Protein AF-A0A0G4EM37-F1 (afdb_monom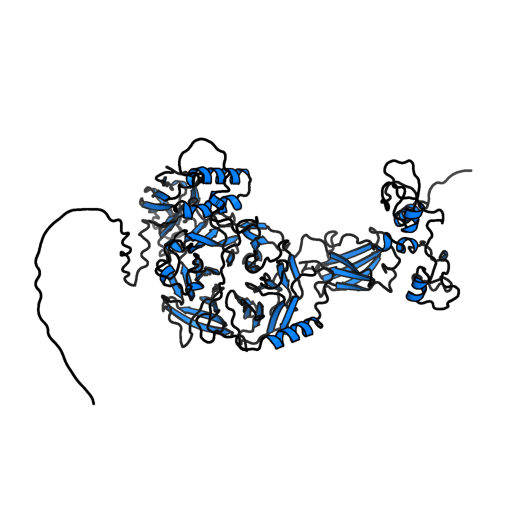er)

Structure (mmCIF, N/CA/C/O backbone):
data_AF-A0A0G4EM37-F1
#
_entry.id   AF-A0A0G4EM37-F1
#
loop_
_atom_site.group_PDB
_atom_site.id
_atom_site.type_symbol
_atom_site.label_atom_id
_atom_site.label_alt_id
_atom_site.label_comp_id
_atom_site.label_asym_id
_atom_site.label_entity_id
_atom_site.label_seq_id
_atom_site.pdbx_PDB_ins_code
_atom_site.Cartn_x
_atom_site.Cartn_y
_atom_site.Cartn_z
_atom_site.occupancy
_atom_site.B_iso_or_equiv
_atom_site.auth_seq_id
_atom_site.auth_comp_id
_atom_site.auth_asym_id
_atom_site.auth_atom_id
_atom_site.pdbx_PDB_model_num
ATOM 1 N N . MET A 1 1 ? 10.500 -39.014 54.324 1.00 30.20 1 MET A N 1
ATOM 2 C CA . MET A 1 1 ? 11.456 -38.473 55.315 1.00 30.20 1 MET A CA 1
ATOM 3 C C . MET A 1 1 ? 12.209 -37.327 54.667 1.00 30.20 1 MET A C 1
ATOM 5 O O . MET A 1 1 ? 12.635 -37.540 53.538 1.00 30.20 1 MET A O 1
ATOM 9 N N . PRO A 1 2 ? 12.468 -36.209 55.360 1.00 50.56 2 PRO A N 1
ATOM 10 C CA . PRO A 1 2 ? 11.775 -35.599 56.516 1.00 50.56 2 PRO A CA 1
ATOM 11 C C . PRO A 1 2 ? 11.210 -34.204 56.106 1.00 50.56 2 PRO A C 1
ATOM 13 O O . PRO A 1 2 ? 11.502 -33.755 55.011 1.00 50.56 2 PRO A O 1
ATOM 16 N N . GLN A 1 3 ? 10.411 -33.408 56.822 1.00 29.34 3 GLN A N 1
ATOM 17 C CA . GLN A 1 3 ? 9.728 -33.347 58.128 1.00 29.34 3 GLN A CA 1
ATOM 18 C C . GLN A 1 3 ? 8.740 -32.152 57.967 1.00 29.34 3 GLN A C 1
ATOM 20 O O . GLN A 1 3 ? 9.135 -31.122 57.437 1.00 29.34 3 GLN A O 1
ATOM 25 N N . LEU A 1 4 ? 7.421 -32.309 58.126 1.00 27.81 4 LEU A N 1
ATOM 26 C CA . LEU A 1 4 ? 6.617 -31.999 59.328 1.00 27.81 4 LEU A CA 1
ATOM 27 C C . LEU A 1 4 ? 6.839 -30.617 59.987 1.00 27.81 4 LEU A C 1
ATOM 29 O O . LEU A 1 4 ? 7.863 -30.425 60.638 1.00 27.81 4 LEU A O 1
ATOM 33 N N . ARG A 1 5 ? 5.805 -29.752 59.938 1.00 27.52 5 ARG A N 1
ATOM 34 C CA . ARG A 1 5 ? 5.007 -29.186 61.072 1.00 27.52 5 ARG A CA 1
ATOM 35 C C . ARG A 1 5 ? 4.190 -27.979 60.570 1.00 27.52 5 ARG A C 1
ATOM 37 O O . ARG A 1 5 ? 4.762 -27.049 60.024 1.00 27.52 5 ARG A O 1
ATOM 44 N N . GLU A 1 6 ? 2.866 -28.078 60.452 1.00 28.58 6 GLU A N 1
ATOM 45 C CA . GLU A 1 6 ? 1.818 -27.883 61.483 1.00 28.58 6 GLU A CA 1
ATOM 46 C C . GLU A 1 6 ? 1.680 -26.449 62.021 1.00 28.58 6 GLU A C 1
ATOM 48 O O . GLU A 1 6 ? 2.619 -25.887 62.575 1.00 28.58 6 GLU A O 1
ATOM 53 N N . GLY A 1 7 ? 0.455 -25.915 61.919 1.00 26.25 7 GLY A N 1
ATOM 54 C CA . GLY A 1 7 ? 0.021 -24.674 62.562 1.00 26.25 7 GLY A CA 1
ATOM 55 C C . GLY A 1 7 ? -1.359 -24.201 62.090 1.00 26.25 7 GLY A C 1
ATOM 56 O O . GLY A 1 7 ? -1.454 -23.221 61.363 1.00 26.25 7 GLY A O 1
ATOM 57 N N . SER A 1 8 ? -2.428 -24.907 62.477 1.00 24.12 8 SER A N 1
ATOM 58 C CA . SER A 1 8 ? -3.814 -24.405 62.405 1.00 24.12 8 SER A CA 1
ATOM 59 C C . SER A 1 8 ? -4.109 -23.473 63.579 1.00 24.12 8 SER A C 1
ATOM 61 O O . SER A 1 8 ? -3.742 -23.821 64.695 1.00 24.12 8 SER A O 1
ATOM 63 N N . LEU A 1 9 ? -4.877 -22.396 63.367 1.00 24.47 9 LEU A N 1
ATOM 64 C CA . LEU A 1 9 ? -5.863 -21.920 64.351 1.00 24.47 9 LEU A CA 1
ATOM 65 C C . LEU A 1 9 ? -6.912 -20.995 63.696 1.00 24.47 9 LEU A C 1
ATOM 67 O O . LEU A 1 9 ? -6.591 -19.928 63.183 1.00 24.47 9 LEU A O 1
ATOM 71 N N . LEU A 1 10 ? -8.175 -21.436 63.731 1.00 23.53 10 LEU A N 1
ATOM 72 C CA . LEU A 1 10 ? -9.380 -20.609 63.582 1.00 23.53 10 LEU A CA 1
ATOM 73 C C . LEU A 1 10 ? -9.532 -19.684 64.804 1.00 23.53 10 LEU A C 1
ATOM 75 O O . LEU A 1 10 ? -9.278 -20.153 65.909 1.00 23.53 10 LEU A O 1
ATOM 79 N N . LEU A 1 11 ? -10.097 -18.476 64.634 1.00 24.03 11 LEU A N 1
ATOM 80 C CA . LEU A 1 11 ? -11.342 -18.065 65.319 1.00 24.03 11 LEU A CA 1
ATOM 81 C C . LEU A 1 11 ? -11.876 -16.680 64.861 1.00 24.03 11 LEU A C 1
ATOM 83 O O . LEU A 1 11 ? -11.205 -15.666 64.992 1.00 24.03 11 LEU A O 1
ATOM 87 N N . THR A 1 12 ? -13.141 -16.699 64.419 1.00 24.22 12 THR A N 1
ATOM 88 C CA . THR A 1 12 ? -14.274 -15.782 64.716 1.00 24.22 12 THR A CA 1
ATOM 89 C C . THR A 1 12 ? -14.271 -14.277 64.396 1.00 24.22 12 THR A C 1
ATOM 91 O O . THR A 1 12 ? -13.425 -13.498 64.815 1.00 24.22 12 THR A O 1
ATOM 94 N N . MET A 1 13 ? -15.388 -13.898 63.758 1.00 24.27 13 MET A N 1
ATOM 95 C CA . MET A 1 13 ? -15.924 -12.562 63.470 1.00 24.27 13 MET A CA 1
ATOM 96 C C . MET A 1 13 ? -16.214 -11.705 64.711 1.00 24.27 13 MET A C 1
ATOM 98 O O . MET A 1 13 ? -16.702 -12.231 65.710 1.00 24.27 13 MET A O 1
ATOM 102 N N . THR A 1 14 ? -16.160 -10.373 64.567 1.00 24.59 14 THR A N 1
ATOM 103 C CA . THR A 1 14 ? -17.244 -9.476 65.029 1.00 24.59 14 THR A CA 1
ATOM 104 C C . THR A 1 14 ? -17.220 -8.139 64.274 1.00 24.59 14 THR A C 1
ATOM 106 O O . THR A 1 14 ? -16.162 -7.547 64.083 1.00 24.59 14 THR A O 1
ATOM 109 N N . ALA A 1 15 ? -18.396 -7.679 63.842 1.00 24.47 15 ALA A N 1
ATOM 110 C CA . ALA A 1 15 ? -18.655 -6.378 63.225 1.00 24.47 15 ALA A CA 1
ATOM 111 C C . ALA A 1 15 ? -19.025 -5.318 64.283 1.00 24.47 15 ALA A C 1
ATOM 113 O O . ALA A 1 15 ? -19.640 -5.666 65.289 1.00 24.47 15 ALA A O 1
ATOM 114 N N . LEU A 1 16 ? -18.734 -4.036 64.020 1.00 23.28 16 LEU A N 1
ATOM 115 C CA . LEU A 1 16 ? -19.304 -2.869 64.717 1.00 23.28 16 LEU A CA 1
ATOM 116 C C . LEU A 1 16 ? -19.434 -1.673 63.747 1.00 23.28 16 LEU A C 1
ATOM 118 O O . LEU A 1 16 ? -18.633 -1.516 62.830 1.00 23.28 16 LEU A O 1
ATOM 122 N N . LEU A 1 17 ? -20.484 -0.873 63.950 1.00 22.17 17 LEU A N 1
ATOM 123 C CA . LEU A 1 17 ? -21.086 0.125 63.050 1.00 22.17 17 LEU A CA 1
ATOM 124 C C . LEU A 1 17 ? -20.893 1.588 63.551 1.00 22.17 17 LEU A C 1
ATOM 126 O O . LEU A 1 17 ? -21.162 1.823 64.724 1.00 22.17 17 LEU A O 1
ATOM 130 N N . ILE A 1 18 ? -20.597 2.533 62.617 1.00 22.75 18 ILE A N 1
ATOM 131 C CA . ILE A 1 18 ? -21.197 3.905 62.400 1.00 22.75 18 ILE A CA 1
ATOM 132 C C . ILE A 1 18 ? -20.820 5.097 63.369 1.00 22.75 18 ILE A C 1
ATOM 134 O O . ILE A 1 18 ? -20.758 4.844 64.567 1.00 22.75 18 ILE A O 1
ATOM 138 N N . PRO A 1 19 ? -20.778 6.429 62.997 1.00 29.89 19 PRO A N 1
ATOM 139 C CA . PRO A 1 19 ? -20.265 7.251 61.848 1.00 29.89 19 PRO A CA 1
ATOM 140 C C . PRO A 1 19 ? -19.595 8.609 62.348 1.00 29.89 19 PRO A C 1
ATOM 142 O O . PRO A 1 19 ? -19.130 8.638 63.484 1.00 29.89 19 PRO A O 1
ATOM 145 N N . PRO A 1 20 ? -19.704 9.803 61.693 1.00 33.69 20 PRO A N 1
ATOM 146 C CA . PRO A 1 20 ? -19.169 10.317 60.413 1.00 33.69 20 PRO A CA 1
ATOM 147 C C . PRO A 1 20 ? -18.141 11.477 60.600 1.00 33.69 20 PRO A C 1
ATOM 149 O O . PRO A 1 20 ? -18.069 12.072 61.669 1.00 33.69 20 PRO A O 1
ATOM 152 N N . LEU A 1 21 ? -17.419 11.905 59.550 1.00 24.00 21 LEU A N 1
ATOM 153 C CA . LEU A 1 21 ? -16.926 13.295 59.423 1.00 24.00 21 LEU A CA 1
ATOM 154 C C . LEU A 1 21 ? -16.546 13.640 57.970 1.00 24.00 21 LEU A C 1
ATOM 156 O O . LEU A 1 21 ? -16.007 12.825 57.231 1.00 24.00 21 LEU A O 1
ATOM 160 N N . VAL A 1 22 ? -16.902 14.866 57.587 1.00 24.42 22 VAL A N 1
ATOM 161 C CA . VAL A 1 22 ? -16.916 15.472 56.246 1.00 24.42 22 VAL A CA 1
ATOM 162 C C . VAL A 1 22 ? -15.631 16.268 55.975 1.00 24.42 22 VAL A C 1
ATOM 164 O O . VAL A 1 22 ? -15.229 17.026 56.856 1.00 24.42 22 VAL A O 1
ATOM 167 N N . ARG A 1 23 ? -15.090 16.168 54.741 1.00 23.53 23 ARG A N 1
ATOM 168 C CA . ARG A 1 23 ? -14.238 17.110 53.943 1.00 23.53 23 ARG A CA 1
ATOM 169 C C . ARG A 1 23 ? -13.144 16.323 53.207 1.00 23.53 23 ARG A C 1
ATOM 171 O O . ARG A 1 23 ? -12.607 15.401 53.792 1.00 23.53 23 ARG A O 1
ATOM 178 N N . SER A 1 24 ? -12.649 16.658 52.020 1.00 25.20 24 SER A N 1
ATOM 179 C CA . SER A 1 24 ? -13.036 17.468 50.853 1.00 25.20 24 SER A CA 1
ATOM 180 C C . SER A 1 24 ? -11.870 17.298 49.867 1.00 25.20 24 SER A C 1
ATOM 182 O O . SER A 1 24 ? -10.740 17.392 50.328 1.00 25.20 24 SER A O 1
ATOM 184 N N . GLN A 1 25 ? -12.155 17.150 48.569 1.00 27.94 25 GLN A N 1
ATOM 185 C CA . GLN A 1 25 ? -11.222 17.266 47.430 1.00 27.94 25 GLN A CA 1
ATOM 186 C C . GLN A 1 25 ? -10.016 16.311 47.392 1.00 27.94 25 GLN A C 1
ATOM 188 O O . GLN A 1 25 ? -9.035 16.530 48.080 1.00 27.94 25 GLN A O 1
ATOM 193 N N . ASP A 1 26 ? -10.085 15.331 46.487 1.00 25.17 26 ASP A N 1
ATOM 194 C CA . ASP A 1 26 ? -8.988 14.967 45.579 1.00 25.17 26 ASP A CA 1
ATOM 195 C C . ASP A 1 26 ? -9.585 14.198 44.387 1.00 25.17 26 ASP A C 1
ATOM 197 O O . ASP A 1 26 ? -10.300 13.209 44.553 1.00 25.17 26 ASP A O 1
ATOM 201 N N . HIS A 1 27 ? -9.363 14.706 43.171 1.00 28.62 27 HIS A N 1
ATOM 202 C CA . HIS A 1 27 ? -9.716 14.029 41.924 1.00 28.62 27 HIS A CA 1
ATOM 203 C C . HIS A 1 27 ? -8.662 12.959 41.624 1.00 28.62 27 HIS A C 1
ATOM 205 O O . HIS A 1 27 ? -7.701 13.206 40.901 1.00 28.62 27 HIS A O 1
ATOM 211 N N . HIS A 1 28 ? -8.862 11.762 42.169 1.00 24.14 28 HIS A N 1
ATOM 212 C CA . HIS A 1 28 ? -8.287 10.542 41.616 1.00 24.14 28 HIS A CA 1
ATOM 213 C C . HIS A 1 28 ? -9.289 9.947 40.621 1.00 24.14 28 HIS A C 1
ATOM 215 O O . HIS A 1 28 ? -10.420 9.624 40.981 1.00 24.14 28 HIS A O 1
ATOM 221 N N . VAL A 1 29 ? -8.881 9.852 39.355 1.00 26.69 29 VAL A N 1
ATOM 222 C CA . VAL A 1 29 ? -9.582 9.067 38.335 1.00 26.69 29 VAL A CA 1
ATOM 223 C C . VAL A 1 29 ? -9.354 7.600 38.685 1.00 26.69 29 VAL A C 1
ATOM 225 O O . VAL A 1 29 ? -8.249 7.085 38.534 1.00 26.69 29 VAL A O 1
ATOM 228 N N . ASP A 1 30 ? -10.385 6.970 39.237 1.00 23.17 30 ASP A N 1
ATOM 229 C CA . ASP A 1 30 ? -10.384 5.565 39.633 1.00 23.17 30 ASP A CA 1
ATOM 230 C C . ASP A 1 30 ? -10.568 4.699 38.372 1.00 23.17 30 ASP A C 1
ATOM 232 O O . ASP A 1 30 ? -11.672 4.546 37.844 1.00 23.17 30 ASP A O 1
ATOM 236 N N . CYS A 1 31 ? -9.463 4.169 37.843 1.00 25.88 31 CYS A N 1
ATOM 237 C CA . CYS A 1 31 ? -9.454 3.138 36.805 1.00 25.88 31 CYS A CA 1
ATOM 238 C C . CYS A 1 31 ? -9.813 1.781 37.427 1.00 25.88 31 CYS A C 1
ATOM 240 O O . CYS A 1 31 ? -8.947 0.924 37.558 1.00 25.88 31 CYS A O 1
ATOM 242 N N . ASP A 1 32 ? -11.066 1.583 37.842 1.00 27.19 32 ASP A N 1
ATOM 243 C CA . ASP A 1 32 ? -11.480 0.297 38.421 1.00 27.19 32 ASP A CA 1
ATOM 244 C C . ASP A 1 32 ? -12.974 -0.017 38.198 1.00 27.19 32 ASP A C 1
ATOM 246 O O . ASP A 1 32 ? -13.730 -0.327 39.116 1.00 27.19 32 ASP A O 1
ATOM 250 N N . VAL A 1 33 ? -13.427 0.027 36.937 1.00 30.08 33 VAL A N 1
ATOM 251 C CA . VAL A 1 33 ? -14.722 -0.560 36.530 1.00 30.08 33 VAL A CA 1
ATOM 252 C C . VAL A 1 33 ? -14.602 -1.312 35.201 1.00 30.08 33 VAL A C 1
ATOM 254 O O . VAL A 1 33 ? -15.248 -0.964 34.227 1.00 30.08 33 VAL A O 1
ATOM 257 N N . LEU A 1 34 ? -13.801 -2.380 35.150 1.00 31.88 34 LEU A N 1
ATOM 258 C CA . LEU A 1 34 ? -13.911 -3.423 34.114 1.00 31.88 34 LEU A CA 1
ATOM 259 C C . LEU A 1 34 ? -13.520 -4.793 34.696 1.00 31.88 34 LEU A C 1
ATOM 261 O O . LEU A 1 34 ? -12.458 -5.344 34.418 1.00 31.88 34 LEU A O 1
ATOM 265 N N . ARG A 1 35 ? -14.395 -5.378 35.524 1.00 24.88 35 ARG A N 1
ATOM 266 C CA . ARG A 1 35 ? -14.314 -6.813 35.849 1.00 24.88 35 ARG A CA 1
ATOM 267 C C . ARG A 1 35 ? -15.068 -7.612 34.790 1.00 24.88 35 ARG A C 1
ATOM 269 O O . ARG A 1 35 ? -16.285 -7.760 34.857 1.00 24.88 35 ARG A O 1
ATOM 276 N N . CYS A 1 36 ? -14.320 -8.125 33.818 1.00 27.69 36 CYS A N 1
ATOM 277 C CA . CYS A 1 36 ? -14.807 -9.014 32.770 1.00 27.69 36 CYS A CA 1
ATOM 278 C C . CYS A 1 36 ? -15.219 -10.385 33.331 1.00 27.69 36 CYS A C 1
ATOM 280 O O . CYS A 1 36 ? -14.435 -11.052 34.007 1.00 27.69 36 CYS A O 1
ATOM 282 N N . SER A 1 37 ? -16.426 -10.833 32.981 1.00 23.69 37 SER A N 1
ATOM 283 C CA . SER A 1 37 ? -16.764 -12.260 32.900 1.00 23.69 37 SER A CA 1
ATOM 284 C C . SER A 1 37 ? -16.556 -12.731 31.452 1.00 23.69 37 SER A C 1
ATOM 286 O O . SER A 1 37 ? -16.809 -11.950 30.533 1.00 23.69 37 SER A O 1
ATOM 288 N N . PRO A 1 38 ? -16.103 -13.971 31.207 1.00 28.80 38 PRO A N 1
ATOM 289 C CA . PRO A 1 38 ? -15.884 -14.473 29.854 1.00 28.80 38 PRO A CA 1
ATOM 290 C C . PRO A 1 38 ? -17.225 -14.883 29.222 1.00 28.80 38 PRO A C 1
ATOM 292 O O . PRO A 1 38 ? -17.892 -15.774 29.747 1.00 28.80 38 PRO A O 1
ATOM 295 N N . GLY A 1 39 ? -17.631 -14.253 28.110 1.00 30.48 39 GLY A N 1
ATOM 296 C CA . GLY A 1 39 ? -18.726 -14.792 27.287 1.00 30.48 39 GLY A CA 1
ATOM 297 C C . GLY A 1 39 ? -19.575 -13.843 26.434 1.00 30.48 39 GLY A C 1
ATOM 298 O O . GLY A 1 39 ? -20.300 -14.353 25.588 1.00 30.48 39 GLY A O 1
ATOM 299 N N . SER A 1 40 ? -19.494 -12.515 26.578 1.00 27.62 40 SER A N 1
ATOM 300 C CA . SER A 1 40 ? -20.276 -11.591 25.732 1.00 27.62 40 SER A CA 1
ATOM 301 C C . SER A 1 40 ? -19.460 -10.347 25.370 1.00 27.62 40 SER A C 1
ATOM 303 O O . SER A 1 40 ? -19.039 -9.640 26.288 1.00 27.62 40 SER A O 1
ATOM 305 N N . PRO A 1 41 ? -19.242 -10.023 24.079 1.00 36.03 41 PRO A N 1
ATOM 306 C CA . PRO A 1 41 ? -18.722 -8.718 23.698 1.00 36.03 41 PRO A CA 1
ATOM 307 C C . PRO A 1 41 ? -19.869 -7.714 23.847 1.00 36.03 41 PRO A C 1
ATOM 309 O O . PRO A 1 41 ? -20.659 -7.513 22.930 1.00 36.03 41 PRO A O 1
ATOM 312 N N . LEU A 1 42 ? -20.026 -7.139 25.038 1.00 39.12 42 LEU A N 1
ATOM 313 C CA . LEU A 1 42 ? -20.996 -6.069 25.258 1.00 39.12 42 LEU A CA 1
ATOM 314 C C . LEU A 1 42 ? -20.430 -4.779 24.654 1.00 39.12 42 LEU A C 1
ATOM 316 O O . LEU A 1 42 ? -19.822 -3.971 25.350 1.00 39.12 42 LEU A O 1
ATOM 320 N N . ILE A 1 43 ? -20.627 -4.603 23.346 1.00 52.34 43 ILE A N 1
ATOM 321 C CA . ILE A 1 43 ? -20.777 -3.259 22.781 1.00 52.34 43 ILE A CA 1
ATOM 322 C C . ILE A 1 43 ? -21.969 -2.632 23.532 1.00 52.34 43 ILE A C 1
ATOM 324 O O . ILE A 1 43 ? -22.965 -3.340 23.736 1.00 52.34 43 ILE A O 1
ATOM 328 N N . PRO A 1 44 ? -21.896 -1.371 24.002 1.00 53.44 44 PRO A N 1
ATOM 329 C CA . PRO A 1 44 ? -23.054 -0.701 24.587 1.00 53.44 44 PRO A CA 1
ATOM 330 C C . PRO A 1 44 ? -24.255 -0.869 23.654 1.00 53.44 44 PRO A C 1
ATOM 332 O O . PRO A 1 44 ? -24.100 -0.730 22.443 1.00 53.44 44 PRO A O 1
ATOM 335 N N . ALA A 1 45 ? -25.428 -1.214 24.190 1.00 55.75 45 ALA A N 1
ATOM 336 C CA . ALA A 1 45 ? -26.614 -1.428 23.367 1.00 55.75 45 ALA A CA 1
ATOM 337 C C . ALA A 1 45 ? -26.881 -0.170 22.522 1.00 55.75 45 ALA A C 1
ATOM 339 O O . ALA A 1 45 ? -27.301 0.855 23.0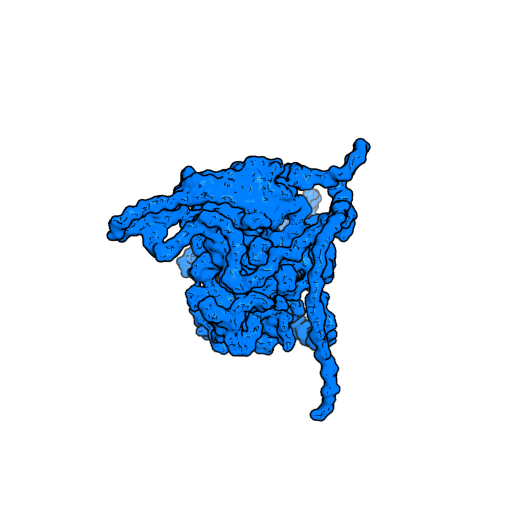58 1.00 55.75 45 ALA A O 1
ATOM 340 N N . ALA A 1 46 ? -26.636 -0.243 21.212 1.00 64.56 46 ALA A N 1
ATOM 341 C CA . ALA A 1 46 ? -26.795 0.870 20.276 1.00 64.56 46 ALA A CA 1
ATOM 342 C C . ALA A 1 46 ? -28.273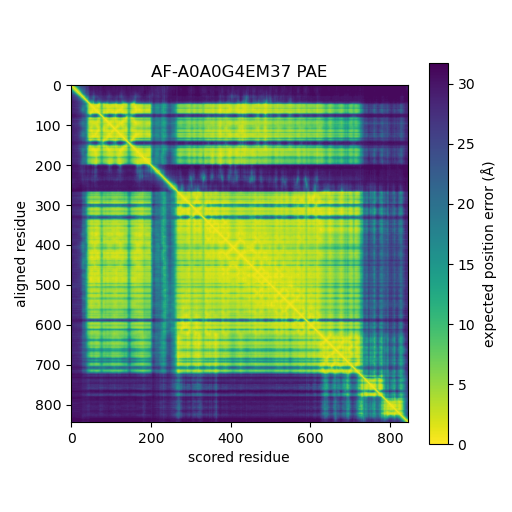 1.088 19.884 1.00 64.56 46 ALA A C 1
ATOM 344 O O . ALA A 1 46 ? -28.597 1.465 18.760 1.00 64.56 46 ALA A O 1
ATOM 345 N N . GLY A 1 47 ? -29.191 0.810 20.815 1.00 79.69 47 GLY A N 1
ATOM 346 C CA . GLY A 1 47 ? -30.629 0.844 20.578 1.00 79.69 47 GLY A CA 1
ATOM 347 C C . GLY A 1 47 ? -31.035 -0.086 19.426 1.00 79.69 47 GLY A C 1
ATOM 348 O O . GLY A 1 47 ? -30.674 -1.261 19.467 1.00 79.69 47 GLY A O 1
ATOM 349 N N . PRO A 1 48 ? -31.779 0.403 18.416 1.00 86.19 48 PRO A N 1
ATOM 350 C CA . PRO A 1 48 ? -32.223 -0.388 17.267 1.00 86.19 48 PRO A CA 1
ATOM 351 C C . PRO A 1 48 ? -31.137 -0.570 16.191 1.00 86.19 48 PRO A C 1
ATOM 353 O O . PRO A 1 48 ? -31.439 -1.036 15.096 1.00 86.19 48 PRO A O 1
ATOM 356 N N . PHE A 1 49 ? -29.895 -0.153 16.447 1.00 89.81 49 PHE A N 1
ATOM 357 C CA . PHE A 1 49 ? -28.800 -0.241 15.487 1.00 89.81 49 PHE A CA 1
ATOM 358 C C . PHE A 1 49 ? -27.857 -1.392 15.847 1.00 89.81 49 PHE A C 1
ATOM 360 O O . PHE A 1 49 ? -27.400 -1.508 16.981 1.00 89.81 49 PHE A O 1
ATOM 367 N N . ALA A 1 50 ? -27.512 -2.218 14.859 1.00 89.44 50 ALA A N 1
ATOM 368 C CA . ALA A 1 50 ? -26.475 -3.239 14.987 1.00 89.44 50 ALA A CA 1
ATOM 369 C C . ALA A 1 50 ? -25.070 -2.626 15.050 1.00 89.44 50 ALA A C 1
ATOM 371 O O . ALA A 1 50 ? -24.152 -3.233 15.600 1.00 89.44 50 ALA A O 1
ATOM 372 N N . TYR A 1 51 ? -24.896 -1.435 14.473 1.00 92.38 51 TYR A N 1
ATOM 373 C CA . TYR A 1 51 ? -23.623 -0.733 14.432 1.00 92.38 51 TYR A CA 1
ATOM 374 C C . TYR A 1 51 ? -23.826 0.775 14.458 1.00 92.38 51 TYR A C 1
ATOM 376 O O . TYR A 1 51 ? -24.685 1.302 13.751 1.00 92.38 51 TYR A O 1
ATOM 384 N N . VAL A 1 52 ? -22.990 1.460 15.234 1.00 94.50 52 VAL A N 1
ATOM 385 C CA . VAL A 1 52 ? -22.878 2.918 15.246 1.00 94.50 52 VAL A CA 1
ATOM 386 C C . VAL A 1 52 ? -21.409 3.322 15.309 1.00 94.50 52 VAL A C 1
ATOM 388 O O . VAL A 1 52 ? -20.586 2.639 15.917 1.00 94.50 52 VAL A O 1
ATOM 391 N N . HIS A 1 53 ? -21.086 4.443 14.682 1.00 94.75 53 HIS A N 1
ATOM 392 C CA . HIS A 1 53 ? -19.785 5.083 14.732 1.00 94.75 53 HIS A CA 1
ATOM 393 C C . HIS A 1 53 ? -19.965 6.606 14.833 1.00 94.75 53 HIS A C 1
ATOM 395 O O . HIS A 1 53 ? -20.753 7.154 14.057 1.00 94.75 53 HIS A O 1
ATOM 401 N N . PRO A 1 54 ? -19.212 7.301 15.703 1.00 95.56 54 PRO A N 1
ATOM 402 C CA . PRO A 1 54 ? -18.390 6.752 16.787 1.00 95.56 54 PRO A CA 1
ATOM 403 C C . PRO A 1 54 ? -19.212 5.927 17.783 1.00 95.56 54 PRO A C 1
ATOM 405 O O . PRO A 1 54 ? -20.429 6.110 17.884 1.00 95.56 54 PRO A O 1
ATOM 408 N N . LEU A 1 55 ? -18.557 5.016 18.508 1.00 93.75 55 LEU A N 1
ATOM 409 C CA . LEU A 1 55 ? -19.232 4.234 19.545 1.00 93.75 55 LEU A CA 1
ATOM 410 C C . LEU A 1 55 ? -19.715 5.136 20.700 1.00 93.75 55 LEU A C 1
ATOM 412 O O . LEU A 1 55 ? -19.113 6.185 20.952 1.00 93.75 55 LEU A O 1
ATOM 416 N N . PRO A 1 56 ? -20.777 4.742 21.430 1.00 93.56 56 PRO A N 1
ATOM 417 C CA . PRO A 1 56 ? -21.178 5.423 22.656 1.00 93.56 56 PRO A CA 1
ATOM 418 C C . PRO A 1 56 ? -20.010 5.531 23.637 1.00 93.56 56 PRO A C 1
ATOM 420 O O . PRO A 1 56 ? -19.276 4.567 23.848 1.00 93.56 56 PRO A O 1
ATOM 423 N N . ASP A 1 57 ? -19.843 6.722 24.206 1.00 92.31 57 ASP A N 1
ATOM 424 C CA . ASP A 1 57 ? -18.776 7.099 25.133 1.00 92.31 57 ASP A CA 1
ATOM 425 C C . ASP A 1 57 ? -17.350 6.983 24.563 1.00 92.31 57 ASP A C 1
ATOM 427 O O . ASP A 1 57 ? -16.372 7.074 25.313 1.00 92.31 57 ASP A O 1
ATOM 431 N N . ALA A 1 58 ? -17.205 6.846 23.237 1.00 94.00 58 ALA A N 1
ATOM 432 C CA . ALA A 1 58 ? -15.906 6.898 22.580 1.00 94.00 58 ALA A CA 1
ATOM 433 C C . ALA A 1 58 ? -15.180 8.204 22.929 1.00 94.00 58 ALA A C 1
ATOM 435 O O . ALA A 1 58 ? -15.765 9.290 23.003 1.00 94.00 58 ALA A O 1
ATOM 436 N N . THR A 1 59 ? -13.873 8.091 23.139 1.00 90.75 59 THR A N 1
ATOM 437 C CA . THR A 1 59 ? -12.996 9.216 23.471 1.00 90.75 59 THR A CA 1
ATOM 438 C C . THR A 1 59 ? -11.893 9.318 22.433 1.00 90.75 59 THR A C 1
ATOM 440 O O . THR A 1 59 ? -11.489 8.317 21.842 1.00 90.75 59 THR A O 1
ATOM 443 N N . PHE A 1 60 ? -11.361 10.525 22.242 1.00 90.88 60 PHE A N 1
ATOM 444 C CA . PHE A 1 60 ? -10.346 10.793 21.219 1.00 90.88 60 PHE A CA 1
ATOM 445 C C . PHE A 1 60 ? -10.859 10.653 19.786 1.00 90.88 60 PHE A C 1
ATOM 447 O O . PHE A 1 60 ? -10.112 10.305 18.881 1.00 90.88 60 PHE A O 1
ATOM 454 N N . VAL A 1 61 ? -12.134 10.969 19.575 1.00 96.44 61 VAL A N 1
ATOM 455 C CA . VAL A 1 61 ? -12.735 10.981 18.245 1.00 96.44 61 VAL A CA 1
ATOM 456 C C . VAL A 1 61 ? -12.190 12.158 17.430 1.00 96.44 61 VAL A C 1
ATOM 458 O O . VAL A 1 61 ? -11.979 13.251 17.966 1.00 96.44 61 VAL A O 1
ATOM 461 N N . SER A 1 62 ? -11.973 11.952 16.130 1.00 96.88 62 SER A N 1
ATOM 462 C CA . SER A 1 62 ? -11.547 13.029 15.236 1.00 96.88 62 SER A CA 1
ATOM 463 C C . SER A 1 62 ? -12.551 14.196 15.248 1.00 96.88 62 SER A C 1
ATOM 465 O O . SER A 1 62 ? -13.757 13.966 15.146 1.00 96.88 62 SER A O 1
ATOM 467 N N . PRO A 1 63 ? -12.087 15.460 15.277 1.00 96.81 63 PRO A N 1
ATOM 468 C CA . PRO A 1 63 ? -12.933 16.638 15.072 1.00 96.81 63 PRO A CA 1
ATOM 469 C C . PRO A 1 63 ? -13.712 16.635 13.752 1.00 96.81 63 PRO A C 1
ATOM 471 O O . PRO A 1 63 ? -14.689 17.362 13.629 1.00 96.81 63 PRO A O 1
ATOM 474 N N . PHE A 1 64 ? -13.277 15.844 12.769 1.00 95.88 64 PHE A N 1
ATOM 475 C CA . PHE A 1 64 ? -13.896 15.717 11.448 1.00 95.88 64 PHE A CA 1
ATOM 476 C C . PHE A 1 64 ? -14.680 14.407 11.305 1.00 95.88 64 PHE A C 1
ATOM 478 O O . PHE A 1 64 ? -14.818 13.899 10.199 1.00 95.88 64 PHE A O 1
ATOM 485 N N . THR A 1 65 ? -15.084 13.781 12.413 1.00 96.69 65 THR A N 1
ATOM 486 C CA . THR A 1 65 ? -15.740 12.473 12.366 1.00 96.69 65 THR A CA 1
ATOM 487 C C . THR A 1 65 ? -17.055 12.516 11.590 1.00 96.69 65 THR A C 1
ATOM 489 O O . THR A 1 65 ? -17.859 13.431 11.754 1.00 96.69 65 THR A O 1
ATOM 492 N N . SER A 1 66 ? -17.301 11.473 10.804 1.00 96.62 66 SER A N 1
ATOM 493 C CA . SER A 1 66 ? -18.627 11.164 10.264 1.00 96.62 66 SER A CA 1
ATOM 494 C C . SER A 1 66 ? -19.453 10.414 11.310 1.00 96.62 66 SER A C 1
ATOM 496 O O . SER A 1 66 ? -18.883 9.783 12.206 1.00 96.62 66 SER A O 1
ATOM 498 N N . ILE A 1 67 ? -20.779 10.426 11.163 1.00 97.19 67 ILE A N 1
ATOM 499 C CA . ILE A 1 67 ? -21.666 9.520 11.901 1.00 97.19 67 ILE A CA 1
ATOM 500 C C . ILE A 1 67 ? -22.102 8.398 10.963 1.00 97.19 67 ILE A C 1
ATOM 502 O O . ILE A 1 67 ? -22.660 8.660 9.901 1.00 97.19 67 ILE A O 1
ATOM 506 N N . ILE A 1 68 ? -21.861 7.148 11.346 1.00 96.00 68 ILE A N 1
ATOM 507 C CA . ILE A 1 68 ? -22.306 5.975 10.583 1.00 96.00 68 ILE A CA 1
ATOM 508 C C . ILE A 1 68 ? -23.220 5.163 11.482 1.00 96.00 68 ILE A C 1
ATOM 510 O O . ILE A 1 68 ? -22.887 4.921 12.638 1.00 96.00 68 ILE A O 1
ATOM 514 N N . MET A 1 69 ? -24.358 4.724 10.965 1.00 94.00 69 MET A N 1
ATOM 515 C CA . MET A 1 69 ? -25.265 3.848 11.695 1.00 94.00 69 MET A CA 1
ATOM 516 C C . MET A 1 69 ? -25.850 2.793 10.767 1.00 94.00 69 MET A C 1
ATOM 518 O O . MET A 1 69 ? -26.149 3.052 9.602 1.00 94.00 69 MET A O 1
ATOM 522 N N . ARG A 1 70 ? -26.012 1.583 11.290 1.00 92.44 70 ARG A N 1
ATOM 523 C CA . ARG A 1 70 ? -26.623 0.466 10.583 1.00 92.44 70 ARG A CA 1
ATOM 524 C C . ARG A 1 70 ? -27.742 -0.106 11.447 1.00 92.44 70 ARG A C 1
ATOM 526 O O . ARG A 1 70 ? -27.441 -0.573 12.547 1.00 92.44 70 ARG A O 1
ATOM 533 N N . PRO A 1 71 ? -28.997 -0.087 10.977 1.00 89.44 71 PRO A N 1
ATOM 534 C CA . PRO A 1 71 ? -30.106 -0.739 11.659 1.00 89.44 71 PRO A CA 1
ATOM 535 C C . PRO A 1 71 ? -29.797 -2.202 11.972 1.00 89.44 71 PRO A C 1
ATOM 537 O O . PRO A 1 71 ? -29.130 -2.884 11.185 1.00 89.44 71 PRO A O 1
ATOM 540 N N . ASP A 1 72 ? -30.261 -2.671 13.125 1.00 81.81 72 ASP A N 1
ATOM 541 C CA . ASP A 1 72 ? -30.279 -4.098 13.408 1.00 81.81 72 ASP A CA 1
ATOM 542 C C . ASP A 1 72 ? -31.302 -4.760 12.483 1.00 81.81 72 ASP A C 1
ATOM 544 O O . ASP A 1 72 ? -32.447 -4.328 12.385 1.00 81.81 72 ASP A O 1
ATOM 548 N N . HIS A 1 73 ? -30.851 -5.766 11.742 1.00 69.94 73 HIS A N 1
ATOM 549 C CA . HIS A 1 73 ? -31.654 -6.471 10.754 1.00 69.94 73 HIS A CA 1
ATOM 550 C C . HIS A 1 73 ? -31.613 -7.954 11.082 1.00 69.94 73 HIS A C 1
ATOM 552 O O . HIS A 1 73 ? -30.540 -8.561 11.169 1.00 69.94 73 HIS A O 1
ATOM 558 N N . ASN A 1 74 ? -32.786 -8.568 11.212 1.00 56.47 74 ASN A N 1
ATOM 559 C CA . ASN A 1 74 ? -32.883 -9.988 11.506 1.00 56.47 74 ASN A CA 1
ATOM 560 C C . ASN A 1 74 ? -32.629 -10.811 10.226 1.00 56.47 74 ASN A C 1
ATOM 562 O O . ASN A 1 74 ? -33.557 -11.211 9.523 1.00 56.47 74 ASN A O 1
ATOM 566 N N . ASP A 1 75 ? -31.356 -11.104 9.939 1.00 53.84 75 ASP A N 1
ATOM 567 C CA . ASP A 1 75 ? -30.915 -11.936 8.799 1.00 53.84 75 ASP A CA 1
ATOM 568 C C . ASP A 1 75 ? -31.476 -13.378 8.828 1.00 53.84 75 ASP A C 1
ATOM 570 O O . ASP A 1 75 ? -31.343 -14.123 7.858 1.00 53.84 75 ASP A O 1
ATOM 574 N N . ASN A 1 76 ? -32.141 -13.787 9.917 1.00 44.62 76 ASN A N 1
ATOM 575 C CA . ASN A 1 76 ? -32.774 -15.103 10.054 1.00 44.62 76 ASN A CA 1
ATOM 576 C C . ASN A 1 76 ? -33.966 -15.326 9.103 1.00 44.62 76 ASN A C 1
ATOM 578 O O . ASN A 1 76 ? -34.408 -16.464 8.937 1.00 44.62 76 ASN A O 1
ATOM 582 N N . HIS A 1 77 ? -34.476 -14.275 8.456 1.00 47.06 77 HIS A N 1
ATOM 583 C CA . HIS A 1 77 ? -35.483 -14.385 7.405 1.00 47.06 77 HIS A CA 1
ATOM 584 C C . HIS A 1 77 ? -34.847 -14.096 6.044 1.00 47.06 77 HIS A C 1
ATOM 586 O O . HIS A 1 77 ? -34.959 -12.991 5.523 1.00 47.06 77 HIS A O 1
ATOM 592 N N . ALA A 1 78 ? -34.238 -15.120 5.439 1.00 45.22 78 ALA A N 1
ATOM 593 C CA . ALA A 1 78 ? -33.566 -15.085 4.129 1.00 45.22 78 ALA A CA 1
ATOM 594 C C . ALA A 1 78 ? -34.426 -14.584 2.935 1.00 45.22 78 ALA A C 1
ATOM 596 O O . ALA A 1 78 ? -33.955 -14.572 1.802 1.00 45.22 78 ALA A O 1
ATOM 597 N N . HIS A 1 79 ? -35.678 -14.180 3.176 1.00 48.97 79 HIS A N 1
ATOM 598 C CA . HIS A 1 79 ? -36.669 -13.769 2.180 1.00 48.97 79 HIS A CA 1
ATOM 599 C C . HIS A 1 79 ? -37.119 -12.302 2.306 1.00 48.97 79 HIS A C 1
ATOM 601 O O . HIS A 1 79 ? -37.920 -11.851 1.490 1.00 48.97 79 HIS A O 1
ATOM 607 N N . ARG A 1 80 ? -36.638 -11.545 3.304 1.00 59.38 80 ARG A N 1
ATOM 608 C CA . ARG A 1 80 ? -36.985 -10.124 3.477 1.00 59.38 80 ARG A CA 1
ATOM 609 C C . ARG A 1 80 ? -35.799 -9.253 3.074 1.00 59.38 80 ARG A C 1
ATOM 611 O O . ARG A 1 80 ? -34.782 -9.238 3.757 1.00 59.38 80 ARG A O 1
ATOM 618 N N . HIS A 1 81 ? -35.928 -8.535 1.960 1.00 70.88 81 HIS A N 1
ATOM 619 C CA . HIS A 1 81 ? -35.004 -7.454 1.622 1.00 70.88 81 HIS A CA 1
ATOM 620 C C . HIS A 1 81 ? -35.549 -6.159 2.225 1.00 70.88 81 HIS A C 1
ATOM 622 O O . HIS A 1 81 ? -36.532 -5.602 1.724 1.00 70.88 81 HIS A O 1
ATOM 628 N N . GLN A 1 82 ? -34.931 -5.718 3.320 1.00 80.44 82 GLN A N 1
ATOM 629 C CA . GLN A 1 82 ? -35.189 -4.408 3.904 1.00 80.44 82 GLN A CA 1
ATOM 630 C C . GLN A 1 82 ? -34.247 -3.359 3.306 1.00 80.44 82 GLN A C 1
ATOM 632 O O . GLN A 1 82 ? -33.097 -3.653 2.974 1.00 80.44 82 GLN A O 1
ATOM 637 N N . GLN A 1 83 ? -34.743 -2.132 3.190 1.00 87.25 83 GLN A N 1
ATOM 638 C CA . GLN A 1 83 ? -33.960 -0.962 2.806 1.00 87.25 83 GLN A CA 1
ATOM 639 C C . GLN A 1 83 ? -34.385 0.257 3.622 1.00 87.25 83 GLN A C 1
ATOM 641 O O . GLN A 1 83 ? -35.567 0.426 3.924 1.00 87.25 83 GLN A O 1
ATOM 646 N N . VAL A 1 84 ? -33.434 1.125 3.947 1.00 89.94 84 VAL A N 1
ATOM 647 C CA . VAL A 1 84 ? -33.714 2.411 4.588 1.00 89.94 84 VAL A CA 1
ATOM 648 C C . VAL A 1 84 ? -34.436 3.325 3.599 1.00 89.94 84 VAL A C 1
ATOM 650 O O . VAL A 1 84 ? -33.984 3.527 2.473 1.00 89.94 84 VAL A O 1
ATOM 653 N N . VAL A 1 85 ? -35.555 3.906 4.033 1.00 89.12 85 VAL A N 1
ATOM 654 C CA . VAL A 1 85 ? -36.248 4.968 3.295 1.00 89.12 85 VAL A CA 1
ATOM 655 C C . VAL A 1 85 ? -35.594 6.305 3.635 1.00 89.12 85 VAL A C 1
ATOM 657 O O . VAL A 1 85 ? -35.755 6.809 4.747 1.00 89.12 85 VAL A O 1
ATOM 660 N N . ASN A 1 86 ? -34.864 6.891 2.686 1.00 85.31 86 ASN A N 1
ATOM 661 C CA . ASN A 1 86 ? -34.053 8.096 2.905 1.00 85.31 86 ASN A CA 1
ATOM 662 C C . ASN A 1 86 ? -34.838 9.261 3.528 1.00 85.31 86 ASN A C 1
ATOM 664 O O . ASN A 1 86 ? -34.342 9.917 4.438 1.00 85.31 86 ASN A O 1
ATOM 668 N N . GLU A 1 87 ? -36.068 9.511 3.075 1.00 86.50 87 GLU A N 1
ATOM 669 C CA . GLU A 1 87 ? -36.899 10.631 3.538 1.00 86.50 87 GLU A CA 1
ATOM 670 C C . GLU A 1 87 ? -37.330 10.500 5.004 1.00 86.50 87 GLU A C 1
ATOM 672 O O . GLU A 1 87 ? -37.736 11.487 5.612 1.00 86.50 87 GLU A O 1
ATOM 677 N N . SER A 1 88 ? -37.244 9.292 5.567 1.00 87.44 88 SER A N 1
ATOM 678 C CA . SER A 1 88 ? -37.592 9.011 6.963 1.00 87.44 88 SER A CA 1
ATOM 679 C C . SER A 1 88 ? -36.442 9.269 7.943 1.00 87.44 88 SER A C 1
ATOM 681 O O . SER A 1 88 ? -36.643 9.251 9.158 1.00 87.44 88 SER A O 1
ATOM 683 N N . VAL A 1 89 ? -35.227 9.500 7.435 1.00 89.31 89 VAL A N 1
ATOM 684 C CA . VAL A 1 89 ? -34.038 9.673 8.268 1.00 89.31 89 VAL A CA 1
ATOM 685 C C . VAL A 1 89 ? -33.918 11.124 8.716 1.00 89.31 89 VAL A C 1
ATOM 687 O O . VAL A 1 89 ? -33.589 12.030 7.950 1.00 89.31 89 VAL A O 1
ATOM 690 N N . HIS A 1 90 ? -34.141 11.335 10.007 1.00 90.50 90 HIS A N 1
ATOM 691 C CA . HIS A 1 90 ? -33.894 12.598 10.685 1.00 90.50 90 HIS A CA 1
ATOM 692 C C . HIS A 1 90 ? -32.886 12.352 11.799 1.00 90.50 90 HIS A C 1
ATOM 694 O O . HIS A 1 90 ? -33.077 11.446 12.597 1.00 90.50 90 HIS A O 1
ATOM 700 N N . VAL A 1 91 ? -31.803 13.124 11.859 1.00 93.94 91 VAL A N 1
ATOM 701 C CA . VAL A 1 91 ? -30.782 12.978 12.905 1.00 93.94 91 VAL A CA 1
ATOM 702 C C . VAL A 1 91 ? -30.336 14.367 13.337 1.00 93.94 91 VAL A C 1
ATOM 704 O O . VAL A 1 91 ? -30.003 15.201 12.497 1.00 93.94 91 VAL A O 1
ATOM 707 N N . ALA A 1 92 ? -30.348 14.622 14.643 1.00 95.81 92 ALA A N 1
ATOM 708 C CA . ALA A 1 92 ? -29.811 15.839 15.235 1.00 95.81 92 ALA A CA 1
ATOM 709 C C . ALA A 1 92 ? -28.418 15.558 15.805 1.00 95.81 92 ALA A C 1
ATOM 711 O O . ALA A 1 92 ? -28.233 14.594 16.549 1.00 95.81 92 ALA A O 1
ATOM 712 N N . ILE A 1 93 ? -27.446 16.397 15.452 1.00 97.69 93 ILE A N 1
ATOM 713 C CA . ILE A 1 93 ? -26.056 16.290 15.901 1.00 97.69 93 ILE A CA 1
ATOM 714 C C . ILE A 1 93 ? -25.677 17.619 16.545 1.00 97.69 93 ILE A C 1
ATOM 716 O O . ILE A 1 93 ? -25.743 18.665 15.899 1.00 97.69 93 ILE A O 1
ATOM 720 N N . GLU A 1 94 ? -25.307 17.584 17.819 1.00 97.88 94 GLU A N 1
ATOM 721 C CA . GLU A 1 94 ? -25.063 18.781 18.623 1.00 97.88 94 GLU A CA 1
ATOM 722 C C . GLU A 1 94 ? -23.781 18.624 19.438 1.00 97.88 94 GLU A C 1
ATOM 724 O O . GLU A 1 94 ? -23.671 17.713 20.258 1.00 97.88 94 GLU A O 1
ATOM 729 N N . GLY A 1 95 ? -22.808 19.501 19.193 1.00 97.62 95 GLY A N 1
ATOM 730 C CA . GLY A 1 95 ? -21.640 19.665 20.055 1.00 97.62 95 GLY A CA 1
ATOM 731 C C . GLY A 1 95 ? -21.922 20.671 21.170 1.00 97.62 95 GLY A C 1
ATOM 732 O O . GLY A 1 95 ? -22.597 21.674 20.933 1.00 97.62 95 GLY A O 1
ATOM 733 N N . GLU A 1 96 ? -21.412 20.417 22.375 1.00 97.81 96 GLU A N 1
ATOM 734 C CA . GLU A 1 96 ? -21.568 21.318 23.530 1.00 97.81 96 GLU A CA 1
ATOM 735 C C . GLU A 1 96 ? -21.067 22.746 23.254 1.00 97.81 96 GLU A C 1
ATOM 737 O O . GLU A 1 96 ? -21.693 23.711 23.694 1.00 97.81 96 GLU A O 1
ATOM 742 N N . ASP A 1 97 ? -19.973 22.882 22.502 1.00 96.25 97 ASP A N 1
ATOM 743 C CA . ASP A 1 97 ? -19.334 24.165 22.201 1.00 96.25 97 ASP A CA 1
ATOM 744 C C . ASP A 1 97 ? -19.564 24.593 20.748 1.00 96.25 97 ASP A C 1
ATOM 746 O O . ASP A 1 97 ? -19.693 25.782 20.446 1.00 96.25 97 ASP A O 1
ATOM 750 N N . SER A 1 98 ? -19.614 23.633 19.826 1.00 94.94 98 SER A N 1
ATOM 751 C CA . SER A 1 98 ? -19.812 23.914 18.408 1.00 94.94 98 SER A CA 1
ATOM 752 C C . SER A 1 98 ? -21.272 24.046 17.977 1.00 94.94 98 SER A C 1
ATOM 754 O O . SER A 1 98 ? -21.535 24.507 16.861 1.00 94.94 98 SER A O 1
ATOM 756 N N . GLY A 1 99 ? -22.212 23.695 18.857 1.00 95.81 99 GLY A N 1
ATOM 757 C CA . GLY A 1 99 ? -23.648 23.761 18.617 1.00 95.81 99 GLY A CA 1
ATOM 758 C C . GLY A 1 99 ? -24.144 22.730 17.601 1.00 95.81 99 GLY A C 1
ATOM 759 O O . GLY A 1 99 ? -23.507 21.708 17.332 1.00 95.81 99 GLY A O 1
ATOM 760 N N . THR A 1 100 ? -25.323 22.991 17.035 1.00 96.25 100 THR A N 1
ATOM 761 C CA . THR A 1 100 ? -25.951 22.106 16.047 1.00 96.25 100 THR A CA 1
ATOM 762 C C . THR A 1 100 ? -25.146 22.050 14.749 1.00 96.25 100 THR A C 1
ATOM 764 O O . THR A 1 100 ? -24.775 23.083 14.185 1.00 96.25 100 THR A O 1
ATOM 767 N N . ARG A 1 101 ? -24.929 20.835 14.240 1.00 95.19 101 ARG A N 1
ATOM 768 C CA . ARG A 1 101 ? -24.239 20.578 12.975 1.00 95.19 101 ARG A CA 1
ATOM 769 C C . ARG A 1 101 ? -25.192 20.122 11.885 1.00 95.19 101 ARG A C 1
ATOM 771 O O . ARG A 1 101 ? -26.077 19.303 12.118 1.00 95.19 101 ARG A O 1
ATOM 778 N N . ASN A 1 102 ? -24.948 20.628 10.682 1.00 94.94 102 ASN A N 1
ATOM 779 C CA . ASN A 1 102 ? -25.538 20.085 9.469 1.00 94.94 102 ASN A CA 1
ATOM 780 C C . ASN A 1 102 ? -24.716 18.885 8.994 1.00 94.94 102 ASN A C 1
ATOM 782 O O . ASN A 1 102 ? -23.518 18.787 9.273 1.00 94.94 102 ASN A O 1
ATOM 786 N N . ALA A 1 103 ? -25.374 17.984 8.273 1.00 94.31 103 ALA A N 1
ATOM 787 C CA . ALA A 1 103 ? -24.732 16.830 7.677 1.00 94.31 103 ALA A CA 1
ATOM 788 C C . ALA A 1 103 ? -25.339 16.517 6.312 1.00 94.31 103 ALA A C 1
ATOM 790 O O . ALA A 1 103 ? -26.554 16.629 6.119 1.00 94.31 103 ALA A O 1
ATOM 791 N N . THR A 1 104 ? -24.498 16.062 5.391 1.00 93.50 104 THR A N 1
ATOM 792 C CA . THR A 1 104 ? -24.954 15.423 4.159 1.00 93.50 104 THR A CA 1
ATOM 793 C C . THR A 1 104 ? -25.152 13.939 4.428 1.00 93.50 104 THR A C 1
ATOM 795 O O . THR A 1 104 ? -24.247 13.261 4.908 1.00 93.50 104 THR A O 1
ATOM 798 N N . MET A 1 105 ? -26.340 13.424 4.119 1.00 93.44 105 MET A N 1
ATOM 799 C CA . MET A 1 105 ? -26.664 12.013 4.307 1.00 93.44 105 MET A CA 1
ATOM 800 C C . MET A 1 105 ? -26.507 11.226 3.006 1.00 93.44 105 MET A C 1
ATOM 802 O O . MET A 1 105 ? -26.982 11.650 1.951 1.00 93.44 105 MET A O 1
ATOM 806 N N . ALA A 1 106 ? -25.939 10.030 3.116 1.00 92.00 106 ALA A N 1
ATOM 807 C CA . ALA A 1 106 ? -25.992 8.992 2.101 1.00 92.00 106 ALA A CA 1
ATOM 808 C C . ALA A 1 106 ? -26.419 7.656 2.724 1.00 92.00 106 ALA A C 1
ATOM 810 O O . ALA A 1 106 ? -26.106 7.364 3.878 1.00 92.00 106 ALA A O 1
ATOM 811 N N . VAL A 1 107 ? -27.106 6.824 1.942 1.00 89.94 107 VAL A N 1
ATOM 812 C CA . VAL A 1 107 ? -27.287 5.403 2.257 1.00 89.94 107 VAL A CA 1
ATOM 813 C C . VAL A 1 107 ? -26.330 4.613 1.378 1.00 89.94 107 VAL A C 1
ATOM 815 O O . VAL A 1 107 ? -26.243 4.844 0.170 1.00 89.94 107 VAL A O 1
ATOM 818 N N . SER A 1 108 ? -25.566 3.723 2.003 1.00 89.06 108 SER A N 1
ATOM 819 C CA . SER A 1 108 ? -24.570 2.905 1.322 1.00 89.06 108 SER A CA 1
ATOM 820 C C . SER A 1 108 ? -25.233 1.911 0.360 1.00 89.06 108 SER A C 1
ATOM 822 O O . SER A 1 108 ? -26.433 1.652 0.433 1.00 89.06 108 SER A O 1
ATOM 824 N N . ARG A 1 109 ? -24.444 1.300 -0.530 1.00 84.88 109 ARG A N 1
ATOM 825 C CA . ARG A 1 109 ? -24.932 0.351 -1.552 1.00 84.88 109 ARG A CA 1
ATOM 826 C C . ARG A 1 109 ? -25.640 -0.887 -1.000 1.00 84.88 109 ARG A C 1
ATOM 828 O O . ARG A 1 109 ? -26.362 -1.548 -1.736 1.00 84.88 109 ARG A O 1
ATOM 835 N N . ASP A 1 110 ? -25.441 -1.204 0.275 1.00 84.88 110 ASP A N 1
ATOM 836 C CA . ASP A 1 110 ? -26.187 -2.269 0.951 1.00 84.88 110 ASP A CA 1
ATOM 837 C C . ASP A 1 110 ? -27.630 -1.878 1.315 1.00 84.88 110 ASP A C 1
ATOM 839 O O . ASP A 1 110 ? -28.335 -2.679 1.925 1.00 84.88 110 ASP A O 1
ATOM 843 N N . ASN A 1 111 ? -28.052 -0.661 0.953 1.00 88.31 111 ASN A N 1
ATOM 844 C CA . ASN A 1 111 ? -29.360 -0.064 1.211 1.00 88.31 111 ASN A CA 1
ATOM 845 C C . ASN A 1 111 ? -29.747 0.011 2.699 1.00 88.31 111 ASN A C 1
ATOM 847 O O . ASN A 1 111 ? -30.907 0.261 3.016 1.00 88.31 111 ASN A O 1
ATOM 851 N N . LEU A 1 112 ? -28.800 -0.193 3.620 1.00 89.56 112 LEU A N 1
ATOM 852 C CA . LEU A 1 112 ? -29.059 -0.259 5.061 1.00 89.56 112 LEU A CA 1
ATOM 853 C C . LEU A 1 112 ? -28.162 0.676 5.867 1.00 89.56 112 LEU A C 1
ATOM 855 O O . LEU A 1 112 ? -28.606 1.264 6.848 1.00 89.56 112 LEU A O 1
ATOM 859 N N . THR A 1 113 ? -26.896 0.806 5.490 1.00 92.25 113 THR A N 1
ATOM 860 C CA . THR A 1 113 ? -25.937 1.615 6.242 1.00 92.25 113 THR A CA 1
ATOM 861 C C . THR A 1 113 ? -26.136 3.091 5.914 1.00 92.25 113 THR A C 1
ATOM 863 O O . THR A 1 113 ? -25.973 3.502 4.767 1.00 92.25 113 THR A O 1
ATOM 866 N N . ILE A 1 114 ? -26.470 3.885 6.926 1.00 94.62 114 ILE A N 1
ATOM 867 C CA . ILE A 1 114 ? -26.639 5.336 6.842 1.00 94.62 114 ILE A CA 1
ATOM 868 C C . ILE A 1 114 ? -25.305 5.986 7.206 1.00 94.62 114 ILE A C 1
ATOM 870 O O . ILE A 1 114 ? -24.721 5.681 8.248 1.00 94.62 114 ILE A O 1
ATOM 874 N N . VAL A 1 115 ? -24.841 6.902 6.363 1.00 95.75 115 VAL A N 1
ATOM 875 C CA . VAL A 1 115 ? -23.627 7.695 6.565 1.00 95.75 115 VAL A CA 1
ATOM 876 C C . VAL A 1 115 ? -24.005 9.169 6.560 1.00 95.75 115 VAL A C 1
ATOM 878 O O . VAL A 1 115 ? -24.646 9.649 5.627 1.00 95.75 115 VAL A O 1
ATOM 881 N N . LEU A 1 116 ? -23.591 9.888 7.596 1.00 96.62 116 LEU A N 1
ATOM 882 C CA . LEU A 1 116 ? -23.733 11.331 7.731 1.00 96.62 116 LEU A CA 1
ATOM 883 C C . LEU A 1 116 ? -22.336 11.955 7.702 1.00 96.62 116 LEU A C 1
ATOM 885 O O . LEU A 1 116 ? -21.549 11.778 8.638 1.00 96.62 116 LEU A O 1
ATOM 889 N N . ASP A 1 117 ? -22.038 12.671 6.623 1.00 94.62 117 ASP A N 1
ATOM 890 C CA . ASP A 1 117 ? -20.830 13.482 6.490 1.00 94.62 117 ASP A CA 1
ATOM 891 C C . ASP A 1 117 ? -21.084 14.865 7.096 1.00 94.62 117 ASP A C 1
ATOM 893 O O . ASP A 1 117 ? -22.026 15.551 6.697 1.00 94.62 117 ASP A O 1
ATOM 897 N N . ILE A 1 118 ? -20.304 15.235 8.110 1.00 95.31 118 ILE A N 1
ATOM 898 C CA . ILE A 1 118 ? -20.584 16.395 8.961 1.00 95.31 118 ILE A CA 1
ATOM 899 C C . ILE A 1 118 ? -19.927 17.649 8.392 1.00 95.31 118 ILE A C 1
ATOM 901 O O . ILE A 1 118 ? -18.735 17.661 8.082 1.00 95.31 118 ILE A O 1
ATOM 905 N N . ASP A 1 119 ? -20.689 18.740 8.329 1.00 90.81 119 ASP A N 1
ATOM 906 C CA . ASP A 1 119 ? -20.170 20.019 7.859 1.00 90.81 119 ASP A CA 1
ATOM 907 C C . ASP A 1 119 ? -19.246 20.661 8.913 1.00 90.81 119 ASP A C 1
ATOM 909 O O . ASP A 1 119 ? -19.683 21.127 9.971 1.00 90.81 119 ASP A O 1
ATOM 913 N N . GLY A 1 120 ? -17.955 20.755 8.589 1.00 88.81 120 GLY A N 1
ATOM 914 C CA . GLY A 1 120 ? -16.949 21.435 9.410 1.00 88.81 120 GLY A CA 1
ATOM 915 C C . GLY A 1 120 ? -16.313 20.548 10.486 1.00 88.81 120 GLY A C 1
ATOM 916 O O . GLY A 1 120 ? -16.336 19.326 10.400 1.00 88.81 120 GLY A O 1
ATOM 917 N N . ALA A 1 121 ? -15.671 21.176 11.476 1.00 94.12 121 ALA A N 1
ATOM 918 C CA . ALA A 1 121 ? -14.917 20.483 12.523 1.00 94.12 121 ALA A CA 1
ATOM 919 C C . ALA A 1 121 ? -15.452 20.812 13.913 1.00 94.12 121 ALA A C 1
ATOM 921 O O . ALA A 1 121 ? -15.576 21.990 14.244 1.00 94.12 121 ALA A O 1
ATOM 922 N N . PHE A 1 122 ? -15.706 19.798 14.737 1.00 96.69 122 PHE A N 1
ATOM 923 C CA . PHE A 1 122 ? -16.024 19.945 16.158 1.00 96.69 122 PHE A CA 1
ATOM 924 C C . PHE A 1 122 ? -14.879 20.601 16.961 1.00 96.69 122 PHE A C 1
ATOM 926 O O . PHE A 1 122 ? -13.706 20.559 16.578 1.00 96.69 122 PHE A O 1
ATOM 933 N N . VAL A 1 123 ? -15.220 21.223 18.089 1.00 96.19 123 VAL A N 1
ATOM 934 C CA . VAL A 1 123 ? -14.296 21.795 19.070 1.00 96.19 123 VAL A CA 1
ATOM 935 C C . VAL A 1 123 ? -13.574 20.668 19.821 1.00 96.19 123 VAL A C 1
ATOM 937 O O . VAL A 1 123 ? -14.203 19.800 20.422 1.00 96.19 123 VAL A O 1
ATOM 940 N N . PRO A 1 124 ? -12.233 20.653 19.820 1.00 96.25 124 PRO A N 1
ATOM 941 C CA . PRO A 1 124 ? -11.448 19.673 20.557 1.00 96.25 124 PRO A CA 1
ATOM 942 C C . PRO A 1 124 ? -11.795 19.603 22.046 1.00 96.25 124 PRO A C 1
ATOM 944 O O . PRO A 1 124 ? -11.683 20.597 22.760 1.00 96.25 124 PRO A O 1
ATOM 947 N N . GLY A 1 125 ? -12.115 18.401 22.525 1.00 95.38 125 GLY A N 1
ATOM 948 C CA . GLY A 1 125 ? -12.507 18.135 23.909 1.00 95.38 125 GLY A CA 1
ATOM 949 C C . GLY A 1 125 ? -14.004 18.267 24.192 1.00 95.38 125 GLY A C 1
ATOM 950 O O . GLY A 1 125 ? -14.414 17.887 25.287 1.00 95.38 125 GLY A O 1
ATOM 951 N N . GLU A 1 126 ? -14.809 18.759 23.245 1.00 96.94 126 GLU A N 1
ATOM 952 C CA . GLU A 1 126 ? -16.255 18.867 23.447 1.00 96.94 126 GLU A CA 1
ATOM 953 C C . GLU A 1 126 ? -16.936 17.493 23.410 1.00 96.94 126 GLU A C 1
ATOM 955 O O . GLU A 1 126 ? -16.476 16.556 22.737 1.00 96.94 126 GLU A O 1
ATOM 960 N N . ARG A 1 127 ? -18.065 17.386 24.112 1.00 98.25 127 ARG A N 1
ATOM 961 C CA . ARG A 1 127 ? -18.980 16.258 23.962 1.00 98.25 127 ARG A CA 1
ATOM 962 C C . ARG A 1 127 ? -19.945 16.533 22.816 1.00 98.25 127 ARG A C 1
ATOM 964 O O . ARG A 1 127 ? -20.495 17.625 22.701 1.00 98.25 127 ARG A O 1
ATOM 971 N N . VAL A 1 128 ? -20.182 15.516 22.001 1.00 98.50 128 VAL A N 1
ATOM 972 C CA . VAL A 1 128 ? -21.147 15.552 20.902 1.00 98.50 128 VAL A CA 1
ATOM 973 C C . VAL A 1 128 ? -22.272 14.581 21.212 1.00 98.50 128 VAL A C 1
ATOM 975 O O . VAL A 1 128 ? -22.024 13.441 21.602 1.00 98.50 128 VAL A O 1
ATOM 978 N N . THR A 1 129 ? -23.508 15.037 21.036 1.00 98.25 129 THR A N 1
ATOM 979 C CA . THR A 1 129 ? -24.726 14.237 21.165 1.00 98.25 129 THR A CA 1
ATOM 980 C C . THR A 1 129 ? -25.302 13.968 19.785 1.00 98.25 129 THR A C 1
ATOM 982 O O . THR A 1 129 ? -25.520 14.899 19.009 1.00 98.25 129 THR A O 1
ATOM 985 N N . VAL A 1 130 ? -25.592 12.702 19.496 1.00 97.44 130 VAL A N 1
ATOM 986 C CA . VAL A 1 130 ? -26.342 12.286 18.309 1.00 97.44 130 VAL A CA 1
ATOM 987 C C . VAL A 1 130 ? -27.704 11.796 18.764 1.00 97.44 130 VAL A C 1
ATOM 989 O O . VAL A 1 130 ? -27.790 10.882 19.580 1.00 97.44 130 VAL A O 1
ATOM 992 N N . SER A 1 131 ? -28.765 12.409 18.249 1.00 95.56 131 SER A N 1
ATOM 993 C CA . SER A 1 131 ? -30.149 12.059 18.559 1.00 95.56 131 SER A CA 1
ATOM 994 C C . SER A 1 131 ? -30.889 11.655 17.292 1.00 95.56 131 SER A C 1
ATOM 996 O O . SER A 1 131 ? -31.083 12.461 16.382 1.00 95.56 131 SER A O 1
ATOM 998 N N . VAL A 1 132 ? -31.333 10.406 17.261 1.00 93.19 132 VAL A N 1
ATOM 999 C CA . VAL A 1 132 ? -32.205 9.835 16.240 1.00 93.19 132 VAL A CA 1
ATOM 1000 C C . VAL A 1 132 ? -33.618 9.754 16.832 1.00 93.19 132 VAL A C 1
ATOM 1002 O O . VAL A 1 132 ? -33.847 8.972 17.757 1.00 93.19 132 VAL A O 1
ATOM 1005 N N . PRO A 1 133 ? -34.579 10.571 16.373 1.00 88.88 133 PRO A N 1
ATOM 1006 C CA . PRO A 1 133 ? -35.970 10.424 16.760 1.00 88.88 133 PRO A CA 1
ATOM 1007 C C . PRO A 1 133 ? -36.548 9.124 16.185 1.00 88.88 133 PRO A C 1
ATOM 1009 O O . PRO A 1 133 ? -36.038 8.560 15.219 1.00 88.88 133 PRO A O 1
ATOM 1012 N N . GLU A 1 134 ? -37.646 8.662 16.774 1.00 86.81 134 GLU A N 1
ATOM 1013 C CA . GLU A 1 134 ? -38.443 7.582 16.190 1.00 86.81 134 GLU A CA 1
ATOM 1014 C C . GLU A 1 134 ? -38.944 7.997 14.798 1.00 86.81 134 GLU A C 1
ATOM 1016 O O . GLU A 1 134 ? -39.395 9.133 14.617 1.00 86.81 134 GLU A O 1
ATOM 1021 N N . GLY A 1 135 ? -38.865 7.088 13.822 1.00 81.94 135 GLY A N 1
ATOM 1022 C CA . GLY A 1 135 ? -39.396 7.347 12.480 1.00 81.94 135 GLY A CA 1
ATOM 1023 C C . GLY A 1 135 ? -38.589 6.791 11.312 1.00 81.94 135 GLY A C 1
ATOM 1024 O O . GLY A 1 135 ? -39.134 6.735 10.211 1.00 81.94 135 GLY A O 1
ATOM 1025 N N . ILE A 1 136 ? -37.345 6.334 11.519 1.00 87.69 136 ILE A N 1
ATOM 1026 C CA . ILE A 1 136 ? -36.580 5.689 10.439 1.00 87.69 136 ILE A CA 1
ATOM 1027 C C . ILE A 1 136 ? -37.324 4.431 9.996 1.00 87.69 136 ILE A C 1
ATOM 1029 O O . ILE A 1 136 ? -37.538 3.516 10.788 1.00 87.69 136 ILE A O 1
ATOM 1033 N N . THR A 1 137 ? -37.719 4.403 8.728 1.00 88.62 137 THR A N 1
ATOM 1034 C CA . THR A 1 137 ? -38.523 3.337 8.135 1.00 88.62 137 THR A CA 1
ATOM 1035 C C . THR A 1 137 ? -37.634 2.393 7.333 1.00 88.62 137 THR A C 1
ATOM 1037 O O . THR A 1 137 ? -36.900 2.821 6.436 1.00 88.62 137 THR A O 1
ATOM 1040 N N . LEU A 1 138 ? -37.730 1.101 7.636 1.00 87.88 138 LEU A N 1
ATOM 1041 C CA . LEU A 1 138 ? -37.168 0.011 6.852 1.00 87.88 138 LEU A CA 1
ATOM 1042 C C . LEU A 1 138 ? -38.266 -0.565 5.961 1.00 87.88 138 LEU A C 1
ATOM 1044 O O . LEU A 1 138 ? -39.122 -1.335 6.410 1.00 87.88 138 LEU A O 1
ATOM 1048 N N . ALA A 1 139 ? -38.238 -0.178 4.687 1.00 84.81 139 ALA A N 1
ATOM 1049 C CA . ALA A 1 139 ? -39.183 -0.677 3.703 1.00 84.81 139 ALA A CA 1
ATOM 1050 C C . ALA A 1 139 ? -38.884 -2.144 3.396 1.00 84.81 139 ALA A C 1
ATOM 1052 O O . ALA A 1 139 ? -37.760 -2.480 3.012 1.00 84.81 139 ALA A O 1
ATOM 1053 N N . THR A 1 140 ? -39.889 -3.010 3.527 1.00 78.50 140 THR A N 1
ATOM 1054 C CA . THR A 1 140 ? -39.737 -4.436 3.208 1.00 78.50 140 THR A CA 1
ATOM 1055 C C . THR A 1 140 ? -40.250 -4.702 1.799 1.00 78.50 140 THR A C 1
ATOM 1057 O O . THR A 1 140 ? -41.440 -4.559 1.521 1.00 78.50 140 THR A O 1
ATOM 1060 N N . THR A 1 141 ? -39.369 -5.122 0.889 1.00 66.44 141 THR A N 1
ATOM 1061 C CA . THR A 1 141 ? -39.806 -5.546 -0.451 1.00 66.44 141 THR A CA 1
ATOM 1062 C C . THR A 1 141 ? -40.243 -7.015 -0.440 1.00 66.44 141 THR A C 1
ATOM 1064 O O . THR A 1 141 ? -39.486 -7.865 0.038 1.00 66.44 141 THR A O 1
ATOM 1067 N N . PRO A 1 142 ? -41.438 -7.354 -0.968 1.00 57.78 142 PRO A N 1
ATOM 1068 C CA . PRO A 1 142 ? -41.872 -8.742 -1.069 1.00 57.78 142 PRO A CA 1
ATOM 1069 C C . PRO A 1 142 ? -40.990 -9.509 -2.057 1.00 57.78 142 PRO A C 1
ATOM 1071 O O . PRO A 1 142 ? -40.847 -9.098 -3.213 1.00 57.78 142 PRO A O 1
ATOM 1074 N N . TRP A 1 143 ? -40.480 -10.671 -1.654 1.00 48.75 143 TRP A N 1
ATOM 1075 C CA . TRP A 1 143 ? -40.144 -11.708 -2.626 1.00 48.75 143 TRP A CA 1
ATOM 1076 C C . TRP A 1 143 ? -41.445 -12.377 -3.077 1.00 48.75 143 TRP A C 1
ATOM 1078 O O . TRP A 1 143 ? -42.315 -12.677 -2.262 1.00 48.75 143 TRP A O 1
ATOM 1088 N N . ARG A 1 144 ? -41.617 -12.573 -4.388 1.00 53.47 144 ARG A N 1
ATOM 1089 C CA . ARG A 1 144 ? -42.799 -13.251 -4.940 1.00 53.47 144 ARG A CA 1
ATOM 1090 C C . ARG A 1 144 ? -42.925 -14.655 -4.333 1.00 53.47 144 ARG A C 1
ATOM 1092 O O . ARG A 1 144 ? -42.133 -15.506 -4.711 1.00 53.47 144 ARG A O 1
ATOM 1099 N N . GLU A 1 145 ? -43.911 -14.864 -3.456 1.00 50.44 145 GLU A N 1
ATOM 1100 C CA . GLU A 1 145 ? -44.977 -15.892 -3.566 1.00 50.44 145 GLU A CA 1
ATOM 1101 C C . GLU A 1 145 ? -45.741 -16.212 -2.271 1.00 50.44 145 GLU A C 1
ATOM 1103 O O . GLU A 1 145 ? -46.681 -17.003 -2.324 1.00 50.44 145 GLU A O 1
ATOM 1108 N N . ASP A 1 146 ? -45.485 -15.540 -1.151 1.00 54.47 146 ASP A N 1
ATOM 1109 C CA . ASP A 1 146 ? -46.157 -15.903 0.099 1.00 54.47 146 ASP A CA 1
ATOM 1110 C C . ASP A 1 146 ? -47.112 -14.778 0.496 1.00 54.47 146 ASP A C 1
ATOM 1112 O O . ASP A 1 146 ? -46.684 -13.656 0.735 1.00 54.47 146 ASP A O 1
ATOM 1116 N N . GLY A 1 147 ? -48.420 -15.043 0.519 1.00 54.25 147 GLY A N 1
ATOM 1117 C CA . GLY A 1 147 ? -49.471 -14.065 0.835 1.00 54.25 147 GLY A CA 1
ATOM 1118 C C . GLY A 1 147 ? -49.480 -13.545 2.282 1.00 54.25 147 GLY A C 1
ATOM 1119 O O . GLY A 1 147 ? -50.561 -13.364 2.839 1.00 54.25 147 GLY A O 1
ATOM 1120 N N . GLU A 1 148 ? -48.313 -13.346 2.898 1.00 57.50 148 GLU A N 1
ATOM 1121 C CA . GLU A 1 148 ? -48.151 -12.646 4.170 1.00 57.50 148 GLU A CA 1
ATOM 1122 C C . GLU A 1 148 ? -48.176 -11.125 3.959 1.00 57.50 148 GLU A C 1
ATOM 1124 O O . GLU A 1 148 ? -47.572 -10.589 3.028 1.00 57.50 148 GLU A O 1
ATOM 1129 N N . GLU A 1 149 ? -48.875 -10.405 4.841 1.00 56.34 149 GLU A N 1
ATOM 1130 C CA . GLU A 1 149 ? -48.786 -8.946 4.901 1.00 56.34 149 GLU A CA 1
ATOM 1131 C C . GLU A 1 149 ? -47.375 -8.546 5.357 1.00 56.34 149 GLU A C 1
ATOM 1133 O O . GLU A 1 149 ? -46.955 -8.823 6.481 1.00 56.34 149 GLU A O 1
ATOM 1138 N N . HIS A 1 150 ? -46.623 -7.899 4.467 1.00 61.41 150 HIS A N 1
ATOM 1139 C CA . HIS A 1 150 ? -45.341 -7.294 4.803 1.00 61.41 150 HIS A CA 1
ATOM 1140 C C . HIS A 1 150 ? -45.587 -5.891 5.354 1.00 61.41 150 HIS A C 1
ATOM 1142 O O . HIS A 1 150 ? -46.138 -5.035 4.662 1.00 61.41 150 HIS A O 1
ATOM 1148 N N . HIS A 1 151 ? -45.183 -5.662 6.601 1.00 69.06 151 HIS A N 1
ATOM 1149 C CA . HIS A 1 151 ? -45.210 -4.342 7.215 1.00 69.06 151 HIS A CA 1
ATOM 1150 C C . HIS A 1 151 ? -43.807 -3.747 7.211 1.00 69.06 151 HIS A C 1
ATOM 1152 O O . HIS A 1 151 ? -42.841 -4.433 7.550 1.00 69.06 151 HIS A O 1
ATOM 1158 N N . ASP A 1 152 ? -43.720 -2.473 6.839 1.00 80.69 152 ASP A N 1
ATOM 1159 C CA . ASP A 1 152 ? -42.515 -1.684 7.047 1.00 80.69 152 ASP A CA 1
ATOM 1160 C C . ASP A 1 152 ? -42.228 -1.590 8.546 1.00 80.69 152 ASP A C 1
ATOM 1162 O O . ASP A 1 152 ? -43.137 -1.450 9.372 1.00 80.69 152 ASP A O 1
ATOM 1166 N N . GLU A 1 153 ? -40.955 -1.693 8.896 1.00 84.00 153 GLU A N 1
ATOM 1167 C CA . GLU A 1 153 ? -40.506 -1.594 10.276 1.00 84.00 153 GLU A CA 1
ATOM 1168 C C . GLU A 1 153 ? -40.090 -0.153 10.563 1.00 84.00 153 GLU A C 1
ATOM 1170 O O . GLU A 1 153 ? -39.341 0.448 9.797 1.00 84.00 153 GLU A O 1
ATOM 1175 N N . VAL A 1 154 ? -40.582 0.412 11.665 1.00 85.25 154 VAL A N 1
ATOM 1176 C CA . VAL A 1 154 ? -40.192 1.749 12.121 1.00 85.25 154 VAL A CA 1
ATOM 1177 C C . VAL A 1 154 ? -39.283 1.589 13.327 1.00 85.25 154 VAL A C 1
ATOM 1179 O O . VAL A 1 154 ? -39.680 1.019 14.344 1.00 85.25 154 VAL A O 1
ATOM 1182 N N . LEU A 1 155 ? -38.057 2.088 13.208 1.00 87.12 155 LEU A N 1
ATOM 1183 C CA . LEU A 1 155 ? -37.071 2.013 14.275 1.00 87.12 155 LEU A CA 1
ATOM 1184 C C . LEU A 1 155 ? -37.423 2.997 15.394 1.00 87.12 155 LEU A C 1
ATOM 1186 O O . LEU A 1 155 ? -37.792 4.150 15.146 1.00 87.12 155 LEU A O 1
ATOM 1190 N N . GLY A 1 156 ? -37.270 2.533 16.636 1.00 84.56 156 GLY A N 1
ATOM 1191 C CA . GLY A 1 156 ? -37.427 3.370 17.821 1.00 84.56 156 GLY A CA 1
ATOM 1192 C C . GLY A 1 156 ? -36.385 4.489 17.882 1.00 84.56 156 GLY A C 1
ATOM 1193 O O . GLY A 1 156 ? -35.304 4.387 17.306 1.00 84.56 156 GLY A O 1
ATOM 1194 N N . GLY A 1 157 ? -36.697 5.559 18.613 1.00 87.75 157 GLY A N 1
ATOM 1195 C CA . GLY A 1 157 ? -35.729 6.628 18.852 1.00 87.75 157 GLY A CA 1
ATOM 1196 C C . GLY A 1 157 ? -34.515 6.136 19.647 1.00 87.75 157 GLY A C 1
ATOM 1197 O O . GLY A 1 157 ? -34.631 5.288 20.534 1.00 87.75 157 GLY A O 1
ATOM 1198 N N . PHE A 1 158 ? -33.346 6.690 19.350 1.00 92.19 158 PHE A N 1
ATOM 1199 C CA . PHE A 1 158 ? -32.093 6.373 20.021 1.00 92.19 158 PHE A CA 1
ATOM 1200 C C . PHE A 1 158 ? -31.193 7.601 20.073 1.00 92.19 158 PHE A C 1
ATOM 1202 O O . PHE A 1 158 ? -31.194 8.424 19.164 1.00 92.19 158 PHE A O 1
ATOM 1209 N N . TRP A 1 159 ? -30.404 7.734 21.130 1.00 93.81 159 TRP A N 1
ATOM 1210 C CA . TRP A 1 159 ? -29.392 8.776 21.211 1.00 93.81 159 TRP A CA 1
ATOM 1211 C C . TRP A 1 159 ? -28.152 8.240 21.911 1.00 93.81 159 TRP A C 1
ATOM 1213 O O . TRP A 1 159 ? -28.236 7.326 22.733 1.00 93.81 159 TRP A O 1
ATOM 1223 N N . TRP A 1 160 ? -27.003 8.819 21.587 1.00 95.69 160 TRP A N 1
ATOM 1224 C CA . TRP A 1 160 ? -25.748 8.537 22.273 1.00 95.69 160 TRP A CA 1
ATOM 1225 C C . TRP A 1 160 ? -24.829 9.754 22.241 1.00 95.69 160 TRP A C 1
ATOM 1227 O O . TRP A 1 160 ? -25.103 10.751 21.568 1.00 95.69 160 TRP A O 1
ATOM 1237 N N . GLN A 1 161 ? -23.740 9.674 23.001 1.00 96.94 161 GLN A N 1
ATOM 1238 C CA . GLN A 1 161 ? -22.726 10.716 23.085 1.00 96.94 161 GLN A CA 1
ATOM 1239 C C . GLN A 1 161 ? -21.328 10.147 22.870 1.00 96.94 161 GLN A C 1
ATOM 1241 O O . GLN A 1 161 ? -21.090 8.969 23.121 1.00 96.94 161 GLN A O 1
ATOM 1246 N N . PHE A 1 162 ? -20.408 11.000 22.436 1.00 97.44 162 PHE A N 1
ATOM 1247 C CA . PHE A 1 162 ? -18.972 10.727 22.373 1.00 97.44 162 PHE A CA 1
ATOM 1248 C C . PHE A 1 162 ? -18.186 12.024 22.593 1.00 97.44 162 PHE A C 1
ATOM 1250 O O . PHE A 1 162 ? -18.756 13.117 22.582 1.00 97.44 162 PHE A O 1
ATOM 1257 N N . THR A 1 163 ? -16.875 11.910 22.794 1.00 97.81 163 THR A N 1
ATOM 1258 C CA . THR A 1 163 ? -16.002 13.048 23.106 1.00 97.81 163 THR A CA 1
ATOM 1259 C C . THR A 1 163 ? -14.922 13.215 22.044 1.00 97.81 163 THR A C 1
ATOM 1261 O O . THR A 1 163 ? -14.140 12.295 21.763 1.00 97.81 163 THR A O 1
ATOM 1264 N N . ILE A 1 164 ? -14.839 14.423 21.490 1.00 97.75 164 ILE A N 1
ATOM 1265 C CA . ILE A 1 164 ? -13.809 14.800 20.522 1.00 97.75 164 ILE A CA 1
ATOM 1266 C C . ILE A 1 164 ? -12.448 14.831 21.205 1.00 97.75 164 ILE A C 1
ATOM 1268 O O . ILE A 1 164 ? -12.315 15.220 22.367 1.00 97.75 164 ILE A O 1
ATOM 1272 N N . ALA A 1 165 ? -11.408 14.435 20.475 1.00 95.50 165 ALA A N 1
ATOM 1273 C CA . ALA A 1 165 ? -10.049 14.435 20.980 1.00 95.50 165 ALA A CA 1
ATOM 1274 C C . ALA A 1 165 ? -9.656 15.779 21.612 1.00 95.50 165 ALA A C 1
ATOM 1276 O O . ALA A 1 165 ? -9.948 16.837 21.051 1.00 95.50 165 ALA A O 1
ATOM 1277 N N . PRO A 1 166 ? -8.957 15.762 22.763 1.00 93.94 166 PRO A N 1
ATOM 1278 C CA . PRO A 1 166 ? -8.520 16.984 23.413 1.00 93.94 166 PRO A CA 1
ATOM 1279 C C . PRO A 1 166 ? -7.540 17.730 22.511 1.00 93.94 166 PRO A C 1
ATOM 1281 O O . PRO A 1 166 ? -6.793 17.115 21.748 1.00 93.94 166 PRO A O 1
ATOM 1284 N N . ARG A 1 167 ? -7.478 19.056 22.658 1.00 91.00 167 ARG A N 1
ATOM 1285 C CA . ARG A 1 167 ? -6.682 19.986 21.832 1.00 91.00 167 ARG A CA 1
ATOM 1286 C C . ARG A 1 167 ? -5.304 19.465 21.401 1.00 91.00 167 ARG A C 1
ATOM 1288 O O . ARG A 1 167 ? -4.976 19.532 20.221 1.00 91.00 167 ARG A O 1
ATOM 1295 N N . ARG A 1 168 ? -4.501 18.927 22.330 1.00 87.38 168 ARG A N 1
ATOM 1296 C CA . ARG A 1 168 ? -3.157 18.402 22.014 1.00 87.38 168 ARG A CA 1
ATOM 1297 C C . ARG A 1 168 ? -3.198 17.216 21.050 1.00 87.38 168 ARG A C 1
ATOM 1299 O O . ARG A 1 168 ? -2.422 17.189 20.105 1.00 87.38 168 ARG A O 1
ATOM 1306 N N . THR A 1 169 ? -4.125 16.284 21.267 1.00 90.00 169 THR A N 1
ATOM 1307 C CA . THR A 1 169 ? -4.321 15.144 20.367 1.00 90.00 169 THR A CA 1
ATOM 1308 C C . THR A 1 169 ? -4.955 15.603 19.057 1.00 90.00 169 THR A C 1
ATOM 1310 O O . THR A 1 169 ? -4.458 15.256 17.995 1.00 90.00 169 THR A O 1
ATOM 1313 N N . ALA A 1 170 ? -5.971 16.467 19.099 1.00 92.75 170 ALA A N 1
ATOM 1314 C CA . ALA A 1 170 ? -6.697 16.897 17.907 1.00 92.75 170 ALA A CA 1
ATOM 1315 C C . ALA A 1 170 ? -5.827 17.597 16.845 1.00 92.75 170 ALA A C 1
ATOM 1317 O O . ALA A 1 170 ? -6.158 17.581 15.660 1.00 92.75 170 ALA A O 1
ATOM 1318 N N . ALA A 1 171 ? -4.703 18.195 17.249 1.00 89.75 171 ALA A N 1
ATOM 1319 C CA . ALA A 1 171 ? -3.829 18.957 16.365 1.00 89.75 171 ALA A CA 1
ATOM 1320 C C . ALA A 1 171 ? -3.333 18.171 15.138 1.00 89.75 171 ALA A C 1
ATOM 1322 O O . ALA A 1 171 ? -3.147 18.768 14.076 1.00 89.75 171 ALA A O 1
ATOM 1323 N N . HIS A 1 172 ? -3.130 16.853 15.249 1.00 89.06 172 HIS A N 1
ATOM 1324 C CA . HIS A 1 172 ? -2.659 16.062 14.111 1.00 89.06 172 HIS A CA 1
ATOM 1325 C C . HIS A 1 172 ? -3.733 15.875 13.029 1.00 89.06 172 HIS A C 1
ATOM 1327 O O . HIS A 1 172 ? -3.382 15.949 11.853 1.00 89.06 172 HIS A O 1
ATOM 1333 N N . TYR A 1 173 ? -5.020 15.757 13.389 1.00 93.44 173 TYR A N 1
ATOM 1334 C CA . TYR A 1 173 ? -6.096 15.628 12.396 1.00 93.44 173 TYR A CA 1
ATOM 1335 C C . TYR A 1 173 ? -6.216 16.873 11.521 1.00 93.44 173 TYR A C 1
ATOM 1337 O O . TYR A 1 173 ? -6.337 16.790 10.301 1.00 93.44 173 TYR A O 1
ATOM 1345 N N . PHE A 1 174 ? -6.136 18.053 12.139 1.00 92.06 174 PHE A N 1
ATOM 1346 C CA . PHE A 1 174 ? -6.175 19.304 11.391 1.00 92.06 174 PHE A CA 1
ATOM 1347 C C . PHE A 1 174 ? -4.957 19.471 10.476 1.00 92.06 174 PHE A C 1
ATOM 1349 O O . PHE A 1 174 ? -5.108 19.910 9.336 1.00 92.06 174 PHE A O 1
ATOM 1356 N N . ARG A 1 175 ? -3.756 19.097 10.948 1.00 88.81 175 ARG A N 1
ATOM 1357 C CA . ARG A 1 175 ? -2.546 19.107 10.110 1.00 88.81 175 ARG A CA 1
ATOM 1358 C C . ARG A 1 175 ? -2.701 18.186 8.902 1.00 88.81 175 ARG A C 1
ATOM 1360 O O . ARG A 1 175 ? -2.456 18.637 7.789 1.00 88.81 175 ARG A O 1
ATOM 1367 N N . ALA A 1 176 ? -3.182 16.960 9.108 1.00 88.81 176 ALA A N 1
ATOM 1368 C CA . ALA A 1 176 ? -3.436 16.013 8.025 1.00 88.81 176 ALA A CA 1
ATOM 1369 C C . ALA A 1 176 ? -4.440 16.576 7.005 1.00 88.81 176 ALA A C 1
ATOM 1371 O O . ALA A 1 176 ? -4.152 16.615 5.813 1.00 88.81 176 ALA A O 1
ATOM 1372 N N . MET A 1 177 ? -5.574 17.119 7.466 1.00 89.56 177 MET A N 1
ATOM 1373 C CA . MET A 1 177 ? -6.558 17.757 6.583 1.00 89.56 177 MET A CA 1
ATOM 1374 C C . MET A 1 177 ? -5.955 18.912 5.777 1.00 89.56 177 MET A C 1
ATOM 1376 O O . MET A 1 177 ? -6.235 19.042 4.586 1.00 89.56 177 MET A O 1
ATOM 1380 N N . ARG A 1 178 ? -5.135 19.760 6.410 1.00 88.56 178 ARG A N 1
ATOM 1381 C CA . ARG A 1 178 ? -4.460 20.888 5.753 1.00 88.56 178 ARG A CA 1
ATOM 1382 C C . ARG A 1 178 ? -3.485 20.399 4.685 1.00 88.56 178 ARG A C 1
ATOM 1384 O O . ARG A 1 178 ? -3.429 20.973 3.598 1.00 88.56 178 ARG A O 1
ATOM 1391 N N . ASP A 1 179 ? -2.699 19.380 5.009 1.00 83.62 179 ASP A N 1
ATOM 1392 C CA . ASP A 1 179 ? -1.631 18.894 4.141 1.00 83.62 179 ASP A CA 1
ATOM 1393 C C . ASP A 1 179 ? -2.177 18.114 2.941 1.00 83.62 179 ASP A C 1
ATOM 1395 O O . ASP A 1 179 ? -1.609 18.218 1.857 1.00 83.62 179 ASP A O 1
ATOM 1399 N N . PHE A 1 180 ? -3.333 17.460 3.090 1.00 82.94 180 PHE A N 1
ATOM 1400 C CA . PHE A 1 180 ? -4.042 16.767 2.007 1.00 82.94 180 PHE A CA 1
ATOM 1401 C C . PHE A 1 180 ? -5.139 17.611 1.338 1.00 82.94 180 PHE A C 1
ATOM 1403 O O . PHE A 1 180 ? -5.928 17.109 0.534 1.00 82.94 180 PHE A O 1
ATOM 1410 N N . ALA A 1 181 ? -5.228 18.905 1.655 1.00 83.31 181 ALA A N 1
ATOM 1411 C CA . ALA A 1 181 ? -6.194 19.787 1.020 1.00 83.31 181 ALA A CA 1
ATOM 1412 C C . ALA A 1 181 ? -5.862 19.960 -0.471 1.00 83.31 181 ALA A C 1
ATOM 1414 O O . ALA A 1 181 ? -4.814 20.490 -0.833 1.00 83.31 181 ALA A O 1
ATOM 1415 N N . SER A 1 182 ? -6.802 19.585 -1.340 1.00 78.62 182 SER A N 1
ATOM 1416 C CA . SER A 1 182 ? -6.648 19.671 -2.800 1.00 78.62 182 SER A CA 1
ATOM 1417 C C . SER A 1 182 ? -6.579 21.101 -3.350 1.00 78.62 182 SER A C 1
ATOM 1419 O O . SER A 1 182 ? -6.194 21.296 -4.501 1.00 78.62 182 SER A O 1
ATOM 1421 N N . SER A 1 183 ? -6.960 22.114 -2.563 1.00 86.00 183 SER A N 1
ATOM 1422 C CA . SER A 1 183 ? -6.951 23.515 -2.983 1.00 86.00 183 SER A CA 1
ATOM 1423 C C . SER A 1 183 ? -6.444 24.452 -1.890 1.00 86.00 183 SER A C 1
ATOM 1425 O O . SER A 1 183 ? -6.637 24.227 -0.693 1.00 86.00 183 SER A O 1
ATOM 1427 N N . ASN A 1 184 ? -5.847 25.566 -2.319 1.00 85.62 184 ASN A N 1
ATOM 1428 C CA . ASN A 1 184 ? -5.373 26.617 -1.416 1.00 85.62 184 ASN A CA 1
ATOM 1429 C C . ASN A 1 184 ? -6.504 27.241 -0.587 1.00 85.62 184 ASN A C 1
ATOM 1431 O O . ASN A 1 184 ? -6.282 27.640 0.550 1.00 85.62 184 ASN A O 1
ATOM 1435 N N . GLU A 1 185 ? -7.712 27.339 -1.141 1.00 87.56 185 GLU A N 1
ATOM 1436 C CA . GLU A 1 185 ? -8.874 27.859 -0.417 1.00 87.56 185 GLU A CA 1
ATOM 1437 C C . GLU A 1 185 ? -9.285 26.920 0.718 1.00 87.56 185 GLU A C 1
ATOM 1439 O O . GLU A 1 185 ? -9.426 27.358 1.861 1.00 87.56 185 GLU A O 1
ATOM 1444 N N . ARG A 1 186 ? -9.370 25.614 0.430 1.00 84.38 186 ARG A N 1
ATOM 1445 C CA . ARG A 1 186 ? -9.651 24.595 1.444 1.00 84.38 186 ARG A CA 1
ATOM 1446 C C . ARG A 1 186 ? -8.568 24.582 2.522 1.00 84.38 186 ARG A C 1
ATOM 1448 O O . ARG A 1 186 ? -8.890 24.509 3.704 1.00 84.38 186 ARG A O 1
ATOM 1455 N N . ARG A 1 187 ? -7.300 24.729 2.126 1.00 86.69 187 ARG A N 1
ATOM 1456 C CA . ARG A 1 187 ? -6.168 24.832 3.054 1.00 86.69 187 ARG A CA 1
ATOM 1457 C C . ARG A 1 187 ? -6.322 26.013 4.016 1.00 86.69 187 ARG A C 1
ATOM 1459 O O . ARG A 1 187 ? -6.271 25.803 5.222 1.00 86.69 187 ARG A O 1
ATOM 1466 N N . ARG A 1 188 ? -6.602 27.219 3.503 1.00 88.38 188 ARG A N 1
ATOM 1467 C CA . ARG A 1 188 ? -6.843 28.417 4.334 1.00 88.38 188 ARG A CA 1
ATOM 1468 C C . ARG A 1 188 ? -8.043 28.254 5.259 1.00 88.38 188 ARG A C 1
ATOM 1470 O O . ARG A 1 188 ? -8.007 28.712 6.395 1.00 88.38 188 ARG A O 1
ATOM 1477 N N . HIS A 1 189 ? -9.110 27.613 4.784 1.00 89.12 189 HIS A N 1
ATOM 1478 C CA . HIS A 1 189 ? -10.274 27.331 5.618 1.00 89.12 189 HIS A CA 1
ATOM 1479 C C . HIS A 1 189 ? -9.911 26.412 6.796 1.00 89.12 189 HIS A C 1
ATOM 1481 O O . HIS A 1 189 ? -10.298 26.685 7.930 1.00 89.12 189 HIS A O 1
ATOM 1487 N N . ILE A 1 190 ? -9.108 25.369 6.558 1.00 87.12 190 ILE A N 1
ATOM 1488 C CA . ILE A 1 190 ? -8.621 24.472 7.617 1.00 87.12 190 ILE A CA 1
ATOM 1489 C C . ILE A 1 190 ? -7.676 25.201 8.574 1.00 87.12 190 ILE A C 1
ATOM 1491 O O . ILE A 1 190 ? -7.805 25.031 9.783 1.00 87.12 190 ILE A O 1
ATOM 1495 N N . GLU A 1 191 ? -6.782 26.048 8.067 1.00 89.00 191 GLU A N 1
ATOM 1496 C CA . GLU A 1 191 ? -5.912 26.896 8.896 1.00 89.00 191 GLU A CA 1
ATOM 1497 C C . GLU A 1 191 ? -6.733 27.822 9.801 1.00 89.00 191 GLU A C 1
ATOM 1499 O O . GLU A 1 191 ? -6.486 27.893 11.003 1.00 89.00 191 GLU A O 1
ATOM 1504 N N . HIS A 1 192 ? -7.784 28.445 9.269 1.00 89.00 192 HIS A N 1
ATOM 1505 C CA . HIS A 1 192 ? -8.695 29.254 10.070 1.00 89.00 192 HIS A CA 1
ATOM 1506 C C . HIS A 1 192 ? -9.424 28.431 11.147 1.00 89.00 192 HIS A C 1
ATOM 1508 O O . HIS A 1 192 ? -9.560 28.877 12.292 1.00 89.00 192 HIS A O 1
ATOM 1514 N N . MET A 1 193 ? -9.865 27.208 10.823 1.00 88.25 193 MET A N 1
ATOM 1515 C CA . MET A 1 193 ? -10.452 26.309 11.823 1.00 88.25 193 MET A CA 1
ATOM 1516 C C . MET A 1 193 ? -9.441 25.938 12.911 1.00 88.25 193 MET A C 1
ATOM 1518 O O . MET A 1 193 ? -9.805 25.965 14.086 1.00 88.25 193 MET A O 1
ATOM 1522 N N . MET A 1 194 ? -8.183 25.658 12.547 1.00 88.50 194 MET A N 1
ATOM 1523 C CA . MET A 1 194 ? -7.096 25.414 13.501 1.00 88.50 194 MET A CA 1
ATOM 1524 C C . MET A 1 194 ? -6.911 26.601 14.443 1.00 88.50 194 MET A C 1
ATOM 1526 O O . MET A 1 194 ? -6.923 26.416 15.655 1.00 88.50 194 MET A O 1
ATOM 1530 N N . GLU A 1 195 ? -6.789 27.818 13.914 1.00 86.94 195 GLU A N 1
ATOM 1531 C CA . GLU A 1 195 ? -6.642 29.031 14.728 1.00 86.94 195 GLU A CA 1
ATOM 1532 C C . GLU A 1 195 ? -7.816 29.229 15.692 1.00 86.94 195 GLU A C 1
ATO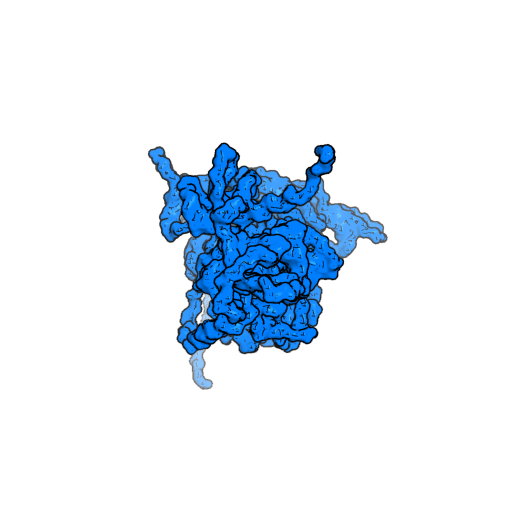M 1534 O O . GLU A 1 195 ? -7.614 29.615 16.843 1.00 86.94 195 GLU A O 1
ATOM 1539 N N . THR A 1 196 ? -9.033 28.927 15.237 1.00 88.62 196 THR A N 1
ATOM 1540 C CA . THR A 1 196 ? -10.262 29.112 16.016 1.00 88.62 196 THR A CA 1
ATOM 1541 C C . THR A 1 196 ? -10.420 28.056 17.114 1.00 88.62 196 THR A C 1
ATOM 1543 O O . THR A 1 196 ? -10.671 28.399 18.265 1.00 88.62 196 THR A O 1
ATOM 1546 N N . HIS A 1 197 ? -10.253 26.773 16.781 1.00 86.31 197 HIS A N 1
ATOM 1547 C CA . HIS A 1 197 ? -10.613 25.646 17.657 1.00 86.31 197 HIS A CA 1
ATOM 1548 C C . HIS A 1 197 ? -9.416 25.124 18.457 1.00 86.31 197 HIS A C 1
ATOM 1550 O O . HIS A 1 197 ? -9.565 24.621 19.569 1.00 86.31 197 HIS A O 1
ATOM 1556 N N . LEU A 1 198 ? -8.207 25.257 17.909 1.00 84.62 198 LEU A N 1
ATOM 1557 C CA . LEU A 1 198 ? -6.966 24.932 18.602 1.00 84.62 198 LEU A CA 1
ATOM 1558 C C . LEU A 1 198 ? -6.263 26.174 19.135 1.00 84.62 198 LEU A C 1
ATOM 1560 O O . LEU A 1 198 ? -5.195 25.981 19.695 1.00 84.62 198 LEU A O 1
ATOM 1564 N N . GLY A 1 199 ? -6.812 27.390 18.991 1.00 66.38 199 GLY A N 1
ATOM 1565 C CA . GLY A 1 199 ? -6.247 28.664 19.458 1.00 66.38 199 GLY A CA 1
ATOM 1566 C C . GLY A 1 199 ? -4.892 29.030 18.829 1.00 66.38 199 GLY A C 1
ATOM 1567 O O . GLY A 1 199 ? -4.014 28.181 18.683 1.00 66.38 199 GLY A O 1
ATOM 1568 N N . SER A 1 200 ? -4.638 30.313 18.544 1.00 49.34 200 SER A N 1
ATOM 1569 C CA . SER A 1 200 ? -3.249 30.745 18.317 1.00 49.34 200 SER A CA 1
ATOM 1570 C C . SER A 1 200 ? -2.459 30.523 19.615 1.00 49.34 200 SER A C 1
ATOM 1572 O O . SER A 1 200 ? -2.979 30.742 20.711 1.00 49.34 200 SER A O 1
ATOM 1574 N N . GLY A 1 201 ? -1.240 29.992 19.534 1.00 41.62 201 GLY A N 1
ATOM 1575 C CA . GLY A 1 201 ? -0.414 29.650 20.698 1.00 41.62 201 GLY A CA 1
ATOM 1576 C C . GLY A 1 201 ? 0.101 30.863 21.484 1.00 41.62 201 GLY A C 1
ATOM 1577 O O . GLY A 1 201 ? 1.304 30.997 21.641 1.00 41.62 201 GLY A O 1
ATOM 1578 N N . ASN A 1 202 ? -0.778 31.737 21.981 1.00 36.41 202 ASN A N 1
ATOM 1579 C CA . ASN A 1 202 ? -0.442 32.882 22.825 1.00 36.41 202 ASN A CA 1
ATOM 1580 C C . ASN A 1 202 ? -1.213 32.814 24.148 1.00 36.41 202 ASN A C 1
ATOM 1582 O O . ASN A 1 202 ? -2.372 33.220 24.244 1.00 36.41 202 ASN A O 1
ATOM 1586 N N . GLY A 1 203 ? -0.544 32.321 25.189 1.00 29.88 203 GLY A N 1
ATOM 1587 C CA . GLY A 1 203 ? -0.986 32.445 26.572 1.00 29.88 203 GLY A CA 1
ATOM 1588 C C . GLY A 1 203 ? -0.185 33.512 27.323 1.00 29.88 203 GLY A C 1
ATOM 1589 O O . GLY A 1 203 ? 1.027 33.391 27.433 1.00 29.88 203 GLY A O 1
ATOM 1590 N N . ALA A 1 204 ? -0.918 34.470 27.906 1.00 32.25 204 ALA A N 1
ATOM 1591 C CA . ALA A 1 204 ? -0.565 35.435 28.965 1.00 32.25 204 ALA A CA 1
ATOM 1592 C C . ALA A 1 204 ? -0.148 36.876 28.566 1.00 32.25 204 ALA A C 1
ATOM 1594 O O . ALA A 1 204 ? 0.829 37.134 27.877 1.00 32.25 204 ALA A O 1
ATOM 1595 N N . GLY A 1 205 ? -0.960 37.816 29.073 1.00 31.16 205 GLY A N 1
ATOM 1596 C CA . GLY A 1 205 ? -1.007 39.268 28.864 1.00 31.16 205 GLY A CA 1
ATOM 1597 C C . GLY A 1 205 ? 0.286 40.093 28.835 1.00 31.16 205 GLY A C 1
ATOM 1598 O O . GLY A 1 205 ? 1.217 39.887 29.601 1.00 31.16 205 GLY A O 1
ATOM 1599 N N . GLY A 1 206 ? 0.244 41.163 28.034 1.00 26.59 206 GLY A N 1
ATOM 1600 C CA . GLY A 1 206 ? 1.197 42.275 28.081 1.00 26.59 206 GLY A CA 1
ATOM 1601 C C . GLY A 1 206 ? 1.327 42.972 26.728 1.00 26.59 206 GLY A C 1
ATOM 1602 O O . GLY A 1 206 ? 1.505 42.326 25.707 1.00 26.59 206 GLY A O 1
ATOM 1603 N N . ARG A 1 207 ? 1.188 44.298 26.694 1.00 29.67 207 ARG A N 1
ATOM 1604 C CA . ARG A 1 207 ? 1.200 45.114 25.470 1.00 29.67 207 ARG A CA 1
ATOM 1605 C C . ARG A 1 207 ? 2.514 44.986 24.683 1.00 29.67 207 ARG A C 1
ATOM 1607 O O . ARG A 1 207 ? 3.565 45.324 25.206 1.00 29.67 207 ARG A O 1
ATOM 1614 N N . GLY A 1 208 ? 2.378 44.661 23.397 1.00 32.00 208 GLY A N 1
ATOM 1615 C CA . GLY A 1 208 ? 3.151 45.210 22.280 1.00 32.00 208 GLY A CA 1
ATOM 1616 C C . GLY A 1 208 ? 4.651 44.929 22.232 1.00 32.00 208 GLY A C 1
ATOM 1617 O O . GLY A 1 208 ? 5.414 45.813 22.585 1.00 32.00 208 GLY A O 1
ATOM 1618 N N . VAL A 1 209 ? 5.039 43.796 21.634 1.00 25.58 209 VAL A N 1
ATOM 1619 C CA . VAL A 1 209 ? 6.155 43.663 20.673 1.00 25.58 209 VAL A CA 1
ATOM 1620 C C . VAL A 1 209 ? 5.809 42.481 19.756 1.00 25.58 209 VAL A C 1
ATOM 1622 O O . VAL A 1 209 ? 5.355 41.446 20.233 1.00 25.58 209 VAL A O 1
ATOM 1625 N N . ALA A 1 210 ? 5.964 42.646 18.441 1.00 30.59 210 ALA A N 1
ATOM 1626 C CA . ALA A 1 210 ? 5.797 41.571 17.469 1.00 30.59 210 ALA A CA 1
ATOM 1627 C C . ALA A 1 210 ? 6.865 40.489 17.698 1.00 30.59 210 ALA A C 1
ATOM 1629 O O . ALA A 1 210 ? 8.047 40.748 17.489 1.00 30.59 210 ALA A O 1
ATOM 1630 N N . VAL A 1 211 ? 6.447 39.294 18.116 1.00 27.84 211 VAL A N 1
ATOM 1631 C CA . VAL A 1 211 ? 7.287 38.091 18.129 1.00 27.84 211 VAL A CA 1
ATOM 1632 C C . VAL A 1 211 ? 6.524 37.011 17.366 1.00 27.84 211 VAL A C 1
ATOM 1634 O O . VAL A 1 211 ? 5.386 36.680 17.691 1.00 27.84 211 VAL A O 1
ATOM 1637 N N . THR A 1 212 ? 7.124 36.570 16.265 1.00 29.73 212 THR A N 1
ATOM 1638 C CA . THR A 1 212 ? 6.635 35.555 15.328 1.00 29.73 212 THR A CA 1
ATOM 1639 C C . THR A 1 212 ? 6.562 34.174 15.982 1.00 29.73 212 THR A C 1
ATOM 1641 O O . THR A 1 212 ? 7.272 33.914 16.949 1.00 29.73 212 THR A O 1
ATOM 1644 N N . MET A 1 213 ? 5.741 33.277 15.420 1.00 30.59 213 MET A N 1
ATOM 1645 C CA . MET A 1 213 ? 5.473 31.889 15.855 1.00 30.59 213 MET A CA 1
ATOM 1646 C C . MET A 1 213 ? 6.698 30.939 15.929 1.00 30.59 213 MET A C 1
ATOM 1648 O O . MET A 1 213 ? 6.519 29.727 15.946 1.00 30.59 213 MET A O 1
ATOM 1652 N N . ALA A 1 214 ? 7.924 31.460 15.998 1.00 28.97 214 ALA A N 1
ATOM 1653 C CA . ALA A 1 214 ? 9.153 30.698 16.213 1.00 28.97 214 ALA A CA 1
ATOM 1654 C C . ALA A 1 214 ? 9.347 30.297 17.692 1.00 28.97 214 ALA A C 1
ATOM 1656 O O . ALA A 1 214 ? 9.821 29.212 17.981 1.00 28.97 214 ALA A O 1
ATOM 1657 N N . ALA A 1 215 ? 8.875 31.086 18.663 1.00 25.77 215 ALA A N 1
ATOM 1658 C CA . ALA A 1 215 ? 9.200 30.837 20.077 1.00 25.77 215 ALA A CA 1
ATOM 1659 C C . ALA A 1 215 ? 8.482 29.626 20.726 1.00 25.77 215 ALA A C 1
ATOM 1661 O O . ALA A 1 215 ? 8.918 29.139 21.763 1.00 25.77 215 ALA A O 1
ATOM 1662 N N . ALA A 1 216 ? 7.393 29.114 20.135 1.00 28.66 216 ALA A N 1
ATOM 1663 C CA . ALA A 1 216 ? 6.788 27.835 20.548 1.00 28.66 216 ALA A CA 1
ATOM 1664 C C . ALA A 1 216 ? 7.365 26.632 19.776 1.00 28.66 216 ALA A C 1
ATOM 1666 O O . ALA A 1 216 ? 7.091 25.487 20.130 1.00 28.66 216 ALA A O 1
ATOM 1667 N N . ALA A 1 217 ? 8.150 26.901 18.730 1.00 28.34 217 ALA A N 1
ATOM 1668 C CA . ALA A 1 217 ? 8.995 25.923 18.068 1.00 28.34 217 ALA A CA 1
ATOM 1669 C C . ALA A 1 217 ? 10.378 25.839 18.745 1.00 28.34 217 ALA A C 1
ATOM 1671 O O . ALA A 1 217 ? 10.965 24.770 18.740 1.00 28.34 217 ALA A O 1
ATOM 1672 N N . GLU A 1 218 ? 10.846 26.881 19.444 1.00 27.17 218 GLU A N 1
ATOM 1673 C CA . GLU A 1 218 ? 12.179 26.929 20.076 1.00 27.17 218 GLU A CA 1
ATOM 1674 C C . GLU A 1 218 ? 12.435 25.939 21.242 1.00 27.17 218 GLU A C 1
ATOM 1676 O O . GLU A 1 218 ? 13.592 25.649 21.525 1.00 27.17 218 GLU A O 1
ATOM 1681 N N . GLU A 1 219 ? 11.422 25.328 21.877 1.00 28.78 219 GLU A N 1
ATOM 1682 C CA . GLU A 1 219 ? 11.646 24.167 22.783 1.00 28.78 219 GLU A CA 1
ATOM 1683 C C . GLU A 1 219 ? 11.667 22.808 22.044 1.00 28.78 219 GLU A C 1
ATOM 1685 O O . GLU A 1 219 ? 11.891 21.762 22.653 1.00 28.78 219 GLU A O 1
ATOM 1690 N N . MET A 1 220 ? 11.481 22.821 20.720 1.00 30.59 220 MET A N 1
ATOM 1691 C CA . MET A 1 220 ? 11.619 21.681 19.801 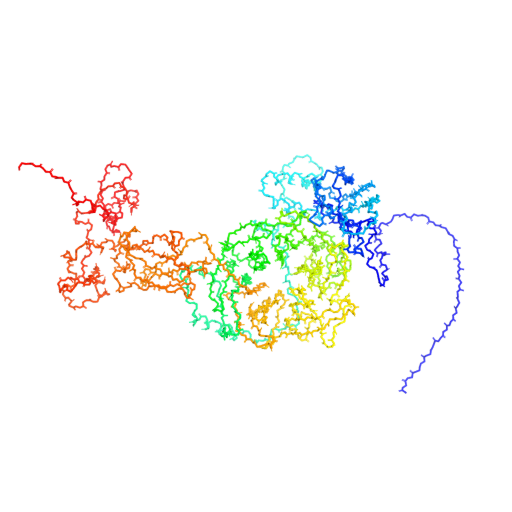1.00 30.59 220 MET A CA 1
ATOM 1692 C C . MET A 1 220 ? 12.614 21.948 18.648 1.00 30.59 220 MET A C 1
ATOM 1694 O O . MET A 1 220 ? 12.810 21.071 17.809 1.00 30.59 220 MET A O 1
ATOM 1698 N N . GLU A 1 221 ? 13.261 23.118 18.596 1.00 26.22 221 GLU A N 1
ATOM 1699 C CA . GLU A 1 221 ? 14.258 23.498 17.584 1.00 26.22 221 GLU A CA 1
ATOM 1700 C C . GLU A 1 221 ? 15.681 23.198 18.080 1.00 26.22 221 GLU A C 1
ATOM 1702 O O . GLU A 1 221 ? 16.477 24.086 18.369 1.00 26.22 221 GLU A O 1
ATOM 1707 N N . ASP A 1 222 ? 16.024 21.915 18.119 1.00 23.94 222 ASP A N 1
ATOM 1708 C CA . ASP A 1 222 ? 17.387 21.490 17.789 1.00 23.94 222 ASP A CA 1
ATOM 1709 C C . ASP A 1 222 ? 17.286 20.448 16.677 1.00 23.94 222 ASP A C 1
ATOM 1711 O O . ASP A 1 222 ? 17.551 19.271 16.884 1.00 23.94 222 ASP A O 1
ATOM 1715 N N . GLU A 1 223 ? 16.768 20.871 15.518 1.00 27.20 223 GLU A N 1
ATOM 1716 C CA . GLU A 1 223 ? 16.927 20.164 14.246 1.00 27.20 223 GLU A CA 1
ATOM 1717 C C . GLU A 1 223 ? 16.460 21.016 13.060 1.00 27.20 223 GLU A C 1
ATOM 1719 O O . GLU A 1 223 ? 15.281 21.160 12.737 1.00 27.20 223 GLU A O 1
ATOM 1724 N N . THR A 1 224 ? 17.437 21.594 12.381 1.00 23.23 224 THR A N 1
ATOM 1725 C CA . THR A 1 224 ? 17.292 22.283 11.109 1.00 23.23 224 THR A CA 1
ATOM 1726 C C . THR A 1 224 ? 17.194 21.276 9.956 1.00 23.23 224 THR A C 1
ATOM 1728 O O . THR A 1 224 ? 18.220 20.868 9.425 1.00 23.23 224 THR A O 1
ATOM 1731 N N . ASP A 1 225 ? 15.982 20.913 9.514 1.00 26.34 225 ASP A N 1
ATOM 1732 C CA . ASP A 1 225 ? 15.717 20.690 8.078 1.00 26.34 225 ASP A CA 1
ATOM 1733 C C . ASP A 1 225 ? 14.217 20.757 7.731 1.00 26.34 225 ASP A C 1
ATOM 1735 O O . ASP A 1 225 ? 13.380 20.016 8.248 1.00 26.34 225 ASP A O 1
ATOM 1739 N N . ILE A 1 226 ? 13.864 21.677 6.835 1.00 27.47 226 ILE A N 1
ATOM 1740 C CA . ILE A 1 226 ? 12.492 21.973 6.415 1.00 27.47 226 ILE A CA 1
ATOM 1741 C C . ILE A 1 226 ? 12.157 21.076 5.213 1.00 27.47 226 ILE A C 1
ATOM 1743 O O . ILE A 1 226 ? 12.442 21.425 4.067 1.00 27.47 226 ILE A O 1
ATOM 1747 N N . ARG A 1 227 ? 11.515 19.929 5.467 1.00 26.36 227 ARG A N 1
ATOM 1748 C CA . ARG A 1 227 ? 10.807 19.082 4.479 1.00 26.36 227 ARG A CA 1
ATOM 1749 C C . ARG A 1 227 ? 9.499 18.560 5.098 1.00 26.36 227 ARG A C 1
ATOM 1751 O O . ARG A 1 227 ? 9.401 18.527 6.324 1.00 26.36 227 ARG A O 1
ATOM 1758 N N . PRO A 1 228 ? 8.450 18.252 4.303 1.00 29.03 228 PRO A N 1
ATOM 1759 C CA . PRO A 1 228 ? 7.097 18.084 4.826 1.00 29.03 228 PRO A CA 1
ATOM 1760 C C . PRO A 1 228 ? 7.055 16.977 5.886 1.00 29.03 228 PRO A C 1
ATOM 1762 O O . PRO A 1 228 ? 7.678 15.931 5.737 1.00 29.03 228 PRO A O 1
ATOM 1765 N N . PHE A 1 229 ? 6.332 17.280 6.961 1.00 28.72 229 PHE A N 1
ATOM 1766 C CA . PHE A 1 229 ? 6.350 16.733 8.326 1.00 28.72 229 PHE A CA 1
ATOM 1767 C C . PHE A 1 229 ? 5.953 15.239 8.467 1.00 28.72 229 PHE A C 1
ATOM 1769 O O . PHE A 1 229 ? 5.425 14.824 9.495 1.00 28.72 229 PHE A O 1
ATOM 1776 N N . PHE A 1 230 ? 6.162 14.427 7.429 1.00 36.53 230 PHE A N 1
ATOM 1777 C CA . PHE A 1 230 ? 5.592 13.091 7.245 1.00 36.53 230 PHE A CA 1
ATOM 1778 C C . PHE A 1 230 ? 6.462 11.924 7.743 1.00 36.53 230 PHE A C 1
ATOM 1780 O O . PHE A 1 230 ? 5.985 10.796 7.733 1.00 36.53 230 PHE A O 1
ATOM 1787 N N . TRP A 1 231 ? 7.708 12.137 8.187 1.00 38.84 231 TRP A N 1
ATOM 1788 C CA . TRP A 1 231 ? 8.676 11.023 8.272 1.00 38.84 231 TRP A CA 1
ATOM 1789 C C . TRP A 1 231 ? 9.555 11.000 9.529 1.00 38.84 231 TRP A C 1
ATOM 1791 O O . TRP A 1 231 ? 10.740 10.688 9.474 1.00 38.84 231 TRP A O 1
ATOM 1801 N N . ARG A 1 232 ? 8.971 11.260 10.702 1.00 28.00 232 ARG A N 1
ATOM 1802 C CA . ARG A 1 232 ? 9.583 10.877 11.985 1.00 28.00 232 ARG A CA 1
ATOM 1803 C C . ARG A 1 232 ? 8.567 10.165 12.854 1.00 28.00 232 ARG A C 1
ATOM 1805 O O . ARG A 1 232 ? 7.796 10.823 13.533 1.00 28.00 232 ARG A O 1
ATOM 1812 N N . GLU A 1 233 ? 8.560 8.836 12.773 1.00 33.22 233 GLU A N 1
ATOM 1813 C CA . GLU A 1 233 ? 8.342 7.901 13.891 1.00 33.22 233 GLU A CA 1
ATOM 1814 C C . GLU A 1 233 ? 8.077 6.487 13.351 1.00 33.22 233 GLU A C 1
ATOM 1816 O O . GLU A 1 233 ? 6.952 6.003 13.272 1.00 33.22 233 GLU A O 1
ATOM 1821 N N . SER A 1 234 ? 9.160 5.791 13.014 1.00 31.89 234 SER A N 1
ATOM 1822 C CA . SER A 1 234 ? 9.268 4.354 13.267 1.00 31.89 234 SER A CA 1
ATOM 1823 C C . SER A 1 234 ? 10.661 4.125 13.841 1.00 31.89 234 SER A C 1
ATOM 1825 O O . SER A 1 234 ? 11.610 3.823 13.116 1.00 31.89 234 SER A O 1
ATOM 1827 N N . MET A 1 235 ? 10.816 4.383 15.141 1.00 31.77 235 MET A N 1
ATOM 1828 C CA . MET A 1 235 ? 12.032 4.015 15.859 1.00 31.77 235 MET A CA 1
ATOM 1829 C C . MET A 1 235 ? 12.109 2.484 15.906 1.00 31.77 235 MET A C 1
ATOM 1831 O O . MET A 1 235 ? 11.520 1.838 16.764 1.00 31.77 235 MET A O 1
ATOM 1835 N N . PHE A 1 236 ? 12.831 1.900 14.948 1.00 35.06 236 PHE A N 1
ATOM 1836 C CA . PHE A 1 236 ? 13.485 0.605 15.117 1.00 35.06 236 PHE A CA 1
ATOM 1837 C C . PHE A 1 236 ? 14.727 0.832 15.982 1.00 35.06 236 PHE A C 1
ATOM 1839 O O . PHE A 1 236 ? 15.864 0.792 15.515 1.00 35.06 236 PHE A O 1
ATOM 1846 N N . THR A 1 237 ? 14.518 1.163 17.249 1.00 29.70 237 THR A N 1
ATOM 1847 C CA . THR A 1 237 ? 15.588 1.189 18.239 1.00 29.70 237 THR A CA 1
ATOM 1848 C C . THR A 1 237 ? 15.953 -0.249 18.570 1.00 29.70 237 THR A C 1
ATOM 1850 O O . THR A 1 237 ? 15.239 -0.998 19.236 1.00 29.70 237 THR A O 1
ATOM 1853 N N . HIS A 1 238 ? 17.089 -0.664 18.020 1.00 31.00 238 HIS A N 1
ATOM 1854 C CA . HIS A 1 238 ? 17.740 -1.914 18.357 1.00 31.00 238 HIS A CA 1
ATOM 1855 C C . HIS A 1 238 ? 18.166 -1.902 19.827 1.00 31.00 238 HIS A C 1
ATOM 1857 O O . HIS A 1 238 ? 19.157 -1.274 20.185 1.00 31.00 238 HIS A O 1
ATOM 1863 N N . HIS A 1 239 ? 17.467 -2.670 20.659 1.00 26.59 239 HIS A N 1
ATOM 1864 C CA . HIS A 1 239 ? 18.027 -3.197 21.899 1.00 26.59 239 HIS A CA 1
ATOM 1865 C C . HIS A 1 239 ? 17.653 -4.671 22.045 1.00 26.59 239 HIS A C 1
ATOM 1867 O O . HIS A 1 239 ? 16.718 -5.038 22.754 1.00 26.59 239 HIS A O 1
ATOM 1873 N N . ASP A 1 240 ? 18.427 -5.530 21.383 1.00 30.92 240 ASP A N 1
ATOM 1874 C CA . ASP A 1 240 ? 18.651 -6.880 21.892 1.00 30.92 240 ASP A CA 1
ATOM 1875 C C . ASP A 1 240 ? 20.138 -7.033 22.235 1.00 30.92 240 ASP A C 1
ATOM 1877 O O . ASP A 1 240 ? 20.958 -7.457 21.423 1.00 30.92 240 ASP A O 1
ATOM 1881 N N . ASP A 1 241 ? 20.486 -6.675 23.474 1.00 27.92 241 ASP A N 1
ATOM 1882 C CA . ASP A 1 241 ? 21.817 -6.852 24.077 1.00 27.92 241 ASP A CA 1
ATOM 1883 C C . ASP A 1 241 ? 22.187 -8.339 24.312 1.00 27.92 241 ASP A C 1
ATOM 1885 O O . ASP A 1 241 ? 23.027 -8.656 25.158 1.00 27.92 241 ASP A O 1
ATOM 1889 N N . ARG A 1 242 ? 21.581 -9.302 23.598 1.00 29.22 242 ARG A N 1
ATOM 1890 C CA . ARG A 1 242 ? 21.835 -10.743 23.805 1.00 29.22 242 ARG A CA 1
ATOM 1891 C C . ARG A 1 242 ? 22.591 -11.461 22.696 1.00 29.22 242 ARG A C 1
ATOM 1893 O O . ARG A 1 242 ? 22.762 -12.677 22.792 1.00 29.22 242 ARG A O 1
ATOM 1900 N N . ARG A 1 243 ? 23.140 -10.764 21.699 1.00 31.62 243 ARG A N 1
ATOM 1901 C CA . ARG A 1 243 ? 24.095 -11.380 20.759 1.00 31.62 243 ARG A CA 1
ATOM 1902 C C . ARG A 1 243 ? 25.321 -10.505 20.557 1.00 31.62 243 ARG A C 1
ATOM 1904 O O . ARG A 1 243 ? 25.333 -9.596 19.739 1.00 31.62 243 ARG A O 1
ATOM 1911 N N . GLY A 1 244 ? 26.386 -10.836 21.287 1.00 24.38 244 GLY A N 1
ATOM 1912 C CA . GLY A 1 244 ? 27.728 -10.388 20.927 1.00 24.38 244 GLY A CA 1
ATOM 1913 C C . GLY A 1 244 ? 28.059 -10.813 19.486 1.00 24.38 244 GLY A C 1
ATOM 1914 O O . GLY A 1 244 ? 27.615 -11.881 19.051 1.00 24.38 244 GLY A O 1
ATOM 1915 N N . PRO A 1 245 ? 28.823 -10.005 18.733 1.00 25.06 245 PRO A N 1
ATOM 1916 C CA . PRO A 1 245 ? 29.121 -10.277 17.335 1.00 25.06 245 PRO A CA 1
ATOM 1917 C C . PRO A 1 245 ? 30.027 -11.507 17.260 1.00 25.06 245 PRO A C 1
ATOM 1919 O O . PRO A 1 245 ? 31.227 -11.431 17.524 1.00 25.06 245 PRO A O 1
ATOM 1922 N N . THR A 1 246 ? 29.464 -12.665 16.923 1.00 27.06 246 THR A N 1
ATOM 1923 C CA . THR A 1 246 ? 30.281 -13.813 16.527 1.00 27.06 246 THR A CA 1
ATOM 1924 C C . THR A 1 246 ? 30.580 -13.689 15.039 1.00 27.06 246 THR A C 1
ATOM 1926 O O . THR A 1 246 ? 29.705 -13.567 14.186 1.00 27.06 246 THR A O 1
ATOM 1929 N N . ALA A 1 247 ? 31.876 -13.598 14.771 1.00 29.62 247 ALA A N 1
ATOM 1930 C CA . ALA A 1 247 ? 32.485 -13.260 13.504 1.00 29.62 247 ALA A CA 1
ATOM 1931 C C . ALA A 1 247 ? 32.192 -14.295 12.408 1.00 29.62 247 ALA A C 1
ATOM 1933 O O . ALA A 1 247 ? 32.842 -15.332 12.365 1.00 29.62 247 ALA A O 1
ATOM 1934 N N . HIS A 1 248 ? 31.282 -13.980 11.482 1.00 28.27 248 HIS A N 1
ATOM 1935 C CA . HIS A 1 248 ? 31.229 -14.630 10.162 1.00 28.27 248 HIS A CA 1
ATOM 1936 C C . HIS A 1 248 ? 30.882 -13.686 8.986 1.00 28.27 248 HIS A C 1
ATOM 1938 O O . HIS A 1 248 ? 30.905 -14.127 7.836 1.00 28.27 248 HIS A O 1
ATOM 1944 N N . SER A 1 249 ? 30.653 -12.382 9.212 1.00 31.14 249 SER A N 1
ATOM 1945 C CA . SER A 1 249 ? 30.202 -11.450 8.158 1.00 31.14 249 SER A CA 1
ATOM 1946 C C . SER A 1 249 ? 31.282 -10.994 7.163 1.00 31.14 249 SER A C 1
ATOM 1948 O O . SER A 1 249 ? 30.949 -10.530 6.074 1.00 31.14 249 SER A O 1
ATOM 1950 N N . SER A 1 250 ? 32.575 -11.153 7.468 1.00 29.41 250 SER A N 1
ATOM 1951 C CA . SER A 1 250 ? 33.644 -10.634 6.597 1.00 29.41 250 SER A CA 1
ATOM 1952 C C . SER A 1 250 ? 33.832 -11.430 5.301 1.00 29.41 250 SER A C 1
ATOM 1954 O O . SER A 1 250 ? 34.234 -10.866 4.288 1.00 29.41 250 SER A O 1
ATOM 1956 N N . SER A 1 251 ? 33.487 -12.722 5.288 1.00 27.84 251 SER A N 1
ATOM 1957 C CA . SER A 1 251 ? 33.711 -13.588 4.116 1.00 27.84 251 SER A CA 1
ATOM 1958 C C . SER A 1 251 ? 32.639 -13.465 3.022 1.00 27.84 251 SER A C 1
ATOM 1960 O O . SER A 1 251 ? 32.870 -13.869 1.880 1.00 27.84 251 SER A O 1
ATOM 1962 N N . LEU A 1 252 ? 31.475 -12.886 3.341 1.00 34.69 252 LEU A N 1
ATOM 1963 C CA . LEU A 1 252 ? 30.394 -12.655 2.378 1.00 34.69 252 LEU A CA 1
ATOM 1964 C C . LEU A 1 252 ? 30.527 -11.293 1.680 1.00 34.69 252 LEU A C 1
ATOM 1966 O O . LEU A 1 252 ? 30.230 -11.213 0.492 1.00 34.69 252 LEU A O 1
ATOM 1970 N N . LEU A 1 253 ? 31.070 -10.262 2.345 1.00 31.77 253 LEU A N 1
ATOM 1971 C CA . LEU A 1 253 ? 31.340 -8.958 1.714 1.00 31.77 253 LEU A CA 1
ATOM 1972 C C . LEU A 1 253 ? 32.465 -9.021 0.661 1.00 31.77 253 LEU A C 1
ATOM 1974 O O . LEU A 1 253 ? 32.354 -8.412 -0.408 1.00 31.77 253 LEU A O 1
ATOM 1978 N N . GLU A 1 254 ? 33.531 -9.784 0.922 1.00 28.78 254 GLU A N 1
ATOM 1979 C CA . GLU A 1 254 ? 34.632 -9.971 -0.040 1.00 28.78 254 GLU A CA 1
ATOM 1980 C C . GLU A 1 254 ? 34.204 -10.811 -1.258 1.00 28.78 254 GLU A C 1
ATOM 1982 O O . GLU A 1 254 ? 34.655 -10.576 -2.381 1.00 28.78 254 GLU A O 1
ATOM 1987 N N . ASN A 1 255 ? 33.253 -11.734 -1.080 1.00 30.09 255 ASN A N 1
ATOM 1988 C CA . ASN A 1 255 ? 32.666 -12.492 -2.188 1.00 30.09 255 ASN A CA 1
ATOM 1989 C C . ASN A 1 255 ? 31.562 -11.716 -2.928 1.00 30.09 255 ASN A C 1
ATOM 1991 O O . ASN A 1 255 ? 31.416 -11.890 -4.139 1.00 30.09 255 ASN A O 1
ATOM 1995 N N . ALA A 1 256 ? 30.835 -10.814 -2.259 1.00 34.28 256 ALA A N 1
ATOM 1996 C CA . ALA A 1 256 ? 29.870 -9.912 -2.892 1.00 34.28 256 ALA A CA 1
ATOM 1997 C C . ALA A 1 256 ? 30.566 -8.916 -3.837 1.00 34.28 256 ALA A C 1
ATOM 1999 O O . ALA A 1 256 ? 30.109 -8.701 -4.958 1.00 34.28 256 ALA A O 1
ATOM 2000 N N . THR A 1 257 ? 31.738 -8.402 -3.450 1.00 34.66 257 THR A N 1
ATOM 2001 C CA . THR A 1 257 ? 32.566 -7.527 -4.304 1.00 34.66 257 THR A CA 1
ATOM 2002 C C . THR A 1 257 ? 33.257 -8.273 -5.454 1.00 34.66 257 THR A C 1
ATOM 2004 O O . THR A 1 257 ? 33.473 -7.693 -6.522 1.00 34.66 257 THR A O 1
ATOM 2007 N N . ALA A 1 258 ? 33.555 -9.568 -5.300 1.00 27.92 258 ALA A N 1
ATOM 2008 C CA . ALA A 1 258 ? 34.079 -10.407 -6.383 1.00 27.92 258 ALA A CA 1
ATOM 2009 C C . ALA A 1 258 ? 32.985 -10.905 -7.356 1.00 27.92 258 ALA A C 1
ATOM 2011 O O . ALA A 1 258 ? 33.238 -11.006 -8.558 1.00 27.92 258 ALA A O 1
ATOM 2012 N N . SER A 1 259 ? 31.763 -11.162 -6.870 1.00 34.91 259 SER A N 1
ATOM 2013 C CA . SER A 1 259 ? 30.592 -11.528 -7.688 1.00 34.91 259 SER A CA 1
ATOM 2014 C C . SER A 1 259 ? 30.033 -10.332 -8.471 1.00 34.91 259 SER A C 1
ATOM 2016 O O . SER A 1 259 ? 29.670 -10.481 -9.640 1.00 34.91 259 SER A O 1
ATOM 2018 N N . ALA A 1 260 ? 30.086 -9.125 -7.891 1.00 35.62 260 ALA A N 1
ATOM 2019 C CA . ALA A 1 260 ? 29.760 -7.867 -8.573 1.00 35.62 260 ALA A CA 1
ATOM 2020 C C . ALA A 1 260 ? 30.637 -7.603 -9.815 1.00 35.62 260 ALA A C 1
ATOM 2022 O O . ALA A 1 260 ? 30.233 -6.889 -10.726 1.00 35.62 260 ALA A O 1
ATOM 2023 N N . LYS A 1 261 ? 31.819 -8.228 -9.912 1.00 30.70 261 LYS A N 1
ATOM 2024 C CA . LYS A 1 261 ? 32.698 -8.118 -11.087 1.00 30.70 261 LYS A CA 1
ATOM 2025 C C . LYS A 1 261 ? 32.325 -9.046 -12.252 1.00 30.70 261 LYS A C 1
ATOM 2027 O O . LYS A 1 261 ? 33.017 -9.003 -13.269 1.00 30.70 261 LYS A O 1
ATOM 2032 N N . LYS A 1 262 ? 31.295 -9.904 -12.143 1.00 35.47 262 LYS A N 1
ATOM 2033 C CA . LYS A 1 262 ? 31.083 -10.981 -13.134 1.00 35.47 262 LYS A CA 1
ATOM 2034 C C . LYS A 1 262 ? 29.643 -11.287 -13.577 1.00 35.47 262 LYS A C 1
ATOM 2036 O O . LYS A 1 262 ? 29.462 -12.317 -14.224 1.00 35.47 262 LYS A O 1
ATOM 2041 N N . ARG A 1 263 ? 28.627 -10.462 -13.292 1.00 44.28 263 ARG A N 1
ATOM 2042 C CA . ARG A 1 263 ? 27.222 -10.816 -13.603 1.00 44.28 263 ARG A CA 1
ATOM 2043 C C . ARG A 1 263 ? 26.600 -10.028 -14.753 1.00 44.28 263 ARG A C 1
ATOM 2045 O O . ARG A 1 263 ? 26.796 -8.832 -14.906 1.00 44.28 263 ARG A O 1
ATOM 2052 N N . ALA A 1 264 ? 25.843 -10.760 -15.565 1.00 36.84 264 ALA A N 1
ATOM 2053 C CA . ALA A 1 264 ? 25.195 -10.346 -16.800 1.00 36.84 264 ALA A CA 1
ATOM 2054 C C . ALA A 1 264 ? 23.895 -9.546 -16.578 1.00 36.84 264 ALA A C 1
ATOM 2056 O O . ALA A 1 264 ? 22.922 -9.763 -17.285 1.00 36.84 264 ALA A O 1
ATOM 2057 N N . ILE A 1 265 ? 23.910 -8.586 -15.650 1.00 45.22 265 ILE A N 1
ATOM 2058 C CA . ILE A 1 265 ? 23.196 -7.321 -15.847 1.00 45.22 265 ILE A CA 1
ATOM 2059 C C . ILE A 1 265 ? 24.283 -6.385 -16.370 1.00 45.22 265 ILE A C 1
ATOM 2061 O O . ILE A 1 265 ? 24.951 -5.671 -15.626 1.00 45.22 265 ILE A O 1
ATOM 2065 N N . LYS A 1 266 ? 24.571 -6.485 -17.674 1.00 48.09 266 LYS A N 1
ATOM 2066 C CA . LYS A 1 266 ? 25.256 -5.389 -18.366 1.00 48.09 266 LYS A CA 1
ATOM 2067 C C . LYS A 1 266 ? 24.400 -4.158 -18.091 1.00 48.09 266 LYS A C 1
ATOM 2069 O O . LYS A 1 266 ? 23.209 -4.240 -18.350 1.00 48.09 266 LYS A O 1
ATOM 2074 N N . ALA A 1 267 ? 24.995 -3.086 -17.571 1.00 66.31 267 ALA A N 1
ATOM 2075 C CA . ALA A 1 267 ? 24.357 -1.783 -17.415 1.00 66.31 267 ALA A CA 1
ATOM 2076 C C . ALA A 1 267 ? 23.573 -1.442 -18.691 1.00 66.31 267 ALA A C 1
ATOM 2078 O O . ALA A 1 267 ? 24.173 -1.053 -19.699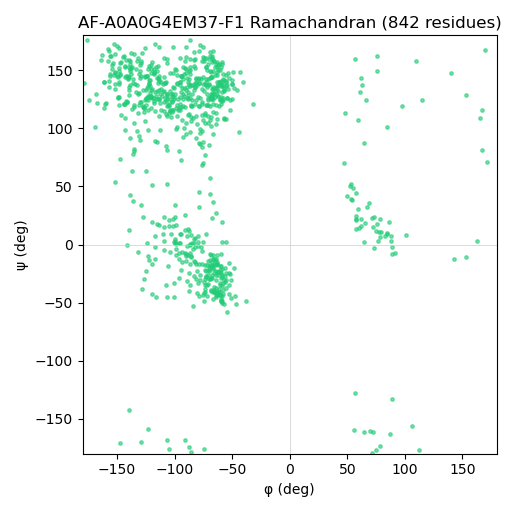 1.00 66.31 267 ALA A O 1
ATOM 2079 N N . TYR A 1 268 ? 22.265 -1.712 -18.677 1.00 87.12 268 TYR A N 1
ATOM 2080 C CA . TYR A 1 268 ? 21.373 -1.339 -19.760 1.00 87.12 268 TYR A CA 1
ATOM 2081 C C . TYR A 1 268 ? 21.507 0.169 -19.898 1.00 87.12 268 TYR A C 1
ATOM 2083 O O . TYR A 1 268 ? 21.374 0.897 -18.918 1.00 87.12 268 TYR A O 1
ATOM 2091 N N . LYS A 1 269 ? 21.848 0.632 -21.099 1.00 90.06 269 LYS A N 1
ATOM 2092 C CA . LYS A 1 269 ? 22.113 2.052 -21.359 1.00 90.06 269 LYS A CA 1
ATOM 2093 C C . LYS A 1 269 ? 20.857 2.911 -21.202 1.00 90.06 269 LYS A C 1
ATOM 2095 O O . LYS A 1 269 ? 20.969 4.121 -21.052 1.00 90.06 269 LYS A O 1
ATOM 2100 N N . THR A 1 270 ? 19.688 2.279 -21.281 1.00 91.69 270 THR A N 1
ATOM 2101 C CA . THR A 1 270 ? 18.363 2.876 -21.097 1.00 91.69 270 THR A CA 1
ATOM 2102 C C . THR A 1 270 ? 17.862 2.814 -19.653 1.00 91.69 270 THR A C 1
ATOM 2104 O O . THR A 1 270 ? 16.834 3.417 -19.359 1.00 91.69 270 THR A O 1
ATOM 2107 N N . LEU A 1 271 ? 18.560 2.121 -18.742 1.00 89.62 271 LEU A N 1
ATOM 2108 C CA . LEU A 1 271 ? 18.225 2.150 -17.319 1.00 89.62 271 LEU A CA 1
ATOM 2109 C C . LEU A 1 271 ? 18.969 3.280 -16.595 1.00 89.62 271 LEU A C 1
ATOM 2111 O O . LEU A 1 271 ? 20.097 3.606 -16.963 1.00 89.62 271 LEU A O 1
ATOM 2115 N N . PRO A 1 272 ? 18.389 3.830 -15.515 1.00 88.69 272 PRO A N 1
ATOM 2116 C CA . PRO A 1 272 ? 19.117 4.685 -14.591 1.00 88.69 272 PRO A CA 1
ATOM 2117 C C . PRO A 1 272 ? 20.295 3.933 -13.962 1.00 88.69 272 PRO A C 1
ATOM 2119 O O . PRO A 1 272 ? 20.154 2.775 -13.569 1.00 88.69 272 PRO A O 1
ATOM 2122 N N . ASP A 1 273 ? 21.426 4.619 -13.790 1.00 84.19 273 ASP A N 1
ATOM 2123 C CA . ASP A 1 273 ? 22.647 4.038 -13.206 1.00 84.19 273 ASP A CA 1
ATOM 2124 C C . ASP A 1 273 ? 22.456 3.525 -11.766 1.00 84.19 273 ASP A C 1
ATOM 2126 O O . ASP A 1 273 ? 23.223 2.686 -11.297 1.00 84.19 273 ASP A O 1
ATOM 2130 N N . ASP A 1 274 ? 21.440 4.026 -11.058 1.00 82.94 274 ASP A N 1
ATOM 2131 C CA . ASP A 1 274 ? 21.093 3.633 -9.693 1.00 82.94 274 ASP A CA 1
ATOM 2132 C C . ASP A 1 274 ? 19.853 2.728 -9.604 1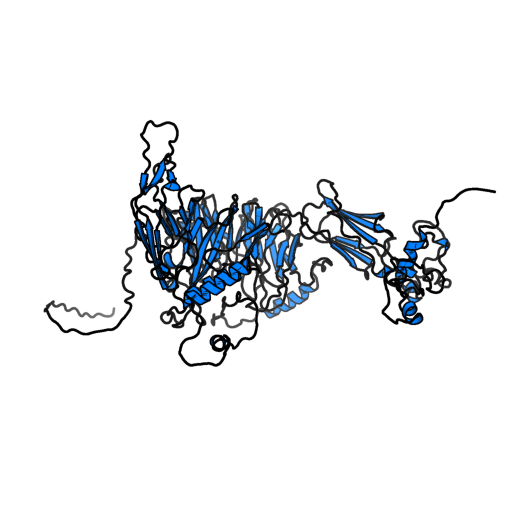.00 82.94 274 ASP A C 1
ATOM 2134 O O . ASP A 1 274 ? 19.281 2.577 -8.524 1.00 82.94 274 ASP A O 1
ATOM 2138 N N . TYR A 1 275 ? 19.417 2.132 -10.720 1.00 87.31 275 TYR A N 1
ATOM 2139 C CA . TYR A 1 275 ? 18.385 1.095 -10.694 1.00 87.31 275 TYR A CA 1
ATOM 2140 C C . TYR A 1 275 ? 18.893 -0.141 -9.927 1.00 87.31 275 TYR A C 1
ATOM 2142 O O . TYR A 1 275 ? 20.006 -0.610 -10.193 1.00 87.31 275 TYR A O 1
ATOM 2150 N N . PRO A 1 276 ? 18.110 -0.705 -8.988 1.00 83.00 276 PRO A N 1
ATOM 2151 C CA . PRO A 1 276 ? 18.582 -1.813 -8.172 1.00 83.00 276 PRO A CA 1
ATOM 2152 C C . PRO A 1 276 ? 18.694 -3.111 -8.980 1.00 83.00 276 PRO A C 1
ATOM 2154 O O . PRO A 1 276 ? 17.798 -3.494 -9.734 1.00 83.00 276 PRO A O 1
ATOM 2157 N N . ALA A 1 277 ? 19.800 -3.826 -8.792 1.00 82.25 277 ALA A N 1
ATOM 2158 C CA . ALA A 1 277 ? 20.055 -5.082 -9.478 1.00 82.25 277 ALA A CA 1
ATOM 2159 C C . ALA A 1 277 ? 19.216 -6.215 -8.876 1.00 82.25 277 ALA A C 1
ATOM 2161 O O . ALA A 1 277 ? 19.125 -6.347 -7.655 1.00 82.25 277 ALA A O 1
ATOM 2162 N N . VAL A 1 278 ? 18.653 -7.072 -9.732 1.00 88.81 278 VAL A N 1
ATOM 2163 C CA . VAL A 1 278 ? 17.931 -8.280 -9.317 1.00 88.81 278 VAL A CA 1
ATOM 2164 C C . VAL A 1 278 ? 18.750 -9.513 -9.676 1.00 88.81 278 VAL A C 1
ATOM 2166 O O . VAL A 1 278 ? 18.999 -9.817 -10.838 1.00 88.81 278 VAL A O 1
ATOM 2169 N N . ASP A 1 279 ? 19.180 -10.236 -8.651 1.00 87.12 279 ASP A N 1
ATOM 2170 C CA . ASP A 1 279 ? 19.979 -11.443 -8.773 1.00 87.12 279 ASP A CA 1
ATOM 2171 C C . ASP A 1 279 ? 19.089 -12.686 -8.736 1.00 87.12 279 ASP A C 1
ATOM 2173 O O . ASP A 1 279 ? 18.351 -12.915 -7.778 1.00 87.12 279 ASP A O 1
ATOM 2177 N N . VAL A 1 280 ? 19.234 -13.548 -9.742 1.00 92.06 280 VAL A N 1
ATOM 2178 C CA . VAL A 1 280 ? 18.613 -14.876 -9.759 1.00 92.06 280 VAL A CA 1
ATOM 2179 C C . VAL A 1 280 ? 19.469 -15.844 -8.937 1.00 92.06 280 VAL A C 1
ATOM 2181 O O . VAL A 1 280 ? 20.588 -16.191 -9.326 1.00 92.06 280 VAL A O 1
ATOM 2184 N N . LEU A 1 281 ? 18.954 -16.276 -7.787 1.00 92.19 281 LEU A N 1
ATOM 2185 C CA . LEU A 1 281 ? 19.593 -17.252 -6.898 1.00 92.19 281 LEU A CA 1
ATOM 2186 C C . LEU A 1 281 ? 19.238 -18.690 -7.294 1.00 92.19 281 LEU A C 1
ATOM 2188 O O . LEU A 1 281 ? 20.105 -19.565 -7.306 1.00 92.19 281 LEU A O 1
ATOM 2192 N N . VAL A 1 282 ? 17.978 -18.916 -7.675 1.00 94.94 282 VAL A N 1
ATOM 2193 C CA . VAL A 1 282 ? 17.490 -20.171 -8.260 1.00 94.94 282 VAL A CA 1
ATOM 2194 C C . VAL A 1 282 ? 16.768 -19.829 -9.564 1.00 94.94 282 VAL A C 1
ATOM 2196 O O . VAL A 1 282 ? 15.791 -19.085 -9.511 1.00 94.94 282 VAL A O 1
ATOM 2199 N N . PRO A 1 283 ? 17.224 -20.331 -10.727 1.00 95.00 283 PRO A N 1
ATOM 2200 C CA . PRO A 1 283 ? 16.615 -20.005 -12.012 1.00 95.00 283 PRO A CA 1
ATOM 2201 C C . PRO A 1 283 ? 15.240 -20.661 -12.184 1.00 95.00 283 PRO A C 1
ATOM 2203 O O . PRO A 1 283 ? 14.998 -21.723 -11.600 1.00 95.00 283 PRO A O 1
ATOM 2206 N N . PRO A 1 284 ? 14.372 -20.085 -13.036 1.00 96.19 284 PRO A N 1
ATOM 2207 C CA . PRO A 1 284 ? 13.061 -20.648 -13.315 1.00 96.19 284 PRO A CA 1
ATOM 2208 C C . PRO A 1 284 ? 13.172 -22.051 -13.922 1.00 96.19 284 PRO A C 1
ATOM 2210 O O . PRO A 1 284 ? 13.996 -22.326 -14.802 1.00 96.19 284 PRO A O 1
ATOM 2213 N N . VAL A 1 285 ? 12.305 -22.954 -13.473 1.00 97.19 285 VAL A N 1
ATOM 2214 C CA . VAL A 1 285 ? 12.203 -24.327 -13.962 1.00 97.19 285 VAL A CA 1
ATOM 2215 C C . VAL A 1 285 ? 11.068 -24.411 -14.976 1.00 97.19 285 VAL A C 1
ATOM 2217 O O . VAL A 1 285 ? 9.888 -24.351 -14.627 1.00 97.19 285 VAL A O 1
ATOM 2220 N N . LYS A 1 286 ? 11.426 -24.606 -16.249 1.00 94.12 286 LYS A N 1
ATOM 2221 C CA . LYS A 1 286 ? 10.470 -24.694 -17.362 1.00 94.12 286 LYS A CA 1
ATOM 2222 C C . LYS A 1 286 ? 9.337 -25.689 -17.073 1.00 94.12 286 LYS A C 1
ATOM 2224 O O . LYS A 1 286 ? 9.590 -26.863 -16.805 1.00 94.12 286 LYS A O 1
ATOM 2229 N N . GLY A 1 287 ? 8.095 -25.217 -17.185 1.00 93.44 287 GLY A N 1
ATOM 2230 C CA . GLY A 1 287 ? 6.882 -26.010 -16.951 1.00 93.44 287 GLY A CA 1
ATOM 2231 C C . GLY A 1 287 ? 6.550 -26.264 -15.475 1.00 93.44 287 GLY A C 1
ATOM 2232 O O . GLY A 1 287 ? 5.593 -26.983 -15.202 1.00 93.44 287 GLY A O 1
ATOM 2233 N N . LYS A 1 288 ? 7.329 -25.712 -14.535 1.00 96.19 288 LYS A N 1
ATOM 2234 C CA . LYS A 1 288 ? 7.036 -25.736 -13.094 1.00 96.19 288 LYS A CA 1
ATOM 2235 C C . LYS A 1 288 ? 6.881 -24.338 -12.502 1.00 96.19 288 LYS A C 1
ATOM 2237 O O . LYS A 1 288 ? 6.000 -24.156 -11.671 1.00 96.19 288 LYS A O 1
ATOM 2242 N N . THR A 1 289 ? 7.737 -23.393 -12.881 1.00 97.25 289 THR A N 1
ATOM 2243 C CA . THR A 1 289 ? 7.590 -21.985 -12.494 1.00 97.25 289 THR A CA 1
ATOM 2244 C C . THR A 1 289 ? 6.334 -21.424 -13.152 1.00 97.25 289 THR A C 1
ATOM 2246 O O . THR A 1 289 ? 6.078 -21.726 -14.318 1.00 97.25 289 THR A O 1
ATOM 2249 N N . ALA A 1 290 ? 5.533 -20.672 -12.401 1.00 96.50 290 ALA A N 1
ATOM 2250 C CA . ALA A 1 290 ? 4.340 -20.018 -12.924 1.00 96.50 290 ALA A CA 1
ATOM 2251 C C . ALA A 1 290 ? 4.712 -18.972 -13.982 1.00 96.50 290 ALA A C 1
ATOM 2253 O O . ALA A 1 290 ? 5.811 -18.418 -13.941 1.00 96.50 290 ALA A O 1
ATOM 2254 N N . ASP A 1 291 ? 3.790 -18.666 -14.885 1.00 94.44 291 ASP A N 1
ATOM 2255 C CA . ASP A 1 291 ? 3.922 -17.515 -15.780 1.00 94.44 291 ASP A CA 1
ATOM 2256 C C . ASP A 1 291 ? 3.564 -16.214 -15.031 1.00 94.44 291 ASP A C 1
ATOM 2258 O O . ASP A 1 291 ? 3.016 -16.250 -13.925 1.00 94.44 291 ASP A O 1
ATOM 2262 N N . GLY A 1 292 ? 3.893 -15.063 -15.617 1.00 95.00 292 GLY A N 1
ATOM 2263 C CA . GLY A 1 292 ? 3.588 -13.737 -15.068 1.00 95.00 292 GLY A CA 1
ATOM 2264 C C . GLY A 1 292 ? 4.830 -12.960 -14.636 1.00 95.00 292 GLY A C 1
ATOM 2265 O O . GLY A 1 292 ? 5.960 -13.416 -14.797 1.00 95.00 292 GLY A O 1
ATOM 2266 N N . VAL A 1 293 ? 4.618 -11.776 -14.071 1.00 97.12 293 VAL A N 1
ATOM 2267 C CA . VAL A 1 293 ? 5.679 -10.847 -13.655 1.00 97.12 293 VAL A CA 1
ATOM 2268 C C . VAL A 1 293 ? 5.662 -10.632 -12.150 1.00 97.12 293 VAL A C 1
ATOM 2270 O O . VAL A 1 293 ? 4.621 -10.741 -11.505 1.00 97.12 293 VAL A O 1
ATOM 2273 N N . ILE A 1 294 ? 6.819 -10.305 -11.590 1.00 97.56 294 ILE A N 1
ATOM 2274 C CA . ILE A 1 294 ? 7.020 -10.074 -10.163 1.00 97.56 294 ILE A CA 1
ATOM 2275 C C . ILE A 1 294 ? 6.964 -8.570 -9.911 1.00 97.56 294 ILE A C 1
ATOM 2277 O O . ILE A 1 294 ? 7.765 -7.814 -10.459 1.00 97.56 294 ILE A O 1
ATOM 2281 N N . ILE A 1 295 ? 6.014 -8.149 -9.081 1.00 97.25 295 ILE A N 1
ATOM 2282 C CA . ILE A 1 295 ? 5.711 -6.750 -8.768 1.00 97.25 295 ILE A CA 1
ATOM 2283 C C . ILE A 1 295 ? 6.115 -6.470 -7.325 1.00 97.25 295 ILE A C 1
ATOM 2285 O O . ILE A 1 295 ? 5.734 -7.214 -6.415 1.00 97.25 295 ILE A O 1
ATOM 2289 N N . PHE A 1 296 ? 6.915 -5.422 -7.124 1.00 94.12 296 PHE A N 1
ATOM 2290 C CA . PHE A 1 296 ? 7.430 -5.067 -5.807 1.00 94.12 296 PHE A CA 1
ATOM 2291 C C . PHE A 1 296 ? 7.987 -3.640 -5.748 1.00 94.12 296 PHE A C 1
ATOM 2293 O O . PHE A 1 296 ? 8.383 -3.045 -6.749 1.00 94.12 296 PHE A O 1
ATOM 2300 N N . ALA A 1 297 ? 8.060 -3.106 -4.534 1.00 90.94 297 ALA A N 1
ATOM 2301 C CA . ALA A 1 297 ? 8.756 -1.862 -4.236 1.00 90.94 297 ALA A CA 1
ATOM 2302 C C . ALA A 1 297 ? 10.083 -2.185 -3.531 1.00 90.94 297 ALA A C 1
ATOM 2304 O O . ALA A 1 297 ? 10.045 -2.694 -2.401 1.00 90.94 297 ALA A O 1
ATOM 2305 N N . PRO A 1 298 ? 11.241 -1.922 -4.170 1.00 84.50 298 PRO A N 1
ATOM 2306 C CA . PRO A 1 298 ? 12.527 -1.917 -3.496 1.00 84.50 298 PRO A CA 1
ATOM 2307 C C . PRO A 1 298 ? 12.483 -1.033 -2.254 1.00 84.50 298 PRO A C 1
ATOM 2309 O O . PRO A 1 298 ? 12.291 0.182 -2.319 1.00 84.50 298 PRO A O 1
ATOM 2312 N N . LEU A 1 299 ? 12.663 -1.673 -1.110 1.00 75.88 299 LEU A N 1
ATOM 2313 C CA . LEU A 1 299 ? 12.821 -1.015 0.162 1.00 75.88 299 LEU A CA 1
ATOM 2314 C C . LEU A 1 299 ? 14.289 -0.763 0.471 1.00 75.88 299 LEU A C 1
ATOM 2316 O O . LEU A 1 299 ? 15.191 -1.535 0.144 1.00 75.88 299 LEU A O 1
ATOM 2320 N N . ARG A 1 300 ? 14.453 0.363 1.152 1.00 70.25 300 ARG A N 1
ATOM 2321 C CA . ARG A 1 300 ? 15.689 1.032 1.510 1.00 70.25 300 ARG A CA 1
ATOM 2322 C C . ARG A 1 300 ? 16.771 0.104 2.070 1.00 70.25 300 ARG A C 1
ATOM 2324 O O . ARG A 1 300 ? 16.537 -0.598 3.048 1.00 70.25 300 ARG A O 1
ATOM 2331 N N . ASP A 1 301 ? 17.996 0.251 1.570 1.00 61.59 301 ASP A N 1
ATOM 2332 C CA . ASP A 1 301 ? 19.197 -0.086 2.337 1.00 61.59 301 ASP A CA 1
ATOM 2333 C C . ASP A 1 301 ? 19.582 1.128 3.219 1.00 61.59 301 ASP A C 1
ATOM 2335 O O . ASP A 1 301 ? 19.692 2.246 2.707 1.00 61.59 301 ASP A O 1
ATOM 2339 N N . PRO A 1 302 ? 19.722 0.987 4.549 1.00 58.75 302 PRO A N 1
ATOM 2340 C CA . PRO A 1 302 ? 20.127 2.081 5.441 1.00 58.75 302 PRO A CA 1
ATOM 2341 C C . PRO A 1 302 ? 21.504 2.681 5.161 1.00 58.75 302 PRO A C 1
ATOM 2343 O O . PRO A 1 302 ? 21.752 3.820 5.565 1.00 58.75 302 PRO A O 1
ATOM 2346 N N . LEU A 1 303 ? 22.395 1.921 4.530 1.00 62.88 303 LEU A N 1
ATOM 2347 C CA . LEU A 1 303 ? 23.810 2.247 4.392 1.00 62.88 303 LEU A CA 1
ATOM 2348 C C . LEU A 1 303 ? 24.150 2.873 3.037 1.00 62.88 303 LEU A C 1
ATOM 2350 O O . LEU A 1 303 ? 25.273 3.343 2.860 1.00 62.88 303 LEU A O 1
ATOM 2354 N N . ILE A 1 304 ? 23.213 2.894 2.085 1.00 66.69 304 ILE A N 1
ATOM 2355 C CA . ILE A 1 304 ? 23.472 3.327 0.707 1.00 66.69 304 ILE A CA 1
ATOM 2356 C C . ILE A 1 304 ? 22.405 4.325 0.276 1.00 66.69 304 ILE A C 1
ATOM 2358 O O . ILE A 1 304 ? 21.221 4.041 0.413 1.00 66.69 304 ILE A O 1
ATOM 2362 N N . SER A 1 305 ? 22.820 5.474 -0.273 1.00 72.38 305 SER A N 1
ATOM 2363 C CA . SER A 1 305 ? 21.883 6.456 -0.820 1.00 72.38 305 SER A CA 1
ATOM 2364 C C . SER A 1 305 ? 21.557 6.164 -2.295 1.00 72.38 305 SER A C 1
ATOM 2366 O O . SER A 1 305 ? 22.438 6.266 -3.144 1.00 72.38 305 SER A O 1
ATOM 2368 N N . VAL A 1 306 ? 20.317 5.779 -2.595 1.00 76.12 306 VAL A N 1
ATOM 2369 C CA . VAL A 1 306 ? 19.745 5.474 -3.914 1.00 76.12 306 VAL A CA 1
ATOM 2370 C C . VAL A 1 306 ? 18.332 6.052 -4.031 1.00 76.12 306 VAL A C 1
ATOM 2372 O O . VAL A 1 306 ? 17.656 6.296 -3.025 1.00 76.12 306 VAL A O 1
ATOM 2375 N N . HIS A 1 307 ? 17.863 6.270 -5.261 1.00 84.06 307 HIS A N 1
ATOM 2376 C CA . HIS A 1 307 ? 16.468 6.651 -5.474 1.00 84.06 307 HIS A CA 1
ATOM 2377 C C . HIS A 1 307 ? 15.525 5.495 -5.171 1.00 84.06 307 HIS A C 1
ATOM 2379 O O . HIS A 1 307 ? 15.907 4.323 -5.147 1.00 84.06 307 HIS A O 1
ATOM 2385 N N . GLN A 1 308 ? 14.271 5.848 -4.928 1.00 85.19 308 GLN A N 1
ATOM 2386 C CA . GLN A 1 308 ? 13.221 4.863 -4.725 1.00 85.19 308 GLN A CA 1
ATOM 2387 C C . GLN A 1 308 ? 12.604 4.444 -6.036 1.00 85.19 308 GLN A C 1
ATOM 2389 O O . GLN A 1 308 ? 12.485 5.246 -6.967 1.00 85.19 308 GLN A O 1
ATOM 2394 N N . TYR A 1 309 ? 12.162 3.194 -6.064 1.00 90.12 309 TYR A N 1
ATOM 2395 C CA . TYR A 1 309 ? 11.599 2.595 -7.253 1.00 90.12 309 TYR A CA 1
ATOM 2396 C C . TYR A 1 309 ? 10.271 1.907 -6.955 1.00 90.12 309 TYR A C 1
ATOM 2398 O O . TYR A 1 309 ? 10.069 1.339 -5.884 1.00 90.12 309 TYR A O 1
ATOM 2406 N N . LEU A 1 310 ? 9.381 1.934 -7.939 1.00 94.62 310 LEU A N 1
ATOM 2407 C CA . LEU A 1 310 ? 8.453 0.835 -8.181 1.00 94.62 310 LEU A CA 1
ATOM 2408 C C . LEU A 1 310 ? 9.081 -0.046 -9.255 1.00 94.62 310 LEU A C 1
ATOM 2410 O O . LEU A 1 310 ? 9.607 0.490 -10.234 1.00 94.62 310 LEU A O 1
ATOM 2414 N N . SER A 1 311 ? 9.014 -1.364 -9.093 1.00 95.06 311 SER A N 1
ATOM 2415 C CA . SER A 1 311 ? 9.656 -2.305 -10.009 1.00 95.06 311 SER A CA 1
ATOM 2416 C C . SER A 1 311 ? 8.723 -3.451 -10.385 1.00 95.06 311 SER A C 1
ATOM 2418 O O . SER A 1 311 ? 8.032 -4.036 -9.549 1.00 95.06 311 SER A O 1
ATOM 2420 N N . ILE A 1 312 ? 8.747 -3.793 -11.670 1.00 97.88 312 ILE A N 1
ATOM 2421 C CA . ILE A 1 312 ? 8.191 -5.026 -12.221 1.00 97.88 312 ILE A CA 1
ATOM 2422 C C . ILE A 1 312 ? 9.324 -5.736 -12.953 1.00 97.88 312 ILE A C 1
ATOM 2424 O O . ILE A 1 312 ? 9.968 -5.129 -13.811 1.00 97.88 312 ILE A O 1
ATOM 2428 N N . VAL A 1 313 ? 9.555 -7.009 -12.639 1.00 96.75 313 VAL A N 1
ATOM 2429 C CA . VAL A 1 313 ? 10.571 -7.852 -13.292 1.00 96.75 313 VAL A CA 1
ATOM 2430 C C . VAL A 1 313 ? 9.973 -9.174 -13.762 1.00 96.75 313 VAL A C 1
ATOM 2432 O O . VAL A 1 313 ? 8.935 -9.605 -13.260 1.00 96.75 313 VAL A O 1
ATOM 2435 N N . ASP A 1 314 ? 10.615 -9.825 -14.724 1.00 95.12 314 ASP A N 1
ATOM 2436 C CA . ASP A 1 314 ? 10.260 -11.184 -15.144 1.00 95.12 314 ASP A CA 1
ATOM 2437 C C . ASP A 1 314 ? 10.940 -12.266 -14.276 1.00 95.12 314 ASP A C 1
ATOM 2439 O O . ASP A 1 314 ? 11.678 -11.975 -13.328 1.00 95.12 314 ASP A O 1
ATOM 2443 N N . GLU A 1 315 ? 10.707 -13.548 -14.585 1.00 93.75 315 GLU A N 1
ATOM 2444 C CA . GLU A 1 315 ? 11.342 -14.665 -13.873 1.00 93.75 315 GLU A CA 1
ATOM 2445 C C . GLU A 1 315 ? 12.867 -14.778 -14.063 1.00 93.75 315 GLU A C 1
ATOM 2447 O O . GLU A 1 315 ? 13.517 -15.579 -13.386 1.00 93.75 315 GLU A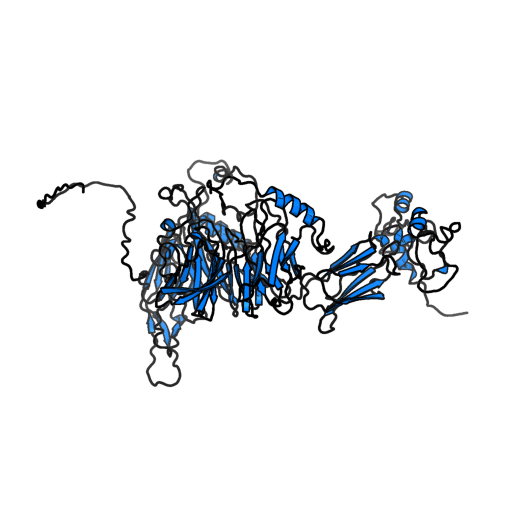 O 1
ATOM 2452 N N . HIS A 1 316 ? 13.451 -14.004 -14.976 1.00 92.56 316 HIS A N 1
ATOM 2453 C CA . HIS A 1 316 ? 14.891 -13.920 -15.198 1.00 92.56 316 HIS A CA 1
ATOM 2454 C C . HIS A 1 316 ? 15.529 -12.737 -14.458 1.00 92.56 316 HIS A C 1
ATOM 2456 O O . HIS A 1 316 ? 16.747 -12.566 -14.528 1.00 92.56 316 HIS A O 1
ATOM 2462 N N . GLY A 1 317 ? 14.731 -11.963 -13.711 1.00 92.06 317 GLY A N 1
ATOM 2463 C CA . GLY A 1 317 ? 15.179 -10.758 -13.021 1.00 92.06 317 GLY A CA 1
ATOM 2464 C C . GLY A 1 317 ? 15.389 -9.572 -13.962 1.00 92.06 317 GLY A C 1
ATOM 2465 O O . GLY A 1 317 ? 15.969 -8.569 -13.544 1.00 92.06 317 GLY A O 1
ATOM 2466 N N . GLU A 1 318 ? 14.940 -9.658 -15.220 1.00 92.50 318 GLU A N 1
ATOM 2467 C CA . GLU A 1 318 ? 15.002 -8.526 -16.135 1.00 92.50 318 GLU A CA 1
ATOM 2468 C C . GLU A 1 318 ? 13.861 -7.545 -15.844 1.00 92.50 318 GLU A C 1
ATOM 2470 O O . GLU A 1 318 ? 12.725 -7.972 -15.612 1.00 92.50 318 GLU A O 1
ATOM 2475 N N . PRO A 1 319 ? 14.113 -6.225 -15.882 1.00 94.75 319 PRO A N 1
ATOM 2476 C CA . PRO A 1 319 ? 13.047 -5.244 -15.763 1.00 94.75 319 PRO A CA 1
ATOM 2477 C C . PRO A 1 319 ? 11.998 -5.417 -16.856 1.00 94.75 319 PRO A C 1
ATOM 2479 O O . PRO A 1 319 ? 12.299 -5.646 -18.022 1.00 94.75 319 PRO A O 1
ATOM 2482 N N . VAL A 1 320 ? 10.742 -5.261 -16.474 1.00 96.38 320 VAL A N 1
ATOM 2483 C CA . VAL A 1 320 ? 9.608 -5.107 -17.385 1.00 96.38 320 VAL A CA 1
ATOM 2484 C C . VAL A 1 320 ? 9.147 -3.660 -17.345 1.00 96.38 320 VAL A C 1
ATOM 2486 O O . VAL A 1 320 ? 8.936 -3.056 -18.395 1.00 96.38 320 VAL A O 1
ATOM 2489 N N . TRP A 1 321 ? 9.032 -3.103 -16.139 1.00 97.19 321 TRP A N 1
ATOM 2490 C CA . TRP A 1 321 ? 8.697 -1.707 -15.901 1.00 97.19 321 TRP A CA 1
ATOM 2491 C C . TRP A 1 321 ? 9.369 -1.191 -14.631 1.00 97.19 321 TRP A C 1
ATOM 2493 O O . TRP A 1 321 ? 9.540 -1.943 -13.669 1.00 97.19 321 TRP A O 1
ATOM 2503 N N . TYR A 1 322 ? 9.685 0.099 -14.598 1.00 95.75 322 TYR A N 1
ATOM 2504 C CA . TYR A 1 322 ? 10.040 0.796 -13.370 1.00 95.75 322 TYR A CA 1
ATOM 2505 C C . TYR A 1 322 ? 9.511 2.231 -13.341 1.00 95.75 322 TYR A C 1
ATOM 2507 O O . TYR A 1 322 ? 9.385 2.887 -14.377 1.00 95.75 322 TYR A O 1
ATOM 2515 N N . HIS A 1 323 ? 9.290 2.743 -12.133 1.00 95.00 323 HIS A N 1
ATOM 2516 C CA . HIS A 1 323 ? 9.112 4.169 -11.869 1.00 95.00 323 HIS A CA 1
ATOM 2517 C C . HIS A 1 323 ? 10.152 4.615 -10.854 1.00 95.00 323 HIS A C 1
ATOM 2519 O O . HIS A 1 323 ? 10.236 4.037 -9.776 1.00 95.00 323 HIS A O 1
ATOM 2525 N N . ARG A 1 324 ? 10.940 5.633 -11.200 1.00 92.56 324 ARG A N 1
ATOM 2526 C CA . ARG A 1 324 ? 11.978 6.197 -10.335 1.00 92.56 324 ARG A CA 1
ATOM 2527 C C . ARG A 1 324 ? 11.473 7.488 -9.712 1.00 92.56 324 ARG A C 1
ATOM 2529 O O . ARG A 1 324 ? 11.274 8.470 -10.425 1.00 92.56 324 ARG A O 1
ATOM 2536 N N . PHE A 1 325 ? 11.325 7.507 -8.395 1.00 89.50 325 PHE A N 1
ATOM 2537 C CA . PHE A 1 325 ? 10.958 8.727 -7.681 1.00 89.50 325 PHE A CA 1
ATOM 2538 C C . PHE A 1 325 ? 12.142 9.703 -7.632 1.00 89.50 325 PHE A C 1
ATOM 2540 O O . PHE A 1 325 ? 13.295 9.268 -7.648 1.00 89.50 325 PHE A O 1
ATOM 2547 N N . PRO A 1 326 ? 11.896 11.023 -7.548 1.00 85.81 326 PRO A N 1
ATOM 2548 C CA . PRO A 1 326 ? 12.960 12.026 -7.445 1.00 85.81 326 PRO A CA 1
ATOM 2549 C C . PRO A 1 326 ? 13.659 12.014 -6.078 1.00 85.81 326 PRO A C 1
ATOM 2551 O O . PRO A 1 326 ? 14.748 12.564 -5.931 1.00 85.81 326 PRO A O 1
ATOM 2554 N N . HIS A 1 327 ? 13.035 11.405 -5.071 1.00 75.31 327 HIS A N 1
ATOM 2555 C CA . HIS A 1 327 ? 13.573 11.323 -3.724 1.00 75.31 327 HIS A CA 1
ATOM 2556 C C . HIS A 1 327 ? 14.621 10.213 -3.620 1.00 75.31 327 HIS A C 1
ATOM 2558 O O . HIS A 1 327 ? 14.360 9.052 -3.945 1.00 75.31 327 HIS A O 1
ATOM 2564 N N . VAL A 1 328 ? 15.798 10.581 -3.117 1.00 74.81 328 VAL A N 1
ATOM 2565 C CA . VAL A 1 328 ? 16.770 9.624 -2.589 1.00 74.81 328 VAL A CA 1
ATOM 2566 C C . VAL A 1 328 ? 16.406 9.270 -1.159 1.00 74.81 328 VAL A C 1
ATOM 2568 O O . VAL A 1 328 ? 15.812 10.060 -0.424 1.00 74.81 328 VAL A O 1
ATOM 2571 N N . ASN A 1 329 ? 16.782 8.075 -0.743 1.00 66.50 329 ASN A N 1
ATOM 2572 C CA . ASN A 1 329 ? 16.696 7.700 0.653 1.00 66.50 329 ASN A CA 1
ATOM 2573 C C . ASN A 1 329 ? 17.710 8.483 1.522 1.00 66.50 329 ASN A C 1
ATOM 2575 O O . ASN A 1 329 ? 18.922 8.490 1.297 1.00 66.50 329 ASN A O 1
ATOM 2579 N N . GLU A 1 330 ? 17.205 9.113 2.581 1.00 56.19 330 GLU A N 1
ATOM 2580 C CA . GLU A 1 330 ? 17.998 9.851 3.570 1.00 56.19 330 GLU A CA 1
ATOM 2581 C C . GLU A 1 330 ? 18.064 9.045 4.891 1.00 56.19 330 GLU A C 1
ATOM 2583 O O . GLU A 1 330 ? 17.309 9.287 5.831 1.00 56.19 330 GLU A O 1
ATOM 2588 N N . LYS A 1 331 ? 18.966 8.047 4.980 1.00 55.09 331 LYS A N 1
ATOM 2589 C CA . LYS A 1 331 ? 19.146 7.148 6.157 1.00 55.09 331 LYS A CA 1
ATOM 2590 C C . LYS A 1 331 ? 17.857 6.407 6.590 1.00 55.09 331 LYS A C 1
ATOM 2592 O O . LYS A 1 331 ? 16.912 6.283 5.817 1.00 55.09 331 LYS A O 1
ATOM 2597 N N . TRP A 1 332 ? 17.815 5.920 7.847 1.00 51.31 332 TRP A N 1
ATOM 2598 C CA . TRP A 1 332 ? 16.663 5.256 8.485 1.00 51.31 332 TRP A CA 1
ATOM 2599 C C . TRP A 1 332 ? 15.326 6.023 8.434 1.00 51.31 332 TRP A C 1
ATOM 2601 O O . TRP A 1 332 ? 14.279 5.406 8.608 1.00 51.31 332 TRP A O 1
ATOM 2611 N N . HIS A 1 333 ? 15.351 7.324 8.132 1.00 46.50 333 HIS A N 1
ATOM 2612 C CA . HIS A 1 333 ? 14.263 8.266 8.408 1.00 46.50 333 HIS A CA 1
ATOM 2613 C C . HIS A 1 333 ? 13.632 8.900 7.149 1.00 46.50 333 HIS A C 1
ATOM 2615 O O . HIS A 1 333 ? 12.814 9.802 7.271 1.00 46.50 333 HIS A O 1
ATOM 2621 N N . GLY A 1 334 ? 14.000 8.458 5.941 1.00 52.44 334 GLY A N 1
ATOM 2622 C CA . GLY A 1 334 ? 13.373 8.926 4.696 1.00 52.44 334 GLY A CA 1
ATOM 2623 C C . GLY A 1 334 ? 12.070 8.191 4.343 1.00 52.44 334 GLY A C 1
ATOM 2624 O O . GLY A 1 334 ? 11.862 7.053 4.770 1.00 52.44 334 GLY A O 1
ATOM 2625 N N . TRP A 1 335 ? 11.230 8.819 3.507 1.00 65.19 335 TRP A N 1
ATOM 2626 C CA . TRP A 1 335 ? 10.064 8.190 2.858 1.00 65.19 335 TRP A CA 1
ATOM 2627 C C . TRP A 1 335 ? 10.447 6.858 2.204 1.00 65.19 335 TRP A C 1
ATOM 2629 O O . TRP A 1 335 ? 11.590 6.715 1.787 1.00 65.19 335 TRP A O 1
ATOM 2639 N N . SER A 1 336 ? 9.544 5.874 2.136 1.00 73.38 336 SER A N 1
ATOM 2640 C CA . SER A 1 336 ? 9.706 4.643 1.347 1.00 73.38 336 SER A CA 1
ATOM 2641 C C . SER A 1 336 ? 8.387 4.184 0.755 1.00 73.38 336 SER A C 1
ATOM 2643 O O . SER A 1 336 ? 7.454 3.887 1.502 1.00 73.38 336 SER A O 1
ATOM 2645 N N . THR A 1 337 ? 8.329 4.081 -0.574 1.00 84.62 337 THR A N 1
ATOM 2646 C CA . THR A 1 337 ? 7.194 3.431 -1.233 1.00 84.62 337 THR A CA 1
ATOM 2647 C C . THR A 1 337 ? 7.113 1.951 -0.842 1.00 84.62 337 THR A C 1
ATOM 2649 O O . THR A 1 337 ? 8.122 1.262 -0.677 1.00 84.62 337 THR A O 1
ATOM 2652 N N . ARG A 1 338 ? 5.891 1.477 -0.619 1.00 87.88 338 ARG A N 1
ATOM 2653 C CA . ARG A 1 338 ? 5.533 0.176 -0.054 1.00 87.88 338 ARG A CA 1
ATOM 2654 C C . ARG A 1 338 ? 4.274 -0.354 -0.725 1.00 87.88 338 ARG A C 1
ATOM 2656 O O . ARG A 1 338 ? 3.523 0.390 -1.353 1.00 87.88 338 ARG A O 1
ATOM 2663 N N . ASP A 1 339 ? 4.081 -1.659 -0.552 1.00 91.75 339 ASP A N 1
ATOM 2664 C CA . ASP A 1 339 ? 2.876 -2.395 -0.946 1.00 91.75 339 ASP A CA 1
ATOM 2665 C C . ASP A 1 339 ? 2.468 -2.204 -2.420 1.00 91.75 339 ASP A C 1
ATOM 2667 O O . ASP A 1 339 ? 1.290 -2.109 -2.751 1.00 91.75 339 ASP A O 1
ATOM 2671 N N . PHE A 1 340 ? 3.462 -2.162 -3.316 1.00 96.00 340 PHE A N 1
ATOM 2672 C CA . PHE A 1 340 ? 3.225 -2.136 -4.757 1.00 96.00 340 PHE A CA 1
ATOM 2673 C C . PHE A 1 340 ? 2.771 -3.509 -5.253 1.00 96.00 340 PHE A C 1
ATOM 2675 O O . PHE A 1 340 ? 3.550 -4.466 -5.231 1.00 96.00 340 PHE A O 1
ATOM 2682 N N . LYS A 1 341 ? 1.509 -3.611 -5.672 1.00 96.00 341 LYS A N 1
ATOM 2683 C CA . LYS A 1 341 ? 0.884 -4.869 -6.104 1.00 96.00 341 LYS A CA 1
ATOM 2684 C C . LYS A 1 341 ? -0.311 -4.632 -7.025 1.00 96.00 341 LYS A C 1
ATOM 2686 O O . LYS A 1 341 ? -0.823 -3.516 -7.106 1.00 96.00 341 LYS A O 1
ATOM 2691 N N . MET A 1 342 ? -0.757 -5.698 -7.687 1.00 97.12 342 MET A N 1
ATOM 2692 C CA . MET A 1 342 ? -2.019 -5.714 -8.424 1.00 97.12 342 MET A CA 1
ATOM 2693 C C . MET A 1 342 ? -3.195 -5.955 -7.470 1.00 97.12 342 MET A C 1
ATOM 2695 O O . MET A 1 342 ? -3.086 -6.725 -6.517 1.00 97.12 342 MET A O 1
ATOM 2699 N N . GLN A 1 343 ? -4.308 -5.283 -7.734 1.00 97.44 343 GLN A N 1
ATOM 2700 C CA . GLN A 1 343 ? -5.558 -5.362 -6.987 1.00 97.44 343 GLN A CA 1
ATOM 2701 C C . GLN A 1 343 ? -6.578 -6.251 -7.710 1.00 97.44 343 GLN A C 1
ATOM 2703 O O . GLN A 1 343 ? -6.378 -6.641 -8.861 1.00 97.44 343 GLN A O 1
ATOM 2708 N N . GLN A 1 344 ? -7.696 -6.587 -7.056 1.00 95.31 344 GLN A N 1
ATOM 2709 C CA . GLN A 1 344 ? -8.652 -7.564 -7.601 1.00 95.31 344 GLN A CA 1
ATOM 2710 C C . GLN A 1 344 ? -9.354 -7.108 -8.887 1.00 95.31 344 GLN A C 1
ATOM 2712 O O . GLN A 1 344 ? -9.806 -7.951 -9.663 1.00 95.31 344 GLN A O 1
ATOM 2717 N N . ASN A 1 345 ? -9.459 -5.797 -9.113 1.00 95.75 345 ASN A N 1
ATOM 2718 C CA . ASN A 1 345 ? -9.982 -5.219 -10.352 1.00 95.75 345 ASN A CA 1
ATOM 2719 C C . ASN A 1 345 ? -8.951 -5.192 -11.499 1.00 95.75 345 ASN A C 1
ATOM 2721 O O . ASN A 1 345 ? -9.279 -4.758 -12.600 1.00 95.75 345 ASN A O 1
ATOM 2725 N N . GLY A 1 346 ? -7.721 -5.659 -11.260 1.00 96.75 346 GLY A N 1
ATOM 2726 C CA . GLY A 1 346 ? -6.652 -5.693 -12.254 1.00 96.75 346 GLY A CA 1
ATOM 2727 C C . GLY A 1 346 ? -5.863 -4.391 -12.389 1.00 96.75 346 GLY A C 1
ATOM 2728 O O . GLY A 1 346 ? -5.057 -4.300 -13.304 1.00 96.75 346 GLY A O 1
ATOM 2729 N N . LEU A 1 347 ? -6.059 -3.399 -11.510 1.00 98.06 347 LEU A N 1
ATOM 2730 C CA . LEU A 1 347 ? -5.224 -2.191 -11.441 1.00 98.06 347 LEU A CA 1
ATOM 2731 C C . LEU A 1 347 ? -4.039 -2.388 -10.487 1.00 98.06 347 LEU A C 1
ATOM 2733 O O . LEU A 1 347 ? -4.056 -3.275 -9.634 1.00 98.06 347 LEU A O 1
ATOM 2737 N N . LEU A 1 348 ? -3.009 -1.549 -10.598 1.00 98.31 348 LEU A N 1
ATOM 2738 C CA . LEU A 1 348 ? -1.907 -1.511 -9.632 1.00 98.31 348 LEU A CA 1
ATOM 2739 C C . LEU A 1 348 ? -2.186 -0.484 -8.540 1.00 98.31 348 LEU A C 1
ATOM 2741 O O . LEU A 1 348 ? -2.835 0.526 -8.789 1.00 98.31 348 LEU A O 1
ATOM 2745 N N . SER A 1 349 ? -1.631 -0.687 -7.350 1.00 97.88 349 SER A N 1
ATOM 2746 C CA . SER A 1 349 ? -1.639 0.327 -6.292 1.00 97.88 349 SER A CA 1
ATOM 2747 C C . SER A 1 349 ? -0.301 0.409 -5.575 1.00 97.88 349 SER A C 1
ATOM 2749 O O . SER A 1 349 ? 0.370 -0.611 -5.443 1.00 97.88 349 SER A O 1
ATOM 2751 N N . HIS A 1 350 ? 0.039 1.577 -5.036 1.00 96.12 350 HIS A N 1
ATOM 2752 C CA . HIS A 1 350 ? 1.144 1.760 -4.089 1.00 96.12 350 HIS A CA 1
ATOM 2753 C C . HIS A 1 350 ? 0.879 2.955 -3.162 1.00 96.12 350 HIS A C 1
ATOM 2755 O O . HIS A 1 350 ? 0.044 3.814 -3.461 1.00 96.12 350 HIS A O 1
ATOM 2761 N N . VAL A 1 351 ? 1.614 3.050 -2.051 1.00 92.69 351 VAL A N 1
ATOM 2762 C CA . VAL A 1 351 ? 1.608 4.276 -1.232 1.00 92.69 351 VAL A CA 1
ATOM 2763 C C . VAL A 1 351 ? 2.258 5.432 -2.002 1.00 92.69 351 VAL A C 1
ATOM 2765 O O . VAL A 1 351 ? 3.326 5.277 -2.601 1.00 92.69 351 VAL A O 1
ATOM 2768 N N . SER A 1 352 ? 1.617 6.597 -1.992 1.00 90.25 352 SER A N 1
ATOM 2769 C CA . SER A 1 352 ? 2.077 7.783 -2.719 1.00 90.25 352 SER A CA 1
ATOM 2770 C C . SER A 1 352 ? 3.074 8.610 -1.898 1.00 90.25 352 SER A C 1
ATOM 2772 O O . SER A 1 352 ? 2.944 8.733 -0.677 1.00 90.25 352 SER A O 1
ATOM 2774 N N . ASP A 1 353 ? 4.038 9.246 -2.565 1.00 83.50 353 ASP A N 1
ATOM 2775 C CA . ASP A 1 353 ? 4.931 10.256 -1.969 1.00 83.50 353 ASP A CA 1
ATOM 2776 C C . ASP A 1 353 ? 4.189 11.547 -1.591 1.00 83.50 353 ASP A C 1
ATOM 2778 O O . ASP A 1 353 ? 4.647 12.316 -0.744 1.00 83.50 353 ASP A O 1
ATOM 2782 N N . ARG A 1 354 ? 2.996 11.749 -2.157 1.00 85.06 354 ARG A N 1
ATOM 2783 C CA . ARG A 1 354 ? 2.066 12.836 -1.823 1.00 85.06 354 ARG A CA 1
ATOM 2784 C C . ARG A 1 354 ? 1.142 12.501 -0.638 1.00 85.06 354 ARG A C 1
ATOM 2786 O O . ARG A 1 354 ? 0.222 13.265 -0.350 1.00 85.06 354 ARG A O 1
ATOM 2793 N N . GLY A 1 355 ? 1.378 11.374 0.043 1.00 83.62 355 GLY A N 1
ATOM 2794 C CA . GLY A 1 355 ? 0.463 10.783 1.025 1.00 83.62 355 GLY A CA 1
ATOM 2795 C C . GLY A 1 355 ? -0.725 10.086 0.356 1.00 83.62 355 GLY A C 1
ATOM 2796 O O . GLY A 1 355 ? -1.006 10.318 -0.816 1.00 83.62 355 GLY A O 1
ATOM 2797 N N . GLY A 1 356 ? -1.436 9.218 1.075 1.00 91.62 356 GLY A N 1
ATOM 2798 C CA . GLY A 1 356 ? -2.492 8.400 0.473 1.00 91.62 356 GLY A CA 1
ATOM 2799 C C . GLY A 1 356 ? -1.961 7.282 -0.433 1.00 91.62 356 GLY A C 1
ATOM 2800 O O . GLY A 1 356 ? -0.796 6.888 -0.359 1.00 91.62 356 GLY A O 1
ATOM 2801 N N . TRP A 1 357 ? -2.845 6.768 -1.283 1.00 95.94 357 TRP A N 1
ATOM 2802 C CA . TRP A 1 357 ? -2.619 5.622 -2.161 1.00 95.94 357 TRP A CA 1
ATOM 2803 C C . TRP A 1 357 ? -2.867 6.000 -3.618 1.00 95.94 357 TRP A C 1
ATOM 2805 O O . TRP A 1 357 ? -3.936 6.515 -3.949 1.00 95.94 357 TRP A O 1
ATOM 2815 N N . SER A 1 358 ? -1.895 5.724 -4.478 1.00 97.31 358 SER A N 1
ATOM 2816 C CA . SER A 1 358 ? -2.000 5.909 -5.926 1.00 97.31 358 SER A CA 1
ATOM 2817 C C . SER A 1 358 ? -2.443 4.601 -6.575 1.00 97.31 358 SER A C 1
ATOM 2819 O O . SER A 1 358 ? -1.911 3.539 -6.245 1.00 97.31 358 SER A O 1
ATOM 2821 N N . VAL A 1 359 ? -3.403 4.678 -7.498 1.00 98.31 359 VAL A N 1
ATOM 2822 C CA . VAL A 1 359 ? -3.912 3.547 -8.286 1.00 98.31 359 VAL A CA 1
ATOM 2823 C C . VAL A 1 359 ? -3.576 3.785 -9.751 1.00 98.31 359 VAL A C 1
ATOM 2825 O O . VAL A 1 359 ? -3.930 4.834 -10.291 1.00 98.31 359 VAL A O 1
ATOM 2828 N N . LEU A 1 360 ? -2.897 2.828 -10.381 1.00 98.25 360 LEU A N 1
ATOM 2829 C CA . LEU A 1 360 ? -2.376 2.938 -11.741 1.00 98.25 360 LEU A CA 1
ATOM 2830 C C . LEU A 1 360 ? -3.066 1.949 -12.685 1.00 98.25 360 LEU A C 1
ATOM 2832 O O . LEU A 1 360 ? -3.345 0.807 -12.309 1.00 98.25 360 LEU A O 1
ATOM 2836 N N . ASP A 1 361 ? -3.292 2.375 -13.923 1.00 97.88 361 ASP A N 1
ATOM 2837 C CA . ASP A 1 361 ? -3.825 1.519 -14.981 1.00 97.88 361 ASP A CA 1
ATOM 2838 C C . ASP A 1 361 ? -2.736 0.751 -15.756 1.00 97.88 361 ASP A C 1
ATOM 2840 O O . ASP A 1 361 ? -1.547 0.782 -15.433 1.00 97.88 361 ASP A O 1
ATOM 2844 N N . HIS A 1 362 ? -3.143 0.046 -16.815 1.00 96.94 362 HIS A N 1
ATOM 2845 C CA . HIS A 1 362 ? -2.239 -0.704 -17.694 1.00 96.94 362 HIS A CA 1
ATOM 2846 C C . HIS A 1 362 ? -1.303 0.176 -18.542 1.00 96.94 362 HIS A C 1
ATOM 2848 O O . HIS A 1 362 ? -0.398 -0.347 -19.195 1.00 96.94 362 HIS A O 1
ATOM 2854 N N . SER A 1 363 ? -1.496 1.496 -18.552 1.00 96.50 363 SER A N 1
ATOM 2855 C CA . SER A 1 363 ? -0.556 2.466 -19.121 1.00 96.50 363 SER A CA 1
ATOM 2856 C C . SER A 1 363 ? 0.398 3.062 -18.083 1.00 96.50 363 SER A C 1
ATOM 2858 O O . SER A 1 363 ? 1.280 3.836 -18.454 1.00 96.50 363 SER A O 1
ATOM 2860 N N . TYR A 1 364 ? 0.288 2.613 -16.826 1.00 97.31 364 TYR A N 1
ATOM 2861 C CA . TYR A 1 364 ? 1.035 3.084 -15.660 1.00 97.31 364 TYR A CA 1
ATOM 2862 C C . TYR A 1 364 ? 0.727 4.533 -15.267 1.00 97.31 364 TYR A C 1
ATOM 2864 O O . TYR A 1 364 ? 1.497 5.151 -14.531 1.00 97.31 364 TYR A O 1
ATOM 2872 N N . GLU A 1 365 ? -0.402 5.062 -15.737 1.00 97.00 365 GLU A N 1
ATOM 2873 C CA . GLU A 1 365 ? -0.890 6.387 -15.375 1.00 97.00 365 GLU A CA 1
ATOM 2874 C C . GLU A 1 365 ? -1.777 6.290 -14.135 1.00 97.00 365 GLU A C 1
ATOM 2876 O O . GLU A 1 365 ? -2.531 5.329 -13.958 1.00 97.00 365 GLU A O 1
ATOM 2881 N N . GLU A 1 366 ? -1.696 7.297 -13.266 1.00 97.25 366 GLU A N 1
ATOM 2882 C CA . GLU A 1 366 ? -2.538 7.360 -12.076 1.00 97.25 366 GLU A CA 1
ATOM 2883 C C . GLU A 1 366 ? -3.982 7.700 -12.456 1.00 97.25 366 GLU A C 1
ATOM 2885 O O . GLU A 1 366 ? -4.264 8.762 -13.012 1.00 97.25 366 GLU A O 1
ATOM 2890 N N . VAL A 1 367 ? -4.906 6.801 -12.117 1.00 97.06 367 VAL A N 1
ATOM 2891 C CA . VAL A 1 367 ? -6.343 6.952 -12.390 1.00 97.06 367 VAL A CA 1
ATOM 2892 C C . VAL A 1 367 ? -7.152 7.300 -11.144 1.00 97.06 367 VAL A C 1
ATOM 2894 O O . VAL A 1 367 ? -8.272 7.797 -11.258 1.00 97.06 367 VAL A O 1
ATOM 2897 N N . ARG A 1 368 ? -6.598 7.061 -9.948 1.00 96.00 368 ARG A N 1
ATOM 2898 C CA . ARG A 1 368 ? -7.233 7.401 -8.668 1.00 96.00 368 ARG A CA 1
ATOM 2899 C C . ARG A 1 368 ? -6.170 7.658 -7.599 1.00 96.00 368 ARG A C 1
ATOM 2901 O O . ARG A 1 368 ? -5.202 6.906 -7.497 1.00 96.00 368 ARG A O 1
ATOM 2908 N N . HIS A 1 369 ? -6.371 8.696 -6.785 1.00 95.88 369 HIS A N 1
ATOM 2909 C CA . HIS A 1 369 ? -5.506 9.033 -5.648 1.00 95.88 369 HIS A CA 1
ATOM 2910 C C . HIS A 1 369 ? -6.355 9.155 -4.380 1.00 95.88 369 HIS A C 1
ATOM 2912 O O . HIS A 1 369 ? -7.220 10.024 -4.280 1.00 95.88 369 HIS A O 1
ATOM 2918 N N . ILE A 1 370 ? -6.138 8.244 -3.431 1.00 96.25 370 ILE A N 1
ATOM 2919 C CA . ILE A 1 370 ? -7.082 7.951 -2.349 1.00 96.25 370 ILE A CA 1
ATOM 2920 C C . ILE A 1 370 ? -6.468 8.280 -0.996 1.00 96.25 370 ILE A C 1
ATOM 2922 O O . ILE A 1 370 ? -5.372 7.825 -0.669 1.00 96.25 370 ILE A O 1
ATOM 2926 N N . PHE A 1 371 ? -7.213 9.013 -0.172 1.00 94.75 371 PHE A N 1
ATOM 2927 C CA . PHE A 1 371 ? -6.816 9.370 1.187 1.00 94.75 371 PHE A CA 1
ATOM 2928 C C . PHE A 1 371 ? -7.798 8.796 2.208 1.00 94.75 371 PHE A C 1
ATOM 2930 O O . PHE A 1 371 ? -9.002 8.749 1.929 1.00 94.75 371 PHE A O 1
ATOM 2937 N N . PRO A 1 372 ? -7.321 8.433 3.413 1.00 95.44 372 PRO A N 1
ATOM 2938 C CA . PRO A 1 372 ? -8.224 8.236 4.531 1.00 95.44 372 PRO A CA 1
ATOM 2939 C C . PRO A 1 372 ? -9.024 9.518 4.811 1.00 95.44 372 PRO A C 1
ATOM 2941 O O . PRO A 1 372 ? -8.553 10.640 4.610 1.00 95.44 372 PRO A O 1
ATOM 2944 N N . LYS A 1 373 ? -10.263 9.348 5.264 1.00 95.06 373 LYS A N 1
ATOM 2945 C CA . LYS A 1 373 ? -11.193 10.437 5.591 1.00 95.06 373 LYS A CA 1
ATOM 2946 C C . LYS A 1 373 ? -11.004 10.929 7.017 1.00 95.06 373 LYS A C 1
ATOM 2948 O O . LYS A 1 373 ? -10.221 10.365 7.772 1.00 95.06 373 LYS A O 1
ATOM 2953 N N . ASN A 1 374 ? -11.738 11.974 7.385 1.00 94.88 374 ASN A N 1
ATOM 2954 C CA . ASN A 1 374 ? -11.865 12.451 8.765 1.00 94.88 374 ASN A CA 1
ATOM 2955 C C . ASN A 1 374 ? -10.525 12.851 9.412 1.00 94.88 374 ASN A C 1
ATOM 2957 O O . ASN A 1 374 ? -10.350 12.753 10.623 1.00 94.88 374 ASN A O 1
ATOM 2961 N N . GLY A 1 375 ? -9.572 13.322 8.603 1.00 91.81 375 GLY A N 1
ATOM 2962 C CA . GLY A 1 375 ? -8.282 13.830 9.068 1.00 91.81 375 GLY A CA 1
ATOM 2963 C C . GLY A 1 375 ? -7.307 12.773 9.580 1.00 91.81 375 GLY A C 1
ATOM 2964 O O . GLY A 1 375 ? -6.331 13.137 10.228 1.00 91.81 375 GLY A O 1
ATOM 2965 N N . TYR A 1 376 ? -7.528 11.488 9.308 1.00 94.56 376 TYR A N 1
ATOM 2966 C CA . TYR A 1 376 ? -6.529 10.472 9.635 1.00 94.56 376 TYR A CA 1
ATOM 2967 C C . TYR A 1 376 ? -5.336 10.518 8.671 1.00 94.56 376 TYR A C 1
ATOM 2969 O O . TYR A 1 376 ? -5.421 11.028 7.554 1.00 94.56 376 TYR A O 1
ATOM 2977 N N . ILE A 1 377 ? -4.201 9.979 9.117 1.00 90.06 377 ILE A N 1
ATOM 2978 C CA . ILE A 1 377 ? -2.972 9.892 8.319 1.00 90.06 377 ILE A CA 1
ATOM 2979 C C . ILE A 1 377 ? -2.894 8.498 7.707 1.00 90.06 377 ILE A C 1
ATOM 2981 O O . ILE A 1 377 ? -3.197 7.510 8.370 1.00 90.06 377 ILE A O 1
ATOM 2985 N N . THR A 1 378 ? -2.481 8.402 6.447 1.00 91.12 378 THR A N 1
ATOM 2986 C CA . THR A 1 378 ? -2.349 7.121 5.745 1.00 91.12 378 THR A CA 1
ATOM 2987 C C . THR A 1 378 ? -1.389 6.187 6.474 1.00 91.12 378 THR A C 1
ATOM 2989 O O . THR A 1 378 ? -0.243 6.553 6.727 1.00 91.12 378 THR A O 1
ATOM 2992 N N . ASN A 1 379 ? -1.851 4.974 6.775 1.00 93.19 379 ASN A N 1
ATOM 2993 C CA . ASN A 1 379 ? -0.971 3.864 7.104 1.00 93.19 379 ASN A CA 1
ATOM 2994 C C . ASN A 1 379 ? -0.599 3.166 5.795 1.00 93.19 379 ASN A C 1
ATOM 2996 O O . ASN A 1 379 ? -1.454 2.890 4.960 1.00 93.19 379 ASN A O 1
ATOM 3000 N N . ASP A 1 380 ? 0.690 2.927 5.614 1.00 90.56 380 ASP A N 1
ATOM 3001 C CA . ASP A 1 380 ? 1.319 2.516 4.363 1.00 90.56 380 ASP A CA 1
ATOM 3002 C C . ASP A 1 380 ? 1.636 1.015 4.290 1.00 90.56 380 ASP A C 1
ATOM 3004 O O . ASP A 1 380 ? 2.416 0.575 3.444 1.00 90.56 380 ASP A O 1
ATOM 3008 N N . HIS A 1 381 ? 1.041 0.220 5.183 1.00 93.56 381 HIS A N 1
ATOM 3009 C CA . HIS A 1 381 ? 1.275 -1.220 5.247 1.00 93.56 381 HIS A CA 1
ATOM 3010 C C . HIS A 1 381 ? 0.361 -2.027 4.322 1.00 93.56 381 HIS A C 1
ATOM 3012 O O . HIS A 1 381 ? 0.776 -3.073 3.823 1.00 93.56 381 HIS A O 1
ATOM 3018 N N . ASP A 1 382 ? -0.895 -1.624 4.122 1.00 95.44 382 ASP A N 1
ATOM 3019 C CA . ASP A 1 382 ? -1.813 -2.411 3.297 1.00 95.44 382 ASP A CA 1
ATOM 3020 C C . ASP A 1 382 ? -2.962 -1.589 2.720 1.00 95.44 382 ASP A C 1
ATOM 3022 O O . ASP A 1 382 ? -3.567 -0.756 3.401 1.00 95.44 382 ASP A O 1
ATOM 3026 N N . PHE A 1 383 ? -3.275 -1.911 1.471 1.00 96.94 383 PHE A N 1
ATOM 3027 C CA . PHE A 1 383 ? -4.402 -1.406 0.709 1.00 96.94 383 PHE A CA 1
ATOM 3028 C C . PHE A 1 383 ? -5.016 -2.538 -0.111 1.00 96.94 383 PHE A C 1
ATOM 3030 O O . PHE A 1 383 ? -4.304 -3.297 -0.781 1.00 96.94 383 PHE A O 1
ATOM 3037 N N . GLN A 1 384 ? -6.342 -2.640 -0.064 1.00 97.44 384 GLN A N 1
ATOM 3038 C CA . GLN A 1 384 ? -7.108 -3.608 -0.842 1.00 97.44 384 GLN A CA 1
ATOM 3039 C C . GLN A 1 384 ? -8.168 -2.879 -1.657 1.00 97.44 384 GLN A C 1
ATOM 3041 O O . GLN A 1 384 ? -8.912 -2.060 -1.119 1.00 97.44 384 GLN A O 1
ATOM 3046 N N . MET A 1 385 ? -8.267 -3.221 -2.936 1.00 97.75 385 MET A N 1
ATOM 3047 C CA . MET A 1 385 ? -9.328 -2.756 -3.816 1.00 97.75 385 MET A CA 1
ATOM 3048 C C . MET A 1 385 ? -10.074 -3.953 -4.403 1.00 97.75 385 MET A C 1
ATOM 3050 O O . MET A 1 385 ? -9.468 -4.890 -4.933 1.00 97.75 385 MET A O 1
ATOM 3054 N N . SER A 1 386 ? -11.398 -3.932 -4.252 1.00 95.94 386 SER A N 1
ATOM 3055 C CA . SER A 1 386 ? -12.290 -4.976 -4.748 1.00 95.94 386 SER A CA 1
ATOM 3056 C C . SER A 1 386 ? -12.518 -4.843 -6.256 1.00 95.94 386 SER A C 1
ATOM 3058 O O . SER A 1 386 ? -12.142 -3.850 -6.877 1.00 95.94 386 SER A O 1
ATOM 3060 N N . LYS A 1 387 ? -13.179 -5.840 -6.852 1.00 95.38 387 LYS A N 1
ATOM 3061 C CA . LYS A 1 387 ? -13.577 -5.820 -8.271 1.00 95.38 387 LYS A CA 1
ATOM 3062 C C . LYS A 1 387 ? -14.548 -4.690 -8.631 1.00 95.38 387 LYS A C 1
ATOM 3064 O O . LYS A 1 387 ? -14.596 -4.306 -9.791 1.00 95.38 387 LYS A O 1
ATOM 3069 N N . ASP A 1 388 ? -15.289 -4.179 -7.648 1.00 93.94 388 ASP A N 1
ATOM 3070 C CA . ASP A 1 388 ? -16.278 -3.105 -7.812 1.00 93.94 388 ASP A CA 1
ATOM 3071 C C . ASP A 1 388 ? -15.729 -1.740 -7.351 1.00 93.94 388 ASP A C 1
ATOM 3073 O O . ASP A 1 388 ? -16.496 -0.851 -6.974 1.00 93.94 388 ASP A O 1
ATOM 3077 N N . ASP A 1 389 ? -14.398 -1.603 -7.319 1.00 95.94 389 ASP A N 1
ATOM 3078 C CA . ASP A 1 389 ? -13.639 -0.399 -6.955 1.00 95.94 389 ASP A CA 1
ATOM 3079 C C . ASP A 1 389 ? -13.850 0.112 -5.517 1.00 95.94 389 ASP A C 1
ATOM 3081 O O . ASP A 1 389 ? -13.443 1.230 -5.183 1.00 95.94 389 ASP A O 1
ATOM 3085 N N . HIS A 1 390 ? -14.422 -0.708 -4.629 1.00 95.88 390 HIS A N 1
ATOM 3086 C CA . HIS A 1 390 ? -14.400 -0.420 -3.193 1.00 95.88 390 HIS A CA 1
ATOM 3087 C C . HIS A 1 390 ? -12.987 -0.577 -2.655 1.00 95.88 390 HIS A C 1
ATOM 3089 O O . HIS A 1 390 ? -12.215 -1.415 -3.121 1.00 95.88 390 HIS A O 1
ATOM 3095 N N . VAL A 1 391 ? -12.674 0.198 -1.628 1.00 97.75 391 VAL A N 1
ATOM 3096 C CA . VAL A 1 391 ? -11.349 0.245 -1.024 1.00 97.75 391 VAL A CA 1
ATOM 3097 C C . VAL A 1 391 ? -11.438 -0.058 0.453 1.00 97.75 391 VAL A C 1
ATOM 3099 O O . VAL A 1 391 ? -12.258 0.530 1.145 1.00 97.75 391 VAL A O 1
ATOM 3102 N N . LEU A 1 392 ? -10.545 -0.914 0.940 1.00 98.31 392 LEU A N 1
ATOM 3103 C CA . LEU A 1 392 ? -10.252 -1.084 2.355 1.00 98.31 392 LEU A CA 1
ATOM 3104 C C . LEU A 1 392 ? -8.831 -0.583 2.603 1.00 98.31 392 LEU A C 1
ATOM 3106 O O . LEU A 1 392 ? -7.875 -1.079 2.000 1.00 98.31 392 LEU A O 1
ATOM 3110 N N . LEU A 1 393 ? -8.695 0.401 3.487 1.00 98.00 393 LEU A N 1
ATOM 3111 C CA . LEU A 1 393 ? -7.409 1.011 3.809 1.00 98.00 393 LEU A CA 1
ATOM 3112 C C . LEU A 1 393 ? -7.199 1.141 5.315 1.00 98.00 393 LEU A C 1
ATOM 3114 O O . LEU A 1 393 ? -8.145 1.158 6.109 1.00 98.00 393 LEU A O 1
ATOM 3118 N N . LEU A 1 394 ? -5.928 1.251 5.691 1.00 98.00 394 LEU A N 1
ATOM 3119 C CA . LEU A 1 394 ? -5.486 1.503 7.054 1.00 98.00 394 LEU A CA 1
ATOM 3120 C C . LEU A 1 394 ? -5.108 2.980 7.226 1.00 98.00 394 LEU A C 1
ATOM 3122 O O . LEU A 1 394 ? -4.563 3.620 6.322 1.00 98.00 394 LEU A O 1
ATOM 3126 N N . ALA A 1 395 ? -5.328 3.507 8.426 1.00 96.75 395 ALA A N 1
ATOM 3127 C CA . ALA A 1 395 ? -4.905 4.845 8.815 1.00 96.75 395 ALA A CA 1
ATOM 3128 C C . ALA A 1 395 ? -4.349 4.857 10.247 1.00 96.75 395 ALA A C 1
ATOM 3130 O O . ALA A 1 395 ? -4.765 4.058 11.086 1.00 96.75 395 ALA A O 1
ATOM 3131 N N . TYR A 1 396 ? -3.399 5.745 10.532 1.00 95.06 396 TYR A N 1
ATOM 3132 C CA . TYR A 1 396 ? -2.864 5.962 11.876 1.00 95.06 396 TYR A CA 1
ATOM 3133 C C . TYR A 1 396 ? -3.779 6.882 12.689 1.00 95.06 396 TYR A C 1
ATOM 3135 O O . TYR A 1 396 ? -4.314 7.860 12.161 1.00 95.06 396 TYR A O 1
ATOM 3143 N N . ASP A 1 397 ? -3.896 6.593 13.986 1.00 94.38 397 ASP A N 1
ATOM 3144 C CA . ASP A 1 397 ? -4.638 7.416 14.943 1.00 94.38 397 ASP A CA 1
ATOM 3145 C C . ASP A 1 397 ? -3.826 7.604 16.232 1.00 94.38 397 ASP A C 1
ATOM 3147 O O . ASP A 1 397 ? -3.682 6.679 17.039 1.00 94.38 397 ASP A O 1
ATOM 3151 N N . TYR A 1 398 ? -3.243 8.791 16.401 1.00 93.31 398 TYR A N 1
ATOM 3152 C CA . TYR A 1 398 ? -2.290 9.070 17.474 1.00 93.31 398 TYR A CA 1
ATOM 3153 C C . TYR A 1 398 ? -2.971 9.694 18.686 1.00 93.31 398 TYR A C 1
ATOM 3155 O O . TYR A 1 398 ? -3.777 10.609 18.550 1.00 93.31 398 TYR A O 1
ATOM 3163 N N . ARG A 1 399 ? -2.569 9.274 19.887 1.00 92.50 399 ARG A N 1
ATOM 3164 C CA . ARG A 1 399 ? -2.958 9.900 21.157 1.00 92.50 399 ARG A CA 1
ATOM 3165 C C . ARG A 1 399 ? -1.747 10.522 21.828 1.00 92.50 399 ARG A C 1
ATOM 3167 O O . ARG A 1 399 ? -0.748 9.848 22.063 1.00 92.50 399 ARG A O 1
ATOM 3174 N N . GLU A 1 400 ? -1.847 11.808 22.142 1.00 91.88 400 GLU A N 1
ATOM 3175 C CA . GLU A 1 400 ? -0.748 12.586 22.717 1.00 91.88 400 GLU A CA 1
ATOM 3176 C C . GLU A 1 400 ? -0.828 12.626 24.248 1.00 91.88 400 GLU A C 1
ATOM 3178 O O . GLU A 1 400 ? -1.912 12.778 24.810 1.00 91.88 400 GLU A O 1
ATOM 3183 N N . ASN A 1 401 ? 0.331 12.626 24.918 1.00 89.94 401 ASN A N 1
ATOM 3184 C CA . ASN A 1 401 ? 0.470 12.732 26.380 1.00 89.94 401 ASN A CA 1
ATOM 3185 C C . ASN A 1 401 ? -0.259 11.639 27.182 1.00 89.94 401 ASN A C 1
ATOM 3187 O O . ASN A 1 401 ? -0.917 11.934 28.179 1.00 89.94 401 ASN A O 1
ATOM 3191 N N . MET A 1 402 ? -0.147 10.381 26.761 1.00 91.31 402 MET A N 1
ATOM 3192 C CA . MET A 1 402 ? -0.595 9.260 27.584 1.00 91.31 402 MET A CA 1
ATOM 3193 C C . MET A 1 402 ? 0.472 8.893 28.621 1.00 91.31 402 MET A C 1
ATOM 3195 O O . MET A 1 402 ? 1.657 8.782 28.291 1.00 91.31 402 MET A O 1
ATOM 3199 N N . ASP A 1 403 ? 0.051 8.657 29.866 1.00 93.75 403 ASP A N 1
ATOM 3200 C CA . ASP A 1 403 ? 0.949 8.173 30.914 1.00 93.75 403 ASP A CA 1
ATOM 3201 C C . ASP A 1 403 ? 1.240 6.678 30.730 1.00 93.75 403 ASP A C 1
ATOM 3203 O O . ASP A 1 403 ? 0.371 5.821 30.912 1.00 93.75 403 ASP A O 1
ATOM 3207 N N . MET A 1 404 ? 2.490 6.373 30.372 1.00 95.56 404 MET A N 1
ATOM 3208 C CA . MET A 1 404 ? 2.988 5.010 30.181 1.00 95.56 404 MET A CA 1
ATOM 3209 C C . MET A 1 404 ? 4.083 4.635 31.190 1.00 95.56 404 MET A C 1
ATOM 3211 O O . MET A 1 404 ? 4.804 3.656 30.977 1.00 95.56 404 MET A O 1
ATOM 3215 N N . THR A 1 405 ? 4.219 5.372 32.301 1.00 94.31 405 THR A N 1
ATOM 3216 C CA . THR A 1 405 ? 5.233 5.099 33.343 1.00 94.31 405 THR A CA 1
ATOM 3217 C C . THR A 1 405 ? 5.100 3.697 33.939 1.00 94.31 405 THR A C 1
ATOM 3219 O O . THR A 1 405 ? 6.103 3.019 34.166 1.00 94.31 405 THR A O 1
ATOM 3222 N N . TRP A 1 406 ? 3.869 3.199 34.079 1.00 94.25 406 TRP A N 1
ATOM 3223 C CA . TRP A 1 406 ? 3.563 1.833 34.522 1.00 94.25 406 TRP A CA 1
ATOM 3224 C C . TRP A 1 406 ? 4.129 0.738 33.598 1.00 94.25 406 TRP A C 1
ATOM 3226 O O . TRP A 1 406 ? 4.280 -0.408 34.020 1.00 94.25 406 TRP A O 1
ATOM 3236 N N . ARG A 1 407 ? 4.480 1.085 32.351 1.00 91.56 407 ARG A N 1
ATOM 3237 C CA . ARG A 1 407 ? 5.071 0.195 31.339 1.00 91.56 407 ARG A CA 1
ATOM 3238 C C . ARG A 1 407 ? 6.519 0.569 30.989 1.00 91.56 407 ARG A C 1
ATOM 3240 O O . ARG A 1 407 ? 7.040 0.133 29.965 1.00 91.56 407 ARG A O 1
ATOM 3247 N N . GLY A 1 408 ? 7.174 1.372 31.830 1.00 89.31 408 GLY A N 1
ATOM 3248 C CA . GLY A 1 408 ? 8.551 1.832 31.620 1.00 89.31 408 GLY A CA 1
ATOM 3249 C C . GLY A 1 408 ? 8.702 2.960 30.594 1.00 89.31 408 GLY A C 1
ATOM 3250 O O . GLY A 1 408 ? 9.826 3.259 30.205 1.00 89.31 408 GLY A O 1
ATOM 3251 N N . GLY A 1 409 ? 7.597 3.569 30.153 1.00 90.56 409 GLY A N 1
ATOM 3252 C CA . GLY A 1 409 ? 7.591 4.733 29.267 1.00 90.56 409 GLY A CA 1
ATOM 3253 C C . GLY A 1 409 ? 7.590 6.073 30.011 1.00 90.56 409 GLY A C 1
ATOM 3254 O O . GLY A 1 409 ? 7.776 6.147 31.225 1.00 90.56 409 GLY A O 1
ATOM 3255 N N . SER A 1 410 ? 7.344 7.147 29.259 1.00 93.50 410 SER A N 1
ATOM 3256 C CA . SER A 1 410 ? 7.213 8.519 29.772 1.00 93.50 410 SER A CA 1
ATOM 3257 C C . SER A 1 410 ? 5.771 8.814 30.226 1.00 93.50 410 SER A C 1
ATOM 3259 O O . SER A 1 410 ? 4.833 8.251 29.649 1.00 93.50 410 SER A O 1
ATOM 3261 N N . PRO A 1 411 ? 5.545 9.736 31.185 1.00 92.38 411 PRO A N 1
ATOM 3262 C CA . PRO A 1 411 ? 4.203 10.253 31.486 1.00 92.38 411 PRO A CA 1
ATOM 3263 C C . PRO A 1 411 ? 3.589 11.065 30.327 1.00 92.38 411 PRO A C 1
ATOM 3265 O O . PRO A 1 411 ? 2.400 11.360 30.338 1.00 92.38 411 PRO A O 1
ATOM 3268 N N . HIS A 1 412 ? 4.395 11.425 29.323 1.00 91.94 412 HIS A N 1
ATOM 3269 C CA . HIS A 1 412 ? 3.978 12.169 28.134 1.00 91.94 412 HIS A CA 1
ATOM 3270 C C . HIS A 1 412 ? 4.245 11.354 26.864 1.00 91.94 412 HIS A C 1
ATOM 3272 O O . HIS A 1 412 ? 4.915 11.820 25.948 1.00 91.94 412 HIS A O 1
ATOM 3278 N N . THR A 1 413 ? 3.782 10.105 26.829 1.00 92.44 413 THR A N 1
ATOM 3279 C CA . THR A 1 413 ? 4.019 9.221 25.683 1.00 92.44 413 THR A CA 1
ATOM 3280 C C . THR A 1 413 ? 2.994 9.481 24.581 1.00 92.44 413 THR A C 1
ATOM 3282 O O . THR A 1 413 ? 1.791 9.539 24.841 1.00 92.44 413 THR A O 1
ATOM 3285 N N . LYS A 1 414 ? 3.462 9.603 23.340 1.00 94.12 414 LYS A N 1
ATOM 3286 C CA . LYS A 1 414 ? 2.624 9.558 22.144 1.00 94.12 414 LYS A CA 1
ATOM 3287 C C . LYS A 1 414 ? 2.363 8.104 21.774 1.00 94.12 414 LYS A C 1
ATOM 3289 O O . LYS A 1 414 ? 3.297 7.342 21.533 1.00 94.12 414 LYS A O 1
ATOM 3294 N N . VAL A 1 415 ? 1.101 7.701 21.739 1.00 94.88 415 VAL A N 1
ATOM 3295 C CA . VAL A 1 415 ? 0.722 6.309 21.483 1.00 94.88 415 VAL A CA 1
ATOM 3296 C C . VAL A 1 415 ? 0.015 6.207 20.142 1.00 94.88 415 VAL A C 1
ATOM 3298 O O . VAL A 1 415 ? -0.924 6.949 19.861 1.00 94.88 415 VAL A O 1
ATOM 3301 N N . MET A 1 416 ? 0.472 5.279 19.310 1.00 94.50 416 MET A N 1
ATOM 3302 C CA . MET A 1 416 ? -0.091 5.021 17.990 1.00 94.50 416 MET A CA 1
ATOM 3303 C C . MET A 1 416 ? -1.152 3.922 18.084 1.00 94.50 416 MET A C 1
ATOM 3305 O O . MET A 1 416 ? -0.849 2.793 18.478 1.00 94.50 416 MET A O 1
ATOM 3309 N N . GLY A 1 417 ? -2.383 4.259 17.711 1.00 95.12 417 GLY A N 1
ATOM 3310 C CA . GLY A 1 417 ? -3.433 3.321 17.326 1.00 95.12 417 GLY A CA 1
ATOM 3311 C C . GLY A 1 417 ? -3.664 3.368 15.815 1.00 95.12 417 GLY A C 1
ATOM 3312 O O . GLY A 1 417 ? -2.883 3.952 15.057 1.00 95.12 417 GLY A O 1
ATOM 3313 N N . PHE A 1 418 ? -4.747 2.745 15.368 1.00 97.44 418 PHE A N 1
ATOM 3314 C CA . PHE A 1 418 ? -5.131 2.730 13.962 1.00 97.44 418 PHE A CA 1
ATOM 3315 C C . PHE A 1 418 ? -6.646 2.756 13.755 1.00 97.44 418 PHE A C 1
ATOM 3317 O O . PHE A 1 418 ? -7.435 2.393 14.635 1.00 97.44 418 PHE A O 1
ATOM 3324 N N . VAL A 1 419 ? -7.021 3.133 12.540 1.00 97.94 419 VAL A N 1
ATOM 3325 C CA . VAL A 1 419 ? -8.378 3.100 12.005 1.00 97.94 419 VAL A CA 1
ATOM 3326 C C . VAL A 1 419 ? -8.374 2.280 10.716 1.00 97.94 419 VAL A C 1
ATOM 3328 O O . VAL A 1 419 ? -7.405 2.301 9.955 1.00 97.94 419 VAL A O 1
ATOM 3331 N N . ILE A 1 420 ? -9.459 1.551 10.475 1.00 98.56 420 ILE A N 1
ATOM 3332 C CA . ILE A 1 420 ? -9.736 0.878 9.204 1.00 98.56 420 ILE A CA 1
ATOM 3333 C C . ILE A 1 420 ? -10.907 1.608 8.560 1.00 98.56 420 ILE A C 1
ATOM 3335 O O . ILE A 1 420 ? -11.916 1.833 9.229 1.00 98.56 420 ILE A O 1
ATOM 3339 N N . GLN A 1 421 ? -10.791 1.960 7.284 1.00 98.25 421 GLN A N 1
ATOM 3340 C CA . GLN A 1 421 ? -11.886 2.566 6.530 1.00 98.25 421 GLN A CA 1
ATOM 3341 C C . GLN A 1 421 ? -12.216 1.730 5.306 1.00 98.25 421 GLN A C 1
ATOM 3343 O O . GLN A 1 421 ? -11.314 1.272 4.604 1.00 98.25 421 GLN A O 1
ATOM 3348 N N . GLU A 1 422 ? -13.513 1.589 5.043 1.00 97.75 422 GLU A N 1
ATOM 3349 C CA . GLU A 1 422 ? -14.007 1.186 3.736 1.00 97.75 422 GLU A CA 1
ATOM 3350 C C . GLU A 1 422 ? -14.543 2.408 2.994 1.00 97.75 422 GLU A C 1
ATOM 3352 O O . GLU A 1 422 ? -15.385 3.139 3.529 1.00 97.75 422 GLU A O 1
ATOM 3357 N N . LEU A 1 423 ? -14.068 2.607 1.766 1.00 97.06 423 LEU A N 1
ATOM 3358 C CA . LEU A 1 423 ? -14.554 3.627 0.848 1.00 97.06 423 LEU A CA 1
ATOM 3359 C C . LEU A 1 423 ? -15.241 2.973 -0.355 1.00 97.06 423 LEU A C 1
ATOM 3361 O O . LEU A 1 423 ? -14.800 1.923 -0.826 1.00 97.06 423 LEU A O 1
ATOM 3365 N N . ASP A 1 424 ? -16.295 3.601 -0.868 1.00 94.50 424 ASP A N 1
ATOM 3366 C CA . ASP A 1 424 ? -16.929 3.177 -2.119 1.00 94.50 424 ASP A CA 1
ATOM 3367 C C . ASP A 1 424 ? -16.086 3.557 -3.358 1.00 94.50 424 ASP A C 1
ATOM 3369 O O . ASP A 1 424 ? -14.973 4.086 -3.266 1.00 94.50 424 ASP A O 1
ATOM 3373 N N . ASP A 1 425 ? -16.621 3.285 -4.546 1.00 93.19 425 ASP A N 1
ATOM 3374 C CA . ASP A 1 425 ? -16.007 3.598 -5.843 1.00 93.19 425 ASP A CA 1
ATOM 3375 C C . ASP A 1 425 ? -15.837 5.103 -6.118 1.00 93.19 425 ASP A C 1
ATOM 3377 O O . ASP A 1 425 ? -15.125 5.490 -7.042 1.00 93.19 425 ASP A O 1
ATOM 3381 N N . LYS A 1 426 ? -16.473 5.959 -5.314 1.00 92.25 426 LYS A N 1
ATOM 3382 C CA . LYS A 1 426 ? -16.409 7.425 -5.396 1.00 92.25 426 LYS A CA 1
ATOM 3383 C C . LYS A 1 426 ? -15.623 8.034 -4.238 1.00 92.25 426 LYS A C 1
ATOM 3385 O O . LYS A 1 426 ? -15.714 9.237 -4.003 1.00 92.25 426 LYS A O 1
ATOM 3390 N N . ASP A 1 427 ? -14.864 7.212 -3.516 1.00 93.50 427 ASP A N 1
ATOM 3391 C CA . ASP A 1 427 ? -14.121 7.604 -2.323 1.00 93.50 427 ASP A CA 1
ATOM 3392 C C . ASP A 1 427 ? -15.013 8.100 -1.171 1.00 93.50 427 ASP A C 1
ATOM 3394 O O . ASP A 1 427 ? -14.517 8.824 -0.310 1.00 93.50 427 ASP A O 1
ATOM 3398 N N . ASN A 1 428 ? -16.302 7.759 -1.099 1.00 92.69 428 ASN A N 1
ATOM 3399 C CA . ASN A 1 428 ? -17.119 8.094 0.073 1.00 92.69 428 ASN A CA 1
ATOM 3400 C C . ASN A 1 428 ? -16.875 7.076 1.186 1.00 92.69 428 ASN A C 1
ATOM 3402 O O . ASN A 1 428 ? -16.808 5.877 0.925 1.00 92.69 428 ASN A O 1
ATOM 3406 N N . LEU A 1 429 ? -16.777 7.544 2.432 1.00 95.19 429 LEU A N 1
ATOM 3407 C CA . LEU A 1 429 ? -16.667 6.662 3.591 1.00 95.19 429 LEU A CA 1
ATOM 3408 C C . LEU A 1 429 ? -17.971 5.882 3.778 1.00 95.19 429 LEU A C 1
ATOM 3410 O O . LEU A 1 429 ? -19.026 6.491 3.904 1.00 95.19 429 LEU A O 1
ATOM 3414 N N . VAL A 1 430 ? -17.899 4.551 3.836 1.00 94.75 430 VAL A N 1
ATOM 3415 C CA . VAL A 1 430 ? -19.076 3.691 4.069 1.00 94.75 430 VAL A CA 1
ATOM 3416 C C . VAL A 1 430 ? -18.964 2.838 5.329 1.00 94.75 430 VAL A C 1
ATOM 3418 O O . VAL A 1 430 ? -19.974 2.351 5.834 1.00 94.75 430 VAL A O 1
ATOM 3421 N N . TRP A 1 431 ? -17.756 2.674 5.873 1.00 96.62 431 TRP A N 1
ATOM 3422 C CA . TRP A 1 431 ? -17.519 1.965 7.130 1.00 96.62 431 TRP A CA 1
ATOM 3423 C C . TRP A 1 431 ? -16.210 2.428 7.779 1.00 96.62 431 TRP A C 1
ATOM 3425 O O . TRP A 1 431 ? -15.246 2.720 7.071 1.00 96.62 431 TRP A O 1
ATOM 3435 N N . GLN A 1 432 ? -16.160 2.491 9.115 1.00 97.38 432 GLN A N 1
ATOM 3436 C CA . GLN A 1 432 ? -14.968 2.923 9.853 1.00 97.38 432 GLN A CA 1
ATOM 3437 C C . GLN A 1 432 ? -14.833 2.243 11.217 1.00 97.38 432 GLN A C 1
ATOM 3439 O O . GLN A 1 432 ? -15.633 2.494 12.107 1.00 97.38 432 GLN A O 1
ATOM 3444 N N . TRP A 1 433 ? -13.749 1.510 11.446 1.00 97.69 433 TRP A N 1
ATOM 3445 C CA . TRP A 1 433 ? -13.494 0.835 12.720 1.00 97.69 433 TRP A CA 1
ATOM 3446 C C . TRP A 1 433 ? -12.247 1.391 13.405 1.00 97.69 433 TRP A C 1
ATOM 3448 O O . TRP A 1 433 ? -11.184 1.453 12.786 1.00 97.69 433 TRP A O 1
ATOM 3458 N N . ASN A 1 434 ? -12.364 1.795 14.673 1.00 95.56 434 ASN A N 1
ATOM 3459 C CA . ASN A 1 434 ? -11.263 2.391 15.432 1.00 95.56 434 ASN A CA 1
ATOM 3460 C C . ASN A 1 434 ? -10.722 1.418 16.488 1.00 95.56 434 ASN A C 1
ATOM 3462 O O . ASN A 1 434 ? -11.444 0.973 17.380 1.00 95.56 434 ASN A O 1
ATOM 3466 N N . SER A 1 435 ? -9.421 1.131 16.426 1.00 96.06 435 SER A N 1
ATOM 3467 C CA . SER A 1 435 ? -8.738 0.272 17.398 1.00 96.06 435 SER A CA 1
ATOM 3468 C C . SER A 1 435 ? -8.954 0.699 18.851 1.00 96.06 435 SER A C 1
ATOM 3470 O O . SER A 1 435 ? -9.090 -0.156 19.725 1.00 96.06 435 SER A O 1
ATOM 3472 N N . TRP A 1 436 ? -9.041 1.999 19.117 1.00 93.00 436 TRP A N 1
ATOM 3473 C CA . TRP A 1 436 ? -9.198 2.513 20.466 1.00 93.00 436 TRP A CA 1
ATOM 3474 C C . TRP A 1 436 ? -10.552 2.202 21.104 1.00 93.00 436 TRP A C 1
ATOM 3476 O O . TRP A 1 436 ? -10.632 2.066 22.328 1.00 93.00 436 TRP A O 1
ATOM 3486 N N . ASP A 1 437 ? -11.586 2.066 20.278 1.00 91.31 437 ASP A N 1
ATOM 3487 C CA . ASP A 1 437 ? -12.953 1.808 20.724 1.00 91.31 437 ASP A CA 1
ATOM 3488 C C . ASP A 1 437 ? -13.222 0.308 20.903 1.00 91.31 437 ASP A C 1
ATOM 3490 O O . ASP A 1 437 ? -14.190 -0.076 21.549 1.00 91.31 437 ASP A O 1
ATOM 3494 N N . HIS A 1 438 ? -12.371 -0.552 20.334 1.00 92.44 438 HIS A N 1
ATOM 3495 C CA . HIS A 1 438 ? -12.639 -1.989 20.250 1.00 92.44 438 HIS A CA 1
ATOM 3496 C C . HIS A 1 438 ? -11.542 -2.885 20.850 1.00 92.44 438 HIS A C 1
ATOM 3498 O O . HIS A 1 438 ? -11.824 -4.023 21.230 1.00 92.44 438 HIS A O 1
ATOM 3504 N N . LEU A 1 439 ? -10.294 -2.415 20.963 1.00 93.38 439 LEU A N 1
ATOM 3505 C CA . LEU A 1 439 ? -9.153 -3.185 21.489 1.00 93.38 439 LEU A CA 1
ATOM 3506 C C . LEU A 1 439 ? -8.740 -2.725 22.887 1.00 93.38 439 LEU A C 1
ATOM 3508 O O . LEU A 1 439 ? -7.566 -2.478 23.176 1.00 93.38 439 LEU A O 1
ATOM 3512 N N . HIS A 1 440 ? -9.715 -2.664 23.791 1.00 84.88 440 HIS A N 1
ATOM 3513 C CA . HIS A 1 440 ? -9.447 -2.419 25.204 1.00 84.88 440 HIS A CA 1
ATOM 3514 C C . HIS A 1 440 ? -8.486 -3.487 25.764 1.00 84.88 440 HIS A C 1
ATOM 3516 O O . HIS A 1 440 ? -8.641 -4.690 25.524 1.00 84.88 440 HIS A O 1
ATOM 3522 N N . GLY A 1 441 ? -7.461 -3.056 26.498 1.00 87.12 441 GLY A N 1
ATOM 3523 C CA . GLY A 1 441 ? -6.403 -3.940 26.994 1.00 87.12 441 GLY A CA 1
ATOM 3524 C C . GLY A 1 441 ? -5.209 -4.118 26.042 1.00 87.12 441 GLY A C 1
ATOM 3525 O O . GLY A 1 441 ? -4.272 -4.854 26.362 1.00 87.12 441 GLY A O 1
ATOM 3526 N N . GLY A 1 442 ? -5.240 -3.511 24.847 1.00 91.38 442 GLY A N 1
ATOM 3527 C CA . GLY A 1 442 ? -4.152 -3.609 23.869 1.00 91.38 442 GLY A CA 1
ATOM 3528 C C . GLY A 1 442 ? -2.822 -3.060 24.395 1.00 91.38 442 GLY A C 1
ATOM 3529 O O . GLY A 1 442 ? -1.766 -3.623 24.107 1.00 91.38 442 GLY A O 1
ATOM 3530 N N . LEU A 1 443 ? -2.864 -2.002 25.214 1.00 93.75 443 LEU A N 1
ATOM 3531 C CA . LEU A 1 443 ? -1.674 -1.382 25.808 1.00 93.75 443 LEU A CA 1
ATOM 3532 C C . LEU A 1 443 ? -0.953 -2.337 26.760 1.00 93.75 443 LEU A C 1
ATOM 3534 O O . LEU A 1 443 ? 0.274 -2.399 26.767 1.00 93.75 443 LEU A O 1
ATOM 3538 N N . GLU A 1 444 ? -1.703 -3.094 27.555 1.00 94.06 444 GLU A N 1
ATOM 3539 C CA . GLU A 1 444 ? -1.228 -4.063 28.538 1.00 94.06 444 GLU A CA 1
ATOM 3540 C C . GLU A 1 444 ? -0.718 -5.332 27.852 1.00 94.06 444 GLU A C 1
ATOM 3542 O O . GLU A 1 444 ? 0.338 -5.856 28.214 1.00 94.06 444 GLU A O 1
ATOM 3547 N N . LYS A 1 445 ? -1.441 -5.799 26.831 1.00 94.94 445 LYS A N 1
ATOM 3548 C CA . LYS A 1 445 ? -1.172 -7.060 26.125 1.00 94.94 445 LYS A CA 1
ATOM 3549 C C . LYS A 1 445 ? -0.089 -6.966 25.057 1.00 94.94 445 LYS A C 1
ATOM 3551 O O . LYS A 1 445 ? 0.391 -8.009 24.615 1.00 94.94 445 LYS A O 1
ATOM 3556 N N . SER A 1 446 ? 0.290 -5.757 24.641 1.00 95.44 446 SER A N 1
ATOM 3557 C CA . SER A 1 446 ? 1.351 -5.560 23.654 1.00 95.44 446 SER A CA 1
ATOM 3558 C C . SER A 1 446 ? 2.608 -6.352 24.027 1.00 95.44 446 SER A C 1
ATOM 3560 O O . SER A 1 446 ? 2.978 -6.465 25.195 1.00 95.44 446 SER A O 1
ATOM 3562 N N . GLN A 1 447 ? 3.277 -6.920 23.037 1.00 93.88 447 GLN A N 1
ATOM 3563 C CA . GLN A 1 447 ? 4.592 -7.540 23.181 1.00 93.88 447 GLN A CA 1
ATOM 3564 C C . GLN A 1 447 ? 5.709 -6.521 22.924 1.00 93.88 447 GLN A C 1
ATOM 3566 O O . GLN A 1 447 ? 6.857 -6.765 23.290 1.00 93.88 447 GLN A O 1
ATOM 3571 N N . ASN A 1 448 ? 5.365 -5.365 22.344 1.00 93.50 448 ASN A N 1
ATOM 3572 C CA . ASN A 1 448 ? 6.262 -4.229 22.208 1.00 93.50 448 ASN A CA 1
ATOM 3573 C C . ASN A 1 448 ? 6.289 -3.383 23.497 1.00 93.50 448 ASN A C 1
ATOM 3575 O O . ASN A 1 448 ? 5.435 -3.520 24.390 1.00 93.50 448 ASN A O 1
ATOM 3579 N N . LYS A 1 449 ? 7.281 -2.496 23.607 1.00 91.44 449 LYS A N 1
ATOM 3580 C CA . LYS A 1 449 ? 7.445 -1.579 24.740 1.00 91.44 449 LYS A CA 1
ATOM 3581 C C . LYS A 1 449 ? 7.474 -0.122 24.269 1.00 91.44 449 LYS A C 1
ATOM 3583 O O . LYS A 1 449 ? 7.897 0.124 23.142 1.00 91.44 449 LYS A O 1
ATOM 3588 N N . PRO A 1 450 ? 7.026 0.828 25.110 1.00 90.62 450 PRO A N 1
ATOM 3589 C CA . PRO A 1 450 ? 7.268 2.243 24.867 1.00 90.62 450 PRO A CA 1
ATOM 3590 C C . PRO A 1 450 ? 8.767 2.519 24.768 1.00 90.62 450 PRO A C 1
ATOM 3592 O O . PRO A 1 450 ? 9.545 1.950 25.537 1.00 90.62 450 PRO A O 1
ATOM 3595 N N . ASP A 1 451 ? 9.148 3.416 23.869 1.00 84.50 451 ASP A N 1
ATOM 3596 C CA . ASP A 1 451 ? 10.525 3.867 23.716 1.00 84.50 451 ASP A CA 1
ATOM 3597 C C . ASP A 1 451 ? 10.583 5.325 23.246 1.00 84.50 451 ASP A C 1
ATOM 3599 O O . ASP A 1 451 ? 9.771 5.758 22.431 1.00 84.50 451 ASP A O 1
ATOM 3603 N N . GLY A 1 452 ? 11.516 6.104 23.796 1.00 81.88 452 GLY A N 1
ATOM 3604 C CA . GLY A 1 452 ? 11.738 7.494 23.381 1.00 81.88 452 GLY A CA 1
ATOM 3605 C C . GLY A 1 452 ? 10.517 8.420 23.492 1.00 81.88 452 GLY A C 1
ATOM 3606 O O . GLY A 1 452 ? 10.437 9.402 22.765 1.00 81.88 452 GLY A O 1
ATOM 3607 N N . GLY A 1 453 ? 9.548 8.114 24.365 1.00 88.62 453 GLY A N 1
ATOM 3608 C CA . GLY A 1 453 ? 8.287 8.867 24.453 1.00 88.62 453 GLY A CA 1
ATOM 3609 C C . GLY A 1 453 ? 7.261 8.512 23.370 1.00 88.62 453 GLY A C 1
ATOM 3610 O O . GLY A 1 453 ? 6.238 9.181 23.267 1.00 88.62 453 GLY A O 1
ATOM 3611 N N . PHE A 1 454 ? 7.486 7.439 22.615 1.00 92.12 454 PHE A N 1
ATOM 3612 C CA . PHE A 1 454 ? 6.573 6.905 21.615 1.00 92.12 454 PHE A CA 1
ATOM 3613 C C . PHE A 1 454 ? 6.180 5.460 21.954 1.00 92.12 454 PHE A C 1
ATOM 3615 O O . PHE A 1 454 ? 6.963 4.698 22.525 1.00 92.12 454 PHE A O 1
ATOM 3622 N N . PHE A 1 455 ? 4.959 5.050 21.614 1.00 94.38 455 PHE A N 1
ATOM 3623 C CA . PHE A 1 455 ? 4.541 3.662 21.767 1.00 94.38 455 PHE A CA 1
ATOM 3624 C C . PHE A 1 455 ? 3.626 3.203 20.635 1.00 94.38 455 PHE A C 1
ATOM 3626 O O . PHE A 1 455 ? 2.447 3.548 20.568 1.00 94.38 455 PHE A O 1
ATOM 3633 N N . ASP A 1 456 ? 4.165 2.346 19.777 1.00 93.50 456 ASP A N 1
ATOM 3634 C CA . ASP A 1 456 ? 3.383 1.563 18.830 1.00 93.50 456 ASP A CA 1
ATOM 3635 C C . ASP A 1 456 ? 3.024 0.220 19.465 1.00 93.50 456 ASP A C 1
ATOM 3637 O O . ASP A 1 456 ? 3.844 -0.697 19.565 1.00 93.50 456 ASP A O 1
ATOM 3641 N N . HIS A 1 457 ? 1.796 0.124 19.958 1.00 94.75 457 HIS A N 1
ATOM 3642 C CA . HIS A 1 457 ? 1.363 -0.986 20.797 1.00 94.75 457 HIS A CA 1
ATOM 3643 C C . HIS A 1 457 ? 0.669 -2.117 20.025 1.00 94.75 457 HIS A C 1
ATOM 3645 O O . HIS A 1 457 ? 0.662 -3.249 20.514 1.00 94.75 457 HIS A O 1
ATOM 3651 N N . LEU A 1 458 ? 0.130 -1.842 18.831 1.00 96.62 458 LEU A N 1
ATOM 3652 C CA . LEU A 1 458 ? -0.652 -2.804 18.037 1.00 96.62 458 LEU A CA 1
ATOM 3653 C C . LEU A 1 458 ? 0.021 -3.157 16.711 1.00 96.62 458 LEU A C 1
ATOM 3655 O O . LEU A 1 458 ? 0.085 -4.342 16.374 1.00 96.62 458 LEU A O 1
ATOM 3659 N N . HIS A 1 459 ? 0.530 -2.150 15.992 1.00 96.50 459 HIS A N 1
ATOM 3660 C CA . HIS A 1 459 ? 1.159 -2.278 14.679 1.00 96.50 459 HIS A CA 1
ATOM 3661 C C . HIS A 1 459 ? 0.338 -3.132 13.701 1.00 96.50 459 HIS A C 1
ATOM 3663 O O . HIS A 1 459 ? 0.692 -4.274 13.382 1.00 96.50 459 HIS A O 1
ATOM 3669 N N . VAL A 1 460 ? -0.803 -2.590 13.256 1.00 97.94 460 VAL A N 1
ATOM 3670 C CA . VAL A 1 460 ? -1.590 -3.213 12.185 1.00 97.94 460 VAL A CA 1
ATOM 3671 C C . VAL A 1 460 ? -0.791 -3.179 10.884 1.00 97.94 460 VAL A C 1
ATOM 3673 O O . VAL A 1 460 ? -0.265 -2.133 10.507 1.00 97.94 460 VAL A O 1
ATOM 3676 N N . ASN A 1 461 ? -0.680 -4.323 10.210 1.00 96.56 461 ASN A N 1
ATOM 3677 C CA . ASN A 1 461 ? 0.139 -4.435 8.998 1.00 96.56 461 ASN A CA 1
ATOM 3678 C C . ASN A 1 461 ? -0.551 -5.124 7.816 1.00 96.56 461 ASN A C 1
ATOM 3680 O O . ASN A 1 461 ? 0.011 -5.164 6.721 1.00 96.56 461 ASN A O 1
ATOM 3684 N N . SER A 1 462 ? -1.750 -5.668 8.016 1.00 97.75 462 SER A N 1
ATOM 3685 C CA . SER A 1 462 ? -2.574 -6.160 6.921 1.00 97.75 462 SER A CA 1
ATOM 3686 C C . SER A 1 462 ? -4.056 -6.085 7.255 1.00 97.75 462 SER A C 1
ATOM 3688 O O . SER A 1 462 ? -4.440 -6.254 8.415 1.00 97.75 462 SER A O 1
ATOM 3690 N N . ALA A 1 463 ? -4.872 -5.863 6.228 1.00 97.75 463 ALA A N 1
ATOM 3691 C CA . ALA A 1 463 ? -6.326 -5.920 6.282 1.00 97.75 463 ALA A CA 1
ATOM 3692 C C . ALA A 1 463 ? -6.869 -6.543 4.991 1.00 97.75 463 ALA A C 1
ATOM 3694 O O . ALA A 1 463 ? -6.304 -6.336 3.921 1.00 97.75 463 ALA A O 1
ATOM 3695 N N . CYS A 1 464 ? -7.949 -7.314 5.074 1.00 97.06 464 CYS A N 1
ATOM 3696 C CA . CYS A 1 464 ? -8.681 -7.795 3.901 1.00 97.06 464 CYS A CA 1
ATOM 3697 C C . CYS A 1 464 ? -10.146 -8.068 4.243 1.00 97.06 464 CYS A C 1
ATOM 3699 O O . CYS A 1 464 ? -10.481 -8.321 5.404 1.00 97.06 464 CYS A O 1
ATOM 3701 N N . TRP A 1 465 ? -11.010 -8.037 3.229 1.00 97.25 465 TRP A N 1
ATOM 3702 C CA . TRP A 1 465 ? -12.335 -8.632 3.357 1.00 97.25 465 TRP A CA 1
ATOM 3703 C C . TRP A 1 465 ? -12.213 -10.151 3.447 1.00 97.25 465 TRP A C 1
ATOM 3705 O O . TRP A 1 465 ? -11.363 -10.760 2.798 1.00 97.25 465 TRP A O 1
ATOM 3715 N N . THR A 1 466 ? -13.076 -10.758 4.247 1.00 96.38 466 THR A N 1
ATOM 3716 C CA . THR A 1 466 ? -13.243 -12.207 4.298 1.00 96.38 466 THR A CA 1
ATOM 3717 C C . THR A 1 466 ? -14.331 -12.656 3.317 1.00 96.38 466 THR A C 1
ATOM 3719 O O . THR A 1 466 ? -15.219 -11.862 2.994 1.00 96.38 466 THR A O 1
ATOM 3722 N N . PRO A 1 467 ? -14.333 -13.933 2.886 1.00 94.06 467 PRO A N 1
ATOM 3723 C CA . PRO A 1 467 ? -15.348 -14.460 1.963 1.00 94.06 467 PRO A CA 1
ATOM 3724 C C . PRO A 1 467 ? -16.797 -14.298 2.447 1.00 94.06 467 PRO A C 1
ATOM 3726 O O . PRO A 1 467 ? -17.725 -14.186 1.654 1.00 94.06 467 PRO A O 1
ATOM 3729 N N . ASP A 1 468 ? -17.007 -14.255 3.765 1.00 93.06 468 ASP A N 1
ATOM 3730 C CA . ASP A 1 468 ? -18.311 -14.036 4.398 1.00 93.06 468 ASP A CA 1
ATOM 3731 C C . ASP A 1 468 ? -18.657 -12.550 4.635 1.00 93.06 468 ASP A C 1
ATOM 3733 O O . ASP A 1 468 ? -19.611 -12.238 5.348 1.00 93.06 468 ASP A O 1
ATOM 3737 N N . GLY A 1 469 ? -17.916 -11.618 4.024 1.00 92.44 469 GLY A N 1
ATOM 3738 C CA . GLY A 1 469 ? -18.226 -10.183 4.040 1.00 92.44 469 GLY A CA 1
ATOM 3739 C C . GLY A 1 469 ? -17.846 -9.465 5.341 1.00 92.44 469 GLY A C 1
ATOM 3740 O O . GLY A 1 469 ? -18.410 -8.419 5.676 1.00 92.44 469 GLY A O 1
ATOM 3741 N N . HIS A 1 470 ? -16.912 -10.030 6.100 1.00 96.19 470 HIS A N 1
ATOM 3742 C CA . HIS A 1 470 ? -16.331 -9.446 7.306 1.00 96.19 470 HIS A CA 1
ATOM 3743 C C . HIS A 1 470 ? -14.917 -8.920 7.019 1.00 96.19 470 HIS A C 1
ATOM 3745 O O . HIS A 1 470 ? -14.483 -8.887 5.869 1.00 96.19 470 HIS A O 1
ATOM 3751 N N . VAL A 1 471 ? -14.212 -8.431 8.039 1.00 98.31 471 VAL A N 1
ATOM 3752 C CA . VAL A 1 471 ? -12.865 -7.862 7.882 1.00 98.31 471 VAL A CA 1
ATOM 3753 C C . VAL A 1 471 ? -11.879 -8.651 8.731 1.00 98.31 471 VAL A C 1
ATOM 3755 O O . VAL A 1 471 ? -12.136 -8.910 9.902 1.00 98.31 471 VAL A O 1
ATOM 3758 N N . LEU A 1 472 ? -10.741 -9.026 8.160 1.00 98.62 472 LEU A N 1
ATOM 3759 C CA . LEU A 1 472 ? -9.637 -9.674 8.861 1.00 98.62 472 LEU A CA 1
ATOM 3760 C C . LEU A 1 472 ? -8.447 -8.718 8.925 1.00 98.62 472 LEU A C 1
ATOM 3762 O O . LEU A 1 472 ? -8.072 -8.163 7.892 1.00 98.62 472 LEU A O 1
ATOM 3766 N N . ILE A 1 473 ? -7.820 -8.576 10.095 1.00 98.62 473 ILE A N 1
ATOM 3767 C CA . ILE A 1 473 ? -6.589 -7.789 10.251 1.00 98.62 473 ILE A CA 1
ATOM 3768 C C . ILE A 1 473 ? -5.485 -8.545 10.995 1.00 98.62 473 ILE A C 1
ATOM 3770 O O . ILE A 1 473 ? -5.754 -9.415 11.827 1.00 98.62 473 ILE A O 1
ATOM 3774 N N . SER A 1 474 ? -4.236 -8.161 10.733 1.00 98.56 474 SER A N 1
ATOM 3775 C CA . SER A 1 474 ? -3.043 -8.659 11.427 1.00 98.56 474 SER A CA 1
ATOM 3776 C C . SER A 1 474 ? -2.448 -7.594 12.347 1.00 98.56 474 SER A C 1
ATOM 3778 O O . SER A 1 474 ? -2.146 -6.486 11.902 1.00 98.56 474 SER A O 1
ATOM 3780 N N . LEU A 1 475 ? -2.258 -7.946 13.623 1.00 98.56 475 LEU A N 1
ATOM 3781 C CA . LEU A 1 475 ? -1.701 -7.095 14.677 1.00 98.56 475 LEU A CA 1
ATOM 3782 C C . LEU A 1 475 ? -0.341 -7.641 15.114 1.00 98.56 475 LEU A C 1
ATOM 3784 O O . LEU A 1 475 ? -0.250 -8.580 15.918 1.00 98.56 475 LEU A O 1
ATOM 3788 N N . ARG A 1 476 ? 0.730 -7.049 14.577 1.00 97.62 476 ARG A N 1
ATOM 3789 C CA . ARG A 1 476 ? 2.101 -7.543 14.753 1.00 97.62 476 ARG A CA 1
ATOM 3790 C C . ARG A 1 476 ? 2.501 -7.584 16.222 1.00 97.62 476 ARG A C 1
ATOM 3792 O O . ARG A 1 476 ? 2.982 -8.607 16.700 1.00 97.62 476 ARG A O 1
ATOM 3799 N N . HIS A 1 477 ? 2.273 -6.498 16.958 1.00 97.00 477 HIS A N 1
ATOM 3800 C CA . HIS A 1 477 ? 2.733 -6.381 18.345 1.00 97.00 477 HIS A CA 1
ATOM 3801 C C . HIS A 1 477 ? 1.871 -7.161 19.341 1.00 97.00 477 HIS A C 1
ATOM 3803 O O . HIS A 1 477 ? 2.220 -7.229 20.515 1.00 97.00 477 HIS A O 1
ATOM 3809 N N . LEU A 1 478 ? 0.797 -7.813 18.888 1.00 97.38 478 LEU A N 1
ATOM 3810 C CA . LEU A 1 478 ? 0.055 -8.796 19.679 1.00 97.38 478 LEU A CA 1
ATOM 3811 C C . LEU A 1 478 ? 0.337 -10.242 19.253 1.00 97.38 478 LEU A C 1
ATOM 3813 O O . LEU A 1 478 ? -0.114 -11.157 19.937 1.00 97.38 478 LEU A O 1
ATOM 3817 N N . SER A 1 479 ? 1.088 -10.468 18.165 1.00 98.12 479 SER A N 1
ATOM 3818 C CA . SER A 1 479 ? 1.192 -11.781 17.509 1.00 98.12 479 SER A CA 1
ATOM 3819 C C . SER A 1 479 ? -0.186 -12.402 17.235 1.00 98.12 479 SER A C 1
ATOM 3821 O O . SER A 1 479 ? -0.418 -13.580 17.515 1.00 98.12 479 SER A O 1
ATOM 3823 N N . GLN A 1 480 ? -1.132 -11.576 16.779 1.00 98.06 480 GLN A N 1
ATOM 3824 C CA . GLN A 1 480 ? -2.548 -11.930 16.728 1.00 98.06 480 GLN A CA 1
ATOM 3825 C C . GLN A 1 480 ? -3.190 -11.500 15.408 1.00 98.06 480 GLN A C 1
ATOM 3827 O O . GLN A 1 480 ? -2.945 -10.397 14.920 1.00 98.06 480 GLN A O 1
ATOM 3832 N N . VAL A 1 481 ? -4.037 -12.366 14.857 1.00 98.69 481 VAL A N 1
ATOM 3833 C CA . VAL A 1 481 ? -4.924 -12.068 13.725 1.00 98.69 481 VAL A CA 1
ATOM 3834 C C . VAL A 1 481 ? -6.351 -12.025 14.256 1.00 98.69 481 VAL A C 1
ATOM 3836 O O . VAL A 1 481 ? -6.747 -12.930 14.988 1.00 98.69 481 VAL A O 1
ATOM 3839 N N . ILE A 1 482 ? -7.130 -11.001 13.914 1.00 98.38 482 ILE A N 1
ATOM 3840 C CA . ILE A 1 482 ? -8.516 -10.875 14.389 1.00 98.38 482 ILE A CA 1
ATOM 3841 C C . ILE A 1 482 ? -9.487 -10.759 13.218 1.00 98.38 482 ILE A C 1
ATOM 3843 O O . ILE A 1 482 ? -9.169 -10.138 12.202 1.00 98.38 482 ILE A O 1
ATOM 3847 N N . LYS A 1 483 ? -10.682 -11.332 13.385 1.00 98.44 483 LYS A N 1
ATOM 3848 C CA . LYS A 1 483 ? -11.813 -11.157 12.465 1.00 98.44 483 LYS A CA 1
ATOM 3849 C C . LYS A 1 483 ? -12.853 -10.246 13.106 1.00 98.44 483 LYS A C 1
ATOM 3851 O O . LYS A 1 483 ? -13.252 -10.460 14.249 1.00 98.44 483 LYS A O 1
ATOM 3856 N N . ILE A 1 484 ? -13.281 -9.233 12.369 1.00 98.44 484 ILE A N 1
ATOM 3857 C CA . ILE A 1 484 ? -14.203 -8.179 12.783 1.00 98.44 484 ILE A CA 1
ATOM 3858 C C . ILE A 1 484 ? -15.484 -8.328 11.972 1.00 98.44 484 ILE A C 1
ATOM 3860 O O . ILE A 1 484 ? -15.460 -8.304 10.741 1.00 98.44 484 ILE A O 1
ATOM 3864 N N . ASN A 1 485 ? -16.616 -8.429 12.659 1.00 96.19 485 ASN A N 1
ATOM 3865 C CA . ASN A 1 485 ? -17.917 -8.423 12.020 1.00 96.19 485 ASN A CA 1
ATOM 3866 C C . ASN A 1 485 ? -18.197 -7.022 11.465 1.00 96.19 485 ASN A C 1
ATOM 3868 O O . ASN A 1 485 ? -18.504 -6.097 12.212 1.00 96.19 485 ASN A O 1
ATOM 3872 N N . ARG A 1 486 ? -18.132 -6.866 10.141 1.00 93.50 486 ARG A N 1
ATOM 3873 C CA . ARG A 1 486 ? -18.390 -5.587 9.460 1.00 93.50 486 ARG A CA 1
ATOM 3874 C C . ARG A 1 486 ? -19.777 -5.001 9.772 1.00 93.50 486 ARG A C 1
ATOM 3876 O O . ARG A 1 486 ? -19.925 -3.786 9.791 1.00 93.50 486 ARG A O 1
ATOM 3883 N N . LYS A 1 487 ? -20.787 -5.842 10.033 1.00 90.50 487 LYS A N 1
ATOM 3884 C CA . LYS A 1 487 ? -22.168 -5.400 10.295 1.00 90.50 487 LYS A CA 1
ATOM 3885 C C . LYS A 1 487 ? -22.371 -4.855 11.706 1.00 90.50 487 LYS A C 1
ATOM 3887 O O . LYS A 1 487 ? -23.290 -4.070 11.885 1.00 90.50 487 LYS A O 1
ATOM 3892 N N . THR A 1 488 ? -21.563 -5.286 12.678 1.00 91.75 488 THR A N 1
ATOM 3893 C CA . THR A 1 488 ? -21.739 -4.927 14.099 1.00 91.75 488 THR A CA 1
ATOM 3894 C C . THR A 1 488 ? -20.532 -4.230 14.724 1.00 91.75 488 THR A C 1
ATOM 3896 O O . THR A 1 488 ? -20.618 -3.701 15.825 1.00 91.75 488 THR A O 1
ATOM 3899 N N . GLY A 1 489 ? -19.374 -4.243 14.060 1.00 93.19 489 GLY A N 1
ATOM 3900 C CA . GLY A 1 489 ? -18.098 -3.769 14.605 1.00 93.19 489 GLY A CA 1
ATOM 3901 C C . GLY A 1 489 ? -17.480 -4.697 15.660 1.00 93.19 489 GLY A C 1
ATOM 3902 O O . GLY A 1 489 ? -16.370 -4.439 16.126 1.00 93.19 489 GLY A O 1
ATOM 3903 N N . ALA A 1 490 ? -18.156 -5.787 16.038 1.00 94.12 490 ALA A N 1
ATOM 3904 C CA . ALA A 1 490 ? -17.676 -6.708 17.063 1.00 94.12 490 ALA A CA 1
ATOM 3905 C C . ALA A 1 490 ? -16.496 -7.556 16.569 1.00 94.12 490 ALA A C 1
ATOM 3907 O O . ALA A 1 490 ? -16.489 -8.044 15.437 1.00 94.12 490 ALA A O 1
ATOM 3908 N N . ILE A 1 491 ? -15.529 -7.809 17.450 1.00 96.81 491 ILE A N 1
ATOM 3909 C CA . ILE A 1 491 ? -14.497 -8.822 17.209 1.00 96.81 491 ILE A CA 1
ATOM 3910 C C . ILE A 1 491 ? -15.160 -10.197 17.332 1.00 96.81 491 ILE A C 1
ATOM 3912 O O . ILE A 1 491 ? -15.710 -10.529 18.380 1.00 96.81 491 ILE A O 1
ATOM 3916 N N . MET A 1 492 ? -15.119 -10.980 16.257 1.00 96.94 492 MET A N 1
ATOM 3917 C CA . MET A 1 492 ? -15.706 -12.320 16.195 1.00 96.94 492 MET A CA 1
ATOM 3918 C C . MET A 1 492 ? -14.807 -13.347 16.870 1.00 96.94 492 MET A C 1
ATOM 3920 O O . MET A 1 492 ? -15.292 -14.198 17.610 1.00 96.94 492 MET A O 1
ATOM 3924 N N . TRP A 1 493 ? -13.506 -13.267 16.593 1.00 97.62 493 TRP A N 1
ATOM 3925 C CA . TRP A 1 493 ? -12.497 -14.134 17.182 1.00 97.62 493 TRP A CA 1
ATOM 3926 C C . TRP A 1 493 ? -11.088 -13.563 17.011 1.00 97.62 493 TRP A C 1
ATOM 3928 O O . TRP A 1 493 ? -10.836 -12.695 16.166 1.00 97.62 493 TRP A O 1
ATOM 3938 N N . LYS A 1 494 ? -10.160 -14.098 17.808 1.00 98.12 494 LYS A N 1
ATOM 3939 C CA . LYS A 1 494 ? -8.735 -13.767 17.849 1.00 98.12 494 LYS A CA 1
ATOM 3940 C C . LYS A 1 494 ? -7.886 -15.030 17.702 1.00 98.12 494 LYS A C 1
ATOM 3942 O O . LYS A 1 494 ? -7.910 -15.915 18.554 1.00 98.12 494 LYS A O 1
ATOM 3947 N N . LEU A 1 495 ? -7.093 -15.117 16.642 1.00 98.38 495 LEU A N 1
ATOM 3948 C CA . LEU A 1 495 ? -6.142 -16.199 16.411 1.00 98.38 495 LEU A CA 1
ATOM 3949 C C . LEU A 1 495 ? -4.751 -15.803 16.920 1.00 98.38 495 LEU A C 1
ATOM 3951 O O . LEU A 1 495 ? -4.132 -14.884 16.387 1.00 98.38 495 LEU A O 1
ATOM 3955 N N . GLY A 1 496 ? -4.232 -16.548 17.898 1.00 97.06 496 GLY A N 1
ATOM 3956 C CA . GLY A 1 496 ? -2.908 -16.307 18.476 1.00 97.06 496 GLY A CA 1
ATOM 3957 C C . GLY A 1 496 ? -2.866 -15.157 19.487 1.00 97.06 496 GLY A C 1
ATOM 3958 O O . GLY A 1 496 ? -3.890 -14.593 19.877 1.00 97.06 496 GLY A O 1
ATOM 3959 N N . GLY A 1 497 ? -1.656 -14.824 19.927 1.00 95.00 497 GLY A N 1
ATOM 3960 C CA . GLY A 1 497 ? -1.420 -13.775 20.914 1.00 95.00 497 GLY A CA 1
ATOM 3961 C C . GLY A 1 497 ? -1.784 -14.153 22.359 1.00 95.00 497 GLY A C 1
ATOM 3962 O O . GLY A 1 497 ? -2.138 -15.298 22.645 1.00 95.00 497 GLY A O 1
ATOM 3963 N N . PRO A 1 498 ? -1.656 -13.199 23.298 1.00 90.69 498 PRO A N 1
ATOM 3964 C CA . PRO A 1 498 ? -1.788 -13.450 24.738 1.00 90.69 498 PRO A CA 1
ATOM 3965 C C . PRO A 1 498 ? -3.218 -13.781 25.197 1.00 90.69 498 PRO A C 1
ATOM 3967 O O . PRO A 1 498 ? -3.390 -14.381 26.254 1.00 90.69 498 PRO A O 1
ATOM 3970 N N . ASP A 1 499 ? -4.232 -13.388 24.427 1.00 94.31 499 ASP A N 1
ATOM 3971 C CA . ASP A 1 499 ? -5.655 -13.618 24.699 1.00 94.31 499 ASP A CA 1
ATOM 3972 C C . ASP A 1 499 ? -6.384 -14.233 23.490 1.00 94.31 499 ASP A C 1
ATOM 3974 O O . ASP A 1 499 ? -7.540 -13.907 23.232 1.00 94.31 499 ASP A O 1
ATOM 3978 N N . GLY A 1 500 ? -5.688 -15.080 22.724 1.00 96.12 500 GLY A N 1
ATOM 3979 C CA . GLY A 1 500 ? -6.260 -15.773 21.570 1.00 96.12 500 GLY A CA 1
ATOM 3980 C C . GLY A 1 500 ? -7.303 -16.828 21.952 1.00 96.12 500 GLY A C 1
ATOM 3981 O O . GLY A 1 500 ? -7.146 -17.546 22.938 1.00 96.12 500 GLY A O 1
ATOM 3982 N N . ASP A 1 501 ? -8.333 -16.961 21.119 1.00 97.69 501 ASP A N 1
ATOM 3983 C CA . ASP A 1 501 ? -9.446 -17.899 21.303 1.00 97.69 501 ASP A CA 1
ATOM 3984 C C . ASP A 1 501 ? -9.110 -19.313 20.801 1.00 97.69 501 ASP A C 1
ATOM 3986 O O . ASP A 1 501 ? -9.668 -20.310 21.261 1.00 97.69 501 ASP A O 1
ATOM 3990 N N . PHE A 1 502 ? -8.202 -19.406 19.826 1.00 97.88 502 PHE A N 1
ATOM 3991 C CA . PHE A 1 502 ? -7.922 -20.646 19.108 1.00 97.88 502 PHE A CA 1
ATOM 3992 C C . PHE A 1 502 ? -6.861 -21.514 19.777 1.00 97.88 502 PHE A C 1
ATOM 3994 O O . PHE A 1 502 ? -5.772 -21.059 20.128 1.00 97.88 502 PHE A O 1
ATOM 4001 N N . THR A 1 503 ? -7.121 -22.821 19.800 1.00 97.00 503 THR A N 1
ATOM 4002 C CA . THR A 1 503 ? -6.080 -23.824 20.044 1.00 97.00 503 THR A CA 1
ATOM 4003 C C . THR A 1 503 ? -5.419 -24.228 18.727 1.00 97.00 503 THR A C 1
ATOM 4005 O O . THR A 1 503 ? -6.092 -24.633 17.774 1.00 97.00 503 THR A O 1
ATOM 4008 N N . PHE A 1 504 ? -4.088 -24.191 18.676 1.00 97.56 504 PHE A N 1
ATOM 4009 C CA . PHE A 1 504 ? -3.330 -24.707 17.538 1.00 97.56 504 PHE A CA 1
ATOM 4010 C C . PHE A 1 504 ? -3.179 -26.229 17.631 1.00 97.56 504 PHE A C 1
ATOM 4012 O O . PHE A 1 504 ? -2.691 -26.771 18.623 1.00 97.56 504 PHE A O 1
ATOM 4019 N N . HIS A 1 505 ? -3.608 -26.947 16.592 1.00 94.38 505 HIS A N 1
ATOM 4020 C CA . HIS A 1 505 ? -3.580 -28.407 16.590 1.00 94.38 505 HIS A CA 1
ATOM 4021 C C . HIS A 1 505 ? -2.140 -28.954 16.533 1.00 94.38 505 HIS A C 1
ATOM 4023 O O . HIS A 1 505 ? -1.388 -28.678 15.597 1.00 94.38 505 HIS A O 1
ATOM 4029 N N . GLY A 1 506 ? -1.788 -29.834 17.475 1.00 92.56 506 GLY A N 1
ATOM 4030 C CA . GLY A 1 506 ? -0.486 -30.502 17.524 1.00 92.56 506 GLY A CA 1
ATOM 4031 C C . GLY A 1 506 ? 0.556 -29.707 18.313 1.00 92.56 506 GLY A C 1
ATOM 4032 O O . GLY A 1 506 ? 0.292 -29.292 19.434 1.00 92.56 506 GLY A O 1
ATOM 4033 N N . LYS A 1 507 ? 1.762 -29.558 17.754 1.00 91.44 507 LYS A N 1
ATOM 4034 C CA . LYS A 1 507 ? 2.876 -28.794 18.354 1.00 91.44 507 LYS A CA 1
ATOM 4035 C C . LYS A 1 507 ? 3.158 -27.489 17.601 1.00 91.44 507 LYS A C 1
ATOM 4037 O O . LYS A 1 507 ? 4.290 -27.015 17.604 1.00 91.44 507 LYS A O 1
ATOM 4042 N N . ASP A 1 508 ? 2.168 -26.965 16.886 1.00 96.19 508 ASP A N 1
ATOM 4043 C CA . ASP A 1 508 ? 2.348 -25.713 16.161 1.00 96.19 508 ASP A CA 1
ATOM 4044 C C . ASP A 1 508 ? 2.407 -24.539 17.155 1.00 96.19 508 ASP A C 1
ATOM 4046 O O . ASP A 1 508 ? 1.529 -24.451 18.013 1.00 96.19 508 ASP A O 1
ATOM 4050 N N . PRO A 1 509 ? 3.421 -23.658 17.077 1.00 94.38 509 PRO A N 1
ATOM 4051 C CA . PRO A 1 509 ? 3.575 -22.560 18.030 1.00 94.38 509 PRO A CA 1
ATOM 4052 C C . PRO A 1 509 ? 2.607 -21.393 17.780 1.00 94.38 509 PRO A C 1
ATOM 4054 O O . PRO A 1 509 ? 2.602 -20.449 18.565 1.00 94.38 509 PRO A O 1
ATOM 4057 N N . GLY A 1 510 ? 1.826 -21.429 16.695 1.00 96.44 510 GLY A N 1
ATOM 4058 C CA . GLY A 1 510 ? 1.051 -20.283 16.234 1.00 96.44 510 GLY A CA 1
ATOM 4059 C C . GLY A 1 510 ? 1.928 -19.171 15.639 1.00 96.44 510 GLY A C 1
ATOM 4060 O O . GLY A 1 510 ? 3.155 -19.329 15.535 1.00 96.44 510 GLY A O 1
ATOM 4061 N N . PRO A 1 511 ? 1.305 -18.063 15.206 1.00 96.81 511 PRO A N 1
ATOM 4062 C CA . PRO A 1 511 ? 2.009 -16.924 14.636 1.00 96.81 511 PRO A CA 1
ATOM 4063 C C . PRO A 1 511 ? 2.785 -16.148 15.705 1.00 96.81 511 PRO A C 1
ATOM 4065 O O . PRO A 1 511 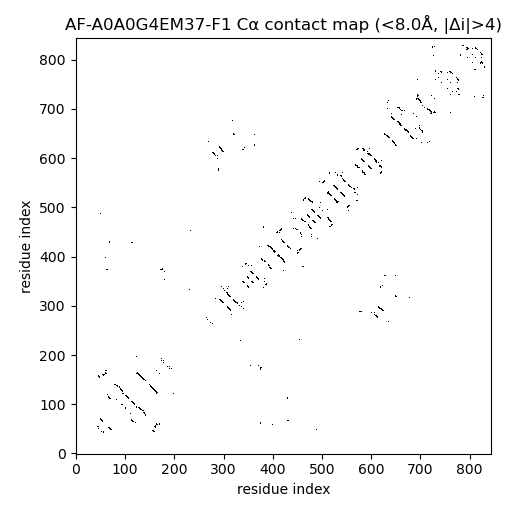? 2.380 -16.076 16.867 1.00 96.81 511 PRO A O 1
ATOM 4068 N N . SER A 1 512 ? 3.895 -15.532 15.300 1.00 96.69 512 SER A N 1
ATOM 4069 C CA . SER A 1 512 ? 4.634 -14.582 16.126 1.00 96.69 512 SER A CA 1
ATOM 4070 C C . SER A 1 512 ? 5.066 -13.382 15.288 1.00 96.69 512 SER A C 1
ATOM 4072 O O . SER A 1 512 ? 5.848 -13.533 14.350 1.00 96.69 512 SER A O 1
ATOM 4074 N N . TRP A 1 513 ? 4.556 -12.196 15.639 1.00 96.75 513 TRP A N 1
ATOM 4075 C CA . TRP A 1 513 ? 4.847 -10.916 14.977 1.00 96.75 513 TRP A CA 1
ATOM 4076 C C . TRP A 1 513 ? 4.603 -10.940 13.459 1.00 96.75 513 TRP A C 1
ATOM 4078 O O . TRP A 1 513 ? 5.365 -10.357 12.691 1.00 96.75 513 TRP A O 1
ATOM 4088 N N . GLN A 1 514 ? 3.539 -11.631 13.048 1.00 97.25 514 GLN A N 1
ATOM 4089 C CA . GLN A 1 514 ? 3.230 -11.982 11.665 1.00 97.25 514 GLN A CA 1
ATOM 4090 C C . GLN A 1 514 ? 2.839 -10.795 10.773 1.00 97.25 514 GLN A C 1
ATOM 4092 O O . GLN A 1 514 ? 2.429 -9.736 11.257 1.00 97.25 514 GLN A O 1
ATOM 4097 N N . HIS A 1 515 ? 2.906 -11.017 9.462 1.00 97.19 515 HIS A N 1
ATOM 4098 C CA . HIS A 1 515 ? 2.480 -10.109 8.399 1.00 97.19 515 HIS A CA 1
ATOM 4099 C C . HIS A 1 515 ? 1.540 -10.805 7.408 1.00 97.19 515 HIS A C 1
ATOM 4101 O O . HIS A 1 515 ? 1.453 -12.034 7.358 1.00 97.19 515 HIS A O 1
ATOM 4107 N N . ASP A 1 516 ? 0.862 -9.982 6.603 1.00 96.50 516 ASP A N 1
ATOM 4108 C CA . ASP A 1 516 ? 0.175 -10.392 5.370 1.00 96.50 516 ASP A CA 1
ATOM 4109 C C . ASP A 1 516 ? -0.839 -11.528 5.583 1.00 96.50 516 ASP A C 1
ATOM 4111 O O . ASP A 1 516 ? -0.834 -12.548 4.900 1.00 96.50 516 ASP A O 1
ATOM 4115 N N . SER A 1 517 ? -1.694 -11.371 6.597 1.00 97.81 517 SER A N 1
ATOM 4116 C CA . SER A 1 517 ? -2.737 -12.356 6.890 1.00 97.81 517 SER A CA 1
ATOM 4117 C C . SER A 1 517 ? -3.916 -12.203 5.930 1.00 97.81 517 SER A C 1
ATOM 4119 O O . SER A 1 517 ? -4.482 -11.110 5.827 1.00 97.81 517 SER A O 1
ATOM 4121 N N . ARG A 1 518 ? -4.301 -13.298 5.262 1.00 96.38 518 ARG A N 1
ATOM 4122 C CA . ARG A 1 518 ? -5.412 -13.366 4.296 1.00 96.38 518 ARG A CA 1
ATOM 4123 C C . ARG A 1 518 ? -6.304 -14.569 4.584 1.00 96.38 518 ARG A C 1
ATOM 4125 O O . ARG A 1 518 ? -5.795 -15.662 4.833 1.00 96.38 518 ARG A O 1
ATOM 4132 N N . LEU A 1 519 ? -7.622 -14.381 4.521 1.00 95.56 519 LEU A N 1
ATOM 4133 C CA . LEU A 1 519 ? -8.594 -15.476 4.546 1.00 95.56 519 LEU A CA 1
ATOM 4134 C C . LEU A 1 519 ? -9.142 -15.682 3.133 1.00 95.56 519 LEU A C 1
ATOM 4136 O O . LEU A 1 519 ? -9.697 -14.758 2.547 1.00 95.56 519 LEU A O 1
ATOM 4140 N N . HIS A 1 520 ? -8.968 -16.885 2.598 1.00 92.56 520 HIS A N 1
ATOM 4141 C CA . HIS A 1 520 ? -9.292 -17.228 1.213 1.00 92.56 520 HIS A CA 1
ATOM 4142 C C . HIS A 1 520 ? -10.686 -17.844 1.095 1.00 92.56 520 HIS A C 1
ATOM 4144 O O . HIS A 1 520 ? -11.216 -18.370 2.071 1.00 92.56 520 HIS A O 1
ATOM 4150 N N . GLU A 1 521 ? -11.254 -17.825 -0.114 1.00 89.88 521 GLU A N 1
ATOM 4151 C CA . GLU A 1 521 ? -12.606 -18.326 -0.446 1.00 89.88 521 GLU A CA 1
ATOM 4152 C C . GLU A 1 521 ? -12.891 -19.757 0.038 1.00 89.88 521 GLU A C 1
ATOM 4154 O O . GLU A 1 521 ? -14.017 -20.100 0.388 1.00 89.88 521 GLU A O 1
ATOM 4159 N N . ASP A 1 522 ? -11.868 -20.607 0.106 1.00 87.75 522 ASP A N 1
ATOM 4160 C CA . ASP A 1 522 ? -11.995 -21.985 0.586 1.00 87.75 522 ASP A CA 1
ATOM 4161 C C . ASP A 1 522 ? -11.832 -22.142 2.111 1.00 87.75 522 ASP A C 1
ATOM 4163 O O . ASP A 1 522 ? -11.717 -23.260 2.620 1.00 87.75 522 ASP A O 1
ATOM 4167 N N . GLY A 1 523 ? -11.831 -21.030 2.849 1.00 86.81 523 GLY A N 1
ATOM 4168 C CA . GLY A 1 523 ? -11.742 -20.986 4.308 1.00 86.81 523 GLY A CA 1
ATOM 4169 C C . GLY A 1 523 ? -10.332 -21.196 4.864 1.00 86.81 523 GLY A C 1
ATOM 4170 O O . GLY A 1 523 ? -10.164 -21.308 6.083 1.00 86.81 523 GLY A O 1
ATOM 4171 N N . ARG A 1 524 ? -9.304 -21.264 4.008 1.00 93.12 524 ARG A N 1
ATOM 4172 C CA . ARG A 1 524 ? -7.906 -21.307 4.455 1.00 93.12 524 ARG A CA 1
ATOM 4173 C C . ARG A 1 524 ? -7.423 -19.915 4.843 1.00 93.12 524 ARG A C 1
ATOM 4175 O O . ARG A 1 524 ? -7.674 -18.941 4.140 1.00 93.12 524 ARG A O 1
ATOM 4182 N N . LEU A 1 525 ? -6.676 -19.839 5.938 1.00 97.62 525 LEU A N 1
ATOM 4183 C CA . LEU A 1 525 ? -5.973 -18.640 6.374 1.00 97.62 525 LEU A CA 1
ATOM 4184 C C . LEU A 1 525 ? -4.486 -18.767 6.025 1.00 97.62 525 LEU A C 1
ATOM 4186 O O . LEU A 1 525 ? -3.827 -19.699 6.494 1.00 97.62 525 LEU A O 1
ATOM 4190 N N . SER A 1 526 ? -3.954 -17.824 5.253 1.00 97.56 526 SER A N 1
ATOM 4191 C CA . SER A 1 526 ? -2.519 -17.684 4.993 1.00 97.56 526 SER A CA 1
ATOM 4192 C C . SER A 1 526 ? -1.935 -16.527 5.798 1.00 97.56 526 SER A C 1
ATOM 4194 O O . SER A 1 526 ? -2.624 -15.541 6.057 1.00 97.56 526 SER A O 1
ATOM 4196 N N . LEU A 1 527 ? -0.672 -16.649 6.209 1.00 97.81 527 LEU A N 1
ATOM 4197 C CA . LEU A 1 527 ? 0.112 -15.544 6.771 1.00 97.81 527 LEU A CA 1
ATOM 4198 C C . LEU A 1 527 ? 1.618 -15.803 6.641 1.00 97.81 527 LEU A C 1
ATOM 4200 O O . LEU A 1 527 ? 2.062 -16.957 6.554 1.00 97.81 527 LEU A O 1
ATOM 4204 N N . PHE A 1 528 ? 2.404 -14.727 6.682 1.00 97.62 528 PHE A N 1
ATOM 4205 C CA . PHE A 1 528 ? 3.851 -14.797 6.861 1.00 97.62 528 PHE A CA 1
ATOM 4206 C C . PHE A 1 528 ? 4.202 -14.626 8.342 1.00 97.62 528 PHE A C 1
ATOM 4208 O O . PHE A 1 528 ? 3.951 -13.592 8.952 1.00 97.62 528 PHE A O 1
ATOM 4215 N N . ASP A 1 529 ? 4.767 -15.663 8.941 1.00 97.50 529 ASP A N 1
ATOM 4216 C CA . ASP A 1 529 ? 5.056 -15.758 10.367 1.00 97.50 529 ASP A CA 1
ATOM 4217 C C . ASP A 1 529 ? 6.530 -15.428 10.624 1.00 97.50 529 ASP A C 1
ATOM 4219 O O . ASP A 1 529 ? 7.404 -16.278 10.427 1.00 97.50 529 ASP A O 1
ATOM 4223 N N . ASN A 1 530 ? 6.805 -14.192 11.051 1.00 95.75 530 ASN A N 1
ATOM 4224 C CA . ASN A 1 530 ? 8.162 -13.670 11.232 1.00 95.75 530 ASN A CA 1
ATOM 4225 C C . ASN A 1 530 ? 8.945 -14.413 12.323 1.00 95.75 530 ASN A C 1
ATOM 4227 O O . ASN A 1 530 ? 10.127 -14.701 12.137 1.00 95.75 530 ASN A O 1
ATOM 4231 N N . GLY A 1 531 ? 8.290 -14.804 13.419 1.00 94.88 531 GLY A N 1
ATOM 4232 C CA . GLY A 1 531 ? 8.896 -15.662 14.437 1.00 94.88 531 GLY A CA 1
ATOM 4233 C C . GLY A 1 531 ? 9.698 -14.959 15.522 1.00 94.88 531 GLY A C 1
ATOM 4234 O O . GLY A 1 531 ? 10.495 -15.617 16.188 1.00 94.88 531 GLY A O 1
ATOM 4235 N N . ASN A 1 532 ? 9.491 -13.659 15.730 1.00 93.25 532 ASN A N 1
ATOM 4236 C CA . ASN A 1 532 ? 10.306 -12.832 16.628 1.00 93.25 532 ASN A CA 1
ATOM 4237 C C . ASN A 1 532 ? 10.312 -13.312 18.087 1.00 93.25 532 ASN A C 1
ATOM 4239 O O . ASN A 1 532 ? 11.284 -13.096 18.801 1.00 93.25 532 ASN A O 1
ATOM 4243 N N . GLY A 1 533 ? 9.240 -13.966 18.541 1.00 91.31 533 GLY A N 1
ATOM 4244 C CA . GLY A 1 533 ? 9.136 -14.512 19.895 1.00 91.31 533 GLY A CA 1
ATOM 4245 C C . GLY A 1 533 ? 9.805 -15.879 20.097 1.00 91.31 533 GLY A C 1
ATOM 4246 O O . GLY A 1 533 ? 9.627 -16.473 21.159 1.00 91.31 533 GLY A O 1
ATOM 4247 N N . ARG A 1 534 ? 10.512 -16.423 19.095 1.00 91.44 534 ARG A N 1
ATOM 4248 C CA . ARG A 1 534 ? 11.129 -17.764 19.135 1.00 91.44 534 ARG A CA 1
ATOM 4249 C C . ARG A 1 534 ? 12.621 -17.704 19.456 1.00 91.44 534 ARG A C 1
ATOM 4251 O O . ARG A 1 534 ? 13.307 -16.764 19.070 1.00 91.44 534 ARG A O 1
ATOM 4258 N N . ASP A 1 535 ? 13.130 -18.767 20.081 1.00 92.19 535 ASP A N 1
ATOM 4259 C CA . ASP A 1 535 ? 14.556 -18.938 20.375 1.00 92.19 535 ASP A CA 1
ATOM 4260 C C . ASP A 1 535 ? 15.055 -20.342 19.958 1.00 92.19 535 ASP A C 1
ATOM 4262 O O . ASP A 1 535 ? 14.614 -21.338 20.544 1.00 92.19 535 ASP A O 1
ATOM 4266 N N . PRO A 1 536 ? 15.937 -20.461 18.940 1.00 91.38 536 PRO A N 1
ATOM 4267 C CA . PRO A 1 536 ? 16.359 -19.399 18.022 1.00 91.38 536 PRO A CA 1
ATOM 4268 C C . PRO A 1 536 ? 15.205 -18.942 17.101 1.00 91.38 536 PRO A C 1
ATOM 4270 O O . PRO A 1 536 ? 14.269 -19.711 16.859 1.00 91.38 536 PRO A O 1
ATOM 4273 N N . PRO A 1 537 ? 15.263 -17.713 16.555 1.00 90.75 537 PRO A N 1
ATOM 4274 C CA . PRO A 1 537 ? 14.231 -17.191 15.673 1.00 90.75 537 PRO A CA 1
ATOM 4275 C C . PRO A 1 537 ? 14.312 -17.819 14.278 1.00 90.75 537 PRO A C 1
ATOM 4277 O O . PRO A 1 537 ? 15.396 -18.089 13.759 1.00 90.75 537 PRO A O 1
ATOM 4280 N N . TRP A 1 538 ? 13.147 -18.035 13.671 1.00 92.81 538 TRP A N 1
ATOM 4281 C CA . TRP A 1 538 ? 12.984 -18.504 12.294 1.00 92.81 538 TRP A CA 1
ATOM 4282 C C . TRP A 1 538 ? 11.611 -18.084 11.767 1.00 92.81 538 TRP A C 1
ATOM 4284 O O . TRP A 1 538 ? 10.630 -18.058 12.522 1.00 92.81 538 TRP A O 1
ATOM 4294 N N . SER A 1 539 ? 11.546 -17.802 10.466 1.00 94.75 539 SER A N 1
ATOM 4295 C CA . SER A 1 539 ? 10.323 -17.388 9.779 1.00 94.75 539 SER A CA 1
ATOM 4296 C C . SER A 1 539 ? 9.756 -18.497 8.898 1.00 94.75 539 SER A C 1
ATOM 4298 O O . SER A 1 539 ? 10.475 -19.397 8.454 1.00 94.75 539 SER A O 1
ATOM 4300 N N . ARG A 1 540 ? 8.452 -18.429 8.625 1.00 96.25 540 ARG A N 1
ATOM 4301 C CA . ARG A 1 540 ? 7.772 -19.347 7.702 1.00 96.25 540 ARG A CA 1
ATOM 4302 C C . ARG A 1 540 ? 6.610 -18.674 6.980 1.00 96.25 540 ARG A C 1
ATOM 4304 O O . ARG A 1 540 ? 5.944 -17.815 7.548 1.00 96.25 540 ARG A O 1
ATOM 4311 N N . ALA A 1 541 ? 6.301 -19.153 5.783 1.00 97.44 541 ALA A N 1
ATOM 4312 C CA . ALA A 1 541 ? 4.949 -19.041 5.243 1.00 97.44 541 ALA A CA 1
ATOM 4313 C C . ALA A 1 541 ? 4.105 -20.178 5.826 1.00 97.44 541 ALA A C 1
ATOM 4315 O O . ALA A 1 541 ? 4.576 -21.318 5.893 1.00 97.44 541 ALA A O 1
ATOM 4316 N N . VAL A 1 542 ? 2.881 -19.896 6.272 1.00 97.62 542 VAL A N 1
ATOM 4317 C CA . VAL A 1 542 ? 2.022 -20.912 6.891 1.00 97.62 542 VAL A CA 1
ATOM 4318 C C . VAL A 1 542 ? 0.569 -20.767 6.460 1.00 97.62 542 VAL A C 1
ATOM 4320 O O . VAL A 1 542 ? 0.051 -19.667 6.282 1.00 97.62 542 VAL A O 1
ATOM 4323 N N . GLU A 1 543 ? -0.077 -21.918 6.298 1.00 97.69 543 GLU A N 1
ATOM 4324 C CA . GLU A 1 543 ? -1.487 -22.059 5.958 1.00 97.69 543 GLU A CA 1
ATOM 4325 C C . GLU A 1 543 ? -2.209 -22.836 7.063 1.00 97.69 543 GLU A C 1
ATOM 4327 O O . GLU A 1 543 ? -1.826 -23.965 7.411 1.00 97.69 543 GLU A O 1
ATOM 4332 N N . TYR A 1 544 ? -3.294 -22.260 7.569 1.00 98.25 544 TYR A N 1
ATOM 4333 C CA . TYR A 1 544 ? -4.186 -22.872 8.543 1.00 98.25 544 TYR A CA 1
ATOM 4334 C C . TYR A 1 544 ? -5.567 -23.130 7.936 1.00 98.25 544 TYR A C 1
ATOM 4336 O O . TYR A 1 544 ? -6.115 -22.308 7.212 1.00 98.25 544 TYR A O 1
ATOM 4344 N N . GLU A 1 545 ? -6.162 -24.265 8.286 1.00 97.19 545 GLU A N 1
ATOM 4345 C CA . GLU A 1 545 ? -7.613 -24.454 8.235 1.00 97.19 545 GLU A CA 1
ATOM 4346 C C . GLU A 1 545 ? -8.191 -24.012 9.578 1.00 97.19 545 GLU A C 1
ATOM 4348 O O . GLU A 1 545 ? -7.732 -24.473 10.632 1.00 97.19 545 GLU A O 1
ATOM 4353 N N . ILE A 1 546 ? -9.168 -23.110 9.529 1.00 95.38 546 ILE A N 1
ATOM 4354 C CA . ILE A 1 546 ? -9.780 -22.492 10.704 1.00 95.38 546 ILE A CA 1
ATOM 4355 C C . ILE A 1 546 ? -11.153 -23.127 10.943 1.00 95.38 546 ILE A C 1
ATOM 4357 O O . ILE A 1 546 ? -12.067 -22.984 10.136 1.00 95.38 546 ILE A O 1
ATOM 4361 N N . ASP A 1 547 ? -11.312 -23.832 12.065 1.00 94.56 547 ASP A N 1
ATOM 4362 C CA . ASP A 1 547 ? -12.625 -24.271 12.547 1.00 94.56 547 ASP A CA 1
ATOM 4363 C C . ASP A 1 547 ? -13.159 -23.218 13.524 1.00 94.56 547 ASP A C 1
ATOM 4365 O O . ASP A 1 547 ? -12.855 -23.262 14.717 1.00 94.56 547 ASP A O 1
ATOM 4369 N N . GLU A 1 548 ? -13.940 -22.261 13.016 1.00 93.56 548 GLU A N 1
ATOM 4370 C CA . GLU A 1 548 ? -14.501 -21.158 13.816 1.00 93.56 548 GLU A CA 1
ATOM 4371 C C . GLU A 1 548 ? -15.487 -21.644 14.895 1.00 93.56 548 GLU A C 1
ATOM 4373 O O . GLU A 1 548 ? -15.676 -20.972 15.903 1.00 93.56 548 GLU A O 1
ATOM 4378 N N . LYS A 1 549 ? -16.093 -22.832 14.734 1.00 93.69 549 LYS A N 1
ATOM 4379 C CA . LYS A 1 549 ? -17.034 -23.387 15.726 1.00 93.69 549 LYS A CA 1
ATOM 4380 C C . LYS A 1 549 ? -16.311 -24.050 16.888 1.00 93.69 549 LYS A C 1
ATOM 4382 O O . LYS A 1 549 ? -16.746 -23.934 18.029 1.00 93.69 549 LYS A O 1
ATOM 4387 N N . LYS A 1 550 ? -15.244 -24.799 16.595 1.00 96.12 550 LYS A N 1
ATOM 4388 C CA . LYS A 1 550 ? -14.432 -25.460 17.628 1.00 96.12 550 LYS A CA 1
ATOM 4389 C C . LYS A 1 550 ? -13.303 -24.582 18.156 1.00 96.12 550 LYS A C 1
ATOM 4391 O O . LYS A 1 550 ? -12.657 -24.992 19.114 1.00 96.12 550 LYS A O 1
ATOM 4396 N N . LEU A 1 551 ? -13.053 -23.436 17.522 1.00 96.56 551 LEU A N 1
ATOM 4397 C CA . LEU A 1 551 ? -11.908 -22.567 17.782 1.00 96.56 551 LEU A CA 1
ATOM 4398 C C . LEU A 1 551 ? -10.590 -23.358 17.721 1.00 96.56 551 LEU A C 1
ATOM 4400 O O . LEU A 1 551 ? -9.753 -23.327 18.623 1.00 96.56 551 LEU A O 1
ATOM 4404 N N . VAL A 1 552 ? -10.412 -24.115 16.633 1.00 97.06 552 VAL A N 1
ATOM 4405 C CA . VAL A 1 552 ? -9.189 -24.889 16.370 1.00 97.06 552 VAL A CA 1
ATOM 4406 C C . VAL A 1 552 ? -8.559 -24.439 15.059 1.00 97.06 552 VAL A C 1
ATOM 4408 O O . VAL A 1 552 ? -9.207 -24.454 14.015 1.00 97.06 552 VAL A O 1
ATOM 4411 N N . ALA A 1 553 ? -7.274 -24.093 15.112 1.00 97.81 553 ALA A N 1
ATOM 4412 C CA . ALA A 1 553 ? -6.468 -23.792 13.935 1.00 97.81 553 ALA A CA 1
ATOM 4413 C C . ALA A 1 553 ? -5.580 -24.996 13.603 1.00 97.81 553 ALA A C 1
ATOM 4415 O O . ALA A 1 553 ? -4.708 -25.396 14.384 1.00 97.81 553 ALA A O 1
ATOM 4416 N N . LYS A 1 554 ? -5.799 -25.608 12.436 1.00 97.75 554 LYS A N 1
ATOM 4417 C CA . LYS A 1 554 ? -5.037 -26.774 11.980 1.00 97.75 554 LYS A CA 1
ATOM 4418 C C . LYS A 1 554 ? -4.105 -26.378 10.850 1.00 97.75 554 LYS A C 1
ATOM 4420 O O . LYS A 1 554 ? -4.561 -26.110 9.743 1.00 97.75 554 LYS A O 1
ATOM 4425 N N . ARG A 1 555 ? -2.794 -26.422 11.097 1.00 97.69 555 ARG A N 1
ATOM 4426 C CA . ARG A 1 555 ? -1.799 -26.204 10.042 1.00 97.69 555 ARG A CA 1
ATOM 4427 C C . ARG A 1 555 ? -1.966 -27.247 8.935 1.00 97.69 555 ARG A C 1
ATOM 4429 O O . ARG A 1 555 ? -1.910 -28.451 9.201 1.00 97.69 555 ARG A O 1
ATOM 4436 N N . LYS A 1 556 ? -2.147 -26.783 7.702 1.00 96.06 556 LYS A N 1
ATOM 4437 C CA . LYS A 1 556 ? -2.252 -27.623 6.499 1.00 96.06 556 LYS A CA 1
ATOM 4438 C C . LYS A 1 556 ? -0.965 -27.659 5.709 1.00 96.06 556 LYS A C 1
ATOM 4440 O O . LYS A 1 556 ? -0.635 -28.691 5.129 1.00 96.06 556 LYS A O 1
ATOM 4445 N N . TRP A 1 557 ? -0.238 -26.555 5.732 1.00 96.69 557 TRP A N 1
ATOM 4446 C CA . TRP A 1 557 ? 1.002 -26.415 5.006 1.00 96.69 557 TRP A CA 1
ATOM 4447 C C . TRP A 1 557 ? 1.888 -25.370 5.685 1.00 96.69 557 TRP A C 1
ATOM 4449 O O . TRP A 1 557 ? 1.396 -24.455 6.344 1.00 96.69 557 TRP A O 1
ATOM 4459 N N . GLU A 1 558 ? 3.196 -25.535 5.551 1.00 96.75 558 GLU A N 1
ATOM 4460 C CA . GLU A 1 558 ? 4.175 -24.501 5.867 1.00 96.75 558 GLU A CA 1
ATOM 4461 C C . GLU A 1 558 ? 5.369 -24.619 4.930 1.00 96.75 558 GLU A C 1
ATOM 4463 O O . GLU A 1 558 ? 5.681 -25.709 4.441 1.00 96.75 558 GLU A O 1
ATOM 4468 N N . TYR A 1 559 ? 6.070 -23.507 4.758 1.00 97.44 559 TYR A N 1
ATOM 4469 C CA . TYR A 1 559 ? 7.388 -23.483 4.156 1.00 97.44 559 TYR A CA 1
ATOM 4470 C C . TYR A 1 559 ? 8.349 -22.672 5.002 1.00 97.44 559 TYR A C 1
ATOM 4472 O O . TYR A 1 559 ? 8.084 -21.526 5.365 1.00 97.44 559 TYR A O 1
ATOM 4480 N N . ARG A 1 560 ? 9.490 -23.299 5.274 1.00 94.44 560 ARG A N 1
ATOM 4481 C CA . ARG A 1 560 ? 10.678 -22.690 5.854 1.00 94.44 560 ARG A CA 1
ATOM 4482 C C . ARG A 1 560 ? 11.761 -22.750 4.794 1.00 94.44 560 ARG A C 1
ATOM 4484 O O . ARG A 1 560 ? 11.882 -23.759 4.099 1.00 94.44 560 ARG A O 1
ATOM 4491 N N . HIS A 1 561 ? 12.523 -21.675 4.666 1.00 91.94 561 HIS A N 1
ATOM 4492 C CA . HIS A 1 561 ? 13.704 -21.704 3.817 1.00 91.94 561 HIS A CA 1
ATOM 4493 C C . HIS A 1 561 ? 14.713 -22.725 4.381 1.00 91.94 561 HIS A C 1
ATOM 4495 O O . HIS A 1 561 ? 14.778 -22.920 5.592 1.00 91.94 561 HIS A O 1
ATOM 4501 N N . ASP A 1 562 ? 15.496 -23.371 3.514 1.00 88.44 562 ASP A N 1
ATOM 4502 C CA . ASP A 1 562 ? 16.591 -24.270 3.900 1.00 88.44 562 ASP A CA 1
ATOM 4503 C C . ASP A 1 562 ? 17.934 -23.702 3.395 1.00 88.44 562 ASP A C 1
ATOM 4505 O O . ASP A 1 562 ? 18.104 -23.552 2.178 1.00 88.44 562 ASP A O 1
ATOM 4509 N N . PRO A 1 563 ? 18.874 -23.312 4.282 1.00 89.00 563 PRO A N 1
ATOM 4510 C CA . PRO A 1 563 ? 18.755 -23.289 5.748 1.00 89.00 563 PRO A CA 1
ATOM 4511 C C . PRO A 1 563 ? 17.739 -22.244 6.231 1.00 89.00 563 PRO A C 1
ATOM 4513 O O . PRO A 1 563 ? 17.412 -21.322 5.483 1.00 89.00 563 PRO A O 1
ATOM 4516 N N . ASP A 1 564 ? 17.275 -22.356 7.479 1.00 89.62 564 ASP A N 1
ATOM 4517 C CA . ASP A 1 564 ? 16.296 -21.418 8.047 1.00 89.62 564 ASP A CA 1
ATOM 4518 C C . ASP A 1 564 ? 16.706 -19.952 7.853 1.00 89.62 564 ASP A C 1
ATOM 4520 O O . ASP A 1 564 ? 17.864 -19.565 8.037 1.00 89.62 564 ASP A O 1
ATOM 4524 N N . ARG A 1 565 ? 15.719 -19.124 7.504 1.00 87.69 565 ARG A N 1
ATOM 4525 C CA . ARG A 1 565 ? 15.848 -17.667 7.410 1.00 87.69 565 ARG A CA 1
ATOM 4526 C C . ARG A 1 565 ? 14.954 -17.009 8.447 1.00 87.69 565 ARG A C 1
ATOM 4528 O O . ARG A 1 565 ? 13.893 -17.535 8.784 1.00 87.69 565 ARG A O 1
ATOM 4535 N N . TYR A 1 566 ? 15.391 -15.853 8.927 1.00 89.06 566 TYR A N 1
ATOM 4536 C CA . TYR A 1 566 ? 14.655 -15.049 9.887 1.00 89.06 566 TYR A CA 1
ATOM 4537 C C . TYR A 1 566 ? 14.468 -13.630 9.356 1.00 89.06 566 TYR A C 1
ATOM 4539 O O . TYR A 1 566 ? 15.407 -12.846 9.334 1.00 89.06 566 TYR A O 1
ATOM 4547 N N . GLY A 1 567 ? 13.244 -13.317 8.948 1.00 88.19 567 GLY A N 1
ATOM 4548 C CA . GLY A 1 567 ? 12.812 -11.978 8.588 1.00 88.19 567 GLY A CA 1
ATOM 4549 C C . GLY A 1 567 ? 12.186 -11.267 9.785 1.00 88.19 567 GLY A C 1
ATOM 4550 O O . GLY A 1 567 ? 11.061 -11.584 10.169 1.00 88.19 567 GLY A O 1
ATOM 4551 N N . LEU A 1 568 ? 12.893 -10.294 10.372 1.00 87.19 568 LEU A N 1
ATOM 4552 C CA . LEU A 1 568 ? 12.460 -9.555 11.576 1.00 87.19 568 LEU A CA 1
ATOM 4553 C C . LEU A 1 568 ? 11.101 -8.836 11.422 1.00 87.19 568 LEU A C 1
ATOM 4555 O O . LEU A 1 568 ? 10.371 -8.643 12.402 1.00 87.19 568 LEU A O 1
ATOM 4559 N N . ALA A 1 569 ? 10.783 -8.361 10.221 1.00 87.50 569 ALA A N 1
ATOM 4560 C CA . ALA A 1 569 ? 9.592 -7.573 9.916 1.00 87.50 569 ALA A CA 1
ATOM 4561 C C . ALA A 1 569 ? 9.274 -7.665 8.421 1.00 87.50 569 ALA A C 1
ATOM 4563 O O . ALA A 1 569 ? 10.138 -8.065 7.646 1.00 87.50 569 ALA A O 1
ATOM 4564 N N . MET A 1 570 ? 8.080 -7.207 8.026 1.00 90.75 570 MET A N 1
ATOM 4565 C CA . MET A 1 570 ? 7.584 -7.302 6.649 1.00 90.75 570 MET A CA 1
ATOM 4566 C C . MET A 1 570 ? 7.400 -8.776 6.248 1.00 90.75 570 MET A C 1
ATOM 4568 O O . MET A 1 570 ? 7.289 -9.643 7.122 1.00 90.75 570 MET A O 1
ATOM 4572 N N . GLY A 1 571 ? 7.331 -9.069 4.953 1.00 91.44 571 GLY A N 1
ATOM 4573 C CA . GLY A 1 571 ? 7.127 -10.430 4.474 1.00 91.44 571 GLY A CA 1
ATOM 4574 C C . GLY A 1 571 ? 5.751 -10.614 3.860 1.00 91.44 571 GLY A C 1
ATOM 4575 O O . GLY A 1 571 ? 4.808 -9.869 4.147 1.00 91.44 571 GLY A O 1
ATOM 4576 N N . GLY A 1 572 ? 5.639 -11.629 3.013 1.00 93.38 572 GLY A N 1
ATOM 4577 C CA . GLY A 1 572 ? 4.395 -11.941 2.324 1.00 93.38 572 GLY A CA 1
ATOM 4578 C C . GLY A 1 572 ? 4.298 -13.406 1.936 1.00 93.38 572 GLY A C 1
ATOM 4579 O O . GLY A 1 572 ? 5.314 -14.093 1.775 1.00 93.38 572 GLY A O 1
ATOM 4580 N N . PHE A 1 573 ? 3.061 -13.871 1.803 1.00 94.81 573 PHE A N 1
ATOM 4581 C CA . PHE A 1 573 ? 2.742 -15.215 1.344 1.00 94.81 573 PHE A CA 1
ATOM 4582 C C . PHE A 1 573 ? 1.483 -15.173 0.478 1.00 94.81 573 PHE A C 1
ATOM 4584 O O . PHE A 1 573 ? 0.413 -14.808 0.964 1.00 94.81 573 PHE A O 1
ATOM 4591 N N . ASP A 1 574 ? 1.614 -15.616 -0.773 1.00 93.88 574 ASP A N 1
ATOM 4592 C CA . ASP A 1 574 ? 0.492 -15.705 -1.706 1.00 93.88 574 ASP A CA 1
ATOM 4593 C C . ASP A 1 574 ? 0.496 -17.004 -2.528 1.00 93.88 574 ASP A C 1
ATOM 4595 O O . ASP A 1 574 ? 1.491 -17.740 -2.585 1.00 93.88 574 ASP A O 1
ATOM 4599 N N . TYR A 1 575 ? -0.643 -17.297 -3.149 1.00 94.56 575 TYR A N 1
ATOM 4600 C CA . TYR A 1 575 ? -0.858 -18.435 -4.037 1.00 94.56 575 TYR A CA 1
ATOM 4601 C C . TYR A 1 575 ? -0.737 -18.019 -5.505 1.00 94.56 575 TYR A C 1
ATOM 4603 O O . TYR A 1 575 ? -1.064 -16.898 -5.878 1.00 94.56 575 TYR A O 1
ATOM 4611 N N . LEU A 1 576 ? -0.308 -18.956 -6.350 1.00 95.38 576 LEU A N 1
ATOM 4612 C CA . LEU A 1 576 ? -0.289 -18.801 -7.805 1.00 95.38 576 LEU A CA 1
ATOM 4613 C C . LEU A 1 576 ? -1.266 -19.780 -8.459 1.00 95.38 576 LEU A C 1
ATOM 4615 O O . LEU A 1 576 ? -1.508 -20.871 -7.936 1.00 95.38 576 LEU A O 1
ATOM 4619 N N . ASP A 1 577 ? -1.764 -19.432 -9.645 1.00 91.62 577 ASP A N 1
ATOM 4620 C CA . ASP A 1 577 ? -2.790 -20.202 -10.369 1.00 91.62 577 ASP A CA 1
ATOM 4621 C C . ASP A 1 577 ? -2.381 -21.649 -10.684 1.00 91.62 577 ASP A C 1
ATOM 4623 O O . ASP A 1 577 ? -3.220 -22.548 -10.762 1.00 91.62 577 ASP A O 1
ATOM 4627 N N . ASN A 1 578 ? -1.080 -21.914 -10.831 1.00 94.31 578 ASN A N 1
ATOM 4628 C CA . ASN A 1 578 ? -0.557 -23.264 -11.058 1.00 94.31 578 ASN A CA 1
ATOM 4629 C C . ASN A 1 578 ? -0.457 -24.116 -9.771 1.00 94.31 578 ASN A C 1
ATOM 4631 O O . ASN A 1 578 ? 0.020 -25.252 -9.821 1.00 94.31 578 ASN A O 1
ATOM 4635 N N . GLY A 1 579 ? -0.890 -23.585 -8.623 1.00 93.94 579 GLY A N 1
ATOM 4636 C CA . GLY A 1 579 ? -0.825 -24.233 -7.313 1.00 93.94 579 GLY A CA 1
ATOM 4637 C C . GLY A 1 579 ? 0.523 -24.097 -6.598 1.00 93.94 579 GLY A C 1
ATOM 4638 O O . GLY A 1 579 ? 0.720 -24.738 -5.558 1.00 93.94 579 GLY A O 1
ATOM 4639 N N . ASN A 1 580 ? 1.454 -23.304 -7.139 1.00 97.25 580 ASN A N 1
ATOM 4640 C CA . ASN A 1 580 ? 2.651 -22.878 -6.420 1.00 97.25 580 ASN A CA 1
ATOM 4641 C C . ASN A 1 580 ? 2.307 -21.793 -5.390 1.00 97.25 580 ASN A C 1
ATOM 4643 O O . ASN A 1 580 ? 1.207 -21.238 -5.362 1.00 97.25 580 ASN A O 1
ATOM 4647 N N . MET A 1 581 ? 3.283 -21.491 -4.543 1.00 96.50 581 MET A N 1
ATOM 4648 C CA . MET A 1 581 ? 3.215 -20.426 -3.559 1.00 96.50 581 MET A CA 1
ATOM 4649 C C . MET A 1 581 ? 4.402 -19.484 -3.724 1.00 96.50 581 MET A C 1
ATOM 4651 O O . MET A 1 581 ? 5.518 -19.929 -4.010 1.00 96.50 581 MET A O 1
ATOM 4655 N N . VAL A 1 582 ? 4.160 -18.200 -3.481 1.00 96.19 582 VAL A N 1
ATOM 4656 C CA . VAL A 1 582 ? 5.185 -17.161 -3.377 1.00 96.19 582 VAL A CA 1
ATOM 4657 C C . VAL A 1 582 ? 5.444 -16.864 -1.913 1.00 96.19 582 VAL A C 1
ATOM 4659 O O . VAL A 1 582 ? 4.511 -16.707 -1.130 1.00 96.19 582 VAL A O 1
ATOM 4662 N N . VAL A 1 583 ? 6.717 -16.766 -1.545 1.00 96.06 583 VAL A N 1
ATOM 4663 C CA . VAL A 1 583 ? 7.159 -16.378 -0.209 1.00 96.06 583 VAL A CA 1
ATOM 4664 C C . VAL A 1 583 ? 8.184 -15.256 -0.320 1.00 96.06 583 VAL A C 1
ATOM 4666 O O . VAL A 1 583 ? 9.237 -15.412 -0.942 1.00 96.06 583 VAL A O 1
ATOM 4669 N N . ASN A 1 584 ? 7.887 -14.130 0.321 1.00 93.75 584 ASN A N 1
ATOM 4670 C CA . ASN A 1 584 ? 8.808 -13.015 0.514 1.00 93.75 584 ASN A CA 1
ATOM 4671 C C . ASN A 1 584 ? 9.331 -13.079 1.959 1.00 93.75 584 ASN A C 1
ATOM 4673 O O . ASN A 1 584 ? 8.562 -12.927 2.904 1.00 93.75 584 ASN A O 1
ATOM 4677 N N . PHE A 1 585 ? 10.634 -13.326 2.130 1.00 88.12 585 PHE A N 1
ATOM 4678 C CA . PHE A 1 585 ? 11.282 -13.510 3.438 1.00 88.12 585 PHE A CA 1
ATOM 4679 C C . PHE A 1 585 ? 11.826 -12.206 4.040 1.00 88.12 585 PHE A C 1
ATOM 4681 O O . PHE A 1 585 ? 12.798 -12.262 4.790 1.00 88.12 585 PHE A O 1
ATOM 4688 N N . ALA A 1 586 ? 11.269 -11.048 3.672 1.00 76.69 586 ALA A N 1
ATOM 4689 C CA . ALA A 1 586 ? 11.811 -9.732 4.013 1.00 76.69 586 ALA A CA 1
ATOM 4690 C C . ALA A 1 586 ? 12.361 -9.631 5.454 1.00 76.69 586 ALA A C 1
ATOM 4692 O O . ALA A 1 586 ? 11.777 -10.167 6.392 1.00 76.69 586 ALA A O 1
ATOM 4693 N N . GLY A 1 587 ? 13.496 -8.948 5.638 1.00 68.50 587 GLY A N 1
ATOM 4694 C CA . GLY A 1 587 ? 14.139 -8.758 6.940 1.00 68.50 587 GLY A CA 1
ATOM 4695 C C . GLY A 1 587 ? 14.969 -7.476 7.019 1.00 68.50 587 GLY A C 1
ATOM 4696 O O . GLY A 1 587 ? 15.549 -7.046 6.031 1.00 68.50 587 GLY A O 1
ATOM 4697 N N . VAL A 1 588 ? 14.997 -6.855 8.198 1.00 62.34 588 VAL A N 1
ATOM 4698 C CA . VAL A 1 588 ? 15.739 -5.618 8.479 1.00 62.34 588 VAL A CA 1
ATOM 4699 C C . VAL A 1 588 ? 17.164 -5.971 8.932 1.00 62.34 588 VAL A C 1
ATOM 4701 O O . VAL A 1 588 ? 17.311 -6.497 10.029 1.00 62.34 588 VAL A O 1
ATOM 4704 N N . GLU A 1 589 ? 18.166 -5.656 8.096 1.00 56.84 589 GLU A N 1
ATOM 4705 C CA . GLU A 1 589 ? 19.633 -5.765 8.313 1.00 56.84 589 GLU A CA 1
ATOM 4706 C C . GLU A 1 589 ? 20.226 -7.152 8.688 1.00 56.84 589 GLU A C 1
ATOM 4708 O O . GLU A 1 589 ? 19.565 -8.014 9.259 1.00 56.84 589 GLU A O 1
ATOM 4713 N N . PRO A 1 590 ? 21.544 -7.367 8.487 1.00 50.78 590 PRO A N 1
ATOM 4714 C CA . PRO A 1 590 ? 22.317 -7.152 7.262 1.00 50.78 590 PRO A CA 1
ATOM 4715 C C . PRO A 1 590 ? 22.209 -8.347 6.287 1.00 50.78 590 PRO A C 1
ATOM 4717 O O . PRO A 1 590 ? 22.898 -8.377 5.267 1.00 50.78 590 PRO A O 1
ATOM 4720 N N . ASP A 1 591 ? 21.390 -9.354 6.600 1.00 56.34 591 ASP A N 1
ATOM 4721 C CA . ASP A 1 591 ? 21.255 -10.545 5.767 1.00 56.34 591 ASP A CA 1
ATOM 4722 C C . ASP A 1 591 ? 20.405 -10.229 4.527 1.00 56.34 591 ASP A C 1
ATOM 4724 O O . ASP A 1 591 ? 19.239 -9.845 4.625 1.00 56.34 591 ASP A O 1
ATOM 4728 N N . SER A 1 592 ? 20.978 -10.412 3.332 1.00 64.19 592 SER A N 1
ATOM 4729 C CA . SER A 1 592 ? 20.243 -10.310 2.069 1.00 64.19 592 SER A CA 1
ATOM 4730 C C . SER A 1 592 ? 19.285 -11.495 1.924 1.00 64.19 592 SER A C 1
ATOM 4732 O O . SER A 1 592 ? 19.601 -12.545 1.356 1.00 64.19 592 SER A O 1
ATOM 4734 N N . HIS A 1 593 ? 18.093 -11.351 2.499 1.00 77.56 593 HIS A N 1
ATOM 4735 C CA . HIS A 1 593 ? 17.019 -12.318 2.322 1.00 77.56 593 HIS A CA 1
ATOM 4736 C C . HIS A 1 593 ? 16.495 -12.277 0.882 1.00 77.56 593 HIS A C 1
ATOM 4738 O O . HIS A 1 593 ? 16.401 -11.196 0.293 1.00 77.56 593 HIS A O 1
ATOM 4744 N N . PRO A 1 594 ? 16.128 -13.433 0.300 1.00 87.31 594 PRO A N 1
ATOM 4745 C CA . PRO A 1 594 ? 15.446 -13.432 -0.981 1.00 87.31 594 PRO A CA 1
ATOM 4746 C C . PRO A 1 594 ? 14.129 -12.671 -0.831 1.00 87.31 594 PRO A C 1
ATOM 4748 O O . PRO A 1 594 ? 13.296 -12.990 0.024 1.00 87.31 594 PRO A O 1
ATOM 4751 N N . PHE A 1 595 ? 13.945 -11.652 -1.666 1.00 89.50 595 PHE A N 1
ATOM 4752 C CA . PHE A 1 595 ? 12.703 -10.890 -1.670 1.00 89.50 595 PHE A CA 1
ATOM 4753 C C . PHE A 1 595 ? 11.601 -11.655 -2.418 1.00 89.50 595 PHE A C 1
ATOM 4755 O O . PHE A 1 595 ? 10.427 -11.366 -2.235 1.00 89.50 595 PHE A O 1
ATOM 4762 N N . TYR A 1 596 ? 11.946 -12.656 -3.227 1.00 94.94 596 TYR A N 1
ATOM 4763 C CA . TYR A 1 596 ? 10.965 -13.487 -3.911 1.00 94.94 596 TYR A CA 1
ATOM 4764 C C . TYR A 1 596 ? 11.442 -14.937 -3.953 1.00 94.94 596 TYR A C 1
ATOM 4766 O O . TYR A 1 596 ? 12.525 -15.222 -4.457 1.00 94.94 596 TYR A O 1
ATOM 4774 N N . THR A 1 597 ? 10.634 -15.858 -3.431 1.00 96.50 597 THR A N 1
ATOM 4775 C CA . THR A 1 597 ? 10.852 -17.307 -3.522 1.00 96.50 597 THR A CA 1
ATOM 4776 C C . THR A 1 597 ? 9.569 -17.969 -4.001 1.00 96.50 597 THR A C 1
ATOM 4778 O O . THR A 1 597 ? 8.539 -17.854 -3.347 1.00 96.50 597 THR A O 1
ATOM 4781 N N . GLU A 1 598 ? 9.626 -18.698 -5.110 1.00 97.94 598 GLU A N 1
ATOM 4782 C CA . GLU A 1 598 ? 8.513 -19.507 -5.599 1.00 97.94 598 GLU A CA 1
ATOM 4783 C C . GLU A 1 598 ? 8.755 -20.979 -5.278 1.00 97.94 598 GLU A C 1
ATOM 4785 O O . GLU A 1 598 ? 9.815 -21.542 -5.589 1.00 97.94 598 GLU A O 1
ATOM 4790 N N . VAL A 1 599 ? 7.754 -21.617 -4.678 1.00 98.06 599 VAL A N 1
ATOM 4791 C CA . VAL A 1 599 ? 7.806 -23.023 -4.286 1.00 98.06 599 VAL A CA 1
ATOM 4792 C C . VAL A 1 599 ? 6.583 -23.780 -4.772 1.00 98.06 599 VAL A C 1
ATOM 4794 O O . VAL A 1 599 ? 5.460 -23.285 -4.738 1.00 98.06 599 VAL A O 1
ATOM 4797 N N . THR A 1 600 ? 6.778 -25.030 -5.178 1.00 97.56 600 THR A N 1
ATOM 4798 C CA . THR A 1 600 ? 5.648 -25.932 -5.450 1.00 97.56 600 THR A CA 1
ATOM 4799 C C . THR A 1 600 ? 4.922 -26.305 -4.158 1.00 97.56 600 THR A C 1
ATOM 4801 O O . THR A 1 600 ? 5.493 -26.204 -3.070 1.00 97.56 600 THR A O 1
ATOM 4804 N N . ARG A 1 601 ? 3.708 -26.871 -4.245 1.00 95.00 601 ARG A N 1
ATOM 4805 C CA . ARG A 1 601 ? 2.970 -27.395 -3.073 1.00 95.00 601 ARG A CA 1
ATOM 4806 C C . ARG A 1 601 ? 3.779 -28.364 -2.193 1.00 95.00 601 ARG A C 1
ATOM 4808 O O . ARG A 1 601 ? 3.512 -28.484 -1.000 1.00 95.00 601 ARG A O 1
ATOM 4815 N N . LYS A 1 602 ? 4.786 -29.038 -2.764 1.00 95.75 602 LYS A N 1
ATOM 4816 C CA . LYS A 1 602 ? 5.704 -29.949 -2.054 1.00 95.75 602 LYS A CA 1
ATOM 4817 C C . LYS A 1 602 ? 6.883 -29.246 -1.362 1.00 95.75 602 LYS A C 1
ATOM 4819 O O . LYS A 1 602 ? 7.663 -29.922 -0.703 1.00 95.75 602 LYS A O 1
ATOM 4824 N N . GLY A 1 603 ? 7.028 -27.931 -1.519 1.00 95.38 603 GLY A N 1
ATOM 4825 C CA . GLY A 1 603 ? 8.145 -27.143 -0.991 1.00 95.38 603 GLY A CA 1
ATOM 4826 C C . GLY A 1 603 ? 9.395 -27.132 -1.880 1.00 95.38 603 GLY A C 1
ATOM 4827 O O . GLY A 1 603 ? 10.441 -26.666 -1.441 1.00 95.38 603 GLY A O 1
ATOM 4828 N N . GLU A 1 604 ? 9.324 -27.638 -3.119 1.00 96.50 604 GLU A N 1
ATOM 4829 C CA . GLU A 1 604 ? 10.448 -27.545 -4.068 1.00 96.50 604 GLU A CA 1
ATOM 4830 C C . GLU A 1 604 ? 10.603 -26.092 -4.544 1.00 96.50 604 GLU A C 1
ATOM 4832 O O . GLU A 1 604 ? 9.666 -25.574 -5.155 1.00 96.50 604 GLU A O 1
ATOM 4837 N N . LYS A 1 605 ? 11.766 -25.463 -4.309 1.00 96.94 605 LYS A N 1
ATOM 4838 C CA . LYS A 1 605 ? 12.104 -24.145 -4.879 1.00 96.94 605 LYS A CA 1
ATOM 4839 C C . LYS A 1 605 ? 12.211 -24.233 -6.401 1.00 96.94 605 LYS A C 1
ATOM 4841 O O . LYS A 1 605 ? 12.961 -25.064 -6.916 1.00 96.94 605 LYS A O 1
ATOM 4846 N N . VAL A 1 606 ? 11.484 -23.368 -7.105 1.00 97.94 606 VAL A N 1
ATOM 4847 C CA . VAL A 1 606 ? 11.475 -23.295 -8.579 1.00 97.94 606 VAL A CA 1
ATOM 4848 C C . VAL A 1 606 ? 11.861 -21.921 -9.119 1.00 97.94 606 VAL A C 1
ATOM 4850 O O . VAL A 1 606 ? 12.060 -21.797 -10.322 1.00 97.94 606 VAL A O 1
ATOM 4853 N N . LEU A 1 607 ? 11.970 -20.910 -8.256 1.00 97.81 607 LEU A N 1
ATOM 4854 C CA . LEU A 1 607 ? 12.523 -19.591 -8.556 1.00 97.81 607 LEU A CA 1
ATOM 4855 C C . LEU A 1 607 ? 12.903 -18.914 -7.235 1.00 97.81 607 LEU A C 1
ATOM 4857 O O . LEU A 1 607 ? 12.168 -19.025 -6.256 1.00 97.81 607 LEU A O 1
ATOM 4861 N N . GLU A 1 608 ? 14.036 -18.224 -7.186 1.00 95.88 608 GLU A N 1
ATOM 4862 C CA . GLU A 1 608 ? 14.438 -17.435 -6.019 1.00 95.88 608 GLU A CA 1
ATOM 4863 C C . GLU A 1 608 ? 15.263 -16.235 -6.471 1.00 95.88 608 GLU A C 1
ATOM 4865 O O . GLU A 1 608 ? 16.242 -16.409 -7.201 1.00 95.88 608 GLU A O 1
ATOM 4870 N N . LEU A 1 609 ? 14.866 -15.038 -6.041 1.00 93.25 609 LEU A N 1
ATOM 4871 C CA . LEU A 1 609 ? 15.477 -13.768 -6.417 1.00 93.25 609 LEU A CA 1
ATOM 4872 C C . LEU A 1 609 ? 15.887 -12.964 -5.178 1.00 93.25 609 LEU A C 1
ATOM 4874 O O . LEU A 1 609 ? 15.179 -12.934 -4.166 1.00 93.25 609 LEU A O 1
ATOM 4878 N N . SER A 1 610 ? 17.003 -12.252 -5.290 1.00 89.31 610 SER A N 1
ATOM 4879 C CA . SER A 1 610 ? 17.428 -11.209 -4.351 1.00 89.31 610 SER A CA 1
ATOM 4880 C C . SER A 1 610 ? 17.562 -9.867 -5.064 1.00 89.31 610 SER A C 1
ATOM 4882 O O . SER A 1 610 ? 17.759 -9.827 -6.274 1.00 89.31 610 SER A O 1
ATOM 4884 N N . ILE A 1 611 ? 17.472 -8.773 -4.314 1.00 83.25 611 ILE A N 1
ATOM 4885 C CA . ILE A 1 611 ? 17.684 -7.416 -4.819 1.00 83.25 611 ILE A CA 1
ATOM 4886 C C . ILE A 1 611 ? 18.914 -6.807 -4.145 1.00 83.25 611 ILE A C 1
ATOM 4888 O O . ILE A 1 611 ? 19.182 -7.087 -2.977 1.00 83.25 611 ILE A O 1
ATOM 4892 N N . ASN A 1 612 ? 19.680 -6.015 -4.893 1.00 77.44 612 ASN A N 1
ATOM 4893 C CA . ASN A 1 612 ? 20.883 -5.359 -4.410 1.00 77.44 612 ASN A CA 1
ATOM 4894 C C . ASN A 1 612 ? 21.010 -3.929 -4.983 1.00 77.44 612 ASN A C 1
ATOM 4896 O O . ASN A 1 612 ? 21.063 -3.775 -6.207 1.00 77.44 612 ASN A O 1
ATOM 4900 N N . PRO A 1 613 ? 21.111 -2.890 -4.138 1.00 71.69 613 PRO A N 1
ATOM 4901 C CA . PRO A 1 613 ? 20.990 -2.941 -2.681 1.00 71.69 613 PRO A CA 1
ATOM 4902 C C . PRO A 1 613 ? 19.530 -3.079 -2.228 1.00 71.69 613 PRO A C 1
ATOM 4904 O O . PRO A 1 613 ? 18.606 -2.694 -2.944 1.00 71.69 613 PRO A O 1
ATOM 4907 N N . GLY A 1 614 ? 19.331 -3.586 -1.013 1.00 74.62 614 GLY A N 1
ATOM 4908 C CA . GLY A 1 614 ? 18.051 -3.494 -0.312 1.00 74.62 614 GLY A CA 1
ATOM 4909 C C . GLY A 1 614 ? 17.239 -4.783 -0.231 1.00 74.62 614 GLY A C 1
ATOM 4910 O O . GLY A 1 614 ? 17.753 -5.900 -0.250 1.00 74.62 614 GLY A O 1
ATOM 4911 N N . MET A 1 615 ? 15.936 -4.595 -0.058 1.00 81.38 615 MET A N 1
ATOM 4912 C CA . MET A 1 615 ? 14.944 -5.637 0.215 1.00 81.38 615 MET A CA 1
ATOM 4913 C C . MET A 1 615 ? 13.603 -5.239 -0.417 1.00 81.38 615 MET A C 1
ATOM 4915 O O . MET A 1 615 ? 13.543 -4.268 -1.159 1.00 81.38 615 MET A O 1
ATOM 4919 N N . ALA A 1 616 ? 12.510 -5.946 -0.136 1.00 86.50 616 ALA A N 1
ATOM 4920 C CA . ALA A 1 616 ? 11.171 -5.504 -0.533 1.00 86.50 616 ALA A CA 1
ATOM 4921 C C . ALA A 1 616 ? 10.190 -5.707 0.621 1.00 86.50 616 ALA A C 1
ATOM 4923 O O . ALA A 1 616 ? 10.287 -6.715 1.316 1.00 86.50 616 ALA A O 1
ATOM 4924 N N . TYR A 1 617 ? 9.244 -4.779 0.798 1.00 88.62 617 TYR A N 1
ATOM 4925 C CA . TYR A 1 617 ? 8.191 -4.890 1.819 1.00 88.62 617 TYR A CA 1
ATOM 4926 C C . TYR A 1 617 ? 7.340 -6.151 1.616 1.00 88.62 617 TYR A C 1
ATOM 4928 O O . TYR A 1 617 ? 7.097 -6.927 2.539 1.00 88.62 617 TYR A O 1
ATOM 4936 N N . ARG A 1 618 ? 6.915 -6.328 0.364 1.00 90.56 618 ARG A N 1
ATOM 4937 C CA . ARG A 1 618 ? 6.249 -7.493 -0.209 1.00 90.56 618 ARG A CA 1
ATOM 4938 C C . ARG A 1 618 ? 6.704 -7.610 -1.660 1.00 90.56 618 ARG A C 1
ATOM 4940 O O . ARG A 1 618 ? 7.113 -6.614 -2.262 1.00 90.56 618 ARG A O 1
ATOM 4947 N N . ALA A 1 619 ? 6.607 -8.812 -2.208 1.00 93.62 619 ALA A N 1
ATOM 4948 C CA . ALA A 1 619 ? 6.770 -9.056 -3.631 1.00 93.62 619 ALA A CA 1
ATOM 4949 C C . ALA A 1 619 ? 5.906 -10.237 -4.035 1.00 93.62 619 ALA A C 1
ATOM 4951 O O . ALA A 1 619 ? 6.006 -11.307 -3.434 1.00 93.62 619 ALA A O 1
ATOM 4952 N N . MET A 1 620 ? 5.072 -10.019 -5.041 1.00 93.38 620 MET A N 1
ATOM 4953 C CA . MET A 1 620 ? 4.071 -10.980 -5.490 1.00 93.38 620 MET A CA 1
ATOM 4954 C C . MET A 1 620 ? 4.143 -11.119 -7.005 1.00 93.38 620 MET A C 1
ATOM 4956 O O . MET A 1 620 ? 4.704 -10.256 -7.685 1.00 93.38 620 MET A O 1
ATOM 4960 N N . LYS A 1 621 ? 3.598 -12.214 -7.533 1.00 96.75 621 LYS A N 1
ATOM 4961 C CA . LYS A 1 621 ? 3.615 -12.505 -8.965 1.00 96.75 621 LYS A CA 1
ATOM 4962 C C . LYS A 1 621 ? 2.206 -12.506 -9.530 1.00 96.75 621 LYS A C 1
ATOM 4964 O O . LYS A 1 621 ? 1.320 -13.136 -8.966 1.00 96.75 621 LYS A O 1
ATOM 4969 N N . TYR A 1 622 ? 2.035 -11.805 -10.643 1.00 96.19 622 TYR A N 1
ATOM 4970 C CA . TYR A 1 622 ? 0.739 -11.566 -11.265 1.00 96.19 622 TYR A CA 1
ATOM 4971 C C . TYR A 1 622 ? 0.817 -11.726 -12.781 1.00 96.19 622 TYR A C 1
ATOM 4973 O O . TYR A 1 622 ? 1.859 -11.477 -13.394 1.00 96.19 622 TYR A O 1
ATOM 4981 N N . ASP A 1 623 ? -0.308 -12.084 -13.395 1.00 94.38 623 ASP A N 1
ATOM 4982 C CA . ASP A 1 623 ? -0.493 -11.908 -14.833 1.00 94.38 623 ASP A CA 1
ATOM 4983 C C . ASP A 1 623 ? -0.774 -10.427 -15.117 1.00 94.38 623 ASP A C 1
ATOM 4985 O O . ASP A 1 623 ? -1.882 -9.932 -14.917 1.00 94.38 623 ASP A O 1
ATOM 4989 N N . TRP A 1 624 ? 0.266 -9.696 -15.515 1.00 94.94 624 TRP A N 1
ATOM 4990 C CA . TRP A 1 624 ? 0.188 -8.270 -15.806 1.00 94.94 624 TRP A CA 1
ATOM 4991 C C . TRP A 1 624 ? 0.626 -7.986 -17.235 1.00 94.94 624 TRP A C 1
ATOM 4993 O O . TRP A 1 624 ? 1.656 -8.473 -17.710 1.00 94.94 624 TRP A O 1
ATOM 5003 N N . TRP A 1 625 ? -0.115 -7.099 -17.892 1.00 94.50 625 TRP A N 1
ATOM 5004 C CA . TRP A 1 625 ? 0.268 -6.523 -19.169 1.00 94.50 625 TRP A CA 1
ATOM 5005 C C . TRP A 1 625 ? 0.334 -4.999 -19.057 1.00 94.50 625 TRP A C 1
ATOM 5007 O O . TRP A 1 625 ? -0.483 -4.366 -18.396 1.00 94.50 625 TRP A O 1
ATOM 5017 N N . GLY A 1 626 ? 1.326 -4.423 -19.726 1.00 94.81 626 GLY A N 1
ATOM 5018 C CA . GLY A 1 626 ? 1.530 -2.984 -19.843 1.00 94.81 626 GLY A CA 1
ATOM 5019 C C . GLY A 1 626 ? 1.534 -2.486 -21.293 1.00 94.81 626 GLY A C 1
ATOM 5020 O O . GLY A 1 626 ? 2.076 -3.139 -22.208 1.00 94.81 626 GLY A O 1
ATOM 5021 N N . ALA A 1 627 ? 0.932 -1.315 -21.488 1.00 93.50 627 ALA A N 1
ATOM 5022 C CA . ALA A 1 627 ? 0.929 -0.507 -22.703 1.00 93.50 627 ALA A CA 1
ATOM 5023 C C . ALA A 1 627 ? 1.157 0.973 -22.332 1.00 93.50 627 ALA A C 1
ATOM 5025 O O . ALA A 1 627 ? 0.199 1.743 -22.268 1.00 93.50 627 ALA A O 1
ATOM 5026 N N . PRO A 1 628 ? 2.413 1.359 -22.047 1.00 94.06 628 PRO A N 1
ATOM 5027 C CA . PRO A 1 628 ? 2.748 2.695 -21.562 1.00 94.06 628 PRO A CA 1
ATOM 5028 C C . PRO A 1 628 ? 2.394 3.785 -22.582 1.00 94.06 628 PRO A C 1
ATOM 5030 O O . PRO A 1 628 ? 2.454 3.568 -23.796 1.00 94.06 628 PRO A O 1
ATOM 5033 N N . SER A 1 629 ? 2.070 4.974 -22.071 1.00 90.75 629 SER A N 1
ATOM 5034 C CA . SER A 1 629 ? 1.834 6.192 -22.859 1.00 90.75 629 SER A CA 1
ATOM 5035 C C . SER A 1 629 ? 3.128 6.785 -23.446 1.00 90.75 629 SER A C 1
ATOM 5037 O O . SER A 1 629 ? 3.087 7.512 -24.444 1.00 90.75 629 SER A O 1
ATOM 5039 N N . SER A 1 630 ? 4.278 6.465 -22.840 1.00 91.88 630 SER A N 1
ATOM 5040 C CA . SER A 1 630 ? 5.607 6.906 -23.265 1.00 91.88 630 SER A CA 1
ATOM 5041 C C . SER A 1 630 ? 6.014 6.314 -24.615 1.00 91.88 630 SER A C 1
ATOM 5043 O O . SER A 1 630 ? 5.510 5.279 -25.049 1.00 91.88 630 SER A O 1
ATOM 5045 N N . LEU A 1 631 ? 6.965 6.968 -25.282 1.00 93.88 631 LEU A N 1
ATOM 5046 C CA . LEU A 1 631 ? 7.580 6.450 -26.504 1.00 93.88 631 LEU A CA 1
ATOM 5047 C C . LEU A 1 631 ? 8.768 5.531 -26.165 1.00 93.88 631 LEU A C 1
ATOM 5049 O O . LEU A 1 631 ? 9.330 5.651 -25.077 1.00 93.88 631 LEU A O 1
ATOM 5053 N N . PRO A 1 632 ? 9.186 4.647 -27.091 1.00 95.94 632 PRO A N 1
ATOM 5054 C CA . PRO A 1 632 ? 10.426 3.891 -26.952 1.00 95.94 632 PRO A CA 1
ATOM 5055 C C . PRO A 1 632 ? 11.656 4.780 -26.741 1.00 95.94 632 PRO A C 1
ATOM 5057 O O . PRO A 1 632 ? 11.824 5.784 -27.443 1.00 95.94 632 PRO A O 1
ATOM 5060 N N . ASP A 1 633 ? 12.552 4.341 -25.860 1.00 95.62 633 ASP A N 1
ATOM 5061 C CA . ASP A 1 633 ? 13.850 4.971 -25.643 1.00 95.62 633 ASP A CA 1
ATOM 5062 C C . ASP A 1 633 ? 14.864 4.469 -26.673 1.00 95.62 633 ASP A C 1
ATOM 5064 O O . ASP A 1 633 ? 14.940 3.275 -26.980 1.00 95.62 633 ASP A O 1
ATOM 5068 N N . LEU A 1 634 ? 15.661 5.396 -27.202 1.00 96.38 634 LEU A N 1
ATOM 5069 C CA . LEU A 1 634 ? 16.745 5.121 -28.138 1.00 96.38 634 LEU A CA 1
ATOM 5070 C C . LEU A 1 634 ? 17.980 5.910 -27.715 1.00 96.38 634 LEU A C 1
ATOM 5072 O O . LEU A 1 634 ? 17.965 7.140 -27.686 1.00 96.38 634 LEU A O 1
ATOM 5076 N N . VAL A 1 635 ? 19.058 5.192 -27.426 1.00 94.69 635 VAL A N 1
ATOM 5077 C CA . VAL A 1 635 ? 20.346 5.732 -26.993 1.00 94.69 635 VAL A CA 1
ATOM 5078 C C . VAL A 1 635 ? 21.423 5.291 -27.978 1.00 94.69 635 VAL A C 1
ATOM 5080 O O . VAL A 1 635 ? 21.477 4.132 -28.386 1.00 94.69 635 VAL A O 1
ATOM 5083 N N . LEU A 1 636 ? 22.302 6.216 -28.357 1.00 91.69 636 LEU A N 1
ATOM 5084 C CA . LEU A 1 636 ? 23.473 5.933 -29.183 1.00 91.69 636 LEU A CA 1
ATOM 5085 C C . LEU A 1 636 ? 24.729 5.937 -28.305 1.00 91.69 636 LEU A C 1
ATOM 5087 O O . LEU A 1 636 ? 25.126 6.984 -27.797 1.00 91.69 636 LEU A O 1
ATOM 5091 N N . ASP A 1 637 ? 25.391 4.787 -28.182 1.00 89.19 637 ASP A N 1
ATOM 5092 C CA . ASP A 1 637 ? 26.757 4.702 -27.666 1.00 89.19 637 ASP A CA 1
ATOM 5093 C C . ASP A 1 637 ? 27.713 5.044 -28.816 1.00 89.19 637 ASP A C 1
ATOM 5095 O O . ASP A 1 637 ? 28.076 4.206 -29.644 1.00 89.19 637 ASP A O 1
ATOM 5099 N N . ALA A 1 638 ? 28.061 6.327 -28.921 1.00 78.19 638 ALA A N 1
ATOM 5100 C CA . ALA A 1 638 ? 28.875 6.839 -30.019 1.00 78.19 638 ALA A CA 1
ATOM 5101 C C . ALA A 1 638 ? 30.321 6.312 -29.998 1.00 78.19 638 ALA A C 1
ATOM 5103 O O . ALA A 1 638 ? 30.943 6.246 -31.057 1.00 78.19 638 ALA A O 1
ATOM 5104 N N . GLU A 1 639 ? 30.847 5.933 -28.827 1.00 75.69 639 GLU A N 1
ATOM 5105 C CA . GLU A 1 639 ? 32.208 5.398 -28.683 1.00 75.69 639 GLU A CA 1
ATOM 5106 C C . GLU A 1 639 ? 32.306 3.975 -29.225 1.00 75.69 639 GLU A C 1
ATOM 5108 O O . GLU A 1 639 ? 33.280 3.620 -29.890 1.00 75.69 639 GLU A O 1
ATOM 5113 N N . ARG A 1 640 ? 31.281 3.162 -28.951 1.00 82.56 640 ARG A N 1
ATOM 5114 C CA . ARG A 1 640 ? 31.190 1.782 -29.443 1.00 82.56 640 ARG A CA 1
ATOM 5115 C C . ARG A 1 640 ? 30.496 1.671 -30.789 1.00 82.56 640 ARG A C 1
ATOM 5117 O O . ARG A 1 640 ? 30.534 0.610 -31.397 1.00 82.56 640 ARG A O 1
ATOM 5124 N N . ALA A 1 641 ? 29.916 2.772 -31.263 1.00 86.44 641 ALA A N 1
ATOM 5125 C CA . ALA A 1 641 ? 29.083 2.811 -32.449 1.00 86.44 641 ALA A CA 1
ATOM 5126 C C . ALA A 1 641 ? 27.954 1.774 -32.377 1.00 86.44 641 ALA A C 1
ATOM 5128 O O . ALA A 1 641 ? 27.774 0.991 -33.304 1.00 86.44 641 ALA A O 1
ATOM 5129 N N . SER A 1 642 ? 27.188 1.781 -31.285 1.00 92.25 642 SER A N 1
ATOM 5130 C CA . SER A 1 642 ? 26.045 0.885 -31.088 1.00 92.25 642 SER A CA 1
ATOM 5131 C C . SER A 1 642 ? 24.788 1.652 -30.678 1.00 92.25 642 SER A C 1
ATOM 5133 O O . SER A 1 642 ? 24.845 2.651 -29.959 1.00 92.25 642 SER A O 1
ATOM 5135 N N . LEU A 1 643 ? 23.628 1.185 -31.139 1.00 95.62 643 LEU A N 1
ATOM 5136 C CA . LEU A 1 643 ? 22.324 1.645 -30.659 1.00 95.62 643 LEU A CA 1
ATOM 5137 C C . LEU A 1 643 ? 21.849 0.745 -29.531 1.00 95.62 643 LEU A C 1
ATOM 5139 O O . LEU A 1 643 ? 22.026 -0.467 -29.601 1.00 95.62 643 LEU A O 1
ATOM 5143 N N . HIS A 1 644 ? 21.203 1.344 -28.542 1.00 96.25 644 HIS A N 1
ATOM 5144 C CA . HIS A 1 644 ? 20.546 0.685 -27.422 1.00 96.25 644 HIS A CA 1
ATOM 5145 C C . HIS A 1 644 ? 19.112 1.192 -27.337 1.00 96.25 644 HIS A C 1
ATOM 5147 O O . HIS A 1 644 ? 18.881 2.396 -27.442 1.00 96.25 644 HIS A O 1
ATOM 5153 N N . PHE A 1 645 ? 18.148 0.293 -27.190 1.00 96.94 645 PHE A N 1
ATOM 5154 C CA . PHE A 1 645 ? 16.739 0.668 -27.185 1.00 96.94 645 PHE A CA 1
ATOM 5155 C C . PHE A 1 645 ? 15.893 -0.266 -26.332 1.00 96.94 645 PHE A C 1
ATOM 5157 O O . PHE A 1 645 ? 16.126 -1.476 -26.265 1.00 96.94 645 PHE A O 1
ATOM 5164 N N . SER A 1 646 ? 14.887 0.316 -25.694 1.00 96.31 646 SER A N 1
ATOM 5165 C CA . SER A 1 646 ? 13.943 -0.367 -24.815 1.00 96.31 646 SER A CA 1
ATOM 5166 C C . SER A 1 646 ? 12.603 0.376 -24.816 1.00 96.31 646 SER A C 1
ATOM 5168 O O . SER A 1 646 ? 12.451 1.433 -25.431 1.00 96.31 646 SER A O 1
ATOM 5170 N N . TRP A 1 647 ? 11.591 -0.205 -24.175 1.00 95.88 647 TRP A N 1
ATOM 5171 C CA . TRP A 1 647 ? 10.326 0.487 -23.938 1.00 95.88 647 TRP A CA 1
ATOM 5172 C C . TRP A 1 647 ? 9.789 0.102 -22.567 1.00 95.88 647 TRP A C 1
ATOM 5174 O O . TRP A 1 647 ? 9.212 -0.974 -22.392 1.00 95.88 647 TRP A O 1
ATOM 5184 N N . ASN A 1 648 ? 10.031 0.981 -21.596 1.00 96.62 648 ASN A N 1
ATOM 5185 C CA . ASN A 1 648 ? 9.702 0.769 -20.193 1.00 96.62 648 ASN A CA 1
ATOM 5186 C C . ASN A 1 648 ? 8.200 0.472 -20.001 1.00 96.62 648 ASN A C 1
ATOM 5188 O O . ASN A 1 648 ? 7.366 1.356 -20.166 1.00 96.62 648 ASN A O 1
ATOM 5192 N N . GLY A 1 649 ? 7.855 -0.775 -19.663 1.00 95.81 649 GLY A N 1
ATOM 5193 C CA . GLY A 1 649 ? 6.484 -1.250 -19.436 1.00 95.81 649 GLY A CA 1
ATOM 5194 C C . GLY A 1 649 ? 5.752 -1.837 -20.640 1.00 95.81 649 GLY A C 1
ATOM 5195 O O . GLY A 1 649 ? 4.668 -2.396 -20.479 1.00 95.81 649 GLY A O 1
ATOM 5196 N N . ALA A 1 650 ? 6.302 -1.772 -21.855 1.00 94.88 650 ALA A N 1
ATOM 5197 C CA . ALA A 1 650 ? 5.609 -2.304 -23.028 1.00 94.88 650 ALA A CA 1
ATOM 5198 C C . ALA A 1 650 ? 5.763 -3.833 -23.144 1.00 94.88 650 ALA A C 1
ATOM 5200 O O . ALA A 1 650 ? 6.777 -4.362 -23.603 1.00 94.88 650 ALA A O 1
ATOM 5201 N N . THR A 1 651 ? 4.705 -4.562 -22.782 1.00 93.31 651 THR A N 1
ATOM 5202 C CA . THR A 1 651 ? 4.675 -6.048 -22.753 1.00 93.31 651 THR A CA 1
ATOM 5203 C C . THR A 1 651 ? 4.087 -6.697 -24.017 1.00 93.31 651 THR A C 1
ATOM 5205 O O . THR A 1 651 ? 4.196 -7.905 -24.255 1.00 93.31 651 THR A O 1
ATOM 5208 N N . HIS A 1 652 ? 3.443 -5.895 -24.863 1.00 89.56 652 HIS A N 1
ATOM 5209 C CA . HIS A 1 652 ? 2.686 -6.346 -26.033 1.00 89.56 652 HIS A CA 1
ATOM 5210 C C . HIS A 1 652 ? 3.511 -6.323 -27.339 1.00 89.56 652 HIS A C 1
ATOM 5212 O O . HIS A 1 652 ? 2.972 -6.531 -28.434 1.00 89.56 652 HIS A O 1
ATOM 5218 N N . ILE A 1 653 ? 4.824 -6.094 -27.225 1.00 92.56 653 ILE A N 1
ATOM 5219 C CA . ILE A 1 653 ? 5.763 -5.966 -28.344 1.00 92.56 653 ILE A CA 1
ATOM 5220 C C . ILE A 1 653 ? 6.292 -7.339 -28.759 1.00 92.56 653 ILE A C 1
ATOM 5222 O O . ILE A 1 653 ? 6.619 -8.178 -27.921 1.00 92.56 653 ILE A O 1
ATOM 5226 N N . LYS A 1 654 ? 6.357 -7.573 -30.070 1.00 93.44 654 LYS A N 1
ATOM 5227 C CA . LYS A 1 654 ? 6.872 -8.805 -30.680 1.00 93.44 654 LYS A CA 1
ATOM 5228 C C . LYS A 1 654 ? 8.297 -8.626 -31.191 1.00 93.44 654 LYS A C 1
ATOM 5230 O O . LYS A 1 654 ? 9.141 -9.498 -31.001 1.00 93.44 654 LYS A O 1
ATOM 5235 N N . GLU A 1 655 ? 8.552 -7.516 -31.866 1.00 95.62 655 GLU A N 1
ATOM 5236 C CA . GLU A 1 655 ? 9.820 -7.233 -32.532 1.00 95.62 655 GLU A CA 1
ATOM 5237 C C . GLU A 1 655 ? 10.028 -5.725 -32.679 1.00 95.62 655 GLU A C 1
ATOM 5239 O O . GLU A 1 655 ? 9.091 -4.933 -32.576 1.00 95.62 655 GLU A O 1
ATOM 5244 N N . TRP A 1 656 ? 11.273 -5.360 -32.930 1.00 96.81 656 TRP A N 1
ATOM 5245 C CA . TRP A 1 656 ? 11.759 -4.021 -33.191 1.00 96.81 656 TRP A CA 1
ATOM 5246 C C . TRP A 1 656 ? 12.182 -3.912 -34.643 1.00 96.81 656 TRP A C 1
ATOM 5248 O O . TRP A 1 656 ? 12.859 -4.803 -35.151 1.00 96.81 656 TRP A O 1
ATOM 5258 N N . LYS A 1 657 ? 11.850 -2.800 -35.288 1.00 96.31 657 LYS A N 1
ATOM 5259 C CA . LYS A 1 657 ? 12.469 -2.377 -36.543 1.00 96.31 657 LYS A CA 1
ATOM 5260 C C . LYS A 1 657 ? 13.394 -1.210 -36.255 1.00 96.31 657 LYS A C 1
ATOM 5262 O O . LYS A 1 657 ? 12.963 -0.219 -35.666 1.00 96.31 657 LYS A O 1
ATOM 5267 N N . VAL A 1 658 ? 14.651 -1.334 -36.658 1.00 96.75 658 VAL A N 1
ATOM 5268 C CA . VAL A 1 658 ? 15.670 -0.301 -36.454 1.00 96.75 658 VAL A CA 1
ATOM 5269 C C . VAL A 1 658 ? 15.950 0.361 -37.790 1.00 96.75 658 VAL A C 1
ATOM 5271 O O . VAL A 1 658 ? 16.240 -0.328 -38.765 1.00 96.75 658 VAL A O 1
ATOM 5274 N N . TYR A 1 659 ? 15.869 1.683 -37.834 1.00 95.31 659 TYR A N 1
ATOM 5275 C CA . TYR A 1 659 ? 16.070 2.481 -39.035 1.00 95.31 659 TYR A CA 1
ATOM 5276 C C . TYR A 1 659 ? 17.260 3.425 -38.878 1.00 95.31 659 TYR A C 1
ATOM 5278 O O . TYR A 1 659 ? 17.555 3.883 -37.770 1.00 95.31 659 TYR A O 1
ATOM 5286 N N . GLY A 1 660 ? 17.907 3.750 -39.996 1.00 91.62 660 GLY A N 1
ATOM 5287 C CA . GLY A 1 660 ? 18.926 4.788 -40.055 1.00 91.62 660 GLY A CA 1
ATOM 5288 C C . GLY A 1 660 ? 19.023 5.433 -41.429 1.00 91.62 660 GLY A C 1
ATOM 5289 O O . GLY A 1 660 ? 18.790 4.792 -42.449 1.00 91.62 660 GLY A O 1
ATOM 5290 N N . GLY A 1 661 ? 19.365 6.715 -41.470 1.00 84.56 661 GLY A N 1
ATOM 5291 C CA . GLY A 1 661 ? 19.476 7.454 -42.724 1.00 84.56 661 GLY A CA 1
ATOM 5292 C C . GLY A 1 661 ? 19.978 8.877 -42.533 1.00 84.56 661 GLY A C 1
ATOM 5293 O O . GLY A 1 661 ? 20.178 9.342 -41.417 1.00 84.56 661 GLY A O 1
ATOM 5294 N N . VAL A 1 662 ? 20.192 9.585 -43.638 1.00 75.50 662 VAL A N 1
ATOM 5295 C CA . VAL A 1 662 ? 20.619 10.999 -43.624 1.00 75.50 662 VAL A CA 1
ATOM 5296 C C . VAL A 1 662 ? 19.441 11.976 -43.528 1.00 75.50 662 VAL A C 1
ATOM 5298 O O . VAL A 1 662 ? 19.652 13.178 -43.381 1.00 75.50 662 VAL A O 1
ATOM 5301 N N . ASP A 1 663 ? 18.212 11.467 -43.621 1.00 75.06 663 ASP A N 1
ATOM 5302 C CA . ASP A 1 663 ? 16.966 12.224 -43.577 1.00 75.06 663 ASP A CA 1
ATOM 5303 C C . ASP A 1 663 ? 16.060 11.627 -42.481 1.00 75.06 663 ASP A C 1
ATOM 5305 O O . ASP A 1 663 ? 15.811 10.420 -42.493 1.00 75.06 663 ASP A O 1
ATOM 5309 N N . PRO A 1 664 ? 15.590 12.414 -41.496 1.00 80.62 664 PRO A N 1
ATOM 5310 C CA . PRO A 1 664 ? 14.756 11.894 -40.414 1.00 80.62 664 PRO A CA 1
ATOM 5311 C C . PRO A 1 664 ? 13.376 11.403 -40.876 1.00 80.62 664 PRO A C 1
ATOM 5313 O O . PRO A 1 664 ? 12.750 10.591 -40.185 1.00 80.62 664 PRO A O 1
ATOM 5316 N N . ASP A 1 665 ? 12.912 11.875 -42.034 1.00 81.50 665 ASP A N 1
ATOM 5317 C CA . ASP A 1 665 ? 11.615 11.503 -42.599 1.00 81.50 665 ASP A CA 1
ATOM 5318 C C . ASP A 1 665 ? 11.716 10.327 -43.588 1.00 81.50 665 ASP A C 1
ATOM 5320 O O . ASP A 1 665 ? 10.705 9.681 -43.869 1.00 81.50 665 ASP A O 1
ATOM 5324 N N . ASP A 1 666 ? 12.929 10.001 -44.052 1.00 81.81 666 ASP A N 1
ATOM 5325 C CA . ASP A 1 666 ? 13.218 8.950 -45.035 1.00 81.81 666 ASP A CA 1
ATOM 5326 C C . ASP A 1 666 ? 14.484 8.163 -44.636 1.00 81.81 666 ASP A C 1
ATOM 5328 O O . ASP A 1 666 ? 15.616 8.539 -44.950 1.00 81.81 666 ASP A O 1
ATOM 5332 N N . MET A 1 667 ? 14.282 7.076 -43.882 1.00 86.69 667 MET A N 1
ATOM 5333 C CA . MET A 1 667 ? 15.348 6.227 -43.342 1.00 86.69 667 MET A CA 1
ATOM 5334 C C . MET A 1 667 ? 15.269 4.803 -43.887 1.00 86.69 667 MET A C 1
ATOM 5336 O O . MET A 1 667 ? 14.183 4.237 -44.040 1.00 86.69 667 MET A O 1
ATOM 5340 N N . ASP A 1 668 ? 16.430 4.177 -44.054 1.00 89.06 668 ASP A N 1
ATOM 5341 C CA . ASP A 1 668 ? 16.537 2.773 -44.424 1.00 89.06 668 ASP A CA 1
ATOM 5342 C C . ASP A 1 668 ? 16.269 1.863 -43.223 1.00 89.06 668 ASP A C 1
ATOM 5344 O O . ASP A 1 668 ? 16.710 2.139 -42.106 1.00 89.06 668 ASP A O 1
ATOM 5348 N N . LEU A 1 669 ? 15.597 0.731 -43.453 1.00 94.00 669 LEU A N 1
ATOM 5349 C CA . LEU A 1 669 ? 15.527 -0.348 -42.467 1.00 94.00 669 LEU A CA 1
ATOM 5350 C C . LEU A 1 669 ? 16.913 -0.999 -42.340 1.00 94.00 669 LEU A C 1
ATOM 5352 O O . LEU A 1 669 ? 17.427 -1.556 -43.310 1.00 94.00 669 LEU A O 1
ATOM 5356 N N . ILE A 1 670 ? 17.497 -0.944 -41.144 1.00 93.81 670 ILE A N 1
ATOM 5357 C CA . ILE A 1 670 ? 18.781 -1.574 -40.820 1.00 93.81 670 ILE A CA 1
ATOM 5358 C C . ILE A 1 670 ? 18.570 -3.042 -40.454 1.00 93.81 670 ILE A C 1
ATOM 5360 O O . ILE A 1 670 ? 19.224 -3.910 -41.026 1.00 93.81 670 ILE A O 1
ATOM 5364 N N . ASP A 1 671 ? 17.671 -3.313 -39.502 1.00 94.94 671 ASP A N 1
ATOM 5365 C CA . ASP A 1 671 ? 17.432 -4.664 -38.987 1.00 94.94 671 ASP A CA 1
ATOM 5366 C C . ASP A 1 671 ? 16.028 -4.819 -38.372 1.00 94.94 671 ASP A C 1
ATOM 5368 O O . ASP A 1 671 ? 15.351 -3.837 -38.045 1.00 94.94 671 ASP A O 1
ATOM 5372 N N . THR A 1 672 ? 15.588 -6.070 -38.212 1.00 95.81 672 THR A N 1
ATOM 5373 C CA . THR A 1 672 ? 14.385 -6.463 -37.467 1.00 95.81 672 THR A CA 1
ATOM 5374 C C . THR A 1 672 ? 14.746 -7.456 -36.361 1.00 95.81 672 THR A C 1
ATOM 5376 O O . THR A 1 672 ? 15.167 -8.580 -36.626 1.00 95.81 672 THR A O 1
ATOM 5379 N N . ILE A 1 673 ? 14.542 -7.060 -35.104 1.00 96.00 673 ILE A N 1
ATOM 5380 C CA . ILE A 1 673 ? 15.035 -7.772 -33.918 1.00 96.00 673 ILE A CA 1
ATOM 5381 C C . ILE A 1 673 ? 13.857 -8.233 -33.055 1.00 96.00 673 ILE A C 1
ATOM 5383 O O . ILE A 1 673 ? 13.051 -7.427 -32.607 1.00 96.00 673 ILE A O 1
ATOM 5387 N N . ALA A 1 674 ? 13.754 -9.531 -32.767 1.00 95.38 674 ALA A N 1
ATOM 5388 C CA . ALA A 1 674 ? 12.701 -10.057 -31.892 1.00 95.38 674 ALA A CA 1
ATOM 5389 C C . ALA A 1 674 ? 12.836 -9.543 -30.440 1.00 95.38 674 ALA A C 1
ATOM 5391 O O . ALA A 1 674 ? 13.924 -9.601 -29.859 1.00 95.38 674 ALA A O 1
ATOM 5392 N N . LYS A 1 675 ? 11.724 -9.117 -29.819 1.00 93.12 675 LYS A N 1
ATOM 5393 C CA . LYS A 1 675 ? 11.675 -8.695 -28.407 1.00 93.12 675 LYS A CA 1
ATOM 5394 C C . LYS A 1 675 ? 11.836 -9.926 -27.510 1.00 93.12 675 LYS A C 1
ATOM 5396 O O . LYS A 1 675 ? 10.954 -10.778 -27.453 1.00 93.12 675 LYS A O 1
ATOM 5401 N N . LYS A 1 676 ? 12.981 -10.011 -26.833 1.00 91.19 676 LYS A N 1
ATOM 5402 C CA . LYS A 1 676 ? 13.344 -11.107 -25.910 1.00 91.19 676 LYS A CA 1
ATOM 5403 C C . LYS A 1 676 ? 13.777 -10.648 -24.520 1.00 91.19 676 LYS A C 1
ATOM 5405 O O . LYS A 1 676 ? 13.571 -11.389 -23.577 1.00 91.19 676 LYS A O 1
ATOM 5410 N N . HIS A 1 677 ? 14.356 -9.455 -24.440 1.00 91.56 677 HIS A N 1
ATOM 5411 C CA . HIS A 1 677 ? 14.921 -8.859 -23.232 1.00 91.56 677 HIS A CA 1
ATOM 5412 C C . HIS A 1 677 ? 14.325 -7.477 -22.988 1.00 91.56 677 HIS A C 1
ATOM 5414 O O . HIS A 1 677 ? 13.654 -6.954 -23.886 1.00 91.56 677 HIS A O 1
ATOM 5420 N N . PHE A 1 678 ? 14.559 -6.872 -21.825 1.00 93.12 678 PHE A N 1
ATOM 5421 C CA . PHE A 1 678 ? 14.188 -5.472 -21.566 1.00 93.12 678 PHE A CA 1
ATOM 5422 C C . PHE A 1 678 ? 14.768 -4.502 -22.611 1.00 93.12 678 PHE A C 1
ATOM 5424 O O . PHE A 1 678 ? 14.008 -3.821 -23.304 1.00 93.12 678 PHE A O 1
ATOM 5431 N N . GLU A 1 679 ? 16.097 -4.496 -22.749 1.00 94.69 679 GLU A N 1
ATOM 5432 C CA . GLU A 1 679 ? 16.859 -3.685 -23.703 1.00 94.69 679 GLU A CA 1
ATOM 5433 C C . GLU A 1 679 ? 17.458 -4.568 -24.802 1.00 94.69 679 GLU A C 1
ATOM 5435 O O . GLU A 1 679 ? 17.918 -5.689 -24.565 1.00 94.69 679 GLU A O 1
ATOM 5440 N N . HIS A 1 680 ? 17.502 -4.024 -26.012 1.00 95.12 680 HIS A N 1
ATOM 5441 C CA . HIS A 1 680 ? 18.195 -4.598 -27.157 1.00 95.12 680 HIS A CA 1
ATOM 5442 C C . HIS A 1 680 ? 19.259 -3.631 -27.660 1.00 95.12 680 HIS A C 1
ATOM 5444 O O . HIS A 1 680 ? 19.152 -2.419 -27.480 1.00 95.12 680 HIS A O 1
ATOM 5450 N N . SER A 1 681 ? 20.283 -4.171 -28.318 1.00 94.62 681 SER A N 1
ATOM 5451 C CA . SER A 1 681 ? 21.335 -3.365 -28.928 1.00 94.62 681 SER A CA 1
ATOM 5452 C C . SER A 1 681 ? 21.659 -3.810 -30.349 1.00 94.62 681 SER A C 1
ATOM 5454 O O . SER A 1 681 ? 21.544 -4.993 -30.674 1.00 94.62 681 SER A O 1
ATOM 5456 N N . LEU A 1 682 ? 22.112 -2.867 -31.174 1.00 94.31 682 LEU A N 1
ATOM 5457 C CA . LEU A 1 682 ? 22.571 -3.101 -32.541 1.00 94.31 682 LEU A CA 1
ATOM 5458 C C . LEU A 1 682 ? 23.930 -2.428 -32.758 1.00 94.31 682 LEU A C 1
ATOM 5460 O O . LEU A 1 682 ? 24.049 -1.213 -32.625 1.00 94.31 682 LEU A O 1
ATOM 5464 N N . GLU A 1 683 ? 24.942 -3.219 -33.106 1.00 91.69 683 GLU A N 1
ATOM 5465 C CA . GLU A 1 683 ? 26.276 -2.728 -33.470 1.00 91.69 683 GLU A CA 1
ATOM 5466 C C . GLU A 1 683 ? 26.250 -2.113 -34.878 1.00 91.69 683 GLU A C 1
ATOM 5468 O O . GLU A 1 683 ? 25.729 -2.716 -35.819 1.00 91.69 683 GLU A O 1
ATOM 5473 N N . LEU A 1 684 ? 26.822 -0.919 -35.033 1.00 87.81 684 LEU A N 1
ATOM 5474 C CA . LEU A 1 684 ? 26.811 -0.148 -36.281 1.00 87.81 684 LEU A CA 1
ATOM 5475 C C . LEU A 1 684 ? 28.200 0.089 -36.877 1.00 87.81 684 LEU A C 1
ATOM 5477 O O . LEU A 1 684 ? 28.263 0.525 -38.028 1.00 87.81 684 LEU A O 1
ATOM 5481 N N . ALA A 1 685 ? 29.282 -0.176 -36.133 1.00 75.19 685 ALA A N 1
ATOM 5482 C CA . ALA A 1 685 ? 30.656 0.201 -36.489 1.00 75.19 685 ALA A CA 1
ATOM 5483 C C . ALA A 1 685 ? 31.044 -0.146 -37.940 1.00 75.19 685 ALA A C 1
ATOM 5485 O O . ALA A 1 685 ? 31.578 0.711 -38.645 1.00 75.19 685 ALA A O 1
ATOM 5486 N N . ASP A 1 686 ? 30.686 -1.350 -38.396 1.00 71.69 686 ASP A N 1
ATOM 5487 C CA . ASP A 1 686 ? 31.019 -1.886 -39.725 1.00 71.69 686 ASP A CA 1
ATOM 5488 C C . ASP A 1 686 ? 29.875 -1.751 -40.752 1.00 71.69 686 ASP A C 1
ATOM 5490 O O . ASP A 1 686 ? 29.855 -2.425 -41.784 1.00 71.69 686 ASP A O 1
ATOM 5494 N N . THR A 1 687 ? 28.889 -0.893 -40.481 1.00 74.12 687 THR A N 1
ATOM 5495 C CA . THR A 1 687 ? 27.720 -0.694 -41.349 1.00 74.12 687 THR A CA 1
ATOM 5496 C C . THR A 1 687 ? 27.763 0.661 -42.056 1.00 74.12 687 THR A C 1
ATOM 5498 O O . THR A 1 687 ? 28.400 1.611 -41.602 1.00 74.12 687 THR A O 1
ATOM 5501 N N . ARG A 1 688 ? 27.008 0.802 -43.156 1.00 72.38 688 ARG A N 1
ATOM 5502 C CA . ARG A 1 688 ? 26.822 2.105 -43.829 1.00 72.38 688 ARG A CA 1
ATOM 5503 C C . ARG A 1 688 ? 26.112 3.151 -42.957 1.00 72.38 688 ARG A C 1
ATOM 5505 O O . ARG A 1 688 ? 26.147 4.331 -43.285 1.00 72.38 688 ARG A O 1
ATOM 5512 N N . HIS A 1 689 ? 25.460 2.704 -41.885 1.00 82.44 689 HIS A N 1
ATOM 5513 C CA . HIS A 1 689 ? 24.781 3.540 -40.902 1.00 82.44 689 HIS A CA 1
ATOM 5514 C C . HIS A 1 689 ? 25.650 3.725 -39.652 1.00 82.44 689 HIS A C 1
ATOM 5516 O O . HIS A 1 689 ? 25.111 3.936 -38.580 1.00 82.44 689 HIS A O 1
ATOM 5522 N N . SER A 1 690 ? 26.977 3.588 -39.744 1.00 82.88 690 SER A N 1
ATOM 5523 C CA . SER A 1 690 ? 27.869 3.872 -38.618 1.00 82.88 690 SER A CA 1
ATOM 5524 C C . SER A 1 690 ? 27.781 5.355 -38.232 1.00 82.88 690 SER A C 1
ATOM 5526 O O . SER A 1 690 ? 27.846 6.208 -39.117 1.00 82.88 690 SER A O 1
ATOM 5528 N N . PRO A 1 691 ? 27.674 5.705 -36.935 1.00 75.44 691 PRO A N 1
ATOM 5529 C CA . PRO A 1 691 ? 27.716 7.097 -36.489 1.00 75.44 691 PRO A CA 1
ATOM 5530 C C . PRO A 1 691 ? 29.117 7.701 -36.639 1.00 75.44 691 PRO A C 1
ATOM 5532 O O . PRO A 1 691 ? 29.258 8.920 -36.656 1.00 75.44 691 PRO A O 1
ATOM 5535 N N . ILE A 1 692 ? 30.157 6.866 -36.732 1.00 71.25 692 ILE A N 1
ATOM 5536 C CA . ILE A 1 692 ? 31.545 7.312 -36.809 1.00 71.25 692 ILE A CA 1
ATOM 5537 C C . ILE A 1 692 ? 31.721 8.094 -38.108 1.00 71.25 692 ILE A C 1
ATOM 5539 O O . ILE A 1 692 ? 31.518 7.563 -39.202 1.00 71.25 692 ILE A O 1
ATOM 5543 N N . ASN A 1 693 ? 32.109 9.364 -37.984 1.00 61.69 693 ASN A N 1
ATOM 5544 C CA . ASN A 1 693 ? 32.362 10.256 -39.115 1.00 61.69 693 ASN A CA 1
ATOM 5545 C C . ASN A 1 693 ? 31.165 10.427 -40.073 1.00 61.69 693 ASN A C 1
ATOM 5547 O O . ASN A 1 693 ? 31.351 10.792 -41.231 1.00 61.69 693 ASN A O 1
ATOM 5551 N N . SER A 1 694 ? 29.943 10.145 -39.613 1.00 65.12 694 SER A N 1
ATOM 5552 C CA . SER A 1 694 ? 28.734 10.275 -40.422 1.00 65.12 694 SER A CA 1
ATOM 5553 C C . SER A 1 694 ? 27.594 10.880 -39.607 1.00 65.12 694 SER A C 1
ATOM 5555 O O . SER A 1 694 ? 27.340 10.525 -38.456 1.00 65.12 694 SER A O 1
ATOM 5557 N N . CYS A 1 695 ? 26.878 11.798 -40.242 1.00 72.19 695 CYS A N 1
ATOM 5558 C CA . CYS A 1 695 ? 25.648 12.375 -39.750 1.00 72.19 695 CYS A CA 1
ATOM 5559 C C . CYS A 1 695 ? 24.503 11.462 -40.159 1.00 72.19 695 CYS A C 1
ATOM 5561 O O . CYS A 1 695 ? 24.162 11.369 -41.340 1.00 72.19 695 CYS A O 1
ATOM 5563 N N . VAL A 1 696 ? 23.974 10.745 -39.176 1.00 80.56 696 VAL A N 1
ATOM 5564 C CA . VAL A 1 696 ? 22.947 9.727 -39.365 1.00 80.56 696 VAL A CA 1
ATOM 5565 C C . VAL A 1 696 ? 21.876 9.964 -38.312 1.00 80.56 696 VAL A C 1
ATOM 5567 O O . VAL A 1 696 ? 22.181 10.144 -37.131 1.00 80.56 696 VAL A O 1
ATOM 5570 N N . TYR A 1 697 ? 20.629 9.984 -38.757 1.00 88.00 697 TYR A N 1
ATOM 5571 C CA . TYR A 1 697 ? 19.458 9.890 -37.908 1.00 88.00 697 TYR A CA 1
ATOM 5572 C C . TYR A 1 697 ? 19.109 8.420 -37.713 1.00 88.00 697 TYR A C 1
ATOM 5574 O O . TYR A 1 697 ? 19.143 7.653 -38.672 1.00 88.00 697 TYR A O 1
ATOM 5582 N N . TYR A 1 698 ? 18.722 8.053 -36.499 1.00 94.88 698 TYR A N 1
ATOM 5583 C CA . TYR A 1 698 ? 18.247 6.722 -36.148 1.00 94.88 698 TYR A CA 1
ATOM 5584 C C . TYR A 1 698 ? 16.835 6.787 -35.592 1.00 94.88 698 TYR A C 1
ATOM 5586 O O . TYR A 1 698 ? 16.438 7.776 -34.976 1.00 94.88 698 TYR A O 1
ATOM 5594 N N . ARG A 1 699 ? 16.080 5.710 -35.780 1.00 96.06 699 ARG A N 1
ATOM 5595 C CA . ARG A 1 699 ? 14.755 5.548 -35.183 1.00 96.06 699 ARG A CA 1
ATOM 5596 C C . ARG A 1 699 ? 14.493 4.079 -34.920 1.00 96.06 699 ARG A C 1
ATOM 5598 O O . ARG A 1 699 ? 14.865 3.235 -35.732 1.00 96.06 699 ARG A O 1
ATOM 5605 N N . VAL A 1 700 ? 13.801 3.780 -33.830 1.00 96.62 700 VAL A N 1
ATOM 5606 C CA . VAL A 1 700 ? 13.266 2.439 -33.582 1.00 96.62 700 VAL A CA 1
ATOM 5607 C C . VAL A 1 700 ? 11.751 2.468 -33.614 1.00 96.62 700 VAL A C 1
ATOM 5609 O O . VAL A 1 700 ? 11.131 3.431 -33.173 1.00 96.62 700 VAL A O 1
ATOM 5612 N N . GLU A 1 701 ? 11.160 1.414 -34.160 1.00 95.12 701 GLU A N 1
ATOM 5613 C CA . GLU A 1 701 ? 9.718 1.202 -34.213 1.00 95.12 701 GLU A CA 1
ATOM 5614 C C . GLU A 1 701 ? 9.396 -0.153 -33.586 1.00 95.12 701 GLU A C 1
ATOM 5616 O O . GLU A 1 701 ? 9.921 -1.192 -33.996 1.00 95.12 701 GLU A O 1
ATOM 5621 N N . ALA A 1 702 ? 8.517 -0.147 -32.593 1.00 94.25 702 ALA A N 1
ATOM 5622 C CA . ALA A 1 702 ? 8.044 -1.348 -31.934 1.00 94.25 702 ALA A CA 1
ATOM 5623 C C . ALA A 1 702 ? 6.822 -1.924 -32.669 1.00 94.25 702 ALA A C 1
ATOM 5625 O O . ALA A 1 702 ? 5.798 -1.262 -32.872 1.00 94.25 702 ALA A O 1
ATOM 5626 N N . VAL A 1 703 ? 6.907 -3.198 -33.049 1.00 91.44 703 VAL A N 1
ATOM 5627 C CA . VAL A 1 703 ? 5.830 -3.929 -33.720 1.00 91.44 703 VAL A CA 1
ATOM 5628 C C . VAL A 1 703 ? 5.103 -4.795 -32.702 1.00 91.44 703 VAL A C 1
ATOM 5630 O O . VAL A 1 703 ? 5.694 -5.625 -32.008 1.00 91.44 703 VAL A O 1
ATOM 5633 N N . THR A 1 704 ? 3.788 -4.621 -32.624 1.00 86.38 704 THR A N 1
ATOM 5634 C CA . THR A 1 704 ? 2.949 -5.349 -31.665 1.00 86.38 704 THR A CA 1
ATOM 5635 C C . THR A 1 704 ? 2.718 -6.803 -32.079 1.00 86.38 704 THR A C 1
ATOM 5637 O O . THR A 1 704 ? 2.825 -7.165 -33.254 1.00 86.38 704 THR A O 1
ATOM 5640 N N . LYS A 1 705 ? 2.310 -7.650 -31.125 1.00 79.75 705 LYS A N 1
ATOM 5641 C CA . LYS A 1 705 ? 1.906 -9.052 -31.375 1.00 79.75 705 LYS A CA 1
ATOM 5642 C C . LYS A 1 705 ? 0.793 -9.194 -32.433 1.00 79.75 705 LYS A C 1
ATOM 5644 O O . LYS A 1 705 ? 0.732 -10.217 -33.107 1.00 79.75 705 LYS A O 1
ATOM 5649 N N . HIS A 1 706 ? -0.028 -8.161 -32.642 1.00 75.44 706 HIS A N 1
ATOM 5650 C CA . HIS A 1 706 ? -1.066 -8.112 -33.685 1.00 75.44 706 HIS A CA 1
ATOM 5651 C C . HIS A 1 706 ? -0.592 -7.520 -35.022 1.00 75.44 706 HIS A C 1
ATOM 5653 O O . HIS A 1 706 ? -1.423 -7.196 -35.869 1.00 75.44 706 HIS A O 1
ATOM 5659 N N . HIS A 1 707 ? 0.720 -7.352 -35.218 1.00 67.56 707 HIS A N 1
ATOM 5660 C CA . HIS A 1 707 ? 1.319 -6.783 -36.430 1.00 67.56 707 HIS A CA 1
ATOM 5661 C C . HIS A 1 707 ? 0.834 -5.366 -36.780 1.00 67.56 707 HIS A C 1
ATOM 5663 O O . HIS A 1 707 ? 0.948 -4.930 -37.924 1.00 67.56 707 HIS A O 1
ATOM 5669 N N . LYS A 1 708 ? 0.310 -4.623 -35.798 1.00 65.69 708 LYS A N 1
ATOM 5670 C CA . LYS A 1 708 ? -0.034 -3.208 -35.961 1.00 65.69 708 LYS A CA 1
ATOM 5671 C C . LYS A 1 708 ? 1.148 -2.340 -35.550 1.00 65.69 708 LYS A C 1
ATOM 5673 O O . LYS A 1 708 ? 1.724 -2.565 -34.480 1.00 65.69 708 LYS A O 1
ATOM 5678 N N . THR A 1 709 ? 1.449 -1.339 -36.371 1.00 60.53 709 THR A N 1
ATOM 5679 C CA . THR A 1 709 ? 2.351 -0.240 -36.031 1.00 60.53 709 THR A CA 1
ATOM 5680 C C . THR A 1 709 ? 1.612 1.095 -36.072 1.00 60.53 709 THR A C 1
ATOM 5682 O O . THR A 1 709 ? 0.635 1.264 -36.804 1.00 60.53 709 THR A O 1
ATOM 5685 N N . SER A 1 710 ? 2.036 2.022 -35.216 1.00 67.50 710 SER A N 1
ATOM 5686 C CA . SER A 1 710 ? 1.487 3.371 -35.064 1.00 67.50 710 SER A CA 1
ATOM 5687 C C . SER A 1 710 ? 2.646 4.346 -34.876 1.00 67.50 710 SER A C 1
ATOM 5689 O O . SER A 1 710 ? 3.697 3.953 -34.371 1.00 67.50 710 SER A O 1
ATOM 5691 N N . LYS A 1 711 ? 2.459 5.630 -35.217 1.00 64.56 711 LYS A N 1
ATOM 5692 C CA . LYS A 1 711 ? 3.457 6.678 -34.924 1.00 64.56 711 LYS A CA 1
ATOM 5693 C C . LYS A 1 711 ? 3.811 6.744 -33.431 1.00 64.56 711 LYS A C 1
ATOM 5695 O O . LYS A 1 711 ? 4.949 7.044 -33.105 1.00 64.56 711 LYS A O 1
ATOM 5700 N N . SER A 1 712 ? 2.871 6.401 -32.548 1.00 72.81 712 SER A N 1
ATOM 5701 C CA . SER A 1 712 ? 3.089 6.297 -31.097 1.00 72.81 712 SER A CA 1
ATOM 5702 C C . SER A 1 712 ? 3.989 5.128 -30.674 1.00 72.81 712 SER A C 1
ATOM 5704 O O . SER A 1 712 ? 4.329 5.026 -29.506 1.00 72.81 712 SER A O 1
ATOM 5706 N N . HIS A 1 713 ? 4.363 4.227 -31.588 1.00 87.06 713 HIS A N 1
ATOM 5707 C CA . HIS A 1 713 ? 5.265 3.100 -31.313 1.00 87.06 713 HIS A CA 1
ATOM 5708 C C . HIS A 1 713 ? 6.680 3.347 -31.848 1.00 87.06 713 HIS A C 1
ATOM 5710 O O . HIS A 1 713 ? 7.486 2.420 -31.911 1.00 87.06 713 HIS A O 1
ATOM 5716 N N . SER A 1 714 ? 6.969 4.564 -32.312 1.00 91.75 714 SER A N 1
ATOM 5717 C CA . SER A 1 714 ? 8.289 4.949 -32.797 1.00 91.75 714 SER A CA 1
ATOM 5718 C C . SER A 1 714 ? 8.966 5.895 -31.820 1.00 91.75 714 SER A C 1
ATOM 5720 O O . SER A 1 714 ? 8.328 6.818 -31.311 1.00 91.75 714 SER A O 1
ATOM 5722 N N . SER A 1 715 ? 10.266 5.705 -31.604 1.00 94.75 715 SER A N 1
ATOM 5723 C CA . SER A 1 715 ? 11.074 6.710 -30.919 1.00 94.75 715 SER A CA 1
ATOM 5724 C C . SER A 1 715 ? 11.087 8.013 -31.733 1.00 94.75 715 SER A C 1
ATOM 5726 O O . SER A 1 715 ? 10.962 7.984 -32.969 1.00 94.75 715 SER A O 1
ATOM 5728 N N . PRO A 1 716 ? 11.310 9.171 -31.094 1.00 91.56 716 PRO A N 1
ATOM 5729 C CA . PRO A 1 716 ? 11.774 10.351 -31.812 1.00 91.56 716 PRO A CA 1
ATOM 5730 C C . PRO A 1 716 ? 13.046 10.024 -32.626 1.00 91.56 716 PRO A C 1
ATOM 5732 O O . PRO A 1 716 ? 13.839 9.177 -32.194 1.00 91.56 716 PRO A O 1
ATOM 5735 N N . PRO A 1 717 ? 13.267 10.657 -33.795 1.00 90.50 717 PRO A N 1
ATOM 5736 C CA . PRO A 1 717 ? 14.526 10.520 -34.518 1.00 90.50 717 PRO A CA 1
ATOM 5737 C C . PRO A 1 717 ? 15.706 10.988 -33.657 1.00 90.50 717 PRO A C 1
ATOM 5739 O O . PRO A 1 717 ? 15.741 12.137 -33.215 1.00 90.50 717 PRO A O 1
ATOM 5742 N N . LEU A 1 718 ? 16.684 10.111 -33.445 1.00 90.19 718 LEU A N 1
ATOM 5743 C CA . LEU A 1 718 ? 17.919 10.403 -32.726 1.00 90.19 718 LEU A CA 1
ATOM 5744 C C . LEU A 1 718 ? 19.015 10.777 -33.723 1.00 90.19 718 LEU A C 1
ATOM 5746 O O . LEU A 1 718 ? 19.364 9.975 -34.585 1.00 90.19 718 LEU A O 1
ATOM 5750 N N . LEU A 1 719 ? 19.581 11.974 -33.597 1.00 86.19 719 LEU A N 1
ATOM 5751 C CA . LEU A 1 719 ? 20.680 12.425 -34.448 1.00 86.19 719 LEU A CA 1
ATOM 5752 C C . LEU A 1 719 ? 22.037 12.042 -33.849 1.00 86.19 719 LEU A C 1
ATOM 5754 O O . LEU A 1 719 ? 22.264 12.248 -32.657 1.00 86.19 719 LEU A O 1
ATOM 5758 N N . SER A 1 720 ? 22.961 11.527 -34.666 1.00 81.12 720 SER A N 1
ATOM 5759 C CA . SER A 1 720 ? 24.320 11.255 -34.199 1.00 81.12 720 SER A CA 1
ATOM 5760 C C . SER A 1 720 ? 25.024 12.552 -33.746 1.00 81.12 720 SER A C 1
ATOM 5762 O O . SER A 1 720 ? 24.971 13.567 -34.444 1.00 81.12 720 SER A O 1
ATOM 5764 N N . PRO A 1 721 ? 25.751 12.549 -32.611 1.00 66.88 721 PRO A N 1
ATOM 5765 C CA . PRO A 1 721 ? 26.500 13.722 -32.143 1.00 66.88 721 PRO A CA 1
ATOM 5766 C C . PRO A 1 721 ? 27.641 14.108 -33.100 1.00 66.88 721 PRO A C 1
ATOM 5768 O O . PRO A 1 721 ? 28.178 15.207 -33.041 1.00 66.88 721 PRO A O 1
ATOM 5771 N N . TRP A 1 722 ? 27.988 13.229 -34.041 1.00 64.06 722 TRP A N 1
ATOM 5772 C CA . TRP A 1 722 ? 28.944 13.493 -35.114 1.00 64.06 722 TRP A CA 1
ATOM 5773 C C . TRP A 1 722 ? 28.438 14.504 -36.154 1.00 64.06 722 TRP A C 1
ATOM 5775 O O . TRP A 1 722 ? 29.234 15.023 -36.934 1.00 64.06 722 TRP A O 1
ATOM 5785 N N . CYS A 1 723 ? 27.141 14.833 -36.149 1.00 58.41 723 CYS A N 1
ATOM 5786 C CA . CYS A 1 723 ? 26.574 15.910 -36.962 1.00 58.41 723 CYS A CA 1
ATOM 5787 C C . CYS A 1 723 ? 26.995 17.313 -36.507 1.00 58.41 723 CYS A C 1
ATOM 5789 O O . CYS A 1 723 ? 26.953 18.242 -37.307 1.00 58.41 723 CYS A O 1
ATOM 5791 N N . SER A 1 724 ? 27.395 17.494 -35.247 1.00 52.16 724 SER A N 1
ATOM 5792 C CA . SER A 1 724 ? 27.843 18.787 -34.715 1.00 52.16 724 SER A CA 1
ATOM 5793 C C . SER A 1 724 ? 29.373 18.925 -34.649 1.00 52.16 724 SER A C 1
ATOM 5795 O O . SER A 1 724 ? 29.856 19.966 -34.212 1.00 52.16 724 SER A O 1
ATOM 5797 N N . SER A 1 725 ? 30.134 17.922 -35.117 1.00 48.88 725 SER A N 1
ATOM 5798 C CA . SER A 1 725 ? 31.607 17.862 -35.080 1.00 48.88 725 SER A CA 1
ATOM 5799 C C . SER A 1 725 ? 32.232 17.533 -36.453 1.00 48.88 725 SER A C 1
ATOM 5801 O O . SER A 1 725 ? 31.542 17.499 -37.472 1.00 48.88 725 SER A O 1
ATOM 5803 N N . MET A 1 726 ? 33.546 17.253 -36.486 1.00 46.56 726 MET A N 1
ATOM 5804 C CA . MET A 1 726 ? 34.347 16.855 -37.665 1.00 46.56 726 MET A CA 1
ATOM 5805 C C . MET A 1 726 ? 33.708 15.728 -38.514 1.00 46.56 726 MET A C 1
ATOM 5807 O O . MET A 1 726 ? 33.999 15.606 -39.702 1.00 46.56 726 MET A O 1
ATOM 5811 N N . GLY A 1 727 ? 32.778 14.944 -37.952 1.00 49.78 727 GLY A N 1
ATOM 5812 C CA . GLY A 1 727 ? 31.993 13.954 -38.692 1.00 49.78 727 GLY A CA 1
ATOM 5813 C C . GLY A 1 727 ? 31.073 14.545 -39.766 1.00 49.78 727 GLY A C 1
ATOM 5814 O O . GLY A 1 727 ? 30.916 13.934 -40.817 1.00 49.78 727 GLY A O 1
ATOM 5815 N N . ALA A 1 728 ? 30.560 15.767 -39.596 1.00 49.56 728 ALA A N 1
ATOM 5816 C CA . ALA A 1 728 ? 29.830 16.489 -40.644 1.00 49.56 728 ALA A CA 1
ATOM 5817 C C . ALA A 1 728 ? 30.733 16.942 -41.811 1.00 49.56 728 ALA A C 1
ATOM 5819 O O . ALA A 1 728 ? 30.247 17.223 -42.904 1.00 49.56 728 ALA A O 1
ATOM 5820 N N . MET A 1 729 ? 32.056 16.995 -41.614 1.00 53.25 729 MET A N 1
ATOM 5821 C CA . MET A 1 729 ? 33.025 17.209 -42.700 1.00 53.25 729 MET A CA 1
ATOM 5822 C C . MET A 1 729 ? 33.365 15.908 -43.442 1.00 53.25 729 MET A C 1
ATOM 5824 O O . MET A 1 729 ? 33.918 15.952 -44.542 1.00 53.25 729 MET A O 1
ATOM 5828 N N . CYS A 1 730 ? 33.008 14.764 -42.858 1.00 54.34 730 CYS A N 1
ATOM 5829 C CA . CYS A 1 730 ? 33.160 13.433 -43.433 1.00 54.34 730 CYS A CA 1
ATOM 5830 C C . CYS A 1 730 ? 31.860 12.894 -44.069 1.00 54.34 730 CYS A C 1
ATOM 5832 O O . CYS A 1 730 ? 31.882 11.826 -44.687 1.00 54.34 730 CYS A O 1
ATOM 5834 N N . THR A 1 731 ? 30.738 13.624 -43.972 1.00 50.91 731 THR A N 1
ATOM 5835 C CA . THR A 1 731 ? 29.449 13.212 -44.543 1.00 50.91 731 THR A CA 1
ATOM 5836 C C . THR A 1 731 ? 29.330 13.438 -46.042 1.00 50.91 731 THR A C 1
ATOM 5838 O O . THR A 1 731 ? 29.815 14.407 -46.624 1.00 50.91 731 THR A O 1
ATOM 5841 N N . SER A 1 732 ? 28.641 12.476 -46.652 1.00 51.28 732 SER A N 1
ATOM 5842 C CA . SER A 1 732 ? 28.444 12.218 -48.074 1.00 51.28 732 SER A CA 1
ATOM 5843 C C . SER A 1 732 ? 28.410 13.450 -48.993 1.00 51.28 732 SER A C 1
ATOM 5845 O O . SER A 1 732 ? 27.464 14.238 -48.985 1.00 51.28 732 SER A O 1
ATOM 5847 N N . HIS A 1 733 ? 29.336 13.488 -49.957 1.00 47.28 733 HIS A N 1
ATOM 5848 C CA . HIS A 1 733 ? 28.875 13.659 -51.331 1.00 47.28 733 HIS A CA 1
ATOM 5849 C C . HIS A 1 733 ? 27.855 12.547 -51.602 1.00 47.28 733 HIS A C 1
ATOM 5851 O O . HIS A 1 733 ? 28.109 11.394 -51.266 1.00 47.28 733 HIS A O 1
ATOM 5857 N N . SER A 1 734 ? 26.746 12.854 -52.263 1.00 48.00 734 SER A N 1
ATOM 5858 C CA . SER A 1 734 ? 25.878 11.839 -52.875 1.00 48.00 734 SER A CA 1
ATOM 5859 C C . SER A 1 734 ? 26.602 10.961 -53.920 1.00 48.00 734 SER A C 1
ATOM 5861 O O . SER A 1 734 ? 25.976 10.105 -54.533 1.00 48.00 734 SER A O 1
ATOM 5863 N N . ASP A 1 735 ? 27.907 11.172 -54.129 1.00 54.97 735 ASP A N 1
ATOM 5864 C CA . ASP A 1 735 ? 28.776 10.455 -55.048 1.00 54.97 735 ASP A CA 1
ATOM 5865 C C . ASP A 1 735 ? 30.196 10.299 -54.465 1.00 54.97 735 ASP A C 1
ATOM 5867 O O . ASP A 1 735 ? 30.894 11.275 -54.180 1.00 54.97 735 ASP A O 1
ATOM 5871 N N . ASP A 1 736 ? 30.639 9.052 -54.325 1.00 59.50 736 ASP A N 1
ATOM 5872 C CA . ASP A 1 736 ? 31.970 8.660 -53.849 1.00 59.50 736 ASP A CA 1
ATOM 5873 C C . ASP A 1 736 ? 33.133 9.118 -54.758 1.00 59.50 736 ASP A C 1
ATOM 5875 O O . ASP A 1 736 ? 34.296 9.028 -54.360 1.00 59.50 736 ASP A O 1
ATOM 5879 N N . SER A 1 737 ? 32.845 9.642 -55.955 1.00 60.88 737 SER A N 1
ATOM 5880 C CA . SER A 1 737 ? 33.834 10.095 -56.948 1.00 60.88 737 SER A CA 1
ATOM 5881 C C . SER A 1 737 ? 34.706 11.286 -56.523 1.00 60.88 737 SER A C 1
ATOM 5883 O O . SER A 1 737 ? 35.754 11.524 -57.121 1.00 60.88 737 SER A O 1
ATOM 5885 N N . HIS A 1 738 ? 34.302 12.034 -55.493 1.00 62.44 738 HIS A N 1
ATOM 5886 C CA . HIS A 1 738 ? 34.983 13.259 -55.058 1.00 62.44 738 HIS A CA 1
ATOM 5887 C C . HIS A 1 738 ? 35.917 13.080 -53.854 1.00 62.44 738 HIS A C 1
ATOM 5889 O O . HIS A 1 738 ? 36.506 14.056 -53.386 1.00 62.44 738 HIS A O 1
ATOM 5895 N N . ARG A 1 739 ? 36.061 11.857 -53.334 1.00 73.50 739 ARG A N 1
ATOM 5896 C CA . ARG A 1 739 ? 36.954 11.580 -52.205 1.00 73.50 739 ARG A CA 1
ATOM 5897 C C . ARG A 1 739 ? 38.414 11.760 -52.626 1.00 73.50 739 ARG A C 1
ATOM 5899 O O . ARG A 1 739 ? 38.870 11.128 -53.574 1.00 73.50 739 ARG A O 1
ATOM 5906 N N . GLN A 1 740 ? 39.152 12.598 -51.905 1.00 74.38 740 GLN A N 1
ATOM 5907 C CA . GLN A 1 740 ? 40.599 12.737 -52.084 1.00 74.38 740 GLN A CA 1
ATOM 5908 C C . GLN A 1 740 ? 41.323 11.808 -51.124 1.00 74.38 740 GLN A C 1
ATOM 5910 O O . GLN A 1 740 ? 41.093 11.900 -49.919 1.00 74.38 740 GLN A O 1
ATOM 5915 N N . ASP A 1 741 ? 42.198 10.951 -51.647 1.00 76.38 741 ASP A N 1
ATOM 5916 C CA . ASP A 1 741 ? 42.974 10.015 -50.836 1.00 76.38 741 ASP A CA 1
ATOM 5917 C C . ASP A 1 741 ? 43.793 10.760 -49.768 1.00 76.38 741 ASP A C 1
ATOM 5919 O O . ASP A 1 741 ? 44.446 11.775 -50.031 1.00 76.38 741 ASP A O 1
ATOM 5923 N N . CYS A 1 742 ? 43.708 10.271 -48.537 1.00 77.69 742 CYS A N 1
ATOM 5924 C CA . CYS A 1 742 ? 44.403 10.825 -47.379 1.00 77.69 742 CYS A CA 1
ATOM 5925 C C . CYS A 1 742 ? 45.533 9.915 -46.885 1.00 77.69 742 CYS A C 1
ATOM 5927 O O . CYS A 1 742 ? 46.288 10.289 -45.994 1.00 77.69 742 CYS A O 1
ATOM 5929 N N . ALA A 1 743 ? 45.663 8.736 -47.493 1.00 78.06 743 ALA A N 1
ATOM 5930 C CA . ALA A 1 743 ? 46.633 7.711 -47.156 1.00 78.06 743 ALA A CA 1
ATOM 5931 C C . ALA A 1 743 ? 47.272 7.122 -48.427 1.00 78.06 743 ALA A C 1
ATOM 5933 O O . ALA A 1 743 ? 47.569 5.927 -48.465 1.00 78.06 743 ALA A O 1
ATOM 5934 N N . SER A 1 744 ? 47.517 7.969 -49.439 1.00 71.56 744 SER A N 1
ATOM 5935 C CA . SER A 1 744 ? 48.042 7.594 -50.766 1.00 71.56 744 SER A CA 1
ATOM 5936 C C . SER A 1 744 ? 49.327 6.763 -50.724 1.00 71.56 744 SER A C 1
ATOM 5938 O O . SER A 1 744 ? 49.613 6.008 -51.651 1.00 71.56 744 SER A O 1
ATOM 5940 N N . ASP A 1 745 ? 50.084 6.883 -49.635 1.00 71.00 745 ASP A N 1
ATOM 5941 C CA . ASP A 1 745 ? 51.401 6.273 -49.461 1.00 71.00 745 ASP A CA 1
ATOM 5942 C C . ASP A 1 745 ? 51.345 4.963 -48.644 1.00 71.00 745 ASP A C 1
ATOM 5944 O O . ASP A 1 745 ? 52.370 4.320 -48.411 1.00 71.00 745 ASP A O 1
ATOM 5948 N N . THR A 1 746 ? 50.149 4.541 -48.219 1.00 66.12 746 THR A N 1
ATOM 5949 C CA . THR A 1 746 ? 49.915 3.373 -47.351 1.00 66.12 746 THR A CA 1
ATOM 5950 C C . THR A 1 746 ? 48.828 2.464 -47.932 1.00 66.12 746 THR A C 1
ATOM 5952 O O . THR A 1 746 ? 47.644 2.608 -47.611 1.00 66.12 746 THR A O 1
ATOM 5955 N N . PRO A 1 747 ? 49.209 1.477 -48.764 1.00 60.34 747 PRO A N 1
ATOM 5956 C CA . PRO A 1 747 ? 48.294 0.431 -49.201 1.00 60.34 747 PRO A CA 1
ATOM 5957 C C . PRO A 1 747 ? 47.749 -0.313 -47.974 1.00 60.34 747 PRO A C 1
ATOM 5959 O O . PRO A 1 747 ? 48.529 -0.735 -47.122 1.00 60.34 747 PRO A O 1
ATOM 5962 N N . PHE A 1 748 ? 46.428 -0.500 -47.895 1.00 67.12 748 PHE A N 1
ATOM 5963 C CA . PHE A 1 748 ? 45.740 -1.189 -46.785 1.00 67.12 748 PHE A CA 1
ATOM 5964 C C . PHE A 1 748 ? 45.744 -0.446 -45.438 1.00 67.12 748 PHE A C 1
ATOM 5966 O O . PHE A 1 748 ? 45.791 -1.077 -44.382 1.00 67.12 748 PHE A O 1
ATOM 5973 N N . VAL A 1 749 ? 45.659 0.888 -45.466 1.00 73.94 749 VAL A N 1
ATOM 5974 C CA . VAL A 1 749 ? 45.438 1.699 -44.260 1.00 73.94 749 VAL A CA 1
ATOM 5975 C C . VAL A 1 749 ? 44.224 1.186 -43.471 1.00 73.94 749 VAL A C 1
ATOM 5977 O O . VAL A 1 749 ? 43.119 1.051 -44.004 1.00 73.94 749 VAL A O 1
ATOM 5980 N N . THR A 1 750 ? 44.423 0.865 -42.192 1.00 73.44 750 THR A N 1
ATOM 5981 C CA . THR A 1 750 ? 43.307 0.493 -41.314 1.00 73.44 750 THR A CA 1
ATOM 5982 C C . THR A 1 750 ? 42.497 1.730 -40.942 1.00 73.44 750 THR A C 1
ATOM 5984 O O . THR A 1 750 ? 42.996 2.855 -40.994 1.00 73.44 750 THR A O 1
ATOM 5987 N N . GLN A 1 751 ? 41.255 1.535 -40.501 1.00 65.56 751 GLN A N 1
ATOM 5988 C CA . GLN A 1 751 ? 40.426 2.626 -39.985 1.00 65.56 751 GLN A CA 1
ATOM 5989 C C . GLN A 1 751 ? 41.161 3.445 -38.914 1.00 65.56 751 GLN A C 1
ATOM 5991 O O . GLN A 1 751 ? 41.217 4.669 -38.986 1.00 65.56 751 GLN A O 1
ATOM 5996 N N . GLN A 1 752 ? 41.805 2.765 -37.963 1.00 62.44 752 GLN A N 1
ATOM 5997 C CA . GLN A 1 752 ? 42.546 3.416 -36.886 1.00 62.44 752 GLN A CA 1
ATOM 5998 C C . GLN A 1 752 ? 43.753 4.217 -37.402 1.00 62.44 752 GLN A C 1
ATOM 6000 O O . GLN A 1 752 ? 43.994 5.326 -36.932 1.00 62.44 752 GLN A O 1
ATOM 6005 N N . GLN A 1 753 ? 44.491 3.687 -38.380 1.00 70.38 753 GLN A N 1
ATOM 6006 C CA . GLN A 1 753 ? 45.626 4.386 -38.992 1.00 70.38 753 GLN A CA 1
ATOM 6007 C C . GLN A 1 753 ? 45.173 5.601 -39.804 1.00 70.38 753 GLN A C 1
ATOM 6009 O O . GLN A 1 753 ? 45.788 6.657 -39.718 1.00 70.38 753 GLN A O 1
ATOM 6014 N N . CYS A 1 754 ? 44.064 5.484 -40.532 1.00 69.75 754 CYS A N 1
ATOM 6015 C CA . CYS A 1 754 ? 43.465 6.600 -41.254 1.00 69.75 754 CYS A CA 1
ATOM 6016 C C . CYS A 1 754 ? 43.063 7.735 -40.302 1.00 69.75 754 CYS A C 1
ATOM 6018 O O . CYS A 1 754 ? 43.349 8.904 -40.551 1.00 69.75 754 CYS A O 1
ATOM 6020 N N . HIS A 1 755 ? 42.464 7.389 -39.161 1.00 62.62 755 HIS A N 1
ATOM 6021 C CA . HIS A 1 755 ? 42.077 8.373 -38.154 1.00 62.62 755 HIS A CA 1
ATOM 6022 C C . HIS A 1 755 ? 43.289 9.067 -37.512 1.00 62.62 755 HIS A C 1
ATOM 6024 O O . HIS A 1 755 ? 43.236 10.267 -37.258 1.00 62.62 755 HIS A O 1
ATOM 6030 N N . GLN A 1 756 ? 44.403 8.355 -37.298 1.00 67.12 756 GLN A N 1
ATOM 6031 C CA . GLN A 1 756 ? 45.650 8.959 -36.796 1.00 67.12 756 GLN A CA 1
ATOM 6032 C C . GLN A 1 756 ? 46.244 10.000 -37.754 1.00 67.12 756 GLN A C 1
ATOM 6034 O O . GLN A 1 756 ? 46.967 10.890 -37.312 1.00 67.12 756 GLN A O 1
ATOM 6039 N N . LEU A 1 757 ? 45.916 9.916 -39.045 1.00 67.94 757 LEU A N 1
ATOM 6040 C CA . LEU A 1 757 ? 46.313 10.892 -40.059 1.00 67.94 757 LEU A CA 1
ATOM 6041 C C . LEU A 1 757 ? 45.387 12.125 -40.106 1.00 67.94 757 LEU A C 1
ATOM 6043 O O . LEU A 1 757 ? 45.606 13.016 -40.923 1.00 67.94 757 LEU A O 1
ATOM 6047 N N . GLY A 1 758 ? 44.362 12.201 -39.245 1.00 64.31 758 GLY A N 1
ATOM 6048 C CA . GLY A 1 758 ? 43.368 13.282 -39.264 1.00 64.31 758 GLY A CA 1
ATOM 6049 C C . GLY A 1 758 ? 42.383 13.181 -40.434 1.00 64.31 758 GLY A C 1
ATOM 6050 O O . GLY A 1 758 ? 41.823 14.188 -40.865 1.00 64.31 758 GLY A O 1
ATOM 6051 N N . CYS A 1 759 ? 42.200 11.973 -40.972 1.00 73.44 759 CYS A N 1
ATOM 6052 C CA . CYS A 1 759 ? 41.422 11.694 -42.174 1.00 73.44 759 CYS A CA 1
ATOM 6053 C C . CYS A 1 759 ? 40.073 11.021 -41.860 1.00 73.44 759 CYS A C 1
ATOM 6055 O O . CYS A 1 759 ? 39.906 10.371 -40.828 1.00 73.44 759 CYS A O 1
ATOM 6057 N N . CYS A 1 760 ? 39.126 11.108 -42.795 1.00 69.38 760 CYS A N 1
ATOM 6058 C CA . CYS A 1 760 ? 37.868 10.364 -42.772 1.00 69.38 760 CYS A CA 1
ATOM 6059 C C . CYS A 1 760 ? 38.066 8.941 -43.310 1.00 69.38 760 CYS A C 1
ATOM 6061 O O . CYS A 1 760 ? 38.715 8.751 -44.336 1.00 69.38 760 CYS A O 1
ATOM 6063 N N . PHE A 1 761 ? 37.451 7.941 -42.678 1.00 70.44 761 PHE A N 1
ATOM 6064 C CA . PHE A 1 761 ? 37.457 6.557 -43.161 1.00 70.44 761 PHE A CA 1
ATOM 6065 C C . PHE A 1 761 ? 36.030 6.079 -43.471 1.00 70.44 761 PHE A C 1
ATOM 6067 O O . PHE A 1 761 ? 35.181 6.098 -42.583 1.00 70.44 761 PHE A O 1
ATOM 6074 N N . ARG A 1 762 ? 35.748 5.646 -44.710 1.00 67.88 762 ARG A N 1
ATOM 6075 C CA . ARG A 1 762 ? 34.443 5.089 -45.121 1.00 67.88 762 ARG A CA 1
ATOM 6076 C C . ARG A 1 762 ? 34.606 4.023 -46.217 1.00 67.88 762 ARG A C 1
ATOM 6078 O O . ARG A 1 762 ? 35.164 4.334 -47.269 1.00 67.88 762 ARG A O 1
ATOM 6085 N N . PRO A 1 763 ? 34.068 2.804 -46.067 1.00 62.25 763 PRO A N 1
ATOM 6086 C CA . PRO A 1 763 ? 33.982 1.840 -47.168 1.00 62.25 763 PRO A CA 1
ATOM 6087 C C . PRO A 1 763 ? 33.017 2.328 -48.278 1.00 62.25 763 PRO A C 1
ATOM 6089 O O . PRO A 1 763 ? 32.066 3.050 -47.971 1.00 62.25 763 PRO A O 1
ATOM 6092 N N . PRO A 1 764 ? 33.219 1.987 -49.564 1.00 58.03 764 PRO A N 1
ATOM 6093 C CA . PRO A 1 764 ? 32.241 2.247 -50.624 1.00 58.03 764 PRO A CA 1
ATOM 6094 C C . PRO A 1 764 ? 30.951 1.446 -50.407 1.00 58.03 764 PRO A C 1
ATOM 6096 O O . PRO A 1 764 ? 30.971 0.305 -49.939 1.00 58.03 764 PRO A O 1
ATOM 6099 N N . ASP A 1 765 ? 29.821 2.032 -50.778 1.00 52.03 765 ASP A N 1
ATOM 6100 C CA . ASP A 1 765 ? 28.468 1.493 -50.641 1.00 52.03 765 ASP A CA 1
ATOM 6101 C C . ASP A 1 765 ? 28.173 0.371 -51.651 1.00 52.03 765 ASP A C 1
ATOM 6103 O O . ASP A 1 765 ? 27.515 0.558 -52.669 1.00 52.03 765 ASP A O 1
ATOM 6107 N N . GLY A 1 766 ? 28.683 -0.835 -51.391 1.00 50.69 766 GLY A N 1
ATOM 6108 C CA . GLY A 1 766 ? 28.325 -2.037 -52.157 1.00 50.69 766 GLY A CA 1
ATOM 6109 C C . GLY A 1 766 ? 28.728 -2.023 -53.641 1.00 50.69 766 GLY A C 1
ATOM 6110 O O . GLY A 1 766 ? 28.460 -2.993 -54.350 1.00 50.69 766 GLY A O 1
ATOM 6111 N N . SER A 1 767 ? 29.403 -0.976 -54.125 1.00 45.12 767 SER A N 1
ATOM 6112 C CA . SER A 1 767 ? 29.963 -0.925 -55.470 1.00 45.12 767 SER A CA 1
ATOM 6113 C C . SER A 1 767 ? 31.443 -1.303 -55.443 1.00 45.12 767 SER A C 1
ATOM 6115 O O . SER A 1 767 ? 32.262 -0.723 -54.734 1.00 45.12 767 SER A O 1
ATOM 6117 N N . THR A 1 768 ? 31.808 -2.297 -56.250 1.00 44.44 768 THR A N 1
ATOM 6118 C CA . THR A 1 768 ? 33.182 -2.762 -56.495 1.00 44.44 768 THR A CA 1
ATOM 6119 C C . THR A 1 768 ? 34.011 -1.739 -57.291 1.00 44.44 768 THR A C 1
ATOM 6121 O O . THR A 1 768 ? 34.694 -2.103 -58.252 1.00 44.44 768 THR A O 1
ATOM 6124 N N . LYS A 1 769 ? 33.934 -0.443 -56.963 1.00 55.09 769 LYS A N 1
ATOM 6125 C CA . LYS A 1 769 ? 34.790 0.580 -57.573 1.00 55.09 769 LYS A CA 1
ATOM 6126 C C . LYS A 1 769 ? 36.190 0.445 -56.969 1.00 55.09 769 LYS A C 1
ATOM 6128 O O . LYS A 1 769 ? 36.405 0.778 -55.809 1.00 55.09 769 LYS A O 1
ATOM 6133 N N . ARG A 1 770 ? 37.134 -0.077 -57.761 1.00 55.12 770 ARG A N 1
ATOM 6134 C CA . ARG A 1 770 ? 38.523 -0.361 -57.344 1.00 55.12 770 ARG A CA 1
ATOM 6135 C C . ARG A 1 770 ? 39.339 0.874 -56.945 1.00 55.12 770 ARG A C 1
ATOM 6137 O O . ARG A 1 770 ? 40.349 0.698 -56.279 1.00 55.12 770 ARG A O 1
ATOM 6144 N N . ASP A 1 771 ? 38.877 2.075 -57.292 1.00 63.94 771 ASP A N 1
ATOM 6145 C CA . ASP A 1 771 ? 39.669 3.310 -57.209 1.00 63.94 771 ASP A CA 1
ATOM 6146 C C . ASP A 1 771 ? 39.061 4.380 -56.277 1.00 63.94 771 ASP A C 1
ATOM 6148 O O . ASP A 1 771 ? 39.377 5.559 -56.401 1.00 63.94 771 ASP A O 1
ATOM 6152 N N . VAL A 1 772 ? 38.161 4.005 -55.356 1.00 68.56 772 VAL A N 1
ATOM 6153 C CA . VAL A 1 772 ? 37.595 4.937 -54.359 1.00 68.56 772 VAL A CA 1
ATOM 6154 C C . VAL A 1 772 ? 38.371 4.813 -53.041 1.00 68.56 772 VAL A C 1
ATOM 6156 O O . VAL A 1 772 ? 38.312 3.747 -52.420 1.00 68.56 772 VAL A O 1
ATOM 6159 N N . PRO A 1 773 ? 39.057 5.874 -52.567 1.00 72.12 773 PRO A N 1
ATOM 6160 C CA . PRO A 1 773 ? 39.801 5.831 -51.313 1.00 72.12 773 PRO A CA 1
ATOM 6161 C C . PRO A 1 773 ? 38.888 5.568 -50.112 1.00 72.12 773 PRO A C 1
ATOM 6163 O O . PRO A 1 773 ? 37.888 6.265 -49.892 1.00 72.12 773 PRO A O 1
ATOM 6166 N N . TRP A 1 774 ? 39.248 4.557 -49.317 1.00 74.81 774 TRP A N 1
ATOM 6167 C CA . TRP A 1 774 ? 38.576 4.268 -48.047 1.00 74.81 774 TRP A CA 1
ATOM 6168 C C . TRP A 1 774 ? 38.969 5.299 -46.995 1.00 74.81 774 TRP A C 1
ATOM 6170 O O . TRP A 1 774 ? 38.114 5.741 -46.240 1.00 74.81 774 TRP A O 1
ATOM 6180 N N . CYS A 1 775 ? 40.238 5.714 -46.998 1.00 75.00 775 CYS A N 1
ATOM 6181 C CA . CYS A 1 775 ? 40.754 6.822 -46.210 1.00 75.00 775 CYS A CA 1
ATOM 6182 C C . CYS A 1 775 ? 40.843 8.084 -47.070 1.00 75.00 775 CYS A C 1
ATOM 6184 O O . CYS A 1 775 ? 41.573 8.112 -48.058 1.00 75.00 775 CYS A O 1
ATOM 6186 N N . PHE A 1 776 ? 40.104 9.127 -46.718 1.00 76.75 776 PHE A N 1
ATOM 6187 C CA . PHE A 1 776 ? 39.989 10.342 -47.513 1.00 76.75 776 PHE A CA 1
ATOM 6188 C C . PHE A 1 776 ? 39.994 11.596 -46.644 1.00 76.75 776 PHE A C 1
ATOM 6190 O O . PHE A 1 776 ? 39.756 11.550 -45.441 1.00 76.75 776 PHE A O 1
ATOM 6197 N N . ARG A 1 777 ? 40.334 12.734 -47.244 1.00 70.19 777 ARG A N 1
ATOM 6198 C CA . ARG A 1 777 ? 40.465 13.995 -46.507 1.00 70.19 777 ARG A CA 1
ATOM 6199 C C . ARG A 1 777 ? 39.087 14.500 -46.050 1.00 70.19 777 ARG A C 1
ATOM 6201 O O . ARG A 1 777 ? 38.156 14.453 -46.860 1.00 70.19 777 ARG A O 1
ATOM 6208 N N . PRO A 1 778 ? 38.940 15.000 -44.806 1.00 62.69 778 PRO A N 1
ATOM 6209 C CA . PRO A 1 778 ? 37.742 15.729 -44.399 1.00 62.69 778 PRO A CA 1
ATOM 6210 C C . PRO A 1 778 ? 37.569 16.980 -45.256 1.00 62.69 778 PRO A C 1
ATOM 6212 O O . PRO A 1 778 ? 38.549 17.568 -45.721 1.00 62.69 778 PRO A O 1
ATOM 6215 N N . ARG A 1 779 ? 36.317 17.397 -45.465 1.00 60.25 779 ARG A N 1
ATOM 6216 C CA . ARG A 1 779 ? 36.027 18.708 -46.060 1.00 60.25 779 ARG A CA 1
ATOM 6217 C C . ARG A 1 779 ? 36.673 19.806 -45.227 1.00 60.25 779 ARG A C 1
ATOM 6219 O O . ARG A 1 779 ? 36.646 19.740 -44.003 1.00 60.25 779 ARG A O 1
ATOM 6226 N N . THR A 1 780 ? 37.209 20.829 -45.883 1.00 50.56 780 THR A N 1
ATOM 6227 C CA . THR A 1 780 ? 37.705 22.010 -45.176 1.00 50.56 780 THR A CA 1
ATOM 6228 C C . THR A 1 780 ? 36.643 23.105 -45.206 1.00 50.56 780 THR A C 1
ATOM 6230 O O . THR A 1 780 ? 35.888 23.240 -46.172 1.00 50.56 780 THR A O 1
ATOM 6233 N N . SER A 1 781 ? 36.561 23.905 -44.144 1.00 45.22 781 SER A N 1
ATOM 6234 C CA . SER A 1 781 ? 35.663 25.066 -44.083 1.00 45.22 781 SER A CA 1
ATOM 6235 C C . SER A 1 781 ? 35.990 26.146 -45.127 1.00 45.22 781 SER A C 1
ATOM 6237 O O . SER A 1 781 ? 35.148 26.991 -45.423 1.00 45.22 781 SER A O 1
ATOM 6239 N N . ASP A 1 782 ? 37.191 26.098 -45.710 1.00 45.50 782 ASP A N 1
ATOM 6240 C CA . ASP A 1 782 ? 37.697 27.063 -46.690 1.00 45.50 782 ASP A CA 1
ATOM 6241 C C . ASP A 1 782 ? 37.358 26.707 -48.148 1.00 45.50 782 ASP A C 1
ATOM 6243 O O . ASP A 1 782 ? 37.621 27.501 -49.051 1.00 45.50 782 ASP A O 1
ATOM 6247 N N . ASP A 1 783 ? 36.682 25.580 -48.408 1.00 46.25 783 ASP A N 1
ATOM 6248 C CA . ASP A 1 783 ? 36.322 25.147 -49.771 1.00 46.25 783 ASP A CA 1
ATOM 6249 C C . ASP A 1 783 ? 35.193 25.987 -50.423 1.00 46.25 783 ASP A C 1
ATOM 6251 O O . ASP A 1 783 ? 34.670 25.633 -51.486 1.00 46.25 783 ASP A O 1
ATOM 6255 N N . GLY A 1 784 ? 34.791 27.105 -49.801 1.00 48.38 784 GLY A N 1
ATOM 6256 C CA . GLY A 1 784 ? 33.852 28.084 -50.362 1.00 48.38 784 GLY A CA 1
ATOM 6257 C C . GLY A 1 784 ? 32.394 27.615 -50.438 1.00 48.38 784 GLY A C 1
ATOM 6258 O O . GLY A 1 784 ? 31.632 28.119 -51.262 1.00 48.38 784 GLY A O 1
ATOM 6259 N N . ARG A 1 785 ? 31.990 26.632 -49.619 1.00 50.28 785 ARG A N 1
ATOM 6260 C CA . ARG A 1 785 ? 30.650 26.006 -49.678 1.00 50.28 785 ARG A CA 1
ATOM 6261 C C . ARG A 1 785 ? 29.897 25.980 -48.350 1.00 50.28 785 ARG A C 1
ATOM 6263 O O . ARG A 1 785 ? 28.993 25.161 -48.190 1.00 50.28 785 ARG A O 1
ATOM 6270 N N . CYS A 1 786 ? 30.212 26.873 -47.415 1.00 55.53 786 CYS A N 1
ATOM 6271 C CA . CYS A 1 786 ? 29.287 27.126 -46.318 1.00 55.53 786 CYS A CA 1
ATOM 6272 C C . CYS A 1 786 ? 28.042 27.815 -46.902 1.00 55.53 786 CYS A C 1
ATOM 6274 O O . CYS A 1 786 ? 28.124 28.936 -47.398 1.00 55.53 786 CYS A O 1
ATOM 6276 N N . GLY A 1 787 ? 26.907 27.108 -46.939 1.00 54.59 787 GLY A N 1
ATOM 6277 C CA . GLY A 1 787 ? 25.628 27.691 -47.352 1.00 54.59 787 GLY A CA 1
ATOM 6278 C C . GLY A 1 787 ? 25.246 28.873 -46.456 1.00 54.59 787 GLY A C 1
ATOM 6279 O O . GLY A 1 787 ? 25.681 28.938 -45.310 1.00 54.59 787 GLY A O 1
ATOM 6280 N N . SER A 1 788 ? 24.437 29.795 -46.969 1.00 54.50 788 SER A N 1
ATOM 6281 C CA . SER A 1 788 ? 23.873 30.920 -46.218 1.00 54.50 788 SER A CA 1
ATOM 6282 C C . SER A 1 788 ? 22.346 30.888 -46.305 1.00 54.50 788 SER A C 1
ATOM 6284 O O . SER A 1 788 ? 21.798 30.615 -47.376 1.00 54.50 788 SER A O 1
ATOM 6286 N N . GLY A 1 789 ? 21.650 31.110 -45.184 1.00 55.44 789 GLY A N 1
ATOM 6287 C CA . GLY A 1 789 ? 20.185 31.095 -45.163 1.00 55.44 789 GLY A CA 1
ATOM 6288 C C . GLY A 1 789 ? 19.556 31.110 -43.767 1.00 55.44 789 GLY A C 1
ATOM 6289 O O . GLY A 1 789 ? 20.216 30.888 -42.756 1.00 55.44 789 GLY A O 1
ATOM 6290 N N . LYS A 1 790 ? 18.242 31.358 -43.718 1.00 47.94 790 LYS A N 1
ATOM 6291 C CA . LYS A 1 790 ? 17.443 31.310 -42.483 1.00 47.94 790 LYS A CA 1
ATOM 6292 C C . LYS A 1 790 ? 17.241 29.860 -42.028 1.00 47.94 790 LYS A C 1
ATOM 6294 O O . LYS A 1 790 ? 16.937 28.999 -42.849 1.00 47.94 790 LYS A O 1
ATOM 6299 N N . GLY A 1 791 ? 17.366 29.606 -40.723 1.00 54.47 791 GLY A N 1
ATOM 6300 C CA . GLY A 1 791 ? 17.235 28.266 -40.126 1.00 54.47 791 GLY A CA 1
ATOM 6301 C C . GLY A 1 791 ? 18.559 27.567 -39.794 1.00 54.47 791 GLY A C 1
ATOM 6302 O O . GLY A 1 791 ? 18.537 26.395 -39.430 1.00 54.47 791 GLY A O 1
ATOM 6303 N N . GLN A 1 792 ? 19.686 28.273 -39.917 1.00 65.25 792 GLN A N 1
ATOM 6304 C CA . GLN A 1 792 ? 20.988 27.850 -39.395 1.00 65.25 792 GLN A CA 1
ATOM 6305 C C . GLN A 1 792 ? 20.995 27.913 -37.867 1.00 65.25 792 GLN A C 1
ATOM 6307 O O . GLN A 1 792 ? 20.465 28.863 -37.285 1.00 65.25 792 GLN A O 1
ATOM 6312 N N . VAL A 1 793 ? 21.585 26.907 -37.228 1.00 64.38 793 VAL A N 1
ATOM 6313 C CA . VAL A 1 793 ? 21.709 26.831 -35.772 1.00 64.38 793 VAL A CA 1
ATOM 6314 C C . VAL A 1 793 ? 23.041 27.454 -35.362 1.00 64.38 793 VAL A C 1
ATOM 6316 O O . VAL A 1 793 ? 24.091 27.095 -35.901 1.00 64.38 793 VAL A O 1
ATOM 6319 N N . ASP A 1 794 ? 22.982 28.398 -34.423 1.00 70.69 794 ASP A N 1
ATOM 6320 C CA . ASP A 1 794 ? 24.160 29.094 -33.902 1.00 70.69 794 ASP A CA 1
ATOM 6321 C C . ASP A 1 794 ? 25.126 28.088 -33.265 1.00 70.69 794 ASP A C 1
ATOM 6323 O O . ASP A 1 794 ? 24.732 27.299 -32.407 1.00 70.69 794 ASP A O 1
ATOM 6327 N N . ALA A 1 795 ? 26.374 28.100 -33.725 1.00 68.06 795 ALA A N 1
ATOM 6328 C CA . ALA A 1 795 ? 27.451 27.252 -33.215 1.00 68.06 795 ALA A CA 1
ATOM 6329 C C . ALA A 1 795 ? 28.493 28.056 -32.429 1.00 68.06 795 ALA A C 1
ATOM 6331 O O . ALA A 1 795 ? 29.525 27.510 -32.038 1.00 68.06 795 ALA A O 1
ATOM 6332 N N . GLY A 1 796 ? 28.269 29.356 -32.250 1.00 72.31 796 GLY A N 1
ATOM 6333 C CA . GLY A 1 796 ? 29.176 30.256 -31.564 1.00 72.31 796 GLY A CA 1
ATOM 6334 C C . GLY A 1 796 ? 28.522 30.967 -30.385 1.00 72.31 796 GLY A C 1
ATOM 6335 O O . GLY A 1 796 ? 27.541 30.518 -29.799 1.00 72.31 796 GLY A O 1
ATOM 6336 N N . TRP A 1 797 ? 29.126 32.089 -30.016 1.00 73.56 797 TRP A N 1
ATOM 6337 C CA . TRP A 1 797 ? 28.620 33.028 -29.023 1.00 73.56 797 TRP A CA 1
ATOM 6338 C C . TRP A 1 797 ? 28.785 34.451 -29.553 1.00 73.56 797 TRP A C 1
ATOM 6340 O O . TRP A 1 797 ? 29.545 34.694 -30.495 1.00 73.56 797 TRP A O 1
ATOM 6350 N N . ASP A 1 798 ? 28.092 35.407 -28.937 1.00 72.06 798 ASP A N 1
ATOM 6351 C CA . ASP A 1 798 ? 28.143 36.803 -29.365 1.00 72.06 798 ASP A CA 1
ATOM 6352 C C . ASP A 1 798 ? 29.584 37.350 -29.291 1.00 72.06 798 ASP A C 1
ATOM 6354 O O . ASP A 1 798 ? 30.234 37.313 -28.244 1.00 72.06 798 ASP A O 1
ATOM 6358 N N . GLY A 1 799 ? 30.110 37.806 -30.431 1.00 74.88 799 GLY A N 1
ATOM 6359 C CA . GLY A 1 799 ? 31.490 38.288 -30.576 1.00 74.88 799 GLY A CA 1
ATOM 6360 C C . GLY A 1 799 ? 32.560 37.239 -30.923 1.00 74.88 799 GLY A C 1
ATOM 6361 O O . GLY A 1 799 ? 33.736 37.612 -31.017 1.00 74.88 799 GLY A O 1
ATOM 6362 N N . ILE A 1 800 ? 32.196 35.967 -31.143 1.00 81.75 800 ILE A N 1
ATOM 6363 C CA . ILE A 1 800 ? 33.129 34.927 -31.616 1.00 81.75 800 ILE A CA 1
ATOM 6364 C C . ILE A 1 800 ? 33.824 35.357 -32.917 1.00 81.75 800 ILE A C 1
ATOM 6366 O O . ILE A 1 800 ? 33.201 35.896 -33.832 1.00 81.75 800 ILE A O 1
ATOM 6370 N N . GLN A 1 801 ? 35.136 35.133 -33.004 1.00 83.50 801 GLN A N 1
ATOM 6371 C CA . GLN A 1 801 ? 35.920 35.503 -34.182 1.00 83.50 801 GLN A CA 1
ATOM 6372 C C . GLN A 1 801 ? 35.888 34.399 -35.240 1.00 83.50 801 GLN A C 1
ATOM 6374 O O . GLN A 1 801 ? 35.860 33.213 -34.913 1.00 83.50 801 GLN A O 1
ATOM 6379 N N . LYS A 1 802 ? 35.997 34.776 -36.520 1.00 78.38 802 LYS A N 1
ATOM 6380 C CA . LYS A 1 802 ? 36.018 33.834 -37.653 1.00 78.38 802 LYS A CA 1
ATOM 6381 C C . LYS A 1 802 ? 36.959 32.652 -37.431 1.00 78.38 802 LYS A C 1
ATOM 6383 O O . LYS A 1 802 ? 36.552 31.508 -37.563 1.00 78.38 802 LYS A O 1
ATOM 6388 N N . ASN A 1 803 ? 38.208 32.919 -37.065 1.00 71.69 803 ASN A N 1
ATOM 6389 C CA . ASN A 1 803 ? 39.212 31.864 -36.903 1.00 71.69 803 ASN A CA 1
ATOM 6390 C C . ASN A 1 803 ? 38.902 30.931 -35.724 1.00 71.69 803 ASN A C 1
ATOM 6392 O O . ASN A 1 803 ? 39.265 29.762 -35.759 1.00 71.69 803 ASN A O 1
ATOM 6396 N N . GLU A 1 804 ? 38.222 31.443 -34.701 1.00 67.50 804 GLU A N 1
ATOM 6397 C CA . GLU A 1 804 ? 37.807 30.680 -33.525 1.00 67.50 804 GLU A CA 1
ATOM 6398 C C . GLU A 1 804 ? 36.612 29.781 -33.870 1.00 67.50 804 GLU A C 1
ATOM 6400 O O . GLU A 1 804 ? 36.650 28.585 -33.603 1.00 67.50 804 GLU A O 1
ATOM 6405 N N . CYS A 1 805 ? 35.635 30.317 -34.612 1.00 65.94 805 CYS A N 1
ATOM 6406 C CA . CYS A 1 805 ? 34.518 29.562 -35.183 1.00 65.94 805 CYS A CA 1
ATOM 6407 C C . CYS A 1 805 ? 34.970 28.451 -36.152 1.00 65.94 805 CYS A C 1
ATOM 6409 O O . CYS A 1 805 ? 34.480 27.324 -36.107 1.00 65.94 805 CYS A O 1
ATOM 6411 N N . LEU A 1 806 ? 35.930 28.747 -37.028 1.00 62.25 806 LEU A N 1
ATOM 6412 C CA . LEU A 1 806 ? 36.480 27.750 -37.948 1.00 62.25 806 LEU A CA 1
ATOM 6413 C C . LEU A 1 806 ? 37.344 26.714 -37.209 1.00 62.25 806 LEU A C 1
ATOM 6415 O O . LEU A 1 806 ? 37.320 25.534 -37.553 1.00 62.25 806 LEU A O 1
ATOM 6419 N N . GLY A 1 807 ? 38.058 27.127 -36.155 1.00 53.38 807 GLY A N 1
ATOM 6420 C CA . GLY A 1 807 ? 38.896 26.252 -35.329 1.00 53.38 807 GLY A CA 1
ATOM 6421 C C . GLY A 1 807 ? 38.120 25.178 -34.561 1.00 53.38 807 GLY A C 1
ATOM 6422 O O . GLY A 1 807 ? 38.662 24.108 -34.296 1.00 53.38 807 GLY A O 1
ATOM 6423 N N . GLN A 1 808 ? 36.842 25.423 -34.266 1.00 54.62 808 GLN A N 1
ATOM 6424 C CA . GLN A 1 808 ? 35.920 24.449 -33.664 1.00 54.62 808 GLN A CA 1
ATOM 6425 C C . GLN A 1 808 ? 35.163 23.594 -34.701 1.00 54.62 808 GLN A C 1
ATOM 6427 O O . GLN A 1 808 ? 34.267 22.833 -34.344 1.00 54.62 808 GLN A O 1
ATOM 6432 N N . GLY A 1 809 ? 35.513 23.695 -35.990 1.00 54.09 809 GLY A N 1
ATOM 6433 C CA . GLY A 1 809 ? 34.904 22.898 -37.059 1.00 54.09 809 GLY A CA 1
ATOM 6434 C C . GLY A 1 809 ? 33.502 23.358 -37.478 1.00 54.09 809 GLY A C 1
ATOM 6435 O O . GLY A 1 809 ? 32.778 22.595 -38.120 1.00 54.09 809 GLY A O 1
ATOM 6436 N N . ALA A 1 810 ? 33.109 24.586 -37.128 1.00 64.38 810 ALA A N 1
ATOM 6437 C CA . ALA A 1 810 ? 31.864 25.211 -37.565 1.00 64.38 810 ALA A CA 1
ATOM 6438 C C . ALA A 1 810 ? 32.056 25.997 -38.880 1.00 64.38 810 ALA A C 1
ATOM 6440 O O . ALA A 1 810 ? 33.174 26.193 -39.362 1.00 64.38 810 ALA A O 1
ATOM 6441 N N . CYS A 1 811 ? 30.952 26.429 -39.487 1.00 70.12 811 CYS A N 1
ATOM 6442 C CA . CYS A 1 811 ? 30.958 27.278 -40.673 1.00 70.12 811 CYS A CA 1
ATOM 6443 C C . CYS A 1 811 ? 30.838 28.753 -40.296 1.00 70.12 811 CYS A C 1
ATOM 6445 O O . CYS A 1 811 ? 30.117 29.112 -39.366 1.00 70.12 811 CYS A O 1
ATOM 6447 N N . TRP A 1 812 ? 31.513 29.605 -41.070 1.00 73.62 812 TRP A N 1
ATOM 6448 C CA . TRP A 1 812 ? 31.459 31.055 -40.911 1.00 73.62 812 TRP A CA 1
ATOM 6449 C C . TRP A 1 812 ? 30.887 31.731 -42.156 1.00 73.62 812 TRP A C 1
ATOM 6451 O O . TRP A 1 812 ? 31.420 31.557 -43.256 1.00 73.62 812 TRP A O 1
ATOM 6461 N N . HIS A 1 813 ? 29.851 32.550 -41.985 1.00 77.25 813 HIS A N 1
ATOM 6462 C CA . HIS A 1 813 ? 29.317 33.412 -43.038 1.00 77.25 813 HIS A CA 1
ATOM 6463 C C . HIS A 1 813 ? 28.776 34.721 -42.452 1.00 77.25 813 HIS A C 1
ATOM 6465 O O . HIS A 1 813 ? 27.730 34.752 -41.809 1.00 77.25 813 HIS A O 1
ATOM 6471 N N . GLU A 1 814 ? 29.453 35.830 -42.743 1.00 77.81 814 GLU A N 1
ATOM 6472 C CA . GLU A 1 814 ? 28.993 37.165 -42.354 1.00 77.81 814 GLU A CA 1
ATOM 6473 C C . GLU A 1 814 ? 27.717 37.540 -43.117 1.00 77.81 814 GLU A C 1
ATOM 6475 O O . GLU A 1 814 ? 27.655 37.477 -44.346 1.00 77.81 814 GLU A O 1
ATOM 6480 N N . THR A 1 815 ? 26.676 37.929 -42.385 1.00 70.69 815 THR A N 1
ATOM 6481 C CA . THR A 1 815 ? 25.391 38.344 -42.956 1.00 70.69 815 THR A CA 1
ATOM 6482 C C . THR A 1 815 ? 24.824 39.546 -42.211 1.00 70.69 815 THR A C 1
ATOM 6484 O O . THR A 1 815 ? 24.979 39.678 -40.999 1.00 70.69 815 THR A O 1
ATOM 6487 N N . GLY A 1 816 ? 24.168 40.441 -42.954 1.00 68.25 816 GLY A N 1
ATOM 6488 C CA . GLY A 1 816 ? 23.435 41.579 -42.396 1.00 68.25 816 GLY A CA 1
ATOM 6489 C C . GLY A 1 816 ? 21.987 41.251 -42.014 1.00 68.25 816 GLY A C 1
ATOM 6490 O O . GLY A 1 816 ? 21.259 42.146 -41.590 1.00 68.25 816 GLY A O 1
ATOM 6491 N N . GLU A 1 817 ? 21.538 40.004 -42.199 1.00 73.31 817 GLU A N 1
ATOM 6492 C CA . GLU A 1 817 ? 20.186 39.587 -41.825 1.00 73.31 817 GLU A CA 1
ATOM 6493 C C . GLU A 1 817 ? 20.061 39.383 -40.309 1.00 73.31 817 GLU A C 1
ATOM 6495 O O . GLU A 1 817 ? 20.759 38.567 -39.710 1.00 73.31 817 GLU A O 1
ATOM 6500 N N . ALA A 1 818 ? 19.125 40.104 -39.687 1.00 64.19 818 ALA A N 1
ATOM 6501 C CA . ALA A 1 818 ? 18.850 39.976 -38.260 1.00 64.19 818 ALA A CA 1
ATOM 6502 C C . ALA A 1 818 ? 18.339 38.565 -37.912 1.00 64.19 818 ALA A C 1
ATOM 6504 O O . ALA A 1 818 ? 17.375 38.082 -38.512 1.00 64.19 818 ALA A O 1
ATOM 6505 N N . GLY A 1 819 ? 18.967 37.933 -36.916 1.00 65.25 819 GLY A N 1
ATOM 6506 C CA . GLY A 1 819 ? 18.613 36.594 -36.432 1.00 65.25 819 GLY A CA 1
ATOM 6507 C C . GLY A 1 819 ? 19.293 35.431 -37.165 1.00 65.25 819 GLY A C 1
ATOM 6508 O O . GLY A 1 819 ? 18.929 34.287 -36.909 1.00 65.25 819 GLY A O 1
ATOM 6509 N N . VAL A 1 820 ? 20.253 35.697 -38.061 1.00 73.12 820 VAL A N 1
ATOM 6510 C CA . VAL A 1 820 ? 21.087 34.659 -38.690 1.00 73.12 820 VAL A CA 1
ATOM 6511 C C . VAL A 1 820 ? 22.489 34.684 -38.059 1.00 73.12 820 VAL A C 1
ATOM 6513 O O . VAL A 1 820 ? 23.155 35.721 -38.133 1.00 73.12 820 VAL A O 1
ATOM 6516 N N . PRO A 1 821 ? 22.948 33.589 -37.427 1.00 75.50 821 PRO A N 1
ATOM 6517 C CA . PRO A 1 821 ? 24.244 33.553 -36.755 1.00 75.50 821 PRO A CA 1
ATOM 6518 C C . PRO A 1 821 ? 25.402 33.531 -37.762 1.00 75.50 821 PRO A C 1
ATOM 6520 O O . PRO A 1 821 ? 25.335 32.858 -38.788 1.00 75.50 821 PRO A O 1
ATOM 6523 N N . TRP A 1 822 ? 26.483 34.264 -37.475 1.00 80.62 822 TRP A N 1
ATOM 6524 C CA . TRP A 1 822 ? 27.681 34.280 -38.332 1.00 80.62 822 TRP A CA 1
ATOM 6525 C C . TRP A 1 822 ? 28.499 32.999 -38.208 1.00 80.62 822 TRP A C 1
ATOM 6527 O O . TRP A 1 822 ? 29.113 32.573 -39.184 1.00 80.62 822 TRP A O 1
ATOM 6537 N N . CYS A 1 823 ? 28.488 32.392 -37.020 1.00 77.56 823 CYS A N 1
ATOM 6538 C CA . CYS A 1 823 ? 29.063 31.085 -36.751 1.00 77.56 823 CYS A CA 1
ATOM 6539 C C . CYS A 1 823 ? 27.939 30.063 -36.586 1.00 77.56 823 CYS A C 1
ATOM 6541 O O . CYS A 1 823 ? 27.116 30.193 -35.688 1.00 77.56 823 CYS A O 1
ATOM 6543 N N . PHE A 1 824 ? 27.888 29.044 -37.433 1.00 71.94 824 PHE A N 1
ATOM 6544 C CA . PHE A 1 824 ? 26.807 28.057 -37.416 1.00 71.94 824 PHE A CA 1
ATOM 6545 C C . PHE A 1 824 ? 27.324 26.658 -37.703 1.00 71.94 824 PHE A C 1
ATOM 6547 O O . PHE A 1 824 ? 28.406 26.470 -38.266 1.00 71.94 824 PHE A O 1
ATOM 6554 N N . HIS A 1 825 ? 26.555 25.651 -37.304 1.00 63.81 825 HIS A N 1
ATOM 6555 C CA . HIS A 1 825 ? 27.001 24.268 -37.411 1.00 63.81 825 HIS A CA 1
ATOM 6556 C C . HIS A 1 825 ? 27.229 23.881 -38.879 1.00 63.81 825 HIS A C 1
ATOM 6558 O O . HIS A 1 825 ? 26.385 24.104 -39.749 1.00 63.81 825 HIS A O 1
ATOM 6564 N N . ALA A 1 826 ? 28.375 23.254 -39.173 1.00 55.19 826 ALA A N 1
ATOM 6565 C CA . ALA A 1 826 ? 28.745 22.878 -40.539 1.00 55.19 826 ALA A CA 1
ATOM 6566 C C . ALA A 1 826 ? 27.718 21.932 -41.202 1.00 55.19 826 ALA A C 1
ATOM 6568 O O . ALA A 1 826 ? 27.551 21.972 -42.422 1.00 55.19 826 ALA A O 1
ATOM 6569 N N . ALA A 1 827 ? 26.964 21.143 -40.426 1.00 50.06 827 ALA A N 1
ATOM 6570 C CA . ALA A 1 827 ? 25.879 20.295 -40.929 1.00 50.06 827 ALA A CA 1
ATOM 6571 C C . ALA A 1 827 ? 24.721 21.066 -41.593 1.00 50.06 827 ALA A C 1
ATOM 6573 O O . ALA A 1 827 ? 24.088 20.535 -42.509 1.00 50.06 827 ALA A O 1
ATOM 6574 N N . ASP A 1 828 ? 24.477 22.331 -41.231 1.00 50.59 828 ASP A N 1
ATOM 6575 C CA . ASP A 1 828 ? 23.393 23.137 -41.817 1.00 50.59 828 ASP A CA 1
ATOM 6576 C C . ASP A 1 828 ? 23.656 23.511 -43.285 1.00 50.59 828 ASP A C 1
ATOM 6578 O O . ASP A 1 828 ? 22.735 23.807 -44.051 1.00 50.59 828 ASP A O 1
ATOM 6582 N N . THR A 1 829 ? 24.911 23.403 -43.722 1.00 49.50 829 THR A N 1
ATOM 6583 C CA . THR A 1 829 ? 25.314 23.590 -45.123 1.00 49.50 829 THR A CA 1
ATOM 6584 C C . THR A 1 829 ? 24.906 22.422 -46.021 1.00 49.50 829 THR A C 1
ATOM 6586 O O . THR A 1 829 ? 24.743 22.599 -47.230 1.00 49.50 829 THR A O 1
ATOM 6589 N N . CYS A 1 830 ? 24.679 21.237 -45.443 1.00 44.03 830 CYS A N 1
ATOM 6590 C CA . CYS A 1 830 ? 24.308 20.031 -46.182 1.00 44.03 830 CYS A CA 1
ATOM 6591 C C . CYS A 1 830 ? 22.812 19.985 -46.538 1.00 44.03 830 CYS A C 1
ATOM 6593 O O . CYS A 1 830 ? 22.448 19.355 -47.531 1.00 44.03 830 CYS A O 1
ATOM 6595 N N . LYS A 1 831 ? 21.942 20.706 -45.811 1.00 40.22 831 LYS A N 1
ATOM 6596 C CA . LYS A 1 831 ? 20.498 20.799 -46.121 1.00 40.22 831 LYS A CA 1
ATOM 6597 C C . LYS A 1 831 ? 20.196 21.585 -47.406 1.00 40.22 831 LYS A C 1
ATOM 6599 O O . LYS A 1 831 ? 19.225 21.284 -48.091 1.00 40.22 831 LYS A O 1
ATOM 6604 N N . HIS A 1 832 ? 21.032 22.559 -47.773 1.00 38.81 832 HIS A N 1
ATOM 6605 C CA . HIS A 1 832 ? 20.746 23.511 -48.861 1.00 38.81 832 HIS A CA 1
ATOM 6606 C C . HIS A 1 832 ? 21.109 23.025 -50.280 1.00 38.81 832 HIS A C 1
ATOM 6608 O O . HIS A 1 832 ? 20.914 23.762 -51.247 1.00 38.81 832 HIS A O 1
ATOM 6614 N N . MET A 1 833 ? 21.618 21.797 -50.453 1.00 38.34 833 MET A N 1
ATOM 6615 C CA . MET A 1 833 ? 21.985 21.283 -51.785 1.00 38.34 833 MET A CA 1
ATOM 6616 C C . MET A 1 833 ? 20.908 20.424 -52.475 1.00 38.34 833 MET A C 1
ATOM 6618 O O . MET A 1 833 ? 21.072 20.129 -53.658 1.00 38.34 833 MET A O 1
ATOM 6622 N N . LYS A 1 834 ? 19.793 20.069 -51.809 1.00 36.88 834 LYS A N 1
ATOM 6623 C CA . LYS A 1 834 ? 18.691 19.309 -52.447 1.00 36.88 834 LYS A CA 1
ATOM 6624 C C . LYS A 1 834 ? 17.873 20.131 -53.470 1.00 36.88 834 LYS A C 1
ATOM 6626 O O . LYS A 1 834 ? 17.209 19.529 -54.305 1.00 36.88 834 LYS A O 1
ATOM 6631 N N . ASP A 1 835 ? 17.987 21.464 -53.505 1.00 35.38 835 ASP A N 1
ATOM 6632 C CA . ASP A 1 835 ? 17.088 22.326 -54.305 1.00 35.38 835 ASP A CA 1
ATOM 6633 C C . ASP A 1 835 ? 17.617 22.828 -55.663 1.00 35.38 835 ASP A C 1
ATOM 6635 O O . ASP A 1 835 ? 16.928 23.569 -56.365 1.00 35.38 835 ASP A O 1
ATOM 6639 N N . LYS A 1 836 ? 18.805 22.411 -56.122 1.00 32.69 836 LYS A N 1
ATOM 6640 C CA . LYS A 1 836 ? 19.295 22.787 -57.471 1.00 32.69 836 LYS A CA 1
ATOM 6641 C C . LYS A 1 836 ? 19.088 21.703 -58.528 1.00 32.69 836 LYS A C 1
ATOM 6643 O O . LYS A 1 836 ? 19.874 21.570 -59.462 1.00 32.69 836 LYS A O 1
ATOM 6648 N N . GLY A 1 837 ? 17.990 20.962 -58.400 1.00 34.03 837 GLY A N 1
ATOM 6649 C CA . GLY A 1 837 ? 17.525 19.978 -59.368 1.00 34.03 837 GLY A CA 1
ATOM 6650 C C . GLY A 1 837 ? 16.165 20.343 -59.962 1.00 34.03 837 GLY A C 1
ATOM 6651 O O . GLY A 1 837 ? 15.145 19.836 -59.518 1.00 34.03 837 GLY A O 1
ATOM 6652 N N . ASN A 1 838 ? 16.193 21.103 -61.061 1.00 30.62 838 ASN A N 1
ATOM 6653 C CA . ASN A 1 838 ? 15.204 21.070 -62.150 1.00 30.62 838 ASN A CA 1
ATOM 6654 C C . ASN A 1 838 ? 13.899 21.900 -62.009 1.00 30.62 838 ASN A C 1
ATOM 6656 O O . ASN A 1 838 ? 12.911 21.445 -61.440 1.00 30.62 838 ASN A O 1
ATOM 6660 N N . LYS A 1 839 ? 13.861 23.075 -62.673 1.00 30.64 839 LYS A N 1
ATOM 6661 C CA . LYS A 1 839 ? 12.857 23.484 -63.695 1.00 30.64 839 LYS A CA 1
ATOM 6662 C C . LYS A 1 839 ? 12.924 24.994 -63.995 1.00 30.64 839 LYS A C 1
ATOM 6664 O O . LYS A 1 839 ? 12.490 25.801 -63.181 1.00 30.64 839 LYS A O 1
ATOM 6669 N N . ARG A 1 840 ? 13.275 25.357 -65.236 1.00 26.30 840 ARG A N 1
ATOM 6670 C CA . ARG A 1 840 ? 12.359 26.085 -66.142 1.00 26.30 840 ARG A CA 1
ATOM 6671 C C . ARG A 1 840 ? 12.885 26.118 -67.581 1.00 26.30 840 ARG A C 1
ATOM 6673 O O . ARG A 1 840 ? 14.033 26.448 -67.836 1.00 26.30 840 ARG A O 1
ATOM 6680 N N . LEU A 1 841 ? 11.985 25.728 -68.478 1.00 33.00 841 LEU A N 1
ATOM 6681 C CA . LEU A 1 841 ? 12.063 25.755 -69.936 1.00 33.00 841 LEU A CA 1
ATOM 6682 C C . LEU A 1 841 ? 11.942 27.187 -70.516 1.00 33.00 841 LEU A C 1
ATOM 6684 O O . LEU A 1 841 ? 11.286 28.028 -69.903 1.00 33.00 841 LEU A O 1
ATOM 6688 N N . VAL A 1 842 ? 12.404 27.312 -71.774 1.00 31.14 842 VAL A N 1
ATOM 6689 C CA . VAL A 1 842 ? 11.861 28.056 -72.951 1.00 31.14 842 VAL A CA 1
ATOM 6690 C C . VAL A 1 842 ? 12.682 29.249 -73.511 1.00 31.14 842 VAL A C 1
ATOM 6692 O O . VAL A 1 842 ? 12.891 30.233 -72.811 1.00 31.14 842 VAL A O 1
ATOM 6695 N N . SER A 1 843 ? 12.978 29.130 -74.828 1.00 31.80 843 SER A N 1
ATOM 6696 C CA . SER A 1 843 ? 13.349 30.104 -75.904 1.00 31.80 843 SER A CA 1
ATOM 6697 C C . SER A 1 843 ? 14.646 30.913 -75.760 1.00 31.80 843 SER A C 1
ATOM 6699 O O . SER A 1 843 ? 14.905 31.434 -74.686 1.00 31.80 843 SER A O 1
ATOM 6701 N N . GLU A 1 844 ? 15.487 31.108 -76.784 1.00 30.23 844 GLU A N 1
ATOM 6702 C CA . GLU A 1 844 ? 15.347 31.029 -78.260 1.00 30.23 844 GLU A CA 1
ATOM 6703 C C . GLU A 1 844 ? 16.220 29.959 -78.936 1.00 30.23 844 GLU A C 1
ATOM 6705 O O . GLU A 1 844 ? 17.280 29.601 -78.373 1.00 30.23 844 GLU A O 1
#

Secondary structure (DSSP, 8-state):
-----------------------------------PPTT-------TTEEEEESPTT--SB-TTPPEEEEE---TT-TTEEEEE-GGG---EEEETTTEEE-EEEEE-TTSS-EEEEESS-PPTT-EEEEEE-TT-EEEEEEPTT----PPPEEPPPEEEEEEBPPHHHHHHHHHHHHHT-SSHHHHHHHHHHHHHHS--S--S--------TTTTTTTT-S----S-S-----------TT----S-THHHHHHHHHHTTS-S----TTS-TTPPEEEEEE---TTTSPSSEEEEEEE--TTS--EEEEEEE-TTS-EEEEEEEEEEP-GGGS------EE-TTS-EEEE-TTSSEEEE-TTS-EEEEE--STTPEEEEEEEEE-TTS-EEEEEEEEEEEE--GGGTS-TTEEEEEEEEEEE-TTS-EEEEEEHHHH-TTHHHH-SS--BTTEEE-S-EEEEEE-TTS-EEEEEGGGTEEEEE-TTT--EEEEEESTT--PEESSS----SS-EEEEE-TTSEEEEEE--TTSSS---EEEEEEEETTTTEEEEEEEE--SS----SS--EEEE-TTS-EEEE---SSSS---SEEEE-TT--EEEEEEEES-EEEEEEEE------SSPPEEEEETTTTEEEEE-TT--SEEEEEEEEESSSSS-EEEEEEE--SSEEEEE-TTSTT-STTS--EEEEEEEETTS---GGGBPPPEEPGGGGSGGGGSS--SSGGGPPBS-TT-TT--HHHHHHTT-EE---SS---TT--SEEPPPPTTSS-----TTPPB-S-TT--HHHHHHTT-EE----STT--SEE-TTHHHHTTTT-S-------

Organism: Vitrella brassicaformis (strain CCMP3155) (NCBI:txid1169540)

Mean predicted aligned error: 14.99 Å

InterPro domains:
  IPR000519 P-type trefoil domain [PF00088] (735-778)
  IPR000519 P-type trefoil domain [PF00088] (792-825)
  IPR000519 P-type trefoil domain [PS51448] (728-779)
  IPR000519 P-type trefoil domain [PS51448] (784-827)
  IPR000519 P-type trefoil domain [SM00018] (728-782)
  IPR000519 P-type trefoil domain [cd00111] (733-779)
  IPR000519 P-type trefoil domain [cd00111] (793-825)
  IPR010262 Arylsulfotransferase, bacteria [PF05935] (307-611)
  IPR011047 Quinoprotein alcohol dehydrogenase-like superfamily [SSF50998] (291-533)
  IPR044913 P-type trefoil domain superfamily [G3DSA:4.10.110.10] (724-785)
  IPR044913 P-type trefoil domain superfamily [G3DSA:4.10.110.10] (786-837)
  IPR044913 P-type trefoil domain superfamily [SSF57492] (730-780)
  IPR053143 Arylsulfate Sulfotransferase [PTHR35340] (260-686)

Foldseek 3Di:
DDDDDDDDDDDDDDDDDDDDDDDDDDDDPDPPPDPDDPDDPDQPCQAQFLAWPPGFAAEAAAQQDKIKTFGDDDCVPVFWQWAWDPVQWDKWKQWPPVGTWDWDWDQDPSRTMIITGTDDGGFAFIKMKMKTAWGTWTDTDGDPDDPDDDDIDIGHIGMGMYTHHHLVQNVLLLVLQLLPPPDPVSNVVSVVVCCVRSNDPDDDDDDDDDDDPCVVCVVVPPDDDDDPPFWPDDPPPDDPPPDDDDDDPPVVVVVVVVVVVDDPPPPFPPDDPQDWAKDWPFAFDPPFDDFFKKWFWFDDDQVDKGWTKTFIGGLRRFTQFMDTDPDIDDGPTDDGKADFDAAALRWTWIADPSFAMFIADQQRDTPDGAHDPSSFGFDGQDWHAHNQRKIKGKTKRKDFQPCPVVQVAHSTAIEIWMKIFIAGNVNHTRAMATCSSAVPCQQVQFQDGDDPSYYHRFPWRDWDAALVGWIWTHTLRQLWIWIARRSNRHTLFIFDGPDGQADEPDPDPHAHSWHAWDQDNVQKIWTWRQQQVDVVGFIKTWIWRADSVVRYTYTPDIEADVVTDHANDAKYWDADPVQKIWTQRHHDDDDQGFRIWIAHRVRHTRTTMTIPPGHTNHMDGDHGAHDHQAEKDWDAPLVQQKIKIADRRHPQFFWKFKWKDQDQVDTDTPDIGGPDGRMDMDGPCPHPRGLALEWMWMKMFTAGPVRDTDPRRMDRTDTRPCQQALSLLSYDDPDLVPFAAQPVPDDPQDCVNLVVSVWAAQDDDPDPPVPRHRTGHGHALPPPQQDDDPPFAAPDDPPDDPVNLSVRVWHADDDPDPPGHRTGGSSVSVVPPPPPDDDDDDDD

pLDDT: mean 77.36, std 23.68, range [22.17, 98.69]

Sequence (844 aa):
MPQLREGSLLLTMTALLIPPLVRSQDHHVDCDVLRCSPGSPLIPAAGPFAYVHPLPDATFVSPFTSIIMRPDHNDNHAHRHQQVVNESVHVAIEGEDSGTRNATMAVSRDNLTIVLDIDGAFVPGERVTVSVPEGITLATTPWREDGEEHHDEVLGGFWWQFTIAPRRTAAHYFRAMRDFASSNERRRHIEHMMETHLGSGNGAGGRGVAVTMAAAAEEMEDETDIRPFFWRESMFTHHDDRRGPTAHSSSLLENATASAKKRAIKAYKTLPDDYPAVDVLVPPVKGKTADGVIIFAPLRDPLISVHQYLSIVDEHGEPVWYHRFPHVNEKWHGWSTRDFKMQQNGLLSHVSDRGGWSVLDHSYEEVRHIFPKNGYITNDHDFQMSKDDHVLLLAYDYRENMDMTWRGGSPHTKVMGFVIQELDDKDNLVWQWNSWDHLHGGLEKSQNKPDGGFFDHLHVNSACWTPDGHVLISLRHLSQVIKINRKTGAIMWKLGGPDGDFTFHGKDPGPSWQHDSRLHEDGRLSLFDNGNGRDPPWSRAVEYEIDEKKLVAKRKWEYRHDPDRYGLAMGGFDYLDNGNMVVNFAGVEPDSHPFYTEVTRKGEKVLELSINPGMAYRAMKYDWWGAPSSLPDLVLDAERASLHFSWNGATHIKEWKVYGGVDPDDMDLIDTIAKKHFEHSLELADTRHSPINSCVYYRVEAVTKHHKTSKSHSSPPLLSPWCSSMGAMCTSHSDDSHRQDCASDTPFVTQQQCHQLGCCFRPPDGSTKRDVPWCFRPRTSDDGRCGSGKGQVDAGWDGIQKNECLGQGACWHETGEAGVPWCFHAADTCKHMKDKGNKRLVSE

Nearest PDB structures (foldseek):
  5z06-assembly2_B  TM=2.975E-01  e=4.751E-04  Parabacteroides distasonis ATCC 8503
  1qbi-assembly1_A  TM=3.074E-01  e=4.505E-04  Acinetobacter calcoaceticus
  8ssi-assembly1_A  TM=2.598E-01  e=2.594E-03  Burkholderia pseudomallei
  8pz3-assembly1_A  TM=2.423E-01  e=3.761E-03  Burkholderia pseudomallei
  5c71-assembly1_D  TM=3.842E-01  e=2.119E-01  Aspergillus oryzae

Solvent-accessible surface area (backbone atoms only — not comparable to full-atom values): 48468 Å² total; per-residue (Å²): 138,87,80,90,82,90,85,87,82,89,82,84,88,85,89,90,82,92,89,89,87,90,87,79,90,78,94,71,86,79,92,76,87,80,87,81,72,94,86,72,90,77,67,77,84,59,66,63,28,42,23,60,30,72,45,74,70,31,70,64,37,51,41,40,49,51,44,35,40,22,64,56,69,76,71,89,48,90,63,63,52,61,30,58,42,71,92,38,64,58,75,49,38,35,30,77,80,61,38,76,51,59,62,55,77,46,68,37,95,78,38,46,37,38,30,30,47,48,68,65,68,53,40,46,52,32,47,35,40,42,39,33,60,61,49,36,33,33,44,56,50,83,58,95,80,68,95,66,89,80,69,65,46,66,41,66,56,40,70,47,40,30,28,26,11,42,51,80,33,36,50,54,29,54,50,37,44,36,74,67,37,94,41,74,67,57,24,51,52,42,50,51,47,44,42,68,57,59,45,67,97,74,86,83,89,77,88,85,78,98,74,70,86,56,71,82,41,55,89,70,62,88,69,97,73,96,64,83,92,81,51,85,85,77,82,81,74,86,78,72,97,82,66,78,89,76,92,67,70,70,69,53,55,61,47,50,61,57,49,71,74,72,58,92,71,67,82,52,86,88,51,65,94,68,60,66,46,48,44,66,77,36,66,61,37,89,93,70,43,73,85,52,33,39,29,23,10,56,29,82,42,65,90,55,79,42,54,39,39,41,40,29,24,40,79,76,41,43,58,47,28,74,47,77,50,91,53,58,43,56,53,90,53,40,80,76,55,26,55,31,40,76,37,71,59,72,35,35,34,29,42,36,96,86,57,30,34,37,28,24,47,53,43,70,47,78,79,46,78,47,65,62,67,47,28,36,42,60,38,64,54,38,77,40,40,42,72,76,49,29,33,43,40,38,21,44,42,66,43,57,59,40,71,32,51,95,66,73,32,35,62,58,15,35,34,44,48,38,34,40,37,33,26,41,69,82,70,44,76,72,45,71,51,50,42,81,79,70,46,80,64,42,79,76,57,22,75,50,68,46,52,97,40,35,28,64,33,39,53,72,40,22,60,39,69,30,78,88,67,27,38,33,37,19,26,23,27,37,16,26,38,38,34,31,37,66,71,47,72,43,74,74,50,33,44,34,41,94,81,34,66,42,48,53,57,84,88,55,86,66,54,21,42,31,22,37,40,45,53,42,86,87,53,39,36,35,26,13,24,21,18,73,86,44,88,81,59,43,25,33,37,40,31,29,42,63,39,83,88,77,32,36,36,37,74,76,47,72,47,62,54,88,74,78,43,61,11,75,42,58,18,22,44,49,78,41,97,85,57,31,35,39,38,12,46,12,42,76,75,91,62,83,41,41,25,34,32,33,23,41,83,86,63,50,77,29,29,28,31,32,48,45,80,32,40,27,46,31,39,51,72,42,89,75,70,29,56,39,83,64,58,36,48,77,44,74,42,72,90,73,18,27,40,36,38,36,45,78,25,53,63,56,51,42,29,35,39,35,30,34,24,83,39,83,90,59,54,46,81,74,50,78,48,73,60,82,62,56,62,49,73,47,85,21,67,94,41,97,72,20,42,66,46,18,46,34,27,33,36,43,34,47,30,29,72,83,74,52,73,53,80,75,33,31,27,73,70,44,68,33,76,26,32,75,32,68,14,33,36,44,41,77,62,100,50,74,88,74,57,45,63,58,46,85,91,43,89,83,65,46,66,70,59,27,46,75,71,72,27,32,62,51,79,72,89,88,55,92,63,92,83,59,52,40,34,14,56,48,60,61,80,80,76,80,64,68,61,85,68,88,89,57,53,68,63,62,58,96,86,66,48,68,70,59,37,46,73,67,52,26,26,71,50,90,66,90,56,89,94,52,56,43,29,19,39,46,42,58,32,64,69,71,66,77,78,84,72,87,88,85,90,85,88,134

Radius of gyration: 36.5 Å; Cα contacts (8 Å, |Δi|>4): 1768; chains: 1; bounding box: 101×84×144 Å